Protein 3NX3 (pdb70)

Solvent-accessible surface area: 27868 Å² total

Foldseek 3Di:
DLDDDDPVQDDPFAWDFWDFQWTATPVRFIFREQQLVPQFQQRTGPPVLLVVLLVVLVVPFWFDPQVDDDVLQQLLQVLVCVQQVADAKAKDQAQLVQVVVCLLLQLLCVLVVQHLAAEEEEEQAARHNPQNRLVRYPPCVSCVVPPPGRPRYDYAHALDVVRVVVPDDLRHREYEYECFGFAQHTRGRDLVSLVSVLVVCVVNVHFYEYRQANPQLQQLGRGSNVVSVDHTQKKYFRNLQSPGRMMMMGGHPSSVVRRDDPVPPSHYHDDGNSSSSSNSSSSVCCVVVVLSVLLVVCQVVLVVLLVVVCVVAVQFDDWDHGRQTKIAGHPVDALVQLQVQLVVLSYHWDAHRPRMIDGRGRSVDDSVSSVSSVSSSVSRVVD/DDDPFAWDFWDFQWTATPVRFIFREQQLVPQFQQRTGPPPLLVVLLVVLVVPFWFDPLVDDDPLQVVLQVLCCVQQVADTKAKDQAQLVQQVVVVLLQVLCVLVVAHLAAEEAAALAQRDLPLNRLLNYHDCVSPPVPPPGRPRYDYAHALDVVSVVVSDDPRHREYEYACFRDQAFTRHHDLVSLVSVQVVCVVNVHFYEYRQANPQLQQLGRGSCVVSVDHTQKKYARNLQSPGRMMMMGGHPVSQVSDPQSVPPSHYHDDGNSSSSSNVSSSVCCVVVVLSVLLVVCQVVLVVLLVVVVVVAVQFPDWDHGGQTKIAGHPVDALVQLQVQLVVLRYHWDAHHPGMIDGHGRSSDDNVSSVSSVSSVVSSVVD

Sequence (758 aa):
QSHIIPTYKRFDIVLEKGQGVYLFDDKKAKKYLDFSSSGIGVCALGYNHAKFNAKIKAQVDKLLHTSNLYYNEENIAAAAKNLAKASALERVFFTNSGTESSIEGAKTARKYAFNKGVKGGQFIAFKHSFHGRTLGALSLTANEEKYQKPFKPLISGVKFAKYNDISSVEKLVNEEKTCAIILESVQGEGGINPANKDFYKALRKLCDEKDILLIADEIQCGGRSGKFFAYEHAQILPDITSAKALGCGLSVGAFVINQKVASNSLEAGDHGSTYYGGNPLVCAGVNAVFEIFKEEKILENVNKLTPYLEQSLDELINEEFDFCKKRKGLGFQGLSLDKSVKVAKVIQKCQENALLLISCGENDLRFLPPLILQKEHIDESEKLRKALKSFKRFDIVLEKGQGVYLFDDKAKKYLDFSSSGIGVCALGYNHAKFNAKIKAQVDKLLHTSNLYYNENIAAAAKNLAKASALERVFFTNSGTESIEGAKTARKYAFNKGVKGGQFIAFKHSFHGRRTLGALSLTANEKYQKPFKPLISGVKFAKYNDISSVEKLVNEKTCAIILESVQGEGGINPANKDFYKALRKLCDEKDILLIADEIQCGGRSGKFFAYEHAQILPDITSAKALGCGLSVGAFVINQQKVASNSLEAGDHGSTYGGNPLVCAGVNAVFEIFKEEKILENVNKLTPYLEQSLDELINEFDFCKKKRKGLGFQGLSLDKSVKVAKVIQKCQENALLLISCGENDLRFLPPLILQKEHIDESEKLRKALKSF

Nearest PDB structures (foldseek):
  2pb2-assembly1_A  TM=9.481E-01  e=4.229E-43  Salmonella enterica subsp. enterica serovar Typhimurium str. LT2
  4jey-assembly1_A  TM=9.482E-01  e=9.287E-43  Salmonella enterica subsp. enterica serovar Typhimurium str. LT2
  4add-assembly1_B  TM=9.485E-01  e=2.437E-41  Escherichia coli BL21
  3ruy-assembly1_B  TM=9.224E-01  e=1.770E-36  Bacillus anthracis str. 'Ames Ancestor'
  5viu-assembly1_A  TM=8.829E-01  e=1.558E-34  Elizabethkingia anophelis

Radius of gyration: 25.68 Å; Cα contacts (8 Å, |Δi|>4): 1783; chains: 2; bounding box: 58×67×70 Å

CATH classification: 3.90.1150.10 (+1 more: 3.40.640.10)

Organism: Campylobacter jejuni subsp. jejuni serotype O:2 (strain ATCC 700819 / NCTC 11168) (NCBI:txid192222)

B-factor: mean 25.6, std 14.1, range [4.98, 93.68]

Structure (mmCIF, N/CA/C/O backbone):
data_3NX3
#
_entry.id   3NX3
#
_cell.length_a   51.11
_cell.length_b   66.16
_cell.length_c   214.34
_cell.angle_alpha   90.0
_cell.angle_beta   90.0
_cell.angle_gamma   90.0
#
_symmetry.space_group_name_H-M   'P 21 21 21'
#
loop_
_entity.id
_entity.type
_entity.pdbx_description
1 polymer 'Acetylornithine aminotransferase'
2 non-polymer 'MAGNESIUM ION'
3 water water
#
loop_
_atom_site.group_PDB
_atom_site.id
_atom_site.type_symbol
_atom_site.label_atom_id
_atom_site.label_alt_id
_atom_site.label_comp_id
_atom_site.label_asym_id
_atom_site.label_entity_id
_atom_site.label_seq_id
_atom_site.pdbx_PDB_ins_code
_atom_site.Cartn_x
_atom_site.Cartn_y
_atom_site.Cartn_z
_atom_site.occupancy
_atom_site.B_iso_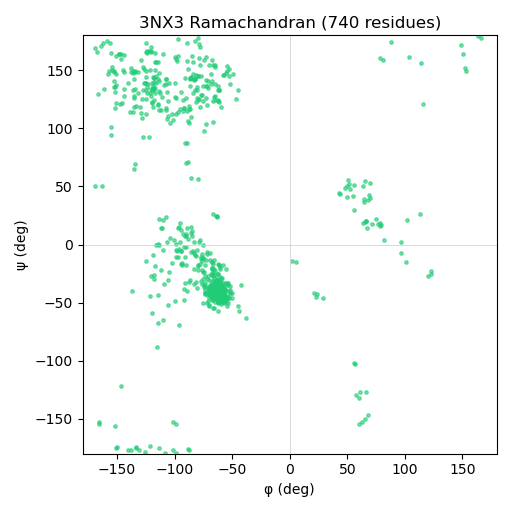or_equiv
_atom_site.auth_seq_id
_atom_site.auth_comp_id
_atom_site.auth_asym_id
_atom_site.auth_atom_id
_atom_site.pdbx_PDB_model_num
ATOM 1 N N . GLN A 1 8 ? 16.041 -17.708 -29.393 1.00 45.27 8 GLN A N 1
ATOM 2 C CA . GLN A 1 8 ? 14.732 -17.515 -30.011 1.00 46.78 8 GLN A CA 1
ATOM 3 C C . GLN A 1 8 ? 13.635 -17.408 -28.957 1.00 35.64 8 GLN A C 1
ATOM 4 O O . GLN A 1 8 ? 12.619 -16.741 -29.163 1.00 33.91 8 GLN A O 1
ATOM 10 N N . SER A 1 9 ? 13.850 -18.061 -27.821 1.00 31.23 9 SER A N 1
ATOM 11 C CA . SER A 1 9 ? 12.862 -18.059 -26.748 1.00 33.36 9 SER A CA 1
ATOM 12 C C . SER A 1 9 ? 12.884 -16.782 -25.907 1.00 35.16 9 SER A C 1
ATOM 13 O O . SER A 1 9 ? 11.924 -16.495 -25.202 1.00 31.32 9 SER A O 1
ATOM 16 N N . HIS A 1 10 ? 13.968 -16.013 -25.983 1.00 33.18 10 HIS A N 1
ATOM 17 C CA . HIS A 1 10 ? 14.118 -14.841 -25.119 1.00 27.69 10 HIS A CA 1
ATOM 18 C C . HIS A 1 10 ? 14.884 -13.724 -25.837 1.00 32.90 10 HIS A C 1
ATOM 19 O O . HIS A 1 10 ? 14.477 -13.265 -26.909 1.00 31.54 10 HIS A O 1
ATOM 26 N N . ILE A 1 11 ? 15.996 -13.300 -25.250 1.00 22.25 11 ILE A N 1
ATOM 27 C CA . ILE A 1 11 ? 16.805 -12.222 -25.812 1.00 26.41 11 ILE A CA 1
ATOM 28 C C . ILE A 1 11 ? 17.775 -12.746 -26.867 1.00 36.89 11 ILE A C 1
ATOM 29 O O . ILE A 1 11 ? 18.493 -13.720 -26.630 1.00 34.36 11 ILE A O 1
ATOM 34 N N . ILE A 1 12 ? 17.790 -12.095 -28.028 1.00 29.31 12 ILE A N 1
ATOM 35 C CA . ILE A 1 12 ? 18.626 -12.525 -29.146 1.00 38.40 12 ILE A CA 1
ATOM 36 C C . ILE A 1 12 ? 19.992 -11.849 -29.065 1.00 35.82 12 ILE A C 1
ATOM 37 O O . ILE A 1 12 ? 20.068 -10.620 -28.985 1.00 29.85 12 ILE A O 1
ATOM 42 N N . PRO A 1 13 ? 21.074 -12.651 -29.080 1.00 34.76 13 PRO A N 1
ATOM 43 C CA . PRO A 1 13 ? 22.453 -12.156 -28.960 1.00 28.98 13 PRO A CA 1
ATOM 44 C C . PRO A 1 13 ? 23.017 -11.710 -30.314 1.00 27.67 13 PRO A C 1
ATOM 45 O O . PRO A 1 13 ? 22.484 -12.096 -31.361 1.00 24.93 13 PRO A O 1
ATOM 49 N N . THR A 1 14 ? 24.091 -10.924 -30.286 1.00 28.71 14 THR A N 1
ATOM 50 C CA . THR A 1 14 ? 24.672 -10.352 -31.507 1.00 35.39 14 THR A CA 1
ATOM 51 C C . THR A 1 14 ? 24.921 -11.364 -32.624 1.00 34.99 14 THR A C 1
ATOM 52 O O . THR A 1 14 ? 24.670 -11.076 -33.796 1.00 33.70 14 THR A O 1
ATOM 56 N N . TYR A 1 15 ? 25.424 -12.544 -32.275 1.00 27.45 15 TYR A N 1
ATOM 57 C CA . TYR A 1 15 ? 25.833 -13.490 -33.313 1.00 32.30 15 TYR A CA 1
ATOM 58 C C . TYR A 1 15 ? 24.650 -14.064 -34.104 1.00 34.76 15 TYR A C 1
ATOM 59 O O . TYR A 1 15 ? 24.836 -14.659 -35.167 1.00 34.01 15 TYR A O 1
ATOM 68 N N . LYS A 1 16 ? 23.437 -13.863 -33.596 1.00 44.97 16 LYS A N 1
ATOM 69 C CA . LYS A 1 16 ? 22.235 -14.331 -34.283 1.00 48.19 16 LYS A CA 1
ATOM 70 C C . LYS A 1 16 ? 21.657 -13.290 -35.248 1.00 38.46 16 LYS A C 1
ATOM 71 O O . LYS A 1 16 ? 20.871 -13.629 -36.134 1.00 46.75 16 LYS A O 1
ATOM 77 N N . ARG A 1 17 ? 22.056 -12.031 -35.078 1.00 23.44 17 ARG A N 1
ATOM 78 C CA . ARG A 1 17 ? 21.548 -10.934 -35.903 1.00 19.23 17 ARG A CA 1
ATOM 79 C C . ARG A 1 17 ? 22.502 -10.617 -37.050 1.00 26.99 17 ARG A C 1
ATOM 80 O O . ARG A 1 17 ? 23.665 -11.005 -37.022 1.00 28.48 17 ARG A O 1
ATOM 88 N N . PHE A 1 18 ? 22.004 -9.908 -38.057 1.00 18.51 18 PHE A N 1
ATOM 89 C CA . PHE A 1 18 ? 22.829 -9.498 -39.195 1.00 20.02 18 PHE A CA 1
ATOM 90 C C . PHE A 1 18 ? 23.452 -8.128 -38.951 1.00 23.08 18 PHE A C 1
ATOM 91 O O . PHE A 1 18 ? 22.823 -7.231 -38.378 1.00 24.72 18 PHE A O 1
ATOM 99 N N . ASP A 1 19 ? 24.686 -7.958 -39.412 1.00 22.50 19 ASP A N 1
ATOM 100 C CA . ASP A 1 19 ? 25.379 -6.687 -39.276 1.00 19.31 19 ASP A CA 1
ATOM 101 C C . ASP A 1 19 ? 24.920 -5.694 -40.349 1.00 23.53 19 ASP A C 1
ATOM 102 O O . ASP A 1 19 ? 25.734 -5.177 -41.113 1.00 24.15 19 ASP A O 1
ATOM 107 N N . ILE A 1 20 ? 23.615 -5.438 -40.402 1.00 16.52 20 ILE A N 1
ATOM 108 C CA . ILE A 1 20 ? 23.034 -4.567 -41.416 1.00 15.71 20 ILE A CA 1
ATOM 109 C C . ILE A 1 20 ? 22.038 -3.632 -40.755 1.00 17.18 20 ILE A C 1
ATOM 110 O O . ILE A 1 20 ? 21.159 -4.087 -40.012 1.00 19.17 20 ILE A O 1
ATOM 115 N N . VAL A 1 21 ? 22.188 -2.330 -41.001 1.00 13.71 21 VAL A N 1
ATOM 116 C CA . VAL A 1 21 ? 21.260 -1.356 -40.455 1.00 17.39 21 VAL A CA 1
ATOM 117 C C . VAL A 1 21 ? 20.295 -0.932 -41.553 1.00 14.86 21 VAL A C 1
ATOM 118 O O . VAL A 1 21 ? 20.691 -0.264 -42.512 1.00 19.26 21 VAL A O 1
ATOM 122 N N . LEU A 1 22 ? 19.027 -1.307 -41.410 1.00 11.81 22 LEU A N 1
ATOM 123 C CA . LEU A 1 22 ? 18.037 -0.937 -42.410 1.00 10.29 22 LEU A CA 1
ATOM 124 C C . LEU A 1 22 ? 17.471 0.429 -42.103 1.00 15.01 22 LEU A C 1
ATOM 125 O O . LEU A 1 22 ? 17.268 0.786 -40.933 1.00 15.77 22 LEU A O 1
ATOM 130 N N . GLU A 1 23 ? 17.214 1.186 -43.161 1.00 15.63 23 GLU A N 1
ATOM 131 C CA . GLU A 1 23 ? 16.767 2.568 -43.034 1.00 15.78 23 GLU A CA 1
ATOM 132 C C . GLU A 1 23 ? 15.416 2.829 -43.695 1.00 14.00 23 GLU A C 1
ATOM 133 O O . GLU A 1 23 ? 14.553 3.520 -43.142 1.00 15.60 23 GLU A O 1
ATOM 139 N N . LYS A 1 24 ? 15.236 2.307 -44.897 1.00 11.56 24 LYS A N 1
ATOM 140 C CA . LYS A 1 24 ? 13.991 2.562 -45.621 1.00 16.24 24 LYS A CA 1
ATOM 141 C C . LYS A 1 24 ? 13.754 1.456 -46.618 1.00 13.68 24 LYS A C 1
ATOM 142 O O . LYS A 1 24 ? 14.596 0.571 -46.802 1.00 12.91 24 LYS A O 1
ATOM 148 N N . GLY A 1 25 ? 12.587 1.492 -47.244 1.00 16.83 25 GLY A N 1
ATOM 149 C CA . GLY A 1 25 ? 12.236 0.472 -48.212 1.00 20.82 25 GLY A CA 1
ATOM 150 C C . GLY A 1 25 ? 11.384 1.075 -49.304 1.00 16.40 25 GLY A C 1
ATOM 151 O O . GLY A 1 25 ? 10.787 2.134 -49.112 1.00 17.39 25 GLY A O 1
ATOM 152 N N . GLN A 1 26 ? 11.326 0.403 -50.447 1.00 11.56 26 GLN A N 1
ATOM 153 C CA . GLN A 1 26 ? 10.427 0.793 -51.524 1.00 12.94 26 GLN A CA 1
ATOM 154 C C . GLN A 1 26 ? 10.041 -0.434 -52.337 1.00 11.30 26 GLN A C 1
ATOM 155 O O . GLN A 1 26 ? 10.888 -1.089 -52.946 1.00 14.32 26 GLN A O 1
ATOM 161 N N . GLY A 1 27 ? 8.748 -0.749 -52.342 1.00 16.11 27 GLY A N 1
ATOM 162 C CA . GLY A 1 27 ? 8.282 -1.950 -53.014 1.00 12.85 27 GLY A CA 1
ATOM 163 C C . GLY A 1 27 ? 8.903 -3.182 -52.392 1.00 13.22 27 GLY A C 1
ATOM 164 O O . GLY A 1 27 ? 8.826 -3.368 -51.186 1.00 12.99 27 GLY A O 1
ATOM 165 N N . VAL A 1 28 ? 9.527 -4.030 -53.207 1.00 9.83 28 VAL A N 1
ATOM 166 C CA . VAL A 1 28 ? 10.105 -5.258 -52.669 1.00 11.49 28 VAL A CA 1
ATOM 167 C C . VAL A 1 28 ? 11.562 -5.062 -52.245 1.00 11.92 28 VAL A C 1
ATOM 168 O O . VAL A 1 28 ? 12.234 -6.020 -51.902 1.00 11.62 28 VAL A O 1
ATOM 172 N N . TYR A 1 29 ? 12.042 -3.822 -52.272 1.00 11.03 29 TYR A N 1
ATOM 173 C CA . TYR A 1 29 ? 13.439 -3.537 -51.913 1.00 10.59 29 TYR A CA 1
ATOM 174 C C . TYR A 1 29 ? 13.611 -2.834 -50.551 1.00 12.41 29 TYR A C 1
ATOM 175 O O . TYR A 1 29 ? 12.802 -1.984 -50.162 1.00 13.54 29 TYR A O 1
ATOM 184 N N . LEU A 1 30 ? 14.667 -3.220 -49.834 1.00 14.63 30 LEU A N 1
ATOM 185 C CA . LEU A 1 30 ? 15.067 -2.565 -48.585 1.00 13.65 30 LEU A CA 1
ATOM 186 C C . LEU A 1 30 ? 16.410 -1.880 -48.797 1.00 16.66 30 LEU A C 1
ATOM 187 O O . LEU A 1 30 ? 17.230 -2.357 -49.568 1.00 14.42 30 LEU A O 1
ATOM 192 N N . PHE A 1 31 ? 16.631 -0.759 -48.114 1.00 16.03 31 PHE A N 1
ATOM 193 C CA . PHE A 1 31 ? 17.882 -0.005 -48.240 1.00 10.10 31 PHE A CA 1
ATOM 194 C C . PHE A 1 31 ? 18.566 0.077 -46.882 1.00 14.02 31 PHE A C 1
ATOM 195 O O . PHE A 1 31 ? 17.919 0.407 -45.884 1.00 13.36 31 PHE A O 1
ATOM 203 N N . ASP A 1 32 ? 19.864 -0.213 -46.830 1.00 11.66 32 ASP A N 1
ATOM 204 C CA . ASP A 1 32 ? 20.566 -0.107 -45.556 1.00 12.59 32 ASP A CA 1
ATOM 205 C C . ASP A 1 32 ? 21.070 1.326 -45.403 1.00 15.70 32 ASP A C 1
ATOM 206 O O . ASP A 1 32 ? 20.750 2.182 -46.235 1.00 16.15 32 ASP A O 1
ATOM 211 N N . ASP A 1 33 ? 21.800 1.605 -44.329 1.00 14.94 33 ASP A N 1
ATOM 212 C CA . ASP A 1 33 ? 22.223 2.984 -44.069 1.00 19.98 33 ASP A CA 1
ATOM 213 C C . ASP A 1 33 ? 23.301 3.467 -45.033 1.00 19.71 33 ASP A C 1
ATOM 214 O O . ASP A 1 33 ? 23.640 4.649 -45.045 1.00 18.59 33 ASP A O 1
ATOM 219 N N . LYS A 1 34 ? 23.828 2.551 -45.844 1.00 17.13 34 LYS A N 1
ATOM 220 C CA A LYS A 1 34 ? 24.836 2.885 -46.844 0.50 16.88 34 LYS A CA 1
ATOM 221 C CA B LYS A 1 34 ? 24.833 2.896 -46.843 0.50 16.84 34 LYS A CA 1
ATOM 222 C C . LYS A 1 34 ? 24.188 3.023 -48.216 1.00 13.12 34 LYS A C 1
ATOM 223 O O . LYS A 1 34 ? 24.880 3.040 -49.239 1.00 20.63 34 LYS A O 1
ATOM 234 N N . ALA A 1 35 ? 22.860 3.109 -48.228 1.00 12.75 35 ALA A N 1
ATOM 235 C CA . ALA A 1 35 ? 22.088 3.211 -49.470 1.00 16.55 35 ALA A CA 1
ATOM 236 C C . ALA A 1 35 ? 22.206 1.982 -50.377 1.00 17.80 35 ALA A C 1
ATOM 237 O O . ALA A 1 35 ? 21.895 2.047 -51.572 1.00 18.07 35 ALA A O 1
ATOM 239 N N . LYS A 1 36 ? 22.642 0.860 -49.816 1.00 14.20 36 LYS A N 1
ATOM 240 C CA . LYS A 1 36 ? 22.645 -0.388 -50.587 1.00 12.58 36 LYS A CA 1
ATOM 241 C C . LYS A 1 36 ? 21.231 -0.970 -50.706 1.00 13.10 36 LYS A C 1
ATOM 242 O O . LYS A 1 36 ? 20.513 -1.140 -49.709 1.00 12.58 36 LYS A O 1
ATOM 248 N N . LYS A 1 37 ? 20.847 -1.273 -51.938 1.00 11.45 37 LYS A N 1
ATOM 249 C CA . LYS A 1 37 ? 19.515 -1.778 -52.240 1.00 11.83 37 LYS A CA 1
ATOM 250 C C . LYS A 1 37 ? 19.515 -3.298 -52.230 1.00 12.36 37 LYS A C 1
ATOM 251 O O . LYS A 1 37 ? 20.300 -3.922 -52.944 1.00 16.23 37 LYS A O 1
ATOM 257 N N . TYR A 1 38 ? 18.644 -3.892 -51.419 1.00 10.41 38 TYR A N 1
ATOM 258 C CA . TYR A 1 38 ? 18.527 -5.347 -51.372 1.00 11.82 38 TYR A CA 1
ATOM 259 C C . TYR A 1 38 ? 17.149 -5.759 -51.834 1.00 12.71 38 TYR A C 1
ATOM 260 O O . TYR A 1 38 ? 16.150 -5.145 -51.445 1.00 12.15 38 TYR A O 1
ATOM 269 N N . LEU A 1 39 ? 17.096 -6.825 -52.623 1.00 10.96 39 LEU A N 1
ATOM 270 C CA . LEU A 1 39 ? 15.834 -7.507 -52.878 1.00 11.05 39 LEU A CA 1
ATOM 271 C C . LEU A 1 39 ? 15.436 -8.240 -51.606 1.00 12.71 39 LEU A C 1
ATOM 272 O O . LEU A 1 39 ? 16.177 -9.097 -51.110 1.00 12.71 39 LEU A O 1
ATOM 277 N N . ASP A 1 40 ? 14.277 -7.895 -51.058 1.00 11.70 40 ASP A N 1
ATOM 278 C CA . ASP A 1 40 ? 13.854 -8.515 -49.816 1.00 10.39 40 ASP A CA 1
ATOM 279 C C . ASP A 1 40 ? 13.065 -9.785 -50.111 1.00 15.33 40 ASP A C 1
ATOM 280 O O . ASP A 1 40 ? 11.984 -9.735 -50.695 1.00 18.65 40 ASP A O 1
ATOM 285 N N . PHE A 1 41 ? 13.600 -10.925 -49.720 1.00 9.03 41 PHE A N 1
ATOM 286 C CA . PHE A 1 41 ? 12.870 -12.162 -49.976 1.00 9.53 41 PHE A CA 1
ATOM 287 C C . PHE A 1 41 ? 12.430 -12.798 -48.673 1.00 9.58 41 PHE A C 1
ATOM 288 O O . PHE A 1 41 ? 12.125 -14.000 -48.629 1.00 11.97 41 PHE A O 1
ATOM 296 N N . SER A 1 42 ? 12.358 -11.969 -47.629 1.00 11.50 42 SER A N 1
ATOM 297 C CA A SER A 1 42 ? 12.040 -12.430 -46.274 0.50 12.73 42 SER A CA 1
ATOM 298 C CA B SER A 1 42 ? 12.036 -12.437 -46.281 0.50 12.70 42 SER A CA 1
ATOM 299 C C . SER A 1 42 ? 10.836 -11.710 -45.659 1.00 8.74 42 SER A C 1
ATOM 300 O O . SER A 1 42 ? 10.222 -12.207 -44.709 1.00 12.98 42 SER A O 1
ATOM 305 N N . SER A 1 43 ? 10.505 -10.541 -46.193 1.00 9.48 43 SER A N 1
ATOM 306 C CA . SER A 1 43 ? 9.380 -9.751 -45.672 1.00 11.26 43 SER A CA 1
ATOM 307 C C . SER A 1 43 ? 9.475 -9.428 -44.167 1.00 6.87 43 SER A C 1
ATOM 308 O O . SER A 1 43 ? 8.456 -9.271 -43.518 1.00 8.63 43 SER A O 1
ATOM 311 N N . GLY A 1 44 ? 10.669 -9.310 -43.607 1.00 8.25 44 GLY A N 1
ATOM 312 C CA . GLY A 1 44 ? 10.764 -9.091 -42.167 1.00 9.03 44 GLY A CA 1
ATOM 313 C C . GLY A 1 44 ? 10.225 -10.286 -41.385 1.00 11.14 44 GLY A C 1
ATOM 314 O O . GLY A 1 44 ? 9.629 -10.153 -40.310 1.00 8.87 44 GLY A O 1
ATOM 315 N N . ILE A 1 45 ? 10.480 -11.466 -41.935 1.00 9.44 45 ILE A N 1
ATOM 316 C CA . ILE A 1 45 ? 9.981 -12.740 -41.427 1.00 6.93 45 ILE A CA 1
ATOM 317 C C . ILE A 1 45 ? 8.469 -12.896 -41.615 1.00 12.98 45 ILE A C 1
ATOM 318 O O . ILE A 1 45 ? 7.730 -13.205 -40.676 1.00 13.10 45 ILE A O 1
ATOM 323 N N . GLY A 1 46 ? 8.026 -12.694 -42.849 1.00 9.54 46 GLY A N 1
ATOM 324 C CA . GLY A 1 46 ? 6.655 -12.971 -43.216 1.00 10.59 46 GLY A CA 1
ATOM 325 C C . GLY A 1 46 ? 5.667 -11.907 -42.785 1.00 10.03 46 GLY A C 1
ATOM 326 O O . GLY A 1 46 ? 4.464 -12.142 -42.791 1.00 11.17 46 GLY A O 1
ATOM 327 N N . VAL A 1 47 ? 6.172 -10.730 -42.426 1.00 9.54 47 VAL A N 1
ATOM 328 C CA . VAL A 1 47 ? 5.316 -9.643 -41.957 1.00 10.25 47 VAL A CA 1
ATOM 329 C C . VAL A 1 47 ? 4.853 -8.687 -43.062 1.00 4.98 47 VAL A C 1
ATOM 330 O O . VAL A 1 47 ? 3.663 -8.360 -43.161 1.00 8.75 47 VAL A O 1
ATOM 334 N N . CYS A 1 48 ? 5.786 -8.241 -43.888 1.00 8.87 48 CYS A N 1
ATOM 335 C CA . CYS A 1 48 ? 5.501 -7.148 -44.812 1.00 9.79 48 CYS A CA 1
ATOM 336 C C . CYS A 1 48 ? 4.965 -7.635 -46.153 1.00 9.90 48 CYS A C 1
ATOM 337 O O . CYS A 1 48 ? 5.639 -7.546 -47.184 1.00 10.35 48 CYS A O 1
ATOM 340 N N . ALA A 1 49 ? 3.735 -8.147 -46.114 1.00 8.58 49 ALA A N 1
ATOM 341 C CA . ALA A 1 49 ? 3.071 -8.712 -47.292 1.00 7.06 49 ALA A CA 1
ATOM 342 C C . ALA A 1 49 ? 2.968 -7.736 -48.463 1.00 10.40 49 ALA A C 1
ATOM 343 O O . ALA A 1 49 ? 3.029 -8.137 -49.624 1.00 12.02 49 ALA A O 1
ATOM 345 N N . LEU A 1 50 ? 2.818 -6.450 -48.154 1.00 5.96 50 LEU A N 1
ATOM 346 C CA . LEU A 1 50 ? 2.660 -5.440 -49.191 1.00 5.57 50 LEU A CA 1
ATOM 347 C C . LEU A 1 50 ? 3.977 -4.742 -49.512 1.00 9.80 50 LEU A C 1
ATOM 348 O O . LEU A 1 50 ? 3.991 -3.700 -50.167 1.00 13.83 50 LEU A O 1
ATOM 353 N N . GLY A 1 51 ? 5.081 -5.324 -49.051 1.00 7.53 51 GLY A N 1
ATOM 354 C CA . GLY A 1 51 ? 6.395 -4.743 -49.252 1.00 7.99 51 GLY A CA 1
ATOM 355 C C . GLY A 1 51 ? 6.573 -3.455 -48.467 1.00 9.69 51 GLY A C 1
ATOM 356 O O . GLY A 1 51 ? 6.023 -3.309 -47.367 1.00 12.00 51 GLY A O 1
ATOM 357 N N . TYR A 1 52 ? 7.332 -2.519 -49.020 1.00 10.51 52 TYR A N 1
ATOM 358 C CA . TYR A 1 52 ? 7.709 -1.322 -48.266 1.00 13.76 52 TYR A CA 1
ATOM 359 C C . TYR A 1 52 ? 7.203 -0.028 -48.859 1.00 12.33 52 TYR A C 1
ATOM 360 O O . TYR A 1 52 ? 7.207 0.162 -50.071 1.00 11.85 52 TYR A O 1
ATOM 369 N N . ASN A 1 53 ? 6.758 0.860 -47.979 1.00 11.97 53 ASN A N 1
ATOM 370 C CA . ASN A 1 53 ? 6.199 2.133 -48.419 1.00 12.40 53 ASN A CA 1
ATOM 371 C C . ASN A 1 53 ? 5.179 1.978 -49.543 1.00 13.94 53 ASN A C 1
ATOM 372 O O . ASN A 1 53 ? 5.224 2.654 -50.578 1.00 14.40 53 ASN A O 1
ATOM 377 N N . HIS A 1 54 ? 4.251 1.052 -49.323 1.00 11.15 54 HIS A N 1
ATOM 378 C CA . HIS A 1 54 ? 3.137 0.879 -50.231 1.00 11.72 54 HIS A CA 1
ATOM 379 C C . HIS A 1 54 ? 2.293 2.156 -50.119 1.00 18.04 54 HIS A C 1
ATOM 380 O O . HIS A 1 54 ? 1.872 2.522 -49.017 1.00 13.16 54 HIS A O 1
ATOM 387 N N . ALA A 1 55 ? 2.066 2.840 -51.243 1.00 15.54 55 ALA A N 1
ATOM 388 C CA . ALA A 1 55 ? 1.431 4.164 -51.214 1.00 21.77 55 ALA A CA 1
ATOM 389 C C . ALA A 1 55 ? 0.046 4.134 -50.587 1.00 17.76 55 ALA A C 1
ATOM 390 O O . ALA A 1 55 ? -0.295 4.998 -49.781 1.00 10.21 55 ALA A O 1
ATOM 392 N N . LYS A 1 56 ? -0.741 3.135 -50.966 1.00 13.74 56 LYS A N 1
ATOM 393 C CA . LYS A 1 56 ? -2.114 3.006 -50.485 1.00 17.36 56 LYS A CA 1
ATOM 394 C C . LYS A 1 56 ? -2.150 2.700 -48.993 1.00 14.15 56 LYS A C 1
ATOM 395 O O . LYS A 1 56 ? -2.921 3.300 -48.236 1.00 15.09 56 LYS A O 1
ATOM 401 N N . PHE A 1 57 ? -1.297 1.775 -48.575 1.00 11.23 57 PHE A N 1
ATOM 402 C CA . PHE A 1 57 ? -1.218 1.400 -47.174 1.00 11.17 57 PHE A CA 1
ATOM 403 C C . PHE A 1 57 ? -0.786 2.596 -46.321 1.00 11.04 57 PHE A C 1
ATOM 404 O O . PHE A 1 57 ? -1.438 2.926 -45.330 1.00 9.45 57 PHE A O 1
ATOM 412 N N . ASN A 1 58 ? 0.303 3.248 -46.727 1.00 9.56 58 ASN A N 1
ATOM 413 C CA . ASN A 1 58 ? 0.822 4.397 -45.979 1.00 11.17 58 ASN A CA 1
ATOM 414 C C . ASN A 1 58 ? -0.184 5.540 -45.875 1.00 10.42 58 ASN A C 1
ATOM 415 O O . ASN A 1 58 ? -0.294 6.158 -44.830 1.00 8.80 58 ASN A O 1
ATOM 420 N N . ALA A 1 59 ? -0.922 5.800 -46.950 1.00 9.24 59 ALA A N 1
ATOM 421 C CA . ALA A 1 59 ? -1.972 6.825 -46.918 1.00 13.87 59 ALA A CA 1
ATOM 422 C C . ALA A 1 59 ? -3.030 6.505 -45.861 1.00 11.54 59 ALA A C 1
ATOM 423 O O . ALA A 1 59 ? -3.434 7.368 -45.081 1.00 10.23 59 ALA A O 1
ATOM 425 N N . LYS A 1 60 ? -3.499 5.265 -45.828 1.00 8.82 60 LYS A N 1
ATOM 426 C CA . LYS A 1 60 ? -4.517 4.900 -44.854 1.00 9.28 60 LYS A CA 1
ATOM 427 C C . LYS A 1 60 ? -4.000 4.966 -43.417 1.00 12.29 60 LYS A C 1
ATOM 428 O O . LYS A 1 60 ? -4.718 5.382 -42.513 1.00 10.98 60 LYS A O 1
ATOM 434 N N . ILE A 1 61 ? -2.740 4.593 -43.214 1.00 7.56 61 ILE A N 1
ATOM 435 C CA . ILE A 1 61 ? -2.131 4.693 -41.886 1.00 8.40 61 ILE A CA 1
ATOM 436 C C . ILE A 1 61 ? -1.983 6.155 -41.445 1.00 10.64 61 ILE A C 1
ATOM 437 O O . ILE A 1 61 ? -2.341 6.520 -40.315 1.00 9.45 61 ILE A O 1
ATOM 442 N N . LYS A 1 62 ? -1.447 6.985 -42.333 1.00 9.18 62 LYS A N 1
ATOM 443 C CA . LYS A 1 62 ? -1.270 8.396 -42.002 1.00 10.58 62 LYS A CA 1
ATOM 444 C C . LYS A 1 62 ? -2.587 9.108 -41.723 1.00 14.89 62 LYS A C 1
ATOM 445 O O . LYS A 1 62 ? -2.658 9.938 -40.817 1.00 10.74 62 LYS A O 1
ATOM 451 N N . ALA A 1 63 ? -3.622 8.786 -42.494 1.00 8.90 63 ALA A N 1
ATOM 452 C CA . ALA A 1 63 ? -4.943 9.380 -42.262 1.00 10.82 63 ALA A CA 1
ATOM 453 C C . ALA A 1 63 ? -5.457 9.029 -40.867 1.00 9.65 63 ALA A C 1
ATOM 454 O O . ALA A 1 63 ? -6.037 9.870 -40.182 1.00 9.86 63 ALA A O 1
ATOM 456 N N . GLN A 1 64 ? -5.214 7.797 -40.422 1.00 8.38 64 GLN A N 1
ATOM 457 C CA . GLN A 1 64 ? -5.677 7.418 -39.092 1.00 9.29 64 GLN A CA 1
ATOM 458 C C . GLN A 1 64 ? -4.828 8.043 -37.972 1.00 9.27 64 GLN A C 1
ATOM 459 O O . GLN A 1 64 ? -5.349 8.409 -36.916 1.00 14.96 64 GLN A O 1
ATOM 465 N N . VAL A 1 65 ? -3.530 8.189 -38.212 1.00 9.72 65 VAL A N 1
ATOM 466 C CA . VAL A 1 65 ? -2.668 8.878 -37.255 1.00 13.04 65 VAL A CA 1
ATOM 467 C C . VAL A 1 65 ? -3.262 10.255 -36.908 1.00 12.52 65 VAL A C 1
ATOM 468 O O . VAL A 1 65 ? -3.313 10.645 -35.738 1.00 13.71 65 VAL A O 1
ATOM 472 N N . ASP A 1 66 ? -3.760 10.970 -37.919 1.00 11.99 66 ASP A N 1
ATOM 473 C CA . ASP A 1 66 ? -4.344 12.299 -37.710 1.00 16.52 66 ASP A CA 1
ATOM 474 C C . ASP A 1 66 ? -5.756 12.299 -37.129 1.00 18.62 66 ASP A C 1
ATOM 475 O O . ASP A 1 66 ? -6.373 13.356 -36.970 1.00 22.62 66 ASP A O 1
ATOM 480 N N . LYS A 1 67 ? -6.267 11.121 -36.813 1.00 12.84 67 LYS A N 1
ATOM 481 C CA . LYS A 1 67 ? -7.639 10.985 -36.351 1.00 14.88 67 LYS A CA 1
ATOM 482 C C . LYS A 1 67 ? -7.660 10.506 -34.896 1.00 17.39 67 LYS A C 1
ATOM 483 O O . LYS A 1 67 ? -8.054 11.247 -34.005 1.00 19.91 67 LYS A O 1
ATOM 489 N N . LEU A 1 68 ? -7.220 9.271 -34.655 1.00 11.40 68 LEU A N 1
ATOM 490 C CA . LEU A 1 68 ? -7.153 8.738 -33.297 1.00 9.94 68 LEU A CA 1
ATOM 491 C C . LEU A 1 68 ? -6.204 7.534 -33.286 1.00 13.01 68 LEU A C 1
ATOM 492 O O . LEU A 1 68 ? -6.314 6.669 -34.146 1.00 16.80 68 LEU A O 1
ATOM 497 N N . LEU A 1 69 ? -5.289 7.462 -32.316 1.00 13.13 69 LEU A N 1
ATOM 498 C CA . LEU A 1 69 ? -4.379 6.314 -32.218 1.00 11.24 69 LEU A CA 1
ATOM 499 C C . LEU A 1 69 ? -4.930 5.213 -31.316 1.00 13.68 69 LEU A C 1
ATOM 500 O O . LEU A 1 69 ? -4.776 4.015 -31.587 1.00 13.90 69 LEU A O 1
ATOM 505 N N . HIS A 1 70 ? -5.581 5.633 -30.235 1.00 14.60 70 HIS A N 1
ATOM 506 C CA . HIS A 1 70 ? -5.881 4.730 -29.142 1.00 13.77 70 HIS A CA 1
ATOM 507 C C . HIS A 1 70 ? -7.144 5.152 -28.406 1.00 15.07 70 HIS A C 1
ATOM 508 O O . HIS A 1 70 ? -7.323 6.337 -28.139 1.00 14.95 70 HIS A O 1
ATOM 515 N N . THR A 1 71 ? -8.000 4.185 -28.059 1.00 15.82 71 THR A N 1
ATOM 516 C CA . THR A 1 71 ? -9.212 4.469 -27.278 1.00 18.33 71 THR A CA 1
ATOM 517 C C . THR A 1 71 ? -9.307 3.742 -25.932 1.00 22.11 71 THR A C 1
ATOM 518 O O . THR A 1 71 ? -9.969 4.224 -25.002 1.00 28.48 71 THR A O 1
ATOM 522 N N . SER A 1 72 ? -8.658 2.588 -25.845 1.00 21.94 72 SER A N 1
ATOM 523 C CA . SER A 1 72 ? -8.895 1.600 -24.781 1.00 21.43 72 SER A CA 1
ATOM 524 C C . SER A 1 72 ? -10.135 0.769 -25.107 1.00 20.87 72 SER A C 1
ATOM 525 O O . SER A 1 72 ? -10.988 1.192 -25.885 1.00 19.20 72 SER A O 1
ATOM 528 N N . ASN A 1 73 ? -10.218 -0.411 -24.499 1.00 21.99 73 ASN A N 1
ATOM 529 C CA . ASN A 1 73 ? -11.318 -1.349 -24.723 1.00 23.00 73 ASN A CA 1
ATOM 530 C C . ASN A 1 73 ? -12.667 -0.873 -24.161 1.00 22.89 73 ASN A C 1
ATOM 531 O O . ASN A 1 73 ? -13.701 -1.506 -24.385 1.00 20.02 73 ASN A O 1
ATOM 536 N N . LEU A 1 74 ? -12.658 0.234 -23.421 1.00 18.66 74 LEU A N 1
ATOM 537 C CA . LEU A 1 74 ? -13.880 0.728 -22.791 1.00 19.99 74 LEU A CA 1
ATOM 538 C C . LEU A 1 74 ? -14.829 1.441 -23.758 1.00 21.45 74 LEU A C 1
ATOM 539 O O . LEU A 1 74 ? -15.972 1.750 -23.404 1.00 20.28 74 LEU A O 1
ATOM 544 N N . TYR A 1 75 ? -14.353 1.720 -24.969 1.00 14.89 75 TYR A N 1
ATOM 545 C CA . TYR A 1 75 ? -15.129 2.475 -25.944 1.00 16.13 75 TYR A CA 1
ATOM 546 C C . TYR A 1 75 ? -15.150 1.741 -27.270 1.00 19.52 75 TYR A C 1
ATOM 547 O O . TYR A 1 75 ? -14.290 0.901 -27.530 1.00 19.41 75 TYR A O 1
ATOM 556 N N . TYR A 1 76 ? -16.144 2.067 -28.092 1.00 14.85 76 TYR A N 1
ATOM 557 C CA . TYR A 1 76 ? -16.237 1.557 -29.458 1.00 15.37 76 TYR A CA 1
ATOM 558 C C . TYR A 1 76 ? -15.484 2.455 -30.425 1.00 22.95 76 TYR A C 1
ATOM 559 O O . TYR A 1 76 ? -15.369 3.672 -30.215 1.00 18.05 76 TYR A O 1
ATOM 568 N N . ASN A 1 77 ? -14.990 1.850 -31.501 1.00 18.39 77 ASN A N 1
ATOM 569 C CA . ASN A 1 77 ? -14.423 2.609 -32.602 1.00 17.27 77 ASN A CA 1
ATOM 570 C C . ASN A 1 77 ? -14.779 1.884 -33.901 1.00 14.45 77 ASN A C 1
ATOM 571 O O . ASN A 1 77 ? -14.658 0.658 -33.982 1.00 16.76 77 ASN A O 1
ATOM 576 N N . GLU A 1 78 ? -15.236 2.635 -34.901 1.00 14.93 78 GLU A N 1
ATOM 577 C CA A GLU A 1 78 ? -15.701 2.045 -36.158 0.50 17.92 78 GLU A CA 1
ATOM 578 C CA B GLU A 1 78 ? -15.701 2.034 -36.152 0.50 17.93 78 GLU A CA 1
ATOM 579 C C . GLU A 1 78 ? -14.612 1.243 -36.876 1.00 19.87 78 GLU A C 1
ATOM 580 O O . GLU A 1 78 ? -14.907 0.213 -37.507 1.00 14.61 78 GLU A O 1
ATOM 591 N N . ASN A 1 79 ? -13.362 1.707 -36.788 1.00 13.67 79 ASN A N 1
ATOM 592 C CA . ASN A 1 79 ? -12.264 0.979 -37.447 1.00 13.95 79 ASN A CA 1
ATOM 593 C C . ASN A 1 79 ? -12.153 -0.444 -36.920 1.00 13.70 79 ASN A C 1
ATOM 594 O O . ASN A 1 79 ? -11.879 -1.380 -37.667 1.00 10.46 79 ASN A O 1
ATOM 599 N N . ILE A 1 80 ? -12.315 -0.589 -35.614 1.00 10.84 80 ILE A N 1
ATOM 600 C CA . ILE A 1 80 ? -12.168 -1.889 -34.989 1.00 14.04 80 ILE A CA 1
ATOM 601 C C . ILE A 1 80 ? -13.291 -2.830 -35.420 1.00 12.69 80 ILE A C 1
ATOM 602 O O . ILE A 1 80 ? -13.043 -3.981 -35.792 1.00 12.21 80 ILE A O 1
ATOM 607 N N . ALA A 1 81 ? -14.524 -2.335 -35.413 1.00 14.36 81 ALA A N 1
ATOM 608 C CA . ALA A 1 81 ? -15.657 -3.117 -35.903 1.00 15.12 81 ALA A CA 1
ATOM 609 C C . ALA A 1 81 ? -15.469 -3.564 -37.355 1.00 16.80 81 ALA A C 1
ATOM 610 O O . ALA A 1 81 ? -15.744 -4.715 -37.706 1.00 12.39 81 ALA A O 1
ATOM 612 N N . ALA A 1 82 ? -15.003 -2.655 -38.203 1.00 11.73 82 ALA A N 1
ATOM 613 C CA . ALA A 1 82 ? -14.809 -2.991 -39.617 1.00 11.57 82 ALA A CA 1
ATOM 614 C C . ALA A 1 82 ? -13.691 -4.031 -39.818 1.00 13.14 82 ALA A C 1
ATOM 615 O O . ALA A 1 82 ? -13.811 -4.945 -40.647 1.00 11.82 82 ALA A O 1
ATOM 617 N N . ALA A 1 83 ? -12.626 -3.916 -39.033 1.00 12.75 83 ALA A N 1
ATOM 618 C CA . ALA A 1 83 ? -11.518 -4.862 -39.115 1.00 8.26 83 ALA A CA 1
ATOM 619 C C . ALA A 1 83 ? -11.941 -6.252 -38.651 1.00 13.40 83 ALA A C 1
ATOM 620 O O . ALA A 1 83 ? -11.593 -7.251 -39.270 1.00 9.06 83 ALA A O 1
ATOM 622 N N . ALA A 1 84 ? -12.707 -6.319 -37.568 1.00 11.29 84 ALA A N 1
ATOM 623 C CA . ALA A 1 84 ? -13.233 -7.600 -37.104 1.00 10.88 84 ALA A CA 1
ATOM 624 C C . ALA A 1 84 ? -14.140 -8.250 -38.157 1.00 10.35 84 ALA A C 1
ATOM 625 O O . ALA A 1 84 ? -14.066 -9.453 -38.402 1.00 10.94 84 ALA A O 1
ATOM 627 N N . LYS A 1 85 ? -14.997 -7.448 -38.780 1.00 11.38 85 LYS A N 1
ATOM 628 C CA . LYS A 1 85 ? -15.874 -7.947 -39.832 1.00 15.01 85 LYS A CA 1
ATOM 629 C C . LYS A 1 85 ? -15.055 -8.517 -40.988 1.00 15.17 85 LYS A C 1
ATOM 630 O O . LYS A 1 85 ? -15.327 -9.618 -41.481 1.00 11.49 85 LYS A O 1
ATOM 636 N N . ASN A 1 86 ? -14.045 -7.769 -41.416 1.00 13.57 86 ASN A N 1
ATOM 637 C CA . ASN A 1 86 ? -13.140 -8.247 -42.463 1.00 11.45 86 ASN A CA 1
ATOM 638 C C . ASN A 1 86 ? -12.473 -9.571 -42.111 1.00 10.16 86 ASN A C 1
ATOM 639 O O . ASN A 1 86 ? -12.436 -10.485 -42.934 1.00 11.98 86 ASN A O 1
ATOM 644 N N . LEU A 1 87 ? -11.948 -9.678 -40.890 1.00 8.90 87 LEU A N 1
ATOM 645 C CA . LEU A 1 87 ? -11.205 -10.884 -40.509 1.00 9.98 87 LEU A CA 1
ATOM 646 C C . LEU A 1 87 ? -12.141 -12.072 -40.279 1.00 8.03 87 LEU A C 1
ATOM 647 O O . LEU A 1 87 ? -11.792 -13.208 -40.581 1.00 9.15 87 LEU A O 1
ATOM 652 N N . ALA A 1 88 ? -13.328 -11.801 -39.733 1.00 9.68 88 ALA A N 1
ATOM 653 C CA . ALA A 1 88 ? -14.337 -12.846 -39.522 1.00 12.17 88 ALA A CA 1
ATOM 654 C C . ALA A 1 88 ? -14.714 -13.450 -40.866 1.00 14.74 88 ALA A C 1
ATOM 655 O O . ALA A 1 88 ? -14.802 -14.677 -41.017 1.00 13.59 88 ALA A O 1
ATOM 657 N N . LYS A 1 89 ? -14.917 -12.584 -41.854 1.00 13.54 89 LYS A N 1
ATOM 658 C CA . LYS A 1 89 ? -15.308 -13.052 -43.181 1.00 14.46 89 LYS A CA 1
ATOM 659 C C . LYS A 1 89 ? -14.186 -13.865 -43.804 1.00 14.91 89 LYS A C 1
ATOM 660 O O . LYS A 1 89 ? -14.414 -14.939 -44.341 1.00 11.99 89 LYS A O 1
ATOM 666 N N . ALA A 1 90 ? -12.964 -13.362 -43.719 1.00 9.38 90 ALA A N 1
ATOM 667 C CA . ALA A 1 90 ? -11.842 -14.051 -44.347 1.00 13.76 90 ALA A CA 1
ATOM 668 C C . ALA A 1 90 ? -11.493 -15.386 -43.683 1.00 15.89 90 ALA A C 1
ATOM 669 O O . ALA A 1 90 ? -11.131 -16.323 -44.368 1.00 15.29 90 ALA A O 1
ATOM 671 N N . SER A 1 91 ? -11.615 -15.469 -42.361 1.00 11.43 91 SER A N 1
ATOM 672 C CA . SER A 1 91 ? -11.271 -16.678 -41.624 1.00 13.01 91 SER A CA 1
ATOM 673 C C . SER A 1 91 ? -12.421 -17.673 -41.647 1.00 13.55 91 SER A C 1
ATOM 674 O O . SER A 1 91 ? -12.219 -18.869 -41.432 1.00 15.36 91 SER A O 1
ATOM 677 N N . ALA A 1 92 ? -13.615 -17.153 -41.911 1.00 16.04 92 ALA A N 1
ATOM 678 C CA . ALA A 1 92 ? -14.871 -17.903 -41.862 1.00 14.96 92 ALA A CA 1
ATOM 679 C C . ALA A 1 92 ? -15.226 -18.360 -40.450 1.00 17.18 92 ALA A C 1
ATOM 680 O O . ALA A 1 92 ? -16.013 -19.289 -40.262 1.00 19.46 92 ALA A O 1
ATOM 682 N N . LEU A 1 93 ? -14.633 -17.708 -39.456 1.00 13.82 93 LEU A N 1
ATOM 683 C CA . LEU A 1 93 ? -15.056 -17.905 -38.072 1.00 15.74 93 LEU A CA 1
ATOM 684 C C . LEU A 1 93 ? -15.930 -16.708 -37.663 1.00 24.44 93 LEU A C 1
ATOM 685 O O . LEU A 1 93 ? -16.194 -15.835 -38.481 1.00 32.33 93 LEU A O 1
ATOM 690 N N . GLU A 1 94 ? -16.358 -16.664 -36.406 1.00 14.29 94 GLU A N 1
ATOM 691 C CA . GLU A 1 94 ? -17.421 -15.761 -35.980 1.00 16.68 94 GLU A CA 1
ATOM 692 C C . GLU A 1 94 ? -16.971 -14.532 -35.161 1.00 21.63 94 GLU A C 1
ATOM 693 O O . GLU A 1 94 ? -17.336 -13.401 -35.491 1.00 18.38 94 GLU A O 1
ATOM 699 N N . ARG A 1 95 ? -16.205 -14.750 -34.091 1.00 16.59 95 ARG A N 1
ATOM 700 C CA . ARG A 1 95 ? -15.881 -13.666 -33.150 1.00 10.99 95 ARG A CA 1
ATOM 701 C C . ARG A 1 95 ? -14.384 -13.390 -33.088 1.00 13.31 95 ARG A C 1
ATOM 702 O O . ARG A 1 95 ? -13.596 -14.283 -32.770 1.00 14.49 95 ARG A O 1
ATOM 710 N N . VAL A 1 96 ? -14.016 -12.138 -33.344 1.00 11.34 96 VAL A N 1
ATOM 711 C CA . VAL A 1 96 ? -12.619 -11.715 -33.360 1.00 10.83 96 VAL A CA 1
ATOM 712 C C . VAL A 1 96 ? -12.219 -11.024 -32.066 1.00 13.13 96 VAL A C 1
ATOM 713 O O . VAL A 1 96 ? -12.963 -10.212 -31.506 1.00 13.39 96 VAL A O 1
ATOM 717 N N . PHE A 1 97 ? -11.020 -11.335 -31.604 1.00 10.17 97 PHE A N 1
ATOM 718 C CA . PHE A 1 97 ? -10.446 -10.704 -30.432 1.00 8.22 97 PHE A CA 1
ATOM 719 C C . PHE A 1 97 ? -9.066 -10.222 -30.860 1.00 14.55 97 PHE A C 1
ATOM 720 O O . PHE A 1 97 ? -8.174 -11.041 -31.084 1.00 9.99 97 PHE A O 1
ATOM 728 N N . PHE A 1 98 ? -8.888 -8.911 -30.988 1.00 9.42 98 PHE A N 1
ATOM 729 C CA . PHE A 1 98 ? -7.583 -8.353 -31.379 1.00 8.45 98 PHE A CA 1
ATOM 730 C C . PHE A 1 98 ? -6.594 -8.286 -30.216 1.00 9.71 98 PHE A C 1
ATOM 731 O O . PHE A 1 98 ? -6.968 -8.056 -29.070 1.00 10.51 98 PHE A O 1
ATOM 739 N N . THR A 1 99 ? -5.324 -8.499 -30.528 1.00 9.88 99 THR A N 1
ATOM 740 C CA . THR A 1 99 ? -4.262 -8.439 -29.531 1.00 11.49 99 THR A CA 1
ATOM 741 C C . THR A 1 99 ? -3.157 -7.600 -30.152 1.00 9.21 99 THR A C 1
ATOM 742 O O . THR A 1 99 ? -3.330 -7.091 -31.265 1.00 11.09 99 THR A O 1
ATOM 746 N N . ASN A 1 100 ? -2.017 -7.492 -29.467 1.00 11.40 100 ASN A N 1
ATOM 747 C CA . ASN A 1 100 ? -0.883 -6.723 -29.991 1.00 15.37 100 ASN A CA 1
ATOM 748 C C . ASN A 1 100 ? 0.180 -7.543 -30.717 1.00 13.37 100 ASN A C 1
ATOM 749 O O . ASN A 1 100 ? 1.152 -6.986 -31.240 1.00 15.69 100 ASN A O 1
ATOM 754 N N . SER A 1 101 ? 0.017 -8.857 -30.742 1.00 10.65 101 SER A N 1
ATOM 755 C CA . SER A 1 101 ? 1.063 -9.706 -31.289 1.00 11.40 101 SER A CA 1
ATOM 756 C C . SER A 1 101 ? 0.606 -11.143 -31.469 1.00 12.10 101 SER A C 1
ATOM 757 O O . SER A 1 101 ? -0.443 -11.551 -30.949 1.00 11.48 101 SER A O 1
ATOM 760 N N . GLY A 1 102 ? 1.429 -11.911 -32.172 1.00 11.27 102 GLY A N 1
ATOM 761 C CA . GLY A 1 102 ? 1.182 -13.330 -32.358 1.00 12.54 102 GLY A CA 1
ATOM 762 C C . GLY A 1 102 ? 1.183 -14.082 -31.041 1.00 9.67 102 GLY A C 1
ATOM 763 O O . GLY A 1 102 ? 0.287 -14.863 -30.762 1.00 10.77 102 GLY A O 1
ATOM 764 N N . THR A 1 103 ? 2.202 -13.866 -30.224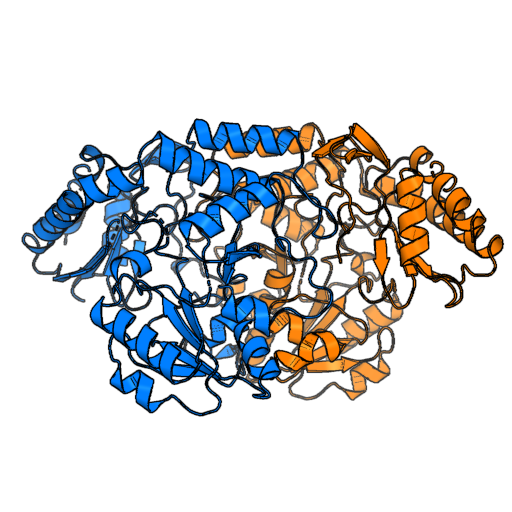 1.00 12.52 103 THR A N 1
ATOM 765 C CA . THR A 1 103 ? 2.269 -14.622 -28.991 1.00 11.58 103 THR A CA 1
ATOM 766 C C . THR A 1 103 ? 1.063 -14.307 -28.079 1.00 16.41 103 THR A C 1
ATOM 767 O O . THR A 1 103 ? 0.570 -15.196 -27.386 1.00 11.59 103 THR A O 1
ATOM 771 N N . GLU A 1 104 ? 0.570 -13.066 -28.102 1.00 12.32 104 GLU A N 1
ATOM 772 C CA . GLU A 1 104 ? -0.586 -12.722 -27.271 1.00 12.97 104 GLU A CA 1
ATOM 773 C C . GLU A 1 104 ? -1.822 -13.431 -27.791 1.00 9.73 104 GLU A C 1
ATOM 774 O O . GLU A 1 104 ? -2.694 -13.813 -27.014 1.00 11.67 104 GLU A O 1
ATOM 780 N N . SER A 1 105 ? -1.919 -13.577 -29.108 1.00 7.84 105 SER A N 1
ATOM 781 C CA A SER A 1 105 ? -3.040 -14.295 -29.700 0.50 9.90 105 SER A CA 1
ATOM 782 C CA B SER A 1 105 ? -3.062 -14.282 -29.663 0.50 9.51 105 SER A CA 1
ATOM 783 C C . SER A 1 105 ? -2.998 -15.758 -29.289 1.00 11.10 105 SER A C 1
ATOM 784 O O . SER A 1 105 ? -4.021 -16.362 -29.044 1.00 9.94 105 SER A O 1
ATOM 789 N N . ILE A 1 106 ? -1.791 -16.330 -29.242 1.00 11.60 106 ILE A N 1
ATOM 790 C CA . ILE A 1 106 ? -1.648 -17.724 -28.800 1.00 10.74 106 ILE A CA 1
ATOM 791 C C . ILE A 1 106 ? -2.136 -17.861 -27.348 1.00 10.50 106 ILE A C 1
ATOM 792 O O . ILE A 1 106 ? -2.841 -18.813 -27.004 1.00 10.45 106 ILE A O 1
ATOM 797 N N . GLU A 1 107 ? -1.761 -16.907 -26.503 1.00 9.78 107 GLU A N 1
ATOM 798 C CA . GLU A 1 107 ? -2.199 -16.927 -25.108 1.00 10.41 107 GLU A CA 1
ATOM 799 C C . GLU A 1 107 ? -3.727 -16.842 -25.013 1.00 10.00 107 GLU A C 1
ATOM 800 O O . GLU A 1 107 ? -4.352 -17.553 -24.226 1.00 11.11 107 GLU A O 1
ATOM 806 N N . GLY A 1 108 ? -4.322 -15.978 -25.824 1.00 12.55 108 GLY A N 1
ATOM 807 C CA . GLY A 1 108 ? -5.771 -15.836 -25.849 1.00 12.84 108 GLY A CA 1
ATOM 808 C C . GLY A 1 108 ? -6.458 -17.131 -26.252 1.00 15.40 108 GLY A C 1
ATOM 809 O O . GLY A 1 108 ? -7.467 -17.513 -25.661 1.00 12.70 108 GLY A O 1
ATOM 810 N N . ALA A 1 109 ? -5.909 -17.801 -27.265 1.00 9.95 109 ALA A N 1
ATOM 811 C CA . ALA A 1 109 ? -6.450 -19.064 -27.736 1.00 11.99 109 ALA A CA 1
ATOM 812 C C . ALA A 1 109 ? -6.375 -20.134 -26.658 1.00 12.89 109 ALA A C 1
ATOM 813 O O . ALA A 1 109 ? -7.324 -20.909 -26.470 1.00 12.62 109 ALA A O 1
ATOM 823 N N . LYS A 1 111 ? -6.226 -19.677 -23.356 1.00 13.02 111 LYS A N 1
ATOM 824 C CA . LYS A 1 111 ? -7.176 -19.334 -22.299 1.00 11.86 111 LYS A CA 1
ATOM 825 C C . LYS A 1 111 ? -8.591 -19.683 -22.717 1.00 13.31 111 LYS A C 1
ATOM 826 O O . LYS A 1 111 ? -9.347 -20.287 -21.942 1.00 16.21 111 LYS A O 1
ATOM 832 N N . THR A 1 112 ? -8.936 -19.331 -23.950 1.00 12.09 112 THR A N 1
ATOM 833 C CA . THR A 1 112 ? -10.255 -19.636 -24.474 1.00 11.51 112 THR A CA 1
ATOM 834 C C . THR A 1 112 ? -10.517 -21.142 -24.442 1.00 15.93 112 THR A C 1
ATOM 835 O O . THR A 1 112 ? -11.590 -21.581 -24.041 1.00 15.37 112 THR A O 1
ATOM 839 N N . ALA A 1 113 ? -9.543 -21.935 -24.876 1.00 10.27 113 ALA A N 1
ATOM 840 C CA . ALA A 1 113 ? -9.744 -23.384 -24.898 1.00 12.05 113 ALA A CA 1
ATOM 841 C C . ALA A 1 113 ? -9.868 -23.937 -23.480 1.00 15.97 113 ALA A C 1
ATOM 842 O O . ALA A 1 113 ? -10.665 -24.849 -23.215 1.00 15.39 113 ALA A O 1
ATOM 844 N N . ARG A 1 114 ? -9.077 -23.387 -22.562 1.00 13.60 114 ARG A N 1
ATOM 845 C CA . ARG A 1 114 ? -9.149 -23.809 -21.165 1.00 16.87 114 ARG A CA 1
ATOM 846 C C . ARG A 1 114 ? -10.524 -23.504 -20.579 1.00 16.29 114 ARG A C 1
ATOM 847 O O . ARG A 1 114 ? -11.091 -24.300 -19.823 1.00 18.25 114 ARG A O 1
ATOM 855 N N . LYS A 1 115 ? -11.064 -22.349 -20.938 1.00 13.55 115 LYS A N 1
ATOM 856 C CA . LYS A 1 115 ? -12.340 -21.926 -20.378 1.00 18.27 115 LYS A CA 1
ATOM 857 C C . LYS A 1 115 ? -13.483 -22.737 -20.983 1.00 16.37 115 LYS A C 1
ATOM 858 O O . LYS A 1 115 ? -14.442 -23.094 -20.296 1.00 17.62 115 LYS A O 1
ATOM 864 N N . TYR A 1 116 ? -13.383 -23.015 -22.275 1.00 17.66 116 TYR A N 1
ATOM 865 C CA . TYR A 1 116 ? -14.360 -23.868 -22.941 1.00 14.50 116 TYR A CA 1
ATOM 866 C C . TYR A 1 116 ? -14.461 -25.190 -22.187 1.00 16.86 116 TYR A C 1
ATOM 867 O O . TYR A 1 116 ? -15.557 -25.664 -21.885 1.00 17.73 116 TYR A O 1
ATOM 876 N N . ALA A 1 117 ? -13.313 -25.779 -21.866 1.00 15.46 117 ALA A N 1
ATOM 877 C CA . ALA A 1 117 ? -13.287 -27.053 -21.143 1.00 19.50 117 ALA A CA 1
ATOM 878 C C . ALA A 1 117 ? -13.840 -26.904 -19.734 1.00 22.92 117 ALA A C 1
ATOM 879 O O . ALA A 1 117 ? -14.636 -27.728 -19.271 1.00 19.22 117 ALA A O 1
ATOM 881 N N . PHE A 1 118 ? -13.417 -25.838 -19.060 1.00 14.64 118 PHE A N 1
ATOM 882 C CA . PHE A 1 118 ? -13.810 -25.584 -17.678 1.00 15.90 118 PHE A CA 1
ATOM 883 C C . PHE A 1 118 ? -15.330 -25.462 -17.580 1.00 24.47 118 PHE A C 1
ATOM 884 O O . PHE A 1 118 ? -15.940 -25.920 -16.611 1.00 21.73 118 PHE A O 1
ATOM 892 N N . ASN A 1 119 ? -15.939 -24.846 -18.589 1.00 19.70 119 ASN A N 1
ATOM 893 C CA . ASN A 1 119 ? -17.387 -24.647 -18.588 1.00 27.34 119 ASN A CA 1
ATOM 894 C C . ASN A 1 119 ? -18.161 -25.933 -18.855 1.00 29.55 119 ASN A C 1
ATOM 895 O O . ASN A 1 119 ? -19.359 -26.020 -18.578 1.00 29.94 119 ASN A O 1
ATOM 900 N N . LYS A 1 120 ? -17.472 -26.929 -19.398 1.00 22.26 120 LYS A N 1
ATOM 901 C CA . LYS A 1 120 ? -18.038 -28.263 -19.517 1.00 27.24 120 LYS A CA 1
ATOM 902 C C . LYS A 1 120 ? -17.636 -29.138 -18.330 1.00 32.13 120 LYS A C 1
ATOM 903 O O . LYS A 1 120 ? -17.811 -30.356 -18.360 1.00 36.99 120 LYS A O 1
ATOM 909 N N . GLY A 1 121 ? -17.095 -28.512 -17.289 1.00 23.50 121 GLY A N 1
ATOM 910 C CA . GLY A 1 121 ? -16.727 -29.222 -16.080 1.00 27.15 121 GLY A CA 1
ATOM 911 C C . GLY A 1 121 ? -15.417 -29.983 -16.173 1.00 31.93 121 GLY A C 1
ATOM 912 O O . GLY A 1 121 ? -15.144 -30.865 -15.355 1.00 31.04 121 GLY A O 1
ATOM 913 N N . VAL A 1 122 ? -14.604 -29.643 -17.170 1.00 27.44 122 VAL A N 1
ATOM 914 C CA . VAL A 1 122 ? -13.268 -30.213 -17.307 1.00 26.04 122 VAL A CA 1
ATOM 915 C C . VAL A 1 122 ? -12.246 -29.171 -16.863 1.00 31.81 122 VAL A C 1
ATOM 916 O O . VAL A 1 122 ? -11.973 -28.202 -17.583 1.00 28.47 122 VAL A O 1
ATOM 920 N N . LYS A 1 123 ? -11.696 -29.361 -15.668 1.00 24.20 123 LYS A N 1
ATOM 921 C CA . LYS A 1 123 ? -10.725 -28.424 -15.114 1.00 34.39 123 LYS A CA 1
ATOM 922 C C . LYS A 1 123 ? -9.313 -28.759 -15.581 1.00 27.96 123 LYS A C 1
ATOM 923 O O . LYS A 1 123 ? -8.956 -29.926 -15.685 1.00 30.34 123 LYS A O 1
ATOM 929 N N . GLY A 1 124 ? -8.514 -27.731 -15.852 1.00 24.11 124 GLY A N 1
ATOM 930 C CA . GLY A 1 124 ? -7.119 -27.924 -16.207 1.00 23.46 124 GLY A CA 1
ATOM 931 C C . GLY A 1 124 ? -6.930 -28.547 -17.574 1.00 25.54 124 GLY A C 1
ATOM 932 O O . GLY A 1 124 ? -6.061 -29.405 -17.757 1.00 22.38 124 GLY A O 1
ATOM 933 N N . GLY A 1 125 ? -7.744 -28.111 -18.531 1.00 17.35 125 GLY A N 1
ATOM 934 C CA . GLY A 1 125 ? -7.679 -28.603 -19.898 1.00 16.10 125 GLY A CA 1
ATOM 935 C C . GLY A 1 125 ? -6.267 -28.690 -20.445 1.00 20.84 125 GLY A C 1
ATOM 936 O O . GLY A 1 125 ? -5.485 -27.755 -20.309 1.00 20.67 125 GLY A O 1
ATOM 937 N N . GLN A 1 126 ? -5.946 -29.824 -21.064 1.00 17.17 126 GLN A N 1
ATOM 938 C CA . GLN A 1 126 ? -4.601 -30.072 -21.562 1.00 16.74 126 GLN A CA 1
ATOM 939 C C . GLN A 1 126 ? -4.510 -29.813 -23.056 1.00 16.36 126 GLN A C 1
ATOM 940 O O . GLN A 1 126 ? -5.522 -29.781 -23.760 1.00 18.07 126 GLN A O 1
ATOM 946 N N . PHE A 1 127 ? -3.285 -29.632 -23.527 1.00 17.38 127 PHE A N 1
ATOM 947 C CA . PHE A 1 127 ? -3.043 -29.251 -24.909 1.00 14.82 127 PHE A CA 1
ATOM 948 C C . PHE A 1 127 ? -2.144 -30.266 -25.563 1.00 17.69 127 PHE A C 1
ATOM 949 O O . PHE A 1 127 ? -1.161 -30.708 -24.962 1.00 15.90 127 PHE A O 1
ATOM 957 N N . ILE A 1 128 ? -2.466 -30.611 -26.805 1.00 15.83 128 ILE A N 1
ATOM 958 C CA . ILE A 1 128 ? -1.539 -31.343 -27.639 1.00 11.85 128 ILE A CA 1
ATOM 959 C C . ILE A 1 128 ? -0.965 -30.371 -28.679 1.00 11.49 128 ILE A C 1
ATOM 960 O O . ILE A 1 128 ? -1.710 -29.732 -29.408 1.00 12.60 128 ILE A O 1
ATOM 965 N N . ALA A 1 129 ? 0.360 -30.250 -28.713 1.00 11.99 129 ALA A N 1
ATOM 966 C CA . ALA A 1 129 ? 1.037 -29.462 -29.741 1.00 10.58 129 ALA A CA 1
ATOM 967 C C . ALA A 1 129 ? 1.993 -30.400 -30.464 1.00 10.77 129 ALA A C 1
ATOM 968 O O . ALA A 1 129 ? 1.989 -31.617 -30.213 1.00 12.60 129 ALA A O 1
ATOM 970 N N . PHE A 1 130 ? 2.819 -29.847 -31.351 1.00 11.25 130 PHE A N 1
ATOM 971 C CA . PHE A 1 130 ? 3.661 -30.688 -32.207 1.00 13.95 130 PHE A CA 1
ATOM 972 C C . PHE A 1 130 ? 5.137 -30.367 -32.125 1.00 11.64 130 PHE A C 1
ATOM 973 O O . PHE A 1 130 ? 5.535 -29.213 -32.092 1.00 12.18 130 PHE A O 1
ATOM 981 N N . LYS A 1 131 ? 5.955 -31.411 -32.108 1.00 15.76 131 LYS A N 1
ATOM 982 C CA . LYS A 1 131 ? 7.400 -31.245 -32.116 1.00 13.87 131 LYS A CA 1
ATOM 983 C C . LYS A 1 131 ? 7.823 -30.448 -33.338 1.00 16.41 131 LYS A C 1
ATOM 984 O O . LYS A 1 131 ? 7.207 -30.573 -34.382 1.00 15.59 131 LYS A O 1
ATOM 990 N N . HIS A 1 132 ? 8.870 -29.637 -33.188 1.00 14.33 132 HIS A N 1
ATOM 991 C CA . HIS A 1 132 ? 9.420 -28.831 -34.281 1.00 20.71 132 HIS A CA 1
ATOM 992 C C . HIS A 1 132 ? 8.579 -27.597 -34.601 1.00 23.91 132 HIS A C 1
ATOM 993 O O . HIS A 1 132 ? 8.702 -27.017 -35.680 1.00 21.19 132 HIS A O 1
ATOM 1000 N N . SER A 1 133 ? 7.716 -27.209 -33.671 1.00 20.84 133 SER A N 1
ATOM 1001 C CA . SER A 1 133 ? 6.972 -25.970 -33.830 1.00 25.25 133 SER A CA 1
ATOM 1002 C C . SER A 1 133 ? 7.361 -24.961 -32.768 1.00 18.12 133 SER A C 1
ATOM 1003 O O . SER A 1 133 ? 7.877 -25.319 -31.713 1.00 21.78 133 SER A O 1
ATOM 1006 N N . PHE A 1 134 ? 7.129 -23.694 -33.072 1.00 18.07 134 PHE A N 1
ATOM 1007 C CA . PHE A 1 134 ? 7.356 -22.617 -32.123 1.00 23.33 134 PHE A CA 1
ATOM 1008 C C . PHE A 1 134 ? 6.148 -21.692 -32.227 1.00 19.97 134 PHE A C 1
ATOM 1009 O O . PHE A 1 134 ? 5.695 -21.379 -33.327 1.00 22.88 134 PHE A O 1
ATOM 1017 N N . HIS A 1 135 ? 5.583 -21.306 -31.089 1.00 12.94 135 HIS A N 1
ATOM 1018 C CA . HIS A 1 135 ? 4.368 -20.499 -31.112 1.00 14.05 135 HIS A CA 1
ATOM 1019 C C . HIS A 1 135 ? 4.519 -19.121 -30.460 1.00 15.82 135 HIS A C 1
ATOM 1020 O O . HIS A 1 135 ? 3.610 -18.302 -30.550 1.00 23.49 135 HIS A O 1
ATOM 1027 N N . GLY A 1 136 ? 5.633 -18.869 -29.788 1.00 16.11 136 GLY A N 1
ATOM 1028 C CA . GLY A 1 136 ? 5.791 -17.581 -29.124 1.00 12.19 136 GLY A CA 1
ATOM 1029 C C . GLY A 1 136 ? 6.664 -17.625 -27.893 1.00 16.91 136 GLY A C 1
ATOM 1030 O O . GLY A 1 136 ? 6.926 -18.705 -27.350 1.00 18.33 136 GLY A O 1
ATOM 1031 N N . ARG A 1 137 ? 7.095 -16.444 -27.456 1.00 14.28 137 ARG A N 1
ATOM 1032 C CA . ARG A 1 137 ? 8.040 -16.286 -26.347 1.00 14.97 137 ARG A CA 1
ATOM 1033 C C . ARG A 1 137 ? 7.394 -16.060 -24.976 1.00 16.35 137 ARG A C 1
ATOM 1034 O O . ARG A 1 137 ? 8.068 -16.187 -23.962 1.00 16.76 137 ARG A O 1
ATOM 1042 N N . THR A 1 138 ? 6.115 -15.696 -24.920 1.00 15.10 138 THR A N 1
ATOM 1043 C CA . THR A 1 138 ? 5.497 -15.489 -23.605 1.00 14.29 138 THR A CA 1
ATOM 1044 C C . THR A 1 138 ? 5.245 -16.868 -22.967 1.00 19.48 138 THR A C 1
ATOM 1045 O O . THR A 1 138 ? 5.190 -17.868 -23.675 1.00 17.98 138 THR A O 1
ATOM 1049 N N . LEU A 1 139 ? 5.095 -16.926 -21.645 1.00 15.27 139 LEU A N 1
ATOM 1050 C CA . LEU A 1 139 ? 5.176 -18.210 -20.934 1.00 18.56 139 LEU A CA 1
ATOM 1051 C C . LEU A 1 139 ? 4.112 -19.253 -21.316 1.00 17.48 139 LEU A C 1
ATOM 1052 O O . LEU A 1 139 ? 4.374 -20.460 -21.284 1.00 15.90 139 LEU A O 1
ATOM 1057 N N . GLY A 1 140 ? 2.914 -18.801 -21.661 1.00 15.08 140 GLY A N 1
ATOM 1058 C CA . GLY A 1 140 ? 1.896 -19.708 -22.151 1.00 16.42 140 GLY A CA 1
ATOM 1059 C C . GLY A 1 140 ? 2.312 -20.296 -23.485 1.00 20.42 140 GLY A C 1
ATOM 1060 O O . GLY A 1 140 ? 2.376 -21.526 -23.669 1.00 16.60 140 GLY A O 1
ATOM 1061 N N . ALA A 1 141 ? 2.627 -19.412 -24.424 1.00 12.08 141 ALA A N 1
ATOM 1062 C CA . ALA A 1 141 ? 3.015 -19.855 -25.757 1.00 12.34 141 ALA A CA 1
ATOM 1063 C C . ALA A 1 141 ? 4.282 -20.705 -25.701 1.00 15.28 141 ALA A C 1
ATOM 1064 O O . ALA A 1 141 ? 4.415 -21.668 -26.448 1.00 14.02 141 ALA A O 1
ATOM 1066 N N . LEU A 1 142 ? 5.212 -20.347 -24.818 1.00 11.13 142 LEU A N 1
ATOM 1067 C CA . LEU A 1 142 ? 6.486 -21.053 -24.741 1.00 13.36 142 LEU A CA 1
ATOM 1068 C C . LEU A 1 142 ? 6.284 -22.493 -24.253 1.00 15.95 142 LEU A C 1
ATOM 1069 O O . LEU A 1 142 ? 7.085 -23.375 -24.545 1.00 18.70 142 LEU A O 1
ATOM 1074 N N . SER A 1 143 ? 5.206 -22.720 -23.502 1.00 13.56 143 SER A N 1
ATOM 1075 C CA . SER A 1 143 ? 4.870 -24.052 -23.019 1.00 14.54 143 SER A CA 1
ATOM 1076 C C . SER A 1 143 ? 4.487 -24.966 -24.179 1.00 14.99 143 SER A C 1
ATOM 1077 O O . SER A 1 143 ? 4.465 -26.186 -24.027 1.00 15.88 143 SER A O 1
ATOM 1080 N N . LEU A 1 144 ? 4.182 -24.370 -25.329 1.00 15.14 144 LEU A N 1
ATOM 1081 C CA . LEU A 1 144 ? 3.781 -25.142 -26.506 1.00 16.22 144 LEU A CA 1
ATOM 1082 C C . LEU A 1 144 ? 4.931 -25.561 -27.425 1.00 17.51 144 LEU A C 1
ATOM 1083 O O . LEU A 1 144 ? 4.687 -26.080 -28.517 1.00 17.76 144 LEU A O 1
ATOM 1088 N N . THR A 1 145 ? 6.175 -25.332 -27.011 1.00 21.46 145 THR A N 1
ATOM 1089 C CA . THR A 1 145 ? 7.313 -25.844 -27.783 1.00 25.36 145 THR A CA 1
ATOM 1090 C C . THR A 1 145 ? 7.993 -27.039 -27.108 1.00 32.21 145 THR A C 1
ATOM 1091 O O . THR A 1 145 ? 8.311 -26.995 -25.918 1.00 29.25 145 THR A O 1
ATOM 1095 N N . ALA A 1 146 ? 8.221 -28.101 -27.877 1.00 28.35 146 ALA A N 1
ATOM 1096 C CA . ALA A 1 146 ? 8.774 -29.341 -27.331 1.00 39.72 146 ALA A CA 1
ATOM 1097 C C . ALA A 1 146 ? 10.265 -29.241 -27.019 1.00 38.18 146 ALA A C 1
ATOM 1098 O O . ALA A 1 146 ? 10.785 -29.980 -26.184 1.00 41.86 146 ALA A O 1
ATOM 1100 N N . ASN A 1 147 ? 10.952 -28.325 -27.686 1.00 38.77 147 ASN A N 1
ATOM 1101 C CA . ASN A 1 147 ? 12.395 -28.232 -27.527 1.00 43.42 147 ASN A CA 1
ATOM 1102 C C . ASN A 1 147 ? 12.797 -27.777 -26.125 1.00 40.22 147 ASN A C 1
ATOM 1103 O O . ASN A 1 147 ? 12.665 -26.602 -25.779 1.00 38.05 147 ASN A O 1
ATOM 1108 N N . GLU A 1 148 ? 13.292 -28.718 -25.328 1.00 42.08 148 GLU A N 1
ATOM 1109 C CA A GLU A 1 148 ? 13.684 -28.422 -23.956 0.50 48.58 148 GLU A CA 1
ATOM 1110 C CA B GLU A 1 148 ? 13.700 -28.437 -23.957 0.50 48.58 148 GLU A CA 1
ATOM 1111 C C . GLU A 1 148 ? 14.654 -27.249 -23.886 1.00 46.96 148 GLU A C 1
ATOM 1112 O O . GLU A 1 148 ? 14.754 -26.583 -22.858 1.00 48.10 148 GLU A O 1
ATOM 1123 N N . LYS A 1 149 ? 15.354 -26.993 -24.986 1.00 46.40 149 LYS A N 1
ATOM 1124 C CA . LYS A 1 149 ? 16.330 -25.908 -25.041 1.00 51.71 149 LYS A CA 1
ATOM 1125 C C . LYS A 1 149 ? 15.701 -24.527 -24.868 1.00 44.20 149 LYS A C 1
ATOM 1126 O O . LYS A 1 149 ? 16.276 -23.660 -24.212 1.00 42.21 149 LYS A O 1
ATOM 1132 N N . TYR A 1 150 ? 14.531 -24.323 -25.468 1.00 39.37 150 TYR A N 1
ATOM 1133 C CA . TYR A 1 150 ? 13.856 -23.029 -25.416 1.00 42.64 150 TYR A CA 1
ATOM 1134 C C . TYR A 1 150 ? 13.203 -22.796 -24.062 1.00 29.46 150 TYR A C 1
ATOM 1135 O O . TYR A 1 150 ? 12.798 -21.680 -23.740 1.00 34.84 150 TYR A O 1
ATOM 1144 N N . GLN A 1 151 ? 13.093 -23.858 -23.277 1.00 30.61 151 GLN A N 1
ATOM 1145 C CA . GLN A 1 151 ? 12.312 -23.810 -22.047 1.00 31.82 151 GLN A CA 1
ATOM 1146 C C . GLN A 1 151 ? 13.169 -23.845 -20.793 1.00 29.33 151 GLN A C 1
ATOM 1147 O O . GLN A 1 151 ? 12.827 -23.235 -19.781 1.00 25.70 151 GLN A O 1
ATOM 1153 N N . LYS A 1 152 ? 14.282 -24.566 -20.877 1.00 38.47 152 LYS A N 1
ATOM 1154 C CA . LYS A 1 152 ? 15.035 -25.001 -19.702 1.00 42.47 152 LYS A CA 1
ATOM 1155 C C . LYS A 1 152 ? 15.131 -24.000 -18.544 1.00 36.16 152 LYS A C 1
ATOM 1156 O O . LYS A 1 152 ? 14.654 -24.285 -17.445 1.00 31.52 152 LYS A O 1
ATOM 1162 N N . PRO A 1 153 ? 15.759 -22.834 -18.773 1.00 31.31 153 PRO A N 1
ATOM 1163 C CA . PRO A 1 153 ? 15.948 -21.928 -17.634 1.00 28.86 153 PRO A CA 1
ATOM 1164 C C . PRO A 1 153 ? 14.653 -21.315 -17.082 1.00 24.11 153 PRO A C 1
ATOM 1165 O O . PRO A 1 153 ? 14.671 -20.800 -15.966 1.00 25.70 153 PRO A O 1
ATOM 1169 N N . PHE A 1 154 ? 13.553 -21.396 -17.827 1.00 24.12 154 PHE A N 1
ATOM 1170 C CA . PHE A 1 154 ? 12.317 -20.722 -17.434 1.00 21.26 154 PHE A CA 1
ATOM 1171 C C . PHE A 1 154 ? 11.296 -21.632 -16.752 1.00 23.30 154 PHE A C 1
ATOM 1172 O O . PHE A 1 154 ? 10.247 -21.162 -16.315 1.00 24.38 154 PHE A O 1
ATOM 1180 N N . LYS A 1 155 ? 11.597 -22.925 -16.678 1.00 25.15 155 LYS A N 1
ATOM 1181 C CA . LYS A 1 155 ? 10.698 -23.894 -16.054 1.00 23.69 155 LYS A CA 1
ATOM 1182 C C . LYS A 1 155 ? 10.546 -23.623 -14.557 1.00 29.00 155 LYS A C 1
ATOM 1183 O O . LYS A 1 155 ? 11.442 -23.065 -13.930 1.00 23.42 155 LYS A O 1
ATOM 1189 N N . PRO A 1 156 ? 9.418 -24.048 -13.969 1.00 29.71 156 PRO A N 1
ATOM 1190 C CA . PRO A 1 156 ? 8.336 -24.764 -14.651 1.00 29.60 156 PRO A CA 1
ATOM 1191 C C . PRO A 1 156 ? 7.421 -23.823 -15.429 1.00 23.18 156 PRO A C 1
ATOM 1192 O O . PRO A 1 156 ? 7.182 -22.683 -15.020 1.00 28.98 156 PRO A O 1
ATOM 1196 N N . LEU A 1 157 ? 6.934 -24.301 -16.569 1.00 22.07 157 LEU A N 1
ATOM 1197 C CA . LEU A 1 157 ? 6.048 -23.514 -17.412 1.00 21.73 157 LEU A CA 1
ATOM 1198 C C . LEU A 1 157 ? 4.617 -23.973 -17.192 1.00 20.97 157 LEU A C 1
ATOM 1199 O O . LEU A 1 157 ? 4.279 -24.464 -16.117 1.00 21.88 157 LEU A O 1
ATOM 1204 N N . ILE A 1 158 ? 3.767 -23.816 -18.195 1.00 20.52 158 ILE A N 1
ATOM 1205 C CA . ILE A 1 158 ? 2.403 -24.300 -18.051 1.00 16.38 158 ILE A CA 1
ATOM 1206 C C . ILE A 1 158 ? 2.375 -25.813 -18.237 1.00 19.37 158 ILE A C 1
ATOM 1207 O O . ILE A 1 158 ? 2.741 -26.329 -19.296 1.00 25.05 158 ILE A O 1
ATOM 1212 N N . SER A 1 159 ? 1.955 -26.531 -17.204 1.00 18.81 159 SER A N 1
ATOM 1213 C CA . SER A 1 159 ? 1.873 -27.980 -17.308 1.00 23.87 159 SER A CA 1
ATOM 1214 C C . SER A 1 159 ? 0.601 -28.330 -18.080 1.00 28.22 159 SER A C 1
ATOM 1215 O O . SER A 1 159 ? -0.310 -27.508 -18.202 1.00 32.57 159 SER A O 1
ATOM 1218 N N . GLY A 1 160 ? 0.548 -29.538 -18.613 1.00 28.16 160 GLY A N 1
ATOM 1219 C CA . GLY A 1 160 ? -0.628 -29.993 -19.320 1.00 23.34 160 GLY A CA 1
ATOM 1220 C C . GLY A 1 160 ? -0.455 -29.928 -20.821 1.00 23.67 160 GLY A C 1
ATOM 1221 O O . GLY A 1 160 ? -1.433 -29.897 -21.564 1.00 25.78 160 GLY A O 1
ATOM 1222 N N . VAL A 1 161 ? 0.790 -29.912 -21.278 1.00 16.97 161 VAL A N 1
ATOM 1223 C CA . VAL A 1 161 ? 1.046 -29.900 -22.712 1.00 12.12 161 VAL A CA 1
ATOM 1224 C C . VAL A 1 161 ? 1.806 -31.166 -23.068 1.00 16.45 161 VAL A C 1
ATOM 1225 O O . VAL A 1 161 ? 2.757 -31.531 -22.377 1.00 16.64 161 VAL A O 1
ATOM 1229 N N . LYS A 1 162 ? 1.374 -31.841 -24.130 1.00 12.47 162 LYS A N 1
ATOM 1230 C CA . LYS A 1 162 ? 2.060 -33.034 -24.624 1.00 14.04 162 LYS A CA 1
ATOM 1231 C C . LYS A 1 162 ? 2.349 -32.846 -26.099 1.00 15.82 162 LYS A C 1
ATOM 1232 O O . LYS A 1 162 ? 1.622 -32.142 -26.783 1.00 15.67 162 LYS A O 1
ATOM 1238 N N . PHE A 1 163 ? 3.414 -33.473 -26.585 1.00 11.66 163 PHE A N 1
ATOM 1239 C CA . PHE A 1 163 ? 3.873 -33.233 -27.939 1.00 10.18 163 PHE A CA 1
ATOM 1240 C C . PHE A 1 163 ? 3.755 -34.438 -28.876 1.00 12.48 163 PHE A C 1
ATOM 1241 O O . PHE A 1 163 ? 4.321 -35.505 -28.630 1.00 16.72 163 PHE A O 1
ATOM 1249 N N . ALA A 1 164 ? 3.008 -34.247 -29.956 1.00 15.14 164 ALA A N 1
ATOM 1250 C CA . ALA A 1 164 ? 2.870 -35.271 -30.987 1.00 12.15 164 ALA A CA 1
ATOM 1251 C C . ALA A 1 164 ? 3.793 -34.981 -32.158 1.00 12.89 164 ALA A C 1
ATOM 1252 O O . ALA A 1 164 ? 4.538 -33.999 -32.157 1.00 19.48 164 ALA A O 1
ATOM 1254 N N . LYS A 1 165 ? 3.723 -35.857 -33.153 1.00 13.21 165 LYS A N 1
ATOM 1255 C CA . LYS A 1 165 ? 4.525 -35.756 -34.363 1.00 12.27 165 LYS A CA 1
ATOM 1256 C C . LYS A 1 165 ? 3.675 -35.156 -35.477 1.00 11.88 165 LYS A C 1
ATOM 1257 O O . LYS A 1 165 ? 2.548 -35.583 -35.724 1.00 13.95 165 LYS A O 1
ATOM 1263 N N . TYR A 1 166 ? 4.202 -34.102 -36.088 1.00 14.84 166 TYR A N 1
ATOM 1264 C CA . TYR A 1 166 ? 3.489 -33.367 -37.122 1.00 13.36 166 TYR A CA 1
ATOM 1265 C C . TYR A 1 166 ? 3.216 -34.287 -38.298 1.00 17.61 166 TYR A C 1
ATOM 1266 O O . TYR A 1 166 ? 4.097 -35.037 -38.719 1.00 13.45 166 TYR A O 1
ATOM 1275 N N . ASN A 1 167 ? 2.000 -34.209 -38.831 1.00 13.28 167 ASN A N 1
ATOM 1276 C CA . ASN A 1 167 ? 1.543 -35.087 -39.921 1.00 12.65 167 ASN A CA 1
ATOM 1277 C C . ASN A 1 167 ? 1.368 -36.575 -39.582 1.00 15.88 167 ASN A C 1
ATOM 1278 O O . ASN A 1 167 ? 1.195 -37.397 -40.477 1.00 15.94 167 ASN A O 1
ATOM 1283 N N . ASP A 1 168 ? 1.363 -36.898 -38.289 1.00 17.44 168 ASP A N 1
ATOM 1284 C CA . ASP A 1 168 ? 1.247 -38.269 -37.800 1.00 15.90 168 ASP A CA 1
ATOM 1285 C C . ASP A 1 168 ? 0.025 -38.386 -36.883 1.00 14.97 168 ASP A C 1
ATOM 1286 O O . ASP A 1 168 ? 0.111 -38.132 -35.674 1.00 14.11 168 ASP A O 1
ATOM 1291 N N . ILE A 1 169 ? -1.113 -38.765 -37.458 1.00 16.90 169 ILE A N 1
ATOM 1292 C CA . ILE A 1 169 ? -2.368 -38.798 -36.714 1.00 13.13 169 ILE A CA 1
ATOM 1293 C C . ILE A 1 169 ? -2.321 -39.798 -35.551 1.00 16.46 169 ILE A C 1
ATOM 1294 O O . ILE A 1 169 ? -2.891 -39.537 -34.492 1.00 16.32 169 ILE A O 1
ATOM 1299 N N . SER A 1 170 ? -1.646 -40.937 -35.731 1.00 15.98 170 SER A N 1
ATOM 1300 C CA . SER A 1 170 ? -1.581 -41.930 -34.648 1.00 15.45 170 SER A CA 1
ATOM 1301 C C . SER A 1 170 ? -0.855 -41.395 -33.402 1.00 16.07 170 SER A C 1
ATOM 1302 O O . SER A 1 170 ? -1.178 -41.787 -32.272 1.00 17.46 170 SER A O 1
ATOM 1305 N N . SER A 1 171 ? 0.114 -40.506 -33.605 1.00 15.86 171 SER A N 1
ATOM 1306 C CA . SER A 1 171 ? 0.831 -39.911 -32.477 1.00 18.61 171 SER A CA 1
ATOM 1307 C C . SER A 1 171 ? -0.072 -38.942 -31.721 1.00 12.80 171 SER A C 1
ATOM 1308 O O . SER A 1 171 ? 0.108 -38.708 -30.526 1.00 14.32 171 SER A O 1
ATOM 1311 N N . VAL A 1 172 ? -1.043 -38.371 -32.421 1.00 13.10 172 VAL A N 1
ATOM 1312 C CA . VAL A 1 172 ? -2.009 -37.499 -31.763 1.00 17.78 172 VAL A CA 1
ATOM 1313 C C . VAL A 1 172 ? -3.017 -38.332 -30.956 1.00 16.81 172 VAL A C 1
ATOM 1314 O O . VAL A 1 172 ? -3.253 -38.082 -29.767 1.00 15.92 172 VAL A O 1
ATOM 1318 N N . GLU A 1 173 ? -3.592 -39.343 -31.597 1.00 17.25 173 GLU A N 1
ATOM 1319 C CA . GLU A 1 173 ? -4.620 -40.156 -30.949 1.00 17.34 173 GLU A CA 1
ATOM 1320 C C . GLU A 1 173 ? -4.118 -40.756 -29.643 1.00 18.66 173 GLU A C 1
ATOM 1321 O O . GLU A 1 173 ? -4.848 -40.817 -28.659 1.00 16.74 173 GLU A O 1
ATOM 1327 N N . LYS A 1 174 ? -2.854 -41.178 -29.649 1.00 14.67 174 LYS A N 1
ATOM 1328 C CA . LYS A 1 174 ? -2.199 -41.795 -28.506 1.00 19.16 174 LYS A CA 1
ATOM 1329 C C . LYS A 1 174 ? -2.183 -40.891 -27.265 1.00 20.69 174 LYS A C 1
ATOM 1330 O O . LYS A 1 174 ? -2.175 -41.367 -26.120 1.00 17.23 174 LYS A O 1
ATOM 1336 N N . LEU A 1 175 ? -2.183 -39.584 -27.487 1.00 18.02 175 LEU A N 1
ATOM 1337 C CA . LEU A 1 175 ? -2.039 -38.648 -26.381 1.00 13.36 175 LEU A CA 1
ATOM 1338 C C . LEU A 1 175 ? -3.363 -38.064 -25.900 1.00 20.80 175 LEU A C 1
ATOM 1339 O O . LEU A 1 175 ? -3.407 -37.389 -24.876 1.00 21.93 175 LEU A O 1
ATOM 1344 N N . VAL A 1 176 ? -4.429 -38.291 -26.655 1.00 18.28 176 VAL A N 1
ATOM 1345 C CA . VAL A 1 176 ? -5.730 -37.735 -26.305 1.00 20.85 176 VAL A CA 1
ATOM 1346 C C . VAL A 1 176 ? -6.307 -38.422 -25.077 1.00 24.44 176 VAL A C 1
ATOM 1347 O O . VAL A 1 176 ? -6.167 -39.630 -24.911 1.00 24.24 176 VAL A O 1
ATOM 1351 N N . ASN A 1 177 ? -6.948 -37.647 -24.209 1.00 17.53 177 ASN A N 1
ATOM 1352 C CA . ASN A 1 177 ? -7.774 -38.232 -23.153 1.00 23.57 177 ASN A CA 1
ATOM 1353 C C . ASN A 1 177 ? -8.922 -37.310 -22.754 1.00 25.30 177 ASN A C 1
ATOM 1354 O O . ASN A 1 177 ? -9.115 -36.263 -23.363 1.00 19.84 177 ASN A O 1
ATOM 1359 N N . GLU A 1 178 ? -9.679 -37.703 -21.731 1.00 30.63 178 GLU A N 1
ATOM 1360 C CA A GLU A 1 178 ? -10.844 -36.941 -21.285 0.50 26.49 178 GLU A CA 1
ATOM 1361 C CA B GLU A 1 178 ? -10.847 -36.934 -21.311 0.50 26.04 178 GLU A CA 1
ATOM 1362 C C . GLU A 1 178 ? -10.507 -35.494 -20.928 1.00 24.14 178 GLU A C 1
ATOM 1363 O O . GLU A 1 178 ? -11.379 -34.628 -20.933 1.00 24.35 178 GLU A O 1
ATOM 1374 N N . LYS A 1 179 ? -9.245 -35.239 -20.597 1.00 19.70 179 LYS A N 1
ATOM 1375 C CA . LYS A 1 179 ? -8.809 -33.899 -20.183 1.00 17.50 179 LYS A CA 1
ATOM 1376 C C . LYS A 1 179 ? -8.308 -33.015 -21.339 1.00 21.15 179 LYS A C 1
ATOM 1377 O O . LYS A 1 179 ? -8.068 -31.811 -21.157 1.00 20.58 179 LYS A O 1
ATOM 1383 N N . THR A 1 180 ? -8.107 -33.602 -22.513 1.00 19.03 180 THR A N 1
ATOM 1384 C CA . THR A 1 180 ? -7.601 -32.815 -23.638 1.00 17.11 180 THR A CA 1
ATOM 1385 C C . THR A 1 180 ? -8.619 -31.754 -24.036 1.00 17.37 180 THR A C 1
ATOM 1386 O O . THR A 1 180 ? -9.767 -32.079 -24.331 1.00 15.46 180 THR A O 1
ATOM 1390 N N . CYS A 1 181 ? -8.203 -30.491 -24.049 1.00 14.06 181 CYS A N 1
ATOM 1391 C CA . CYS A 1 181 ? -9.120 -29.431 -24.451 1.00 17.67 181 CYS A CA 1
ATOM 1392 C C . CYS A 1 181 ? -8.854 -28.885 -25.860 1.00 15.15 181 CYS A C 1
ATOM 1393 O O . CYS A 1 181 ? -9.770 -28.365 -26.503 1.00 15.13 181 CYS A O 1
ATOM 1396 N N . ALA A 1 182 ? -7.627 -29.036 -26.354 1.00 13.87 182 ALA A N 1
ATOM 1397 C CA . ALA A 1 182 ? -7.275 -28.508 -27.674 1.00 11.82 182 ALA A CA 1
ATOM 1398 C C . ALA A 1 182 ? -6.077 -29.202 -28.287 1.00 13.09 182 ALA A C 1
ATOM 1399 O O . ALA A 1 182 ? -5.162 -29.634 -27.582 1.00 13.57 182 ALA A O 1
ATOM 1401 N N . ILE A 1 183 ? -6.106 -29.303 -29.613 1.00 10.69 183 ILE A N 1
ATOM 1402 C CA . ILE A 1 183 ? -4.941 -29.652 -30.403 1.00 9.23 183 ILE A CA 1
ATOM 1403 C C . ILE A 1 183 ? -4.562 -28.391 -31.184 1.00 11.72 183 ILE A C 1
ATOM 1404 O O . ILE A 1 183 ? -5.407 -27.785 -31.851 1.00 14.04 183 ILE A O 1
ATOM 1409 N N . ILE A 1 184 ? -3.306 -27.982 -31.076 1.00 8.55 184 ILE A N 1
ATOM 1410 C CA . ILE A 1 184 ? -2.858 -26.758 -31.724 1.00 8.34 184 ILE A CA 1
ATOM 1411 C C . ILE A 1 184 ? -1.735 -27.062 -32.698 1.00 12.60 184 ILE A C 1
ATOM 1412 O O . ILE A 1 184 ? -0.764 -27.750 -32.358 1.00 12.40 184 ILE A O 1
ATOM 1417 N N . LEU A 1 185 ? -1.895 -26.602 -33.932 1.00 6.82 185 LEU A N 1
ATOM 1418 C CA . LEU A 1 185 ? -0.830 -26.756 -34.910 1.00 9.81 185 LEU A CA 1
ATOM 1419 C C . LEU A 1 185 ? -0.646 -25.492 -35.735 1.00 10.48 185 LEU A C 1
ATOM 1420 O O . LEU A 1 185 ? -1.605 -24.748 -35.982 1.00 9.15 185 LEU A O 1
ATOM 1425 N N . GLU A 1 186 ? 0.597 -25.251 -36.140 1.00 10.00 186 GLU A N 1
ATOM 1426 C CA . GLU A 1 186 ? 0.879 -24.294 -37.191 1.00 9.02 186 GLU A CA 1
ATOM 1427 C C . GLU A 1 186 ? 0.425 -24.960 -38.475 1.00 10.75 186 GLU A C 1
ATOM 1428 O O . GLU A 1 186 ? 0.677 -26.152 -38.678 1.00 14.32 186 GLU A O 1
ATOM 1434 N N . SER A 1 187 ? -0.258 -24.225 -39.345 1.00 9.67 187 SER A N 1
ATOM 1435 C CA . SER A 1 187 ? -0.714 -24.828 -40.599 1.00 10.80 187 SER A CA 1
ATOM 1436 C C . SER A 1 187 ? 0.464 -25.168 -41.514 1.00 12.78 187 SER A C 1
ATOM 1437 O O . SER A 1 187 ? 0.378 -26.069 -42.346 1.00 13.87 187 SER A O 1
ATOM 1440 N N . VAL A 1 188 ? 1.551 -24.434 -41.347 1.00 10.75 188 VAL A N 1
ATOM 1441 C CA . VAL A 1 188 ? 2.833 -24.752 -41.982 1.00 11.58 188 VAL A CA 1
ATOM 1442 C C . VAL A 1 188 ? 3.929 -24.577 -40.933 1.00 13.76 188 VAL A C 1
ATOM 1443 O O . VAL A 1 188 ? 4.181 -23.456 -40.475 1.00 14.51 188 VAL A O 1
ATOM 1447 N N . GLN A 1 189 ? 4.582 -25.666 -40.543 1.00 12.11 189 GLN A N 1
ATOM 1448 C CA . GLN A 1 189 ? 5.694 -25.581 -39.588 1.00 15.63 189 GLN A CA 1
ATOM 1449 C C . GLN A 1 189 ? 6.891 -24.871 -40.180 1.00 19.88 189 GLN A C 1
ATOM 1450 O O . GLN A 1 189 ? 7.052 -24.818 -41.400 1.00 18.63 189 GLN A O 1
ATOM 1456 N N . GLY A 1 190 ? 7.748 -24.361 -39.300 1.00 24.50 190 GLY A N 1
ATOM 1457 C CA . GLY A 1 190 ? 8.974 -23.709 -39.714 1.00 30.00 190 GLY A CA 1
ATOM 1458 C C . GLY A 1 190 ? 10.183 -24.087 -38.874 1.00 28.91 190 GLY A C 1
ATOM 1459 O O . GLY A 1 190 ? 11.263 -24.279 -39.411 1.00 24.32 190 GLY A O 1
ATOM 1460 N N . GLU A 1 191 ? 10.003 -24.209 -37.561 1.00 21.28 191 GLU A N 1
ATOM 1461 C CA . GLU A 1 191 ? 11.135 -24.358 -36.649 1.00 21.29 191 GLU A CA 1
ATOM 1462 C C . GLU A 1 191 ? 12.119 -25.439 -37.070 1.00 24.57 191 GLU A C 1
ATOM 1463 O O . GLU A 1 191 ? 13.331 -25.220 -37.058 1.00 31.52 191 GLU A O 1
ATOM 1469 N N . GLY A 1 192 ? 11.598 -26.604 -37.440 1.00 21.68 192 GLY A N 1
ATOM 1470 C CA . GLY A 1 192 ? 12.426 -27.710 -37.873 1.00 25.61 192 GLY A CA 1
ATOM 1471 C C . GLY A 1 192 ? 12.564 -27.768 -39.382 1.00 31.73 192 GLY A C 1
ATOM 1472 O O . GLY A 1 192 ? 12.939 -28.804 -39.942 1.00 27.99 192 GLY A O 1
ATOM 1473 N N . GLY A 1 193 ? 12.267 -26.646 -40.034 1.00 24.50 193 GLY A N 1
ATOM 1474 C CA . GLY A 1 193 ? 12.244 -26.563 -41.481 1.00 18.92 193 GLY A CA 1
ATOM 1475 C C . GLY A 1 193 ? 10.824 -26.300 -41.965 1.00 21.04 193 GLY A C 1
ATOM 1476 O O . GLY A 1 193 ? 9.855 -26.623 -41.260 1.00 17.50 193 GLY A O 1
ATOM 1477 N N . ILE A 1 194 ? 10.686 -25.719 -43.158 1.00 19.13 194 ILE A N 1
ATOM 1478 C CA . ILE A 1 194 ? 9.353 -25.457 -43.711 1.00 18.68 194 ILE A CA 1
ATOM 1479 C C . ILE A 1 194 ? 8.664 -26.797 -43.979 1.00 15.55 194 ILE A C 1
ATOM 1480 O O . ILE A 1 194 ? 9.220 -27.677 -44.648 1.00 15.95 194 ILE A O 1
ATOM 1485 N N . ASN A 1 195 ? 7.455 -26.958 -43.455 1.00 14.21 195 ASN A N 1
ATOM 1486 C CA . ASN A 1 195 ? 6.788 -28.254 -43.507 1.00 12.85 195 ASN A CA 1
ATOM 1487 C C . ASN A 1 195 ? 5.274 -28.084 -43.429 1.00 10.41 195 ASN A C 1
ATOM 1488 O O . ASN A 1 195 ? 4.713 -27.965 -42.342 1.00 12.97 195 ASN A O 1
ATOM 1493 N N . PRO A 1 196 ? 4.609 -28.031 -44.590 1.00 11.30 196 PRO A N 1
ATOM 1494 C CA . PRO A 1 196 ? 3.155 -27.827 -44.592 1.00 9.79 196 PRO A CA 1
ATOM 1495 C C . PRO A 1 196 ? 2.391 -29.016 -44.012 1.00 12.90 196 PRO A C 1
ATOM 1496 O O . PRO A 1 196 ? 2.760 -30.172 -44.235 1.00 11.39 196 PRO A O 1
ATOM 1500 N N . ALA A 1 197 ? 1.340 -28.727 -43.258 1.00 12.49 197 ALA A N 1
ATOM 1501 C CA . ALA A 1 197 ? 0.412 -29.777 -42.846 1.00 13.03 197 ALA A CA 1
ATOM 1502 C C . ALA A 1 197 ? -0.221 -30.398 -44.075 1.00 17.90 197 ALA A C 1
ATOM 1503 O O . ALA A 1 197 ? -0.670 -29.682 -44.965 1.00 16.37 197 ALA A O 1
ATOM 1505 N N . ASN A 1 198 ? -0.258 -31.731 -44.125 1.00 13.58 198 ASN A N 1
ATOM 1506 C CA . ASN A 1 198 ? -0.905 -32.422 -45.235 1.00 15.58 198 ASN A CA 1
ATOM 1507 C C . ASN A 1 198 ? -2.399 -32.199 -45.175 1.00 12.46 198 ASN A C 1
ATOM 1508 O O . ASN A 1 198 ? -2.971 -32.133 -44.082 1.00 13.25 198 ASN A O 1
ATOM 1513 N N . LYS A 1 199 ? -3.037 -32.127 -46.338 1.00 11.98 199 LYS A N 1
ATOM 1514 C CA . LYS A 1 199 ? -4.496 -31.998 -46.383 1.00 12.80 199 LYS A CA 1
ATOM 1515 C C . LYS A 1 199 ? -5.192 -33.143 -45.635 1.00 17.52 199 LYS A C 1
ATOM 1516 O O . LYS A 1 199 ? -6.143 -32.916 -44.890 1.00 16.79 199 LYS A O 1
ATOM 1522 N N . ASP A 1 200 ? -4.709 -34.371 -45.836 1.00 16.30 200 ASP A N 1
ATOM 1523 C CA . ASP A 1 200 ? -5.269 -35.538 -45.156 1.00 12.93 200 ASP A CA 1
ATOM 1524 C C . ASP A 1 200 ? -5.139 -35.462 -43.634 1.00 13.31 200 ASP A C 1
ATOM 1525 O O . ASP A 1 200 ? -6.019 -35.904 -42.904 1.00 13.55 200 ASP A O 1
ATOM 1530 N N . PHE A 1 201 ? -4.019 -34.922 -43.168 1.00 15.16 201 PHE A N 1
ATOM 1531 C CA . PHE A 1 201 ? -3.776 -34.758 -41.739 1.00 14.32 201 PHE A CA 1
ATOM 1532 C C . PHE A 1 201 ? -4.722 -33.698 -41.137 1.00 13.10 201 PHE A C 1
ATOM 1533 O O . PHE A 1 201 ? -5.315 -33.930 -40.084 1.00 12.14 201 PHE A O 1
ATOM 1541 N N . TYR A 1 202 ? -4.883 -32.554 -41.804 1.00 12.50 202 TYR A N 1
ATOM 1542 C CA . TYR A 1 202 ? -5.831 -31.545 -41.324 1.00 9.85 202 TYR A CA 1
ATOM 1543 C C . TYR A 1 202 ? -7.251 -32.108 -41.255 1.00 13.74 202 TYR A C 1
ATOM 1544 O O . TYR A 1 202 ? -7.992 -31.820 -40.319 1.00 13.30 202 TYR A O 1
ATOM 1553 N N . LYS A 1 203 ? -7.635 -32.908 -42.251 1.00 13.39 203 LYS A N 1
ATOM 1554 C CA . LYS A 1 203 ? -8.969 -33.514 -42.262 1.00 14.27 203 LYS A CA 1
ATOM 1555 C C . LYS A 1 203 ? -9.124 -34.523 -41.126 1.00 15.83 203 LYS A C 1
ATOM 1556 O O . LYS A 1 203 ? -10.166 -34.573 -40.460 1.00 15.82 203 LYS A O 1
ATOM 1562 N N . ALA A 1 204 ? -8.086 -35.327 -40.893 1.00 14.87 204 ALA A N 1
ATOM 1563 C CA . ALA A 1 204 ? -8.126 -36.308 -39.807 1.00 17.40 204 ALA A CA 1
ATOM 1564 C C . ALA A 1 204 ? -8.238 -35.622 -38.449 1.00 18.55 204 ALA A C 1
ATOM 1565 O O . ALA A 1 204 ? -8.922 -36.116 -37.544 1.00 12.33 204 ALA A O 1
ATOM 1567 N N . LEU A 1 205 ? -7.543 -34.496 -38.301 1.00 12.21 205 LEU A N 1
ATOM 1568 C CA . LEU A 1 205 ? -7.608 -33.741 -37.049 1.00 15.86 205 LEU A CA 1
ATOM 1569 C C . LEU A 1 205 ? -8.990 -33.141 -36.838 1.00 14.25 205 LEU A C 1
ATOM 1570 O O . LEU A 1 205 ? -9.521 -33.161 -35.727 1.00 13.79 205 LEU A O 1
ATOM 1575 N N . ARG A 1 206 ? -9.569 -32.600 -37.907 1.00 11.78 206 ARG A N 1
ATOM 1576 C CA . ARG A 1 206 ? -10.906 -32.011 -37.810 1.00 17.86 206 ARG A CA 1
ATOM 1577 C C . ARG A 1 206 ? -11.919 -33.070 -37.372 1.00 18.95 206 ARG A C 1
ATOM 1578 O O . ARG A 1 206 ? -12.782 -32.801 -36.540 1.00 18.14 206 ARG A O 1
ATOM 1586 N N . LYS A 1 207 ? -11.812 -34.271 -37.936 1.00 16.21 207 LYS A N 1
ATOM 1587 C CA . LYS A 1 207 ? -12.702 -35.374 -37.569 1.00 13.70 207 LYS A CA 1
ATOM 1588 C C . LYS A 1 207 ? -12.489 -35.826 -36.121 1.00 17.69 207 LYS A C 1
ATOM 1589 O O . LYS A 1 207 ? -13.449 -36.079 -35.391 1.00 22.27 207 LYS A O 1
ATOM 1595 N N . LEU A 1 208 ? -11.230 -35.926 -35.714 1.00 15.97 208 LEU A N 1
ATOM 1596 C CA . LEU A 1 208 ? -10.909 -36.334 -34.358 1.00 16.89 208 LEU A CA 1
ATOM 1597 C C . LEU A 1 208 ? -11.455 -35.297 -33.377 1.00 21.18 208 LEU A C 1
ATOM 1598 O O . LEU A 1 208 ? -12.033 -35.636 -32.344 1.00 20.08 208 LEU A O 1
ATOM 1603 N N . CYS A 1 209 ? -11.290 -34.027 -33.712 1.00 17.14 209 CYS A N 1
ATOM 1604 C CA . CYS A 1 209 ? -11.750 -32.975 -32.819 1.00 16.21 209 CYS A CA 1
ATOM 1605 C C . CYS A 1 209 ? -13.275 -32.956 -32.727 1.00 13.85 209 CYS A C 1
ATOM 1606 O O . CYS A 1 209 ? -13.831 -32.751 -31.641 1.00 18.46 209 CYS A O 1
ATOM 1609 N N . ASP A 1 210 ? -13.948 -33.198 -33.851 1.00 19.98 210 ASP A N 1
ATOM 1610 C CA . ASP A 1 210 ? -15.410 -33.300 -33.838 1.00 20.67 210 ASP A CA 1
ATOM 1611 C C . ASP A 1 210 ? -15.869 -34.429 -32.926 1.00 22.71 210 ASP A C 1
ATOM 1612 O O . ASP A 1 210 ? -16.772 -34.254 -32.110 1.00 20.02 210 ASP A O 1
ATOM 1617 N N . GLU A 1 211 ? -15.257 -35.600 -33.078 1.00 22.27 211 GLU A N 1
ATOM 1618 C CA . GLU A 1 211 ? -15.704 -36.784 -32.356 1.00 21.85 211 GLU A CA 1
ATOM 1619 C C . GLU A 1 211 ? -15.494 -36.674 -30.847 1.00 24.82 211 GLU A C 1
ATOM 1620 O O . GLU A 1 211 ? -16.309 -37.158 -30.062 1.00 23.96 211 GLU A O 1
ATOM 1626 N N . LYS A 1 212 ? -14.407 -36.027 -30.445 1.00 17.17 212 LYS A N 1
ATOM 1627 C CA . LYS A 1 212 ? -14.043 -35.953 -29.032 1.00 21.25 212 LYS A CA 1
ATOM 1628 C C . LYS A 1 212 ? -14.319 -34.608 -28.353 1.00 22.09 212 LYS A C 1
ATOM 1629 O O . LYS A 1 212 ? -13.980 -34.427 -27.183 1.00 21.69 212 LYS A O 1
ATOM 1635 N N . ASP A 1 213 ? -14.962 -33.693 -29.071 1.00 17.70 213 ASP A N 1
ATOM 1636 C CA . ASP A 1 213 ? -15.201 -32.332 -28.572 1.00 18.13 213 ASP A CA 1
ATOM 1637 C C . ASP A 1 213 ? -13.905 -31.718 -28.039 1.00 20.89 213 ASP A C 1
ATOM 1638 O O . ASP A 1 213 ? -13.841 -31.207 -26.918 1.00 20.18 213 ASP A O 1
ATOM 1643 N N . ILE A 1 214 ? -12.869 -31.796 -28.862 1.00 16.85 214 ILE A N 1
ATOM 1644 C CA . ILE A 1 214 ? -11.593 -31.155 -28.584 1.00 15.74 214 ILE A CA 1
ATOM 1645 C C . ILE A 1 214 ? -11.505 -29.982 -29.550 1.00 19.77 214 ILE A C 1
ATOM 1646 O O . ILE A 1 214 ? -11.884 -30.121 -30.707 1.00 18.95 214 ILE A O 1
ATOM 1651 N N . LEU A 1 215 ? -11.029 -28.829 -29.090 1.00 13.51 215 LEU A N 1
ATOM 1652 C CA . LEU A 1 215 ? -10.922 -27.673 -29.991 1.00 8.33 215 LEU A CA 1
ATOM 1653 C C . LEU A 1 215 ? -9.722 -27.773 -30.918 1.00 16.03 215 LEU A C 1
ATOM 1654 O O . LEU A 1 215 ? -8.604 -27.993 -30.464 1.00 14.11 215 LEU A O 1
ATOM 1659 N N . LEU A 1 216 ? -9.959 -27.605 -32.217 1.00 11.16 216 LEU A N 1
ATOM 1660 C CA . LEU A 1 216 ? -8.871 -27.537 -33.183 1.00 8.08 216 LEU A CA 1
ATOM 1661 C C . LEU A 1 216 ? -8.408 -26.083 -33.287 1.00 10.83 216 LEU A C 1
ATOM 1662 O O . LEU A 1 216 ? -9.188 -25.211 -33.630 1.00 11.86 216 LEU A O 1
ATOM 1667 N N . ILE A 1 217 ? -7.146 -25.828 -32.963 1.00 9.03 217 ILE A N 1
ATOM 1668 C CA . ILE A 1 217 ? -6.615 -24.466 -33.026 1.00 7.51 217 ILE A CA 1
ATOM 1669 C C . ILE A 1 217 ? -5.588 -24.373 -34.137 1.00 11.14 217 ILE A C 1
ATOM 1670 O O . ILE A 1 217 ? -4.552 -25.036 -34.087 1.00 10.84 217 ILE A O 1
ATOM 1675 N N . ALA A 1 218 ? -5.890 -23.560 -35.145 1.00 8.87 218 ALA A N 1
ATOM 1676 C CA . ALA A 1 218 ? -5.002 -23.354 -36.275 1.00 10.89 218 ALA A CA 1
ATOM 1677 C C . ALA A 1 218 ? -4.185 -22.082 -36.046 1.00 11.93 218 ALA A C 1
ATOM 1678 O O . ALA A 1 218 ? -4.732 -20.991 -35.993 1.00 9.99 218 ALA A O 1
ATOM 1680 N N . ASP A 1 219 ? -2.882 -22.241 -35.888 1.00 8.44 219 ASP A N 1
ATOM 1681 C CA . ASP A 1 219 ? -1.970 -21.114 -35.767 1.00 9.56 219 ASP A CA 1
ATOM 1682 C C . ASP A 1 219 ? -1.553 -20.697 -37.172 1.00 8.48 219 ASP A C 1
ATOM 1683 O O . ASP A 1 219 ? -0.761 -21.381 -37.826 1.00 10.65 219 ASP A O 1
ATOM 1688 N N . GLU A 1 220 ? -2.120 -19.587 -37.639 1.00 7.43 220 GLU A N 1
ATOM 1689 C CA . GLU A 1 220 ? -1.826 -19.071 -38.976 1.00 7.34 220 GLU A CA 1
ATOM 1690 C C . GLU A 1 220 ? -0.964 -17.817 -38.904 1.00 9.24 220 GLU A C 1
ATOM 1691 O O . GLU A 1 220 ? -0.980 -16.997 -39.824 1.00 11.21 220 GLU A O 1
ATOM 1697 N N . ILE A 1 221 ? -0.222 -17.650 -37.813 1.00 9.28 221 ILE A N 1
ATOM 1698 C CA . ILE A 1 221 ? 0.574 -16.432 -37.660 1.00 8.85 221 ILE A CA 1
ATOM 1699 C C . ILE A 1 221 ? 1.624 -16.306 -38.771 1.00 11.44 221 ILE A C 1
ATOM 1700 O O . ILE A 1 221 ? 1.809 -15.232 -39.329 1.00 10.19 221 ILE A O 1
ATOM 1705 N N . GLN A 1 222 ? 2.290 -17.406 -39.117 1.00 9.84 222 GLN A N 1
ATOM 1706 C CA . GLN A 1 222 ? 3.387 -17.339 -40.083 1.00 15.19 222 GLN A CA 1
ATOM 1707 C C . GLN A 1 222 ? 2.906 -17.481 -41.524 1.00 15.15 222 GLN A C 1
ATOM 1708 O O . GLN A 1 222 ? 3.492 -16.902 -42.450 1.00 17.61 222 GLN A O 1
ATOM 1714 N N . CYS A 1 223 ? 1.847 -18.258 -41.716 1.00 11.76 223 CYS A N 1
ATOM 1715 C CA . CYS A 1 223 ? 1.456 -18.680 -43.061 1.00 10.66 223 CYS A CA 1
ATOM 1716 C C . CYS A 1 223 ? 0.160 -18.006 -43.507 1.00 15.96 223 CYS A C 1
ATOM 1717 O O . CYS A 1 223 ? -0.280 -18.181 -44.645 1.00 17.31 223 CYS A O 1
ATOM 1720 N N . GLY A 1 224 ? -0.451 -17.237 -42.607 1.00 9.63 224 GLY A N 1
ATOM 1721 C CA . GLY A 1 224 ? -1.758 -16.677 -42.884 1.00 6.96 224 GLY A CA 1
ATOM 1722 C C . GLY A 1 224 ? -1.698 -15.350 -43.623 1.00 14.30 224 GLY A C 1
ATOM 1723 O O . GLY A 1 224 ? -0.631 -14.866 -44.010 1.00 15.76 224 GLY A O 1
ATOM 1732 N N . GLY A 1 226 ? -2.815 -14.550 -46.693 1.00 9.48 226 GLY A N 1
ATOM 1733 C CA . GLY A 1 226 ? -2.571 -14.573 -48.129 1.00 9.28 226 GLY A CA 1
ATOM 1734 C C . GLY A 1 226 ? -1.343 -15.324 -48.610 1.00 8.15 226 GLY A C 1
ATOM 1735 O O . GLY A 1 226 ? -1.220 -15.615 -49.811 1.00 9.23 226 GLY A O 1
ATOM 1736 N N . ARG A 1 227 ? -0.421 -15.635 -47.702 1.00 6.64 227 ARG A N 1
ATOM 1737 C CA . ARG A 1 227 ? 0.877 -16.138 -48.161 1.00 8.24 227 ARG A CA 1
ATOM 1738 C C . ARG A 1 227 ? 0.719 -17.506 -48.866 1.00 7.88 227 ARG A C 1
ATOM 1739 O O . ARG A 1 227 ? 1.500 -17.858 -49.750 1.00 8.71 227 ARG A O 1
ATOM 1747 N N . SER A 1 228 ? -0.331 -18.242 -48.511 1.00 7.65 228 SER A N 1
ATOM 1748 C CA . SER A 1 228 ? -0.542 -19.577 -49.102 1.00 10.45 228 SER A CA 1
ATOM 1749 C C . SER A 1 228 ? -1.305 -19.509 -50.432 1.00 12.58 228 SER A C 1
ATOM 1750 O O . SER A 1 228 ? -1.471 -20.528 -51.116 1.00 11.87 228 SER A O 1
ATOM 1753 N N . GLY A 1 229 ? -1.784 -18.324 -50.799 1.00 10.40 229 GLY A N 1
ATOM 1754 C CA . GLY A 1 229 ? -2.579 -18.182 -52.008 1.00 10.73 229 GLY A CA 1
ATOM 1755 C C . GLY A 1 229 ? -4.065 -18.217 -51.701 1.00 12.06 229 GLY A C 1
ATOM 1756 O O . GLY A 1 229 ? -4.907 -17.974 -52.571 1.00 13.23 229 GLY A O 1
ATOM 1757 N N . LYS A 1 230 ? -4.381 -18.515 -50.447 1.00 8.39 230 LYS A N 1
ATOM 1758 C CA . LYS A 1 230 ? -5.712 -18.304 -49.902 1.00 8.51 230 LYS A CA 1
ATOM 1759 C C . LYS A 1 230 ? -5.496 -17.445 -48.664 1.00 9.46 230 LYS A C 1
ATOM 1760 O O . LYS A 1 230 ? -4.360 -17.302 -48.208 1.00 10.50 230 LYS A O 1
ATOM 1766 N N . PHE A 1 231 ? -6.549 -16.847 -48.117 1.00 9.61 231 PHE A N 1
ATOM 1767 C CA . PHE A 1 231 ? -6.320 -16.029 -46.926 1.00 7.07 231 PHE A CA 1
ATOM 1768 C C . PHE A 1 231 ? -5.624 -16.841 -45.856 1.00 12.02 231 PHE A C 1
ATOM 1769 O O . PHE A 1 231 ? -4.612 -16.406 -45.303 1.00 11.47 231 PHE A O 1
ATOM 1777 N N . PHE A 1 232 ? -6.160 -18.032 -45.575 1.00 9.75 232 PHE A N 1
ATOM 1778 C CA . PHE A 1 232 ? -5.558 -18.904 -44.572 1.00 10.97 232 PHE A CA 1
ATOM 1779 C C . PHE A 1 232 ? -5.270 -20.296 -45.095 1.00 9.52 232 PHE A C 1
ATOM 1780 O O . PHE A 1 232 ? -6.056 -20.858 -45.855 1.00 12.98 232 PHE A O 1
ATOM 1788 N N . ALA A 1 233 ? -4.115 -20.820 -44.706 1.00 10.02 233 ALA A N 1
ATOM 1789 C CA . ALA A 1 233 ? -3.627 -22.082 -45.248 1.00 9.58 233 ALA A CA 1
ATOM 1790 C C . ALA A 1 233 ? -4.571 -23.244 -44.960 1.00 11.81 233 ALA A C 1
ATOM 1791 O O . ALA A 1 233 ? -4.680 -24.169 -45.776 1.00 11.54 233 ALA A O 1
ATOM 1793 N N . TYR A 1 234 ? -5.261 -23.221 -43.818 1.00 7.99 234 TYR A N 1
ATOM 1794 C CA . TYR A 1 234 ? -6.216 -24.308 -43.560 1.00 12.87 234 TYR A CA 1
ATOM 1795 C C . TYR A 1 234 ? -7.309 -24.388 -44.603 1.00 13.60 234 TYR A C 1
ATOM 1796 O O . TYR A 1 234 ? -7.957 -25.417 -44.727 1.00 11.50 234 TYR A O 1
ATOM 1805 N N . GLU A 1 235 ? -7.527 -23.312 -45.355 1.00 11.01 235 GLU A N 1
ATOM 1806 C CA . GLU A 1 235 ? -8.513 -23.356 -46.427 1.00 14.79 235 GLU A CA 1
ATOM 1807 C C . GLU A 1 235 ? -8.154 -24.376 -47.501 1.00 17.11 235 GLU A C 1
ATOM 1808 O O . GLU A 1 235 ? -9.044 -24.940 -48.140 1.00 14.39 235 GLU A O 1
ATOM 1814 N N . HIS A 1 236 ? -6.858 -24.588 -47.726 1.00 11.66 236 HIS A N 1
ATOM 1815 C CA . HIS A 1 236 ? -6.429 -25.596 -48.703 1.00 14.37 236 HIS A CA 1
ATOM 1816 C C . HIS A 1 236 ? -6.917 -27.008 -48.340 1.00 21.26 236 HIS A C 1
ATOM 1817 O O . HIS A 1 236 ? -7.119 -27.845 -49.222 1.00 14.09 236 HIS A O 1
ATOM 1824 N N . ALA A 1 237 ? -7.121 -27.266 -47.045 1.00 12.41 237 ALA A N 1
ATOM 1825 C CA . ALA A 1 237 ? -7.569 -28.583 -46.586 1.00 14.32 237 ALA A CA 1
ATOM 1826 C C . ALA A 1 237 ? -9.093 -28.649 -46.499 1.00 14.59 237 ALA A C 1
ATOM 1827 O O . ALA A 1 237 ? -9.653 -29.671 -46.132 1.00 16.23 237 ALA A O 1
ATOM 1829 N N . GLN A 1 238 ? -9.754 -27.531 -46.798 1.00 13.35 238 GLN A N 1
ATOM 1830 C CA . GLN A 1 238 ? -11.211 -27.467 -46.750 1.00 11.03 238 GLN A CA 1
ATOM 1831 C C . GLN A 1 238 ? -11.776 -27.893 -45.397 1.00 15.31 238 GLN A C 1
ATOM 1832 O O . GLN A 1 238 ? -12.784 -28.606 -45.314 1.00 17.82 238 GLN A O 1
ATOM 1838 N N . ILE A 1 239 ? -11.113 -27.452 -44.340 1.00 14.56 239 ILE A N 1
ATOM 1839 C CA . ILE A 1 239 ? -11.642 -27.597 -43.007 1.00 13.57 239 ILE A CA 1
ATOM 1840 C C . ILE A 1 239 ? -11.695 -26.218 -42.377 1.00 14.67 239 ILE A C 1
ATOM 1841 O O . ILE A 1 239 ? -11.121 -25.261 -42.902 1.00 12.31 239 ILE A O 1
ATOM 1846 N N . LEU A 1 240 ? -12.412 -26.115 -41.269 1.00 13.93 240 LEU A N 1
ATOM 1847 C CA . LEU A 1 240 ? -12.407 -24.896 -40.469 1.00 12.13 240 LEU A CA 1
ATOM 1848 C C . LEU A 1 240 ? -12.029 -25.276 -39.052 1.00 13.81 240 LEU A C 1
ATOM 1849 O O . LEU A 1 240 ? -12.572 -26.247 -38.510 1.00 15.21 240 LEU A O 1
ATOM 1854 N N . PRO A 1 241 ? -11.099 -24.522 -38.448 1.00 11.76 241 PRO A N 1
ATOM 1855 C CA . PRO A 1 241 ? -10.725 -24.783 -37.055 1.00 13.41 241 PRO A CA 1
ATOM 1856 C C . PRO A 1 241 ? -11.774 -24.193 -36.115 1.00 11.92 241 PRO A C 1
ATOM 1857 O O . PRO A 1 241 ? -12.686 -23.497 -36.568 1.00 13.22 241 PRO A O 1
ATOM 1861 N N . ASP A 1 242 ? -11.659 -24.482 -34.824 1.00 11.91 242 ASP A N 1
ATOM 1862 C CA . ASP A 1 242 ? -12.564 -23.905 -33.838 1.00 9.39 242 ASP A CA 1
ATOM 1863 C C . ASP A 1 242 ? -12.022 -22.553 -33.378 1.00 11.15 242 ASP A C 1
ATOM 1864 O O . ASP A 1 242 ? -12.782 -21.664 -33.020 1.00 12.69 242 ASP A O 1
ATOM 1869 N N . ILE A 1 243 ? -10.701 -22.422 -33.390 1.00 10.46 243 ILE A N 1
ATOM 1870 C CA . ILE A 1 243 ? -10.023 -21.168 -33.066 1.00 9.11 243 ILE A CA 1
ATOM 1871 C C . ILE A 1 243 ? -8.850 -21.028 -34.023 1.00 9.76 243 ILE A C 1
ATOM 1872 O O . ILE A 1 243 ? -8.212 -22.016 -34.399 1.00 10.29 243 ILE A O 1
ATOM 1885 N N . THR A 1 245 ? -5.352 -18.323 -34.915 1.00 11.23 245 THR A N 1
ATOM 1886 C CA . THR A 1 245 ? -4.580 -17.144 -34.565 1.00 10.81 245 THR A CA 1
ATOM 1887 C C . THR A 1 245 ? -3.946 -16.555 -35.809 1.00 5.67 245 THR A C 1
ATOM 1888 O O . THR A 1 245 ? -3.556 -17.274 -36.733 1.00 9.24 245 THR A O 1
ATOM 1892 N N . SER A 1 246 ? -3.828 -15.233 -35.824 1.00 6.01 246 SER A N 1
ATOM 1893 C CA . SER A 1 246 ? -3.225 -14.535 -36.946 1.00 6.94 246 SER A CA 1
ATOM 1894 C C . SER A 1 246 ? -2.464 -13.325 -36.400 1.00 9.06 246 SER A C 1
ATOM 1895 O O . SER A 1 246 ? -2.805 -12.774 -35.346 1.00 9.43 246 SER A O 1
ATOM 1898 N N . ALA A 1 247 ? -1.405 -12.946 -37.092 1.00 11.15 247 ALA A N 1
ATOM 1899 C CA . ALA A 1 247 ? -0.670 -11.734 -36.744 1.00 9.66 247 ALA A CA 1
ATOM 1900 C C . ALA A 1 247 ? 0.223 -11.422 -37.929 1.00 9.68 247 ALA A C 1
ATOM 1901 O O . ALA 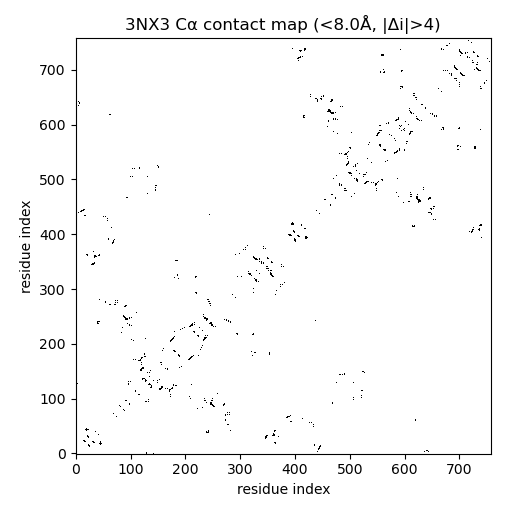A 1 247 ? -0.088 -11.820 -39.058 1.00 10.48 247 ALA A O 1
ATOM 1903 N N . LYS A 1 248 ? 1.327 -10.718 -37.689 1.00 13.47 248 LYS A N 1
ATOM 1904 C CA . LYS A 1 248 ? 2.295 -10.457 -38.765 1.00 11.85 248 LYS A CA 1
ATOM 1905 C C . LYS A 1 248 ? 1.660 -9.767 -39.980 1.00 10.38 248 LYS A C 1
ATOM 1906 O O . LYS A 1 248 ? 1.415 -8.569 -39.938 1.00 12.44 248 LYS A O 1
ATOM 1912 N N . ALA A 1 249 ? 1.381 -10.500 -41.062 1.00 8.79 249 ALA A N 1
ATOM 1913 C CA . ALA A 1 249 ? 0.825 -9.817 -42.236 1.00 10.01 249 ALA A CA 1
ATOM 1914 C C . ALA A 1 249 ? -0.570 -9.247 -41.980 1.00 9.54 249 ALA A C 1
ATOM 1915 O O . ALA A 1 249 ? -1.068 -8.464 -42.765 1.00 12.36 249 ALA A O 1
ATOM 1917 N N . LEU A 1 250 ? -1.203 -9.651 -40.888 1.00 8.62 250 LEU A N 1
ATOM 1918 C CA . LEU A 1 250 ? -2.505 -9.085 -40.538 1.00 7.17 250 LEU A CA 1
ATOM 1919 C C . LEU A 1 250 ? -2.401 -7.564 -40.470 1.00 9.27 250 LEU A C 1
ATOM 1920 O O . LEU A 1 250 ? -3.331 -6.853 -40.823 1.00 9.62 250 LEU A O 1
ATOM 1925 N N . GLY A 1 251 ? -1.237 -7.075 -40.041 1.00 13.40 251 GLY A N 1
ATOM 1926 C CA . GLY A 1 251 ? -0.996 -5.657 -39.910 1.00 9.86 251 GLY A CA 1
ATOM 1927 C C . GLY A 1 251 ? 0.048 -5.099 -40.864 1.00 8.87 251 GLY A C 1
ATOM 1928 O O . GLY A 1 251 ? 0.304 -3.890 -40.853 1.00 11.41 251 GLY A O 1
ATOM 1929 N N . CYS A 1 252 ? 0.627 -5.969 -41.689 1.00 12.50 252 CYS A N 1
ATOM 1930 C CA . CYS A 1 252 ? 1.656 -5.590 -42.667 1.00 9.22 252 CYS A CA 1
ATOM 1931 C C . CYS A 1 252 ? 2.695 -4.619 -42.115 1.00 16.96 252 CYS A C 1
ATOM 1932 O O . CYS A 1 252 ? 3.062 -3.650 -42.774 1.00 21.11 252 CYS A O 1
ATOM 1935 N N . GLY A 1 253 ? 3.166 -4.880 -40.903 1.00 13.53 253 GLY A N 1
ATOM 1936 C CA . GLY A 1 253 ? 4.194 -4.039 -40.318 1.00 12.18 253 GLY A CA 1
ATOM 1937 C C . GLY A 1 253 ? 3.766 -3.379 -39.016 1.00 19.25 253 GLY A C 1
ATOM 1938 O O . GLY A 1 253 ? 4.608 -3.049 -38.174 1.00 18.10 253 GLY A O 1
ATOM 1939 N N . LEU A 1 254 ? 2.460 -3.162 -38.855 1.00 14.56 254 LEU A N 1
ATOM 1940 C CA . LEU A 1 254 ? 1.919 -2.636 -37.600 1.00 10.49 254 LEU A CA 1
ATOM 1941 C C . LEU A 1 254 ? 1.704 -3.772 -36.604 1.00 13.42 254 LEU A C 1
ATOM 1942 O O . LEU A 1 254 ? 1.342 -4.886 -36.984 1.00 11.49 254 LEU A O 1
ATOM 1947 N N . SER A 1 255 ? 1.888 -3.467 -35.324 1.00 13.14 255 SER A N 1
ATOM 1948 C CA . SER A 1 255 ? 1.785 -4.476 -34.265 1.00 14.90 255 SER A CA 1
ATOM 1949 C C . SER A 1 255 ? 0.348 -4.896 -33.959 1.00 10.86 255 SER A C 1
ATOM 1950 O O . SER A 1 255 ? -0.342 -4.252 -33.175 1.00 13.44 255 SER A O 1
ATOM 1953 N N . VAL A 1 256 ? -0.085 -6.009 -34.530 1.00 10.74 256 VAL A N 1
ATOM 1954 C CA . VAL A 1 256 ? -1.447 -6.448 -34.260 1.00 10.14 256 VAL A CA 1
ATOM 1955 C C . VAL A 1 256 ? -1.530 -7.940 -34.411 1.00 10.44 256 VAL A C 1
ATOM 1956 O O . VAL A 1 256 ? -0.809 -8.531 -35.217 1.00 17.28 256 VAL A O 1
ATOM 1960 N N . GLY A 1 257 ? -2.405 -8.545 -33.631 1.00 8.00 257 GLY A N 1
ATOM 1961 C CA . GLY A 1 257 ? -2.601 -9.973 -33.653 1.00 7.47 257 GLY A CA 1
ATOM 1962 C C . GLY A 1 257 ? -4.044 -10.252 -33.324 1.00 10.92 257 GLY A C 1
ATOM 1963 O O . GLY A 1 257 ? -4.757 -9.373 -32.853 1.00 14.88 257 GLY A O 1
ATOM 1964 N N . ALA A 1 258 ? -4.493 -11.462 -33.609 1.00 9.78 258 ALA A N 1
ATOM 1965 C CA . ALA A 1 258 ? -5.851 -11.820 -33.274 1.00 11.16 258 ALA A CA 1
ATOM 1966 C C . ALA A 1 258 ? -6.048 -13.311 -33.082 1.00 6.94 258 ALA A C 1
ATOM 1967 O O . ALA A 1 258 ? -5.342 -14.128 -33.660 1.00 7.67 258 ALA A O 1
ATOM 1969 N N . PHE A 1 259 ? -7.036 -13.647 -32.267 1.00 8.72 259 PHE A N 1
ATOM 1970 C CA . PHE A 1 259 ? -7.473 -15.018 -32.132 1.00 9.84 259 PHE A CA 1
ATOM 1971 C C . PHE A 1 259 ? -8.958 -14.940 -32.456 1.00 12.84 259 PHE A C 1
ATOM 1972 O O . PHE A 1 259 ? -9.666 -14.074 -31.950 1.00 15.46 259 PHE A O 1
ATOM 1980 N N . VAL A 1 260 ? -9.398 -15.815 -33.345 1.00 9.32 260 VAL A N 1
ATOM 1981 C CA . VAL A 1 260 ? -10.767 -15.831 -33.814 1.00 11.48 260 VAL A CA 1
ATOM 1982 C C . VAL A 1 260 ? -11.375 -17.171 -33.448 1.00 8.17 260 VAL A C 1
ATOM 1983 O O . VAL A 1 260 ? -10.737 -18.207 -33.596 1.00 8.69 260 VAL A O 1
ATOM 1987 N N . ILE A 1 261 ? -12.604 -17.138 -32.949 1.00 10.92 261 ILE A N 1
ATOM 1988 C CA . ILE A 1 261 ? -13.272 -18.349 -32.512 1.00 12.69 261 ILE A CA 1
ATOM 1989 C C . ILE A 1 261 ? -14.612 -18.529 -33.197 1.00 15.30 261 ILE A C 1
ATOM 1990 O O . ILE A 1 261 ? -15.272 -17.561 -33.550 1.00 16.49 261 ILE A O 1
ATOM 1995 N N . ASN A 1 262 ? -15.006 -19.780 -33.389 1.00 13.42 262 ASN A N 1
ATOM 1996 C CA . ASN A 1 262 ? -16.308 -20.060 -34.009 1.00 16.39 262 ASN A CA 1
ATOM 1997 C C . ASN A 1 262 ? -17.467 -19.936 -33.027 1.00 20.27 262 ASN A C 1
ATOM 1998 O O . ASN A 1 262 ? -17.266 -19.686 -31.831 1.00 17.86 262 ASN A O 1
ATOM 2003 N N . GLN A 1 263 ? -18.681 -20.126 -33.540 1.00 20.00 263 GLN A N 1
ATOM 2004 C CA . GLN A 1 263 ? -19.886 -19.942 -32.749 1.00 22.99 263 GLN A CA 1
ATOM 2005 C C . GLN A 1 263 ? -19.979 -20.973 -31.628 1.00 18.12 263 GLN A C 1
ATOM 2006 O O . GLN A 1 263 ? -20.434 -20.658 -30.529 1.00 22.17 263 GLN A O 1
ATOM 2012 N N . LYS A 1 264 ? -19.544 -22.202 -31.899 1.00 16.80 264 LYS A N 1
ATOM 2013 C CA . LYS A 1 264 ? -19.550 -23.233 -30.865 1.00 24.52 264 LYS A CA 1
ATOM 2014 C C . LYS A 1 264 ? -18.746 -22.803 -29.641 1.00 20.22 264 LYS A C 1
ATOM 2015 O O . LYS A 1 264 ? -19.226 -22.876 -28.506 1.00 20.75 264 LYS A O 1
ATOM 2021 N N . VAL A 1 265 ? -17.521 -22.351 -29.879 1.00 13.37 265 VAL A N 1
ATOM 2022 C CA . VAL A 1 265 ? -16.651 -21.900 -28.799 1.00 17.75 265 VAL A CA 1
ATOM 2023 C C . VAL A 1 265 ? -17.240 -20.660 -28.109 1.00 21.33 265 VAL A C 1
ATOM 2024 O O . VAL A 1 265 ? -17.265 -20.569 -26.874 1.00 21.52 265 VAL A O 1
ATOM 2028 N N . ALA A 1 266 ? -17.734 -19.726 -28.916 1.0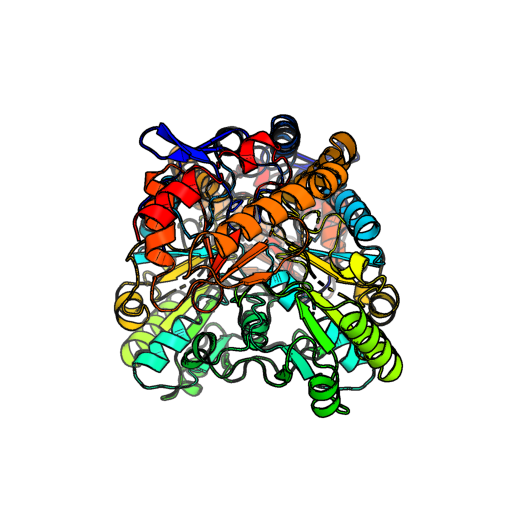0 17.25 266 ALA A N 1
ATOM 2029 C CA . ALA A 1 266 ? -18.292 -18.467 -28.428 1.00 19.71 266 ALA A CA 1
ATOM 2030 C C . ALA A 1 266 ? -19.464 -18.690 -27.492 1.00 31.69 266 ALA A C 1
ATOM 2031 O O . ALA A 1 266 ? -19.640 -17.964 -26.513 1.00 35.57 266 ALA A O 1
ATOM 2033 N N . SER A 1 267 ? -20.269 -19.696 -27.806 1.00 30.37 267 SER A N 1
ATOM 2034 C CA . SER A 1 267 ? -21.473 -19.978 -27.034 1.00 34.54 267 SER A CA 1
ATOM 2035 C C . SER A 1 267 ? -21.175 -20.635 -25.691 1.00 27.22 267 SER A C 1
ATOM 2036 O O . SER A 1 267 ? -21.998 -20.600 -24.785 1.00 34.97 267 SER A O 1
ATOM 2039 N N . ASN A 1 268 ? -20.025 -21.285 -25.595 1.00 28.47 268 ASN A N 1
ATOM 2040 C CA . ASN A 1 268 ? -19.656 -21.985 -24.380 1.00 33.35 268 ASN A CA 1
ATOM 2041 C C . ASN A 1 268 ? -18.453 -21.458 -23.599 1.00 43.21 268 ASN A C 1
ATOM 2042 O O . ASN A 1 268 ? -18.087 -22.039 -22.584 1.00 59.63 268 ASN A O 1
ATOM 2047 N N . SER A 1 269 ? -17.824 -20.387 -24.065 1.00 32.96 269 SER A N 1
ATOM 2048 C CA . SER A 1 269 ? -16.671 -19.848 -23.349 1.00 31.42 269 SER A CA 1
ATOM 2049 C C . SER A 1 269 ? -16.858 -18.421 -22.831 1.00 35.56 269 SER A C 1
ATOM 2050 O O . SER A 1 269 ? -16.287 -18.054 -21.816 1.00 44.87 269 SER A O 1
ATOM 2053 N N . LEU A 1 270 ? -17.659 -17.625 -23.528 1.00 33.49 270 LEU A N 1
ATOM 2054 C CA . LEU A 1 270 ? -17.921 -16.251 -23.111 1.00 40.28 270 LEU A CA 1
ATOM 2055 C C . LEU A 1 270 ? -18.980 -16.289 -22.020 1.00 48.18 270 LEU A C 1
ATOM 2056 O O . LEU A 1 270 ? -19.962 -17.010 -22.137 1.00 50.77 270 LEU A O 1
ATOM 2061 N N . GLU A 1 271 ? -18.777 -15.523 -20.956 1.00 51.64 271 GLU A N 1
ATOM 2062 C CA . GLU A 1 271 ? -19.712 -15.541 -19.837 1.00 60.63 271 GLU A CA 1
ATOM 2063 C C . GLU A 1 271 ? -20.845 -14.527 -19.995 1.00 55.40 271 GLU A C 1
ATOM 2064 O O . GLU A 1 271 ? -20.849 -13.716 -20.926 1.00 43.56 271 GLU A O 1
ATOM 2070 N N . ALA A 1 272 ? -21.809 -14.591 -19.080 1.00 50.82 272 ALA A N 1
ATOM 2071 C CA . ALA A 1 272 ? -22.845 -13.577 -19.001 1.00 54.45 272 ALA A CA 1
ATOM 2072 C C . ALA A 1 272 ? -22.171 -12.248 -18.689 1.00 56.08 272 ALA A C 1
ATOM 2073 O O . ALA A 1 272 ? -21.433 -12.134 -17.710 1.00 57.84 272 ALA A O 1
ATOM 2075 N N . GLY A 1 273 ? -22.414 -11.251 -19.531 1.00 50.10 273 GLY A N 1
ATOM 2076 C CA . GLY A 1 273 ? -21.730 -9.976 -19.419 1.00 52.23 273 GLY A CA 1
ATOM 2077 C C . GLY A 1 273 ? -21.010 -9.647 -20.715 1.00 53.77 273 GLY A C 1
ATOM 2078 O O . GLY A 1 273 ? -20.712 -8.485 -20.995 1.00 63.42 273 GLY A O 1
ATOM 2079 N N . ASP A 1 274 ? -20.716 -10.681 -21.499 1.00 38.20 274 ASP A N 1
ATOM 2080 C CA . ASP A 1 274 ? -20.208 -10.497 -22.856 1.00 40.94 274 ASP A CA 1
ATOM 2081 C C . ASP A 1 274 ? -21.063 -9.450 -23.569 1.00 36.42 274 ASP A C 1
ATOM 2082 O O . ASP A 1 274 ? -22.287 -9.577 -23.618 1.00 33.37 274 ASP A O 1
ATOM 2087 N N . HIS A 1 275 ? -20.432 -8.409 -24.105 1.00 36.55 275 HIS A N 1
ATOM 2088 C CA . HIS A 1 275 ? -21.184 -7.387 -24.830 1.00 35.59 275 HIS A CA 1
ATOM 2089 C C . HIS A 1 275 ? -21.584 -7.854 -26.228 1.00 37.46 275 HIS A C 1
ATOM 2090 O O . HIS A 1 275 ? -22.396 -7.223 -26.892 1.00 37.17 275 HIS A O 1
ATOM 2097 N N . GLY A 1 276 ? -20.993 -8.963 -26.665 1.00 37.07 276 GLY A N 1
ATOM 2098 C CA . GLY A 1 276 ? -21.287 -9.560 -27.956 1.00 34.13 276 GLY A CA 1
ATOM 2099 C C . GLY A 1 276 ? -20.555 -8.938 -29.125 1.00 42.32 276 GLY A C 1
ATOM 2100 O O . GLY A 1 276 ? -20.768 -9.313 -30.273 1.00 40.42 276 GLY A O 1
ATOM 2101 N N . SER A 1 277 ? -19.686 -7.986 -28.818 1.00 41.77 277 SER A N 1
ATOM 2102 C CA . SER A 1 277 ? -18.901 -7.272 -29.816 1.00 39.63 277 SER A CA 1
ATOM 2103 C C . SER A 1 277 ? -17.423 -7.667 -29.795 1.00 39.87 277 SER A C 1
ATOM 2104 O O . SER A 1 277 ? -17.009 -8.534 -29.036 1.00 41.61 277 SER A O 1
ATOM 2107 N N . THR A 1 278 ? -16.646 -7.037 -30.666 1.00 31.20 278 THR A N 1
ATOM 2108 C CA . THR A 1 278 ? -15.215 -7.292 -30.758 1.00 29.94 278 THR A CA 1
ATOM 2109 C C . THR A 1 278 ? -14.442 -6.849 -29.506 1.00 32.89 278 THR A C 1
ATOM 2110 O O . THR A 1 278 ? -14.784 -5.855 -28.877 1.00 34.25 278 THR A O 1
ATOM 2114 N N A TYR A 1 279 ? -13.420 -7.618 -29.138 0.50 33.59 279 TYR A N 1
ATOM 2115 N N B TYR A 1 279 ? -13.434 -7.631 -29.131 0.50 33.57 279 TYR A N 1
ATOM 2116 C CA A TYR A 1 279 ? -12.548 -7.279 -28.014 0.50 33.83 279 TYR A CA 1
ATOM 2117 C CA B TYR A 1 279 ? -12.531 -7.266 -28.045 0.50 32.54 279 TYR A CA 1
ATOM 2118 C C A TYR A 1 279 ? -11.131 -6.953 -28.490 0.50 25.86 279 TYR A C 1
ATOM 2119 C C B TYR A 1 279 ? -11.205 -6.778 -28.618 0.50 25.43 279 TYR A C 1
ATOM 2120 O O A TYR A 1 279 ? -10.642 -7.556 -29.449 0.50 15.81 279 TYR A O 1
ATOM 2121 O O B TYR A 1 279 ? -10.870 -7.069 -29.771 0.50 14.27 279 TYR A O 1
ATOM 2138 N N . GLY A 1 280 ? -10.480 -6.003 -27.817 1.00 29.22 280 GLY A N 1
ATOM 2139 C CA . GLY A 1 280 ? -9.100 -5.646 -28.121 1.00 29.00 280 GLY A CA 1
ATOM 2140 C C . GLY A 1 280 ? -8.913 -4.726 -29.309 1.00 24.91 280 GLY A C 1
ATOM 2141 O O . GLY A 1 280 ? -9.888 -4.248 -29.889 1.00 31.69 280 GLY A O 1
ATOM 2142 N N . GLY A 1 281 ? -7.656 -4.461 -29.651 1.00 19.24 281 GLY A N 1
ATOM 2143 C CA . GLY A 1 281 ? -7.322 -3.672 -30.828 1.00 14.41 281 GLY A CA 1
ATOM 2144 C C . GLY A 1 281 ? -7.287 -2.185 -30.515 1.00 20.01 281 GLY A C 1
ATOM 2145 O O . GLY A 1 281 ? -7.613 -1.760 -29.407 1.00 18.26 281 GLY A O 1
ATOM 2146 N N . ASN A 1 282 ? -6.878 -1.392 -31.494 1.00 12.57 282 ASN A N 1
ATOM 2147 C CA . ASN A 1 282 ? -6.936 0.046 -31.379 1.00 11.21 282 ASN A CA 1
ATOM 2148 C C . ASN A 1 282 ? -7.220 0.609 -32.760 1.00 9.78 282 ASN A C 1
ATOM 2149 O O . ASN A 1 282 ? -7.088 -0.099 -33.772 1.00 9.68 282 ASN A O 1
ATOM 2154 N N . PRO A 1 283 ? -7.639 1.874 -32.815 1.00 8.59 283 PRO A N 1
ATOM 2155 C CA . PRO A 1 283 ? -8.046 2.434 -34.110 1.00 10.98 283 PRO A CA 1
ATOM 2156 C C . PRO A 1 283 ? -6.939 2.465 -35.148 1.00 9.95 283 PRO A C 1
ATOM 2157 O O . PRO A 1 283 ? -7.241 2.259 -36.316 1.00 12.62 283 PRO A O 1
ATOM 2161 N N . LEU A 1 284 ? -5.693 2.735 -34.754 1.00 12.50 284 LEU A N 1
ATOM 2162 C CA . LEU A 1 284 ? -4.592 2.722 -35.718 1.00 11.37 284 LEU A CA 1
ATOM 2163 C C . LEU A 1 284 ? -4.346 1.364 -36.382 1.00 11.96 284 LEU A C 1
ATOM 2164 O O . LEU A 1 284 ? -4.370 1.256 -37.609 1.00 10.63 284 LEU A O 1
ATOM 2169 N N . VAL A 1 285 ? -4.100 0.324 -35.585 1.00 9.57 285 VAL A N 1
ATOM 2170 C CA . VAL A 1 285 ? -3.749 -0.961 -36.164 1.00 12.91 285 VAL A CA 1
ATOM 2171 C C . VAL A 1 285 ? -4.959 -1.548 -36.891 1.00 10.73 285 VAL A C 1
ATOM 2172 O O . VAL A 1 285 ? -4.814 -2.185 -37.925 1.00 11.97 285 VAL A O 1
ATOM 2176 N N . CYS A 1 286 ? -6.157 -1.307 -36.377 1.00 11.30 286 CYS A N 1
ATOM 2177 C CA . CYS A 1 286 ? -7.341 -1.792 -37.088 1.00 9.69 286 CYS A CA 1
ATOM 2178 C C . CYS A 1 286 ? -7.584 -1.057 -38.413 1.00 12.13 286 CYS A C 1
ATOM 2179 O O . CYS A 1 286 ? -8.040 -1.672 -39.378 1.00 11.35 286 CYS A O 1
ATOM 2182 N N . ALA A 1 287 ? -7.269 0.242 -38.467 1.00 11.14 287 ALA A N 1
ATOM 2183 C CA . ALA A 1 287 ? -7.235 0.940 -39.758 1.00 13.32 287 ALA A CA 1
ATOM 2184 C C . ALA A 1 287 ? -6.233 0.251 -40.690 1.00 14.34 287 ALA A C 1
ATOM 2185 O O . ALA A 1 287 ? -6.462 0.118 -41.893 1.00 10.67 287 ALA A O 1
ATOM 2187 N N . GLY A 1 288 ? -5.120 -0.205 -40.135 1.00 9.28 288 GLY A N 1
ATOM 2188 C CA . GLY A 1 288 ? -4.147 -0.957 -40.917 1.00 11.09 288 GLY A CA 1
ATOM 2189 C C . GLY A 1 288 ? -4.719 -2.274 -41.432 1.00 8.86 288 GLY A C 1
ATOM 2190 O O . GLY A 1 288 ? -4.575 -2.611 -42.612 1.00 8.31 288 GLY A O 1
ATOM 2191 N N . VAL A 1 289 ? -5.393 -3.015 -40.556 1.00 10.14 289 VAL A N 1
ATOM 2192 C CA . VAL A 1 289 ? -5.990 -4.287 -40.964 1.00 7.97 289 VAL A CA 1
ATOM 2193 C C . VAL A 1 289 ? -6.962 -4.051 -42.109 1.00 9.68 289 VAL A C 1
ATOM 2194 O O . VAL A 1 289 ? -6.932 -4.758 -43.115 1.00 10.19 289 VAL A O 1
ATOM 2198 N N . ASN A 1 290 ? -7.825 -3.052 -41.960 1.00 10.26 290 ASN A N 1
ATOM 2199 C CA . ASN A 1 290 ? -8.786 -2.764 -43.022 1.00 8.77 290 ASN A CA 1
ATOM 2200 C C . ASN A 1 290 ? -8.082 -2.443 -44.318 1.00 12.56 290 ASN A C 1
ATOM 2201 O O . ASN A 1 290 ? -8.504 -2.906 -45.375 1.00 13.82 290 ASN A O 1
ATOM 2206 N N . ALA A 1 291 ? -6.996 -1.679 -44.222 1.00 10.05 291 ALA A N 1
ATOM 2207 C CA . ALA A 1 291 ? -6.198 -1.330 -45.398 1.00 12.01 291 ALA A CA 1
ATOM 2208 C C . ALA A 1 291 ? -5.659 -2.564 -46.102 1.00 14.12 291 ALA A C 1
ATOM 2209 O O . ALA A 1 291 ? -5.730 -2.659 -47.329 1.00 14.19 291 ALA A O 1
ATOM 2211 N N . VAL A 1 292 ? -5.095 -3.494 -45.329 1.00 12.01 292 VAL A N 1
ATOM 2212 C CA . VAL A 1 292 ? -4.576 -4.753 -45.883 1.00 8.45 292 VAL A CA 1
ATOM 2213 C C . VAL A 1 292 ? -5.627 -5.502 -46.688 1.00 13.46 292 VAL A C 1
ATOM 2214 O O . VAL A 1 292 ? -5.392 -5.854 -47.844 1.00 9.00 292 VAL A O 1
ATOM 2218 N N . PHE A 1 293 ? -6.791 -5.739 -46.086 1.00 10.86 293 PHE A N 1
ATOM 2219 C CA . PHE A 1 293 ? -7.874 -6.387 -46.815 1.00 8.64 293 PHE A CA 1
ATOM 2220 C C . PHE A 1 293 ? -8.289 -5.615 -48.066 1.00 10.54 293 PHE A C 1
ATOM 2221 O O . PHE A 1 293 ? -8.502 -6.197 -49.111 1.00 9.54 293 PHE A O 1
ATOM 2229 N N . GLU A 1 294 ? -8.417 -4.298 -47.964 1.00 9.78 294 GLU A N 1
ATOM 2230 C CA . GLU A 1 294 ? -8.884 -3.537 -49.111 1.00 11.88 294 GLU A CA 1
ATOM 2231 C C . GLU A 1 294 ? -7.863 -3.599 -50.246 1.00 10.67 294 GLU A C 1
ATOM 2232 O O . GLU A 1 294 ? -8.221 -3.742 -51.415 1.00 13.08 294 GLU A O 1
ATOM 2238 N N . ILE A 1 295 ? -6.590 -3.503 -49.891 1.00 8.20 295 ILE A N 1
ATOM 2239 C CA . ILE A 1 295 ? -5.533 -3.530 -50.887 1.00 7.09 295 ILE A CA 1
ATOM 2240 C C . ILE A 1 295 ? -5.379 -4.930 -51.495 1.00 13.28 295 ILE A C 1
ATOM 2241 O O . ILE A 1 295 ? -5.218 -5.069 -52.716 1.00 12.85 295 ILE A O 1
ATOM 2246 N N . PHE A 1 296 ? -5.458 -5.960 -50.654 1.00 8.18 296 PHE A N 1
ATOM 2247 C CA . PHE A 1 296 ? -5.432 -7.337 -51.163 1.00 10.47 296 PHE A CA 1
ATOM 2248 C C . PHE A 1 296 ? -6.500 -7.514 -52.227 1.00 10.50 296 PHE A C 1
ATOM 2249 O O . PHE A 1 296 ? -6.269 -8.175 -53.231 1.00 14.49 296 PHE A O 1
ATOM 2257 N N . LYS A 1 297 ? -7.673 -6.928 -52.006 1.00 12.79 297 LYS A N 1
ATOM 2258 C CA . LYS A 1 297 ? -8.769 -7.077 -52.951 1.00 10.43 297 LYS A CA 1
ATOM 2259 C C . LYS A 1 297 ? -8.526 -6.291 -54.232 1.00 14.01 297 LYS A C 1
ATOM 2260 O O . LYS A 1 297 ? -8.663 -6.824 -55.340 1.00 13.15 297 LYS A O 1
ATOM 2266 N N . GLU A 1 298 ? -8.179 -5.017 -54.079 1.00 12.04 298 GLU A N 1
ATOM 2267 C CA . GLU A 1 298 ? -7.980 -4.136 -55.218 1.00 15.47 298 GLU A CA 1
ATOM 2268 C C . GLU A 1 298 ? -6.840 -4.622 -56.118 1.00 16.07 298 GLU A C 1
ATOM 2269 O O . GLU A 1 298 ? -6.991 -4.687 -57.344 1.00 16.34 298 GLU A O 1
ATOM 2275 N N . GLU A 1 299 ? -5.710 -4.973 -55.508 1.00 12.06 299 GLU A N 1
ATOM 2276 C CA . GLU A 1 299 ? -4.526 -5.374 -56.263 1.00 20.21 299 GLU A CA 1
ATOM 2277 C C . GLU A 1 299 ? -4.497 -6.870 -56.568 1.00 17.39 299 GLU A C 1
ATOM 2278 O O . GLU A 1 299 ? -3.523 -7.370 -57.124 1.00 17.27 299 GLU A O 1
ATOM 2284 N N . LYS A 1 300 ? -5.571 -7.573 -56.212 1.00 11.01 300 LYS A N 1
ATOM 2285 C CA . LYS A 1 300 ? -5.690 -8.998 -56.516 1.00 9.76 300 LYS A CA 1
ATOM 2286 C C . LYS A 1 300 ? -4.446 -9.772 -56.065 1.00 15.62 300 LYS A C 1
ATOM 2287 O O . LYS A 1 300 ? -3.784 -10.466 -56.850 1.00 10.70 300 LYS A O 1
ATOM 2293 N N . ILE A 1 301 ? -4.133 -9.627 -54.784 1.00 11.62 301 ILE A N 1
ATOM 2294 C CA . ILE A 1 301 ? -2.911 -10.179 -54.215 1.00 8.47 301 ILE A CA 1
ATOM 2295 C C . ILE A 1 301 ? -2.953 -11.702 -54.126 1.00 8.26 301 ILE A C 1
ATOM 2296 O O . ILE A 1 301 ? -1.955 -12.361 -54.430 1.00 9.22 301 ILE A O 1
ATOM 2301 N N . LEU A 1 302 ? -4.089 -12.270 -53.722 1.00 7.75 302 LEU A N 1
ATOM 2302 C CA . LEU A 1 302 ? -4.222 -13.734 -53.736 1.00 14.38 302 LEU A CA 1
ATOM 2303 C C . LEU A 1 302 ? -3.962 -14.284 -55.141 1.00 12.30 302 LEU A C 1
ATOM 2304 O O . LEU A 1 302 ? -3.263 -15.284 -55.312 1.00 10.02 302 LEU A O 1
ATOM 2309 N N . GLU A 1 303 ? -4.550 -13.640 -56.143 1.00 10.99 303 GLU A N 1
ATOM 2310 C CA . GLU A 1 303 ? -4.357 -14.039 -57.530 1.00 13.69 303 GLU A CA 1
ATOM 2311 C C . GLU A 1 303 ? -2.879 -13.978 -57.897 1.00 12.46 303 GLU A C 1
ATOM 2312 O O . GLU A 1 303 ? -2.370 -14.854 -58.585 1.00 11.21 303 GLU A O 1
ATOM 2318 N N . ASN A 1 304 ? -2.209 -12.913 -57.474 1.00 8.77 304 ASN A N 1
ATOM 2319 C CA . ASN A 1 304 ? -0.776 -12.800 -57.733 1.00 9.51 304 ASN A CA 1
ATOM 2320 C C . ASN A 1 304 ? 0.020 -13.961 -57.140 1.00 12.26 304 ASN A C 1
ATOM 2321 O O . ASN A 1 304 ? 0.881 -14.534 -57.799 1.00 9.56 304 ASN A O 1
ATOM 2326 N N . VAL A 1 305 ? -0.263 -14.322 -55.893 1.00 10.52 305 VAL A N 1
ATOM 2327 C CA . VAL A 1 305 ? 0.457 -15.435 -55.288 1.00 7.45 305 VAL A CA 1
ATOM 2328 C C . VAL A 1 305 ? 0.190 -16.736 -56.059 1.00 9.97 305 VAL A C 1
ATOM 2329 O O . VAL A 1 305 ? 1.117 -17.494 -56.356 1.00 9.28 305 VAL A O 1
ATOM 2333 N N . ASN A 1 306 ? -1.066 -16.984 -56.416 1.00 11.25 306 ASN A N 1
ATOM 2334 C CA . ASN A 1 306 ? -1.400 -18.199 -57.149 1.00 12.65 306 ASN A CA 1
ATOM 2335 C C . ASN A 1 306 ? -0.795 -18.234 -58.543 1.00 11.69 306 ASN A C 1
ATOM 2336 O O . ASN A 1 306 ? -0.392 -19.303 -59.041 1.00 10.76 306 ASN A O 1
ATOM 2341 N N . LYS A 1 307 ? -0.687 -17.059 -59.145 1.00 10.33 307 LYS A N 1
ATOM 2342 C CA . LYS A 1 307 ? -0.132 -16.948 -60.486 1.00 9.97 307 LYS A CA 1
ATOM 2343 C C . LYS A 1 307 ? 1.366 -17.220 -60.502 1.00 8.75 307 LYS A C 1
ATOM 2344 O O . LYS A 1 307 ? 1.889 -17.809 -61.458 1.00 11.93 307 LYS A O 1
ATOM 2350 N N . LEU A 1 308 ? 2.052 -16.798 -59.451 1.00 7.49 308 LEU A N 1
ATOM 2351 C CA . LEU A 1 308 ? 3.512 -16.804 -59.429 1.00 11.49 308 LEU A CA 1
ATOM 2352 C C . LEU A 1 308 ? 4.099 -17.964 -58.630 1.00 6.33 308 LEU A C 1
ATOM 2353 O O . LEU A 1 308 ? 5.295 -18.256 -58.741 1.00 8.19 308 LEU A O 1
ATOM 2358 N N . THR A 1 309 ? 3.281 -18.618 -57.812 1.00 7.90 309 THR A N 1
ATOM 2359 C CA . THR A 1 309 ? 3.802 -19.738 -57.031 1.00 14.19 309 THR A CA 1
ATOM 2360 C C . THR A 1 309 ? 4.440 -20.832 -57.884 1.00 10.75 309 THR A C 1
ATOM 2361 O O . THR A 1 309 ? 5.523 -21.314 -57.543 1.00 10.14 309 THR A O 1
ATOM 2365 N N . PRO A 1 310 ? 3.805 -21.212 -59.013 1.00 10.14 310 PRO A N 1
ATOM 2366 C CA . PRO A 1 310 ? 4.463 -22.252 -59.819 1.00 13.73 310 PRO A CA 1
ATOM 2367 C C . PRO A 1 310 ? 5.850 -21.827 -60.317 1.00 12.07 310 PRO A C 1
ATOM 2368 O O . PRO A 1 310 ? 6.768 -22.659 -60.386 1.00 10.08 310 PRO A O 1
ATOM 2372 N N . TYR A 1 311 ? 5.997 -20.557 -60.677 1.00 9.54 311 TYR A N 1
ATOM 2373 C CA . TYR A 1 311 ? 7.286 -20.073 -61.160 1.00 7.57 311 TYR A CA 1
ATOM 2374 C C . TYR A 1 311 ? 8.316 -20.030 -60.036 1.00 9.44 311 TYR A C 1
ATOM 2375 O O . TYR A 1 311 ? 9.503 -20.306 -60.251 1.00 10.67 311 TYR A O 1
ATOM 2384 N N . LEU A 1 312 ? 7.869 -19.653 -58.841 1.00 8.72 312 LEU A N 1
ATOM 2385 C CA . LEU A 1 312 ? 8.758 -19.600 -57.683 1.00 13.64 312 LEU A CA 1
ATOM 2386 C C . LEU A 1 312 ? 9.287 -20.992 -57.377 1.00 14.98 312 LEU A C 1
ATOM 2387 O O . LEU A 1 312 ? 10.485 -21.177 -57.208 1.00 10.91 312 LEU A O 1
ATOM 2392 N N . GLU A 1 313 ? 8.381 -21.967 -57.327 1.00 9.49 313 GLU A N 1
ATOM 2393 C CA . GLU A 1 313 ? 8.762 -23.361 -57.065 1.00 10.19 313 GLU A CA 1
ATOM 2394 C C . GLU A 1 313 ? 9.660 -23.921 -58.168 1.00 12.93 313 GLU A C 1
ATOM 2395 O O . GLU A 1 313 ? 10.694 -24.540 -57.893 1.00 16.03 313 GLU A O 1
ATOM 2401 N N . GLN A 1 314 ? 9.297 -23.661 -59.418 1.00 10.17 314 GLN A N 1
ATOM 2402 C CA . GLN A 1 314 ? 10.141 -24.075 -60.550 1.00 14.50 314 GLN A CA 1
ATOM 2403 C C . GLN A 1 314 ? 11.557 -23.527 -60.419 1.00 13.39 314 GLN A C 1
ATOM 2404 O O . GLN A 1 314 ? 12.527 -24.242 -60.645 1.00 14.58 314 GLN A O 1
ATOM 2410 N N . SER A 1 315 ? 11.673 -22.248 -60.080 1.00 12.81 315 SER A N 1
ATOM 2411 C CA . SER A 1 315 ? 12.982 -21.599 -60.005 1.00 15.04 315 SER A CA 1
ATOM 2412 C C . SER A 1 315 ? 13.823 -22.181 -58.874 1.00 14.26 315 SER A C 1
ATOM 2413 O O . SER A 1 315 ? 15.031 -22.354 -59.012 1.00 15.00 315 SER A O 1
ATOM 2416 N N . LEU A 1 316 ? 13.183 -22.489 -57.758 1.00 12.11 316 LEU A N 1
ATOM 2417 C CA . LEU A 1 316 ? 13.897 -23.099 -56.650 1.00 15.54 316 LEU A CA 1
ATOM 2418 C C . LEU A 1 316 ? 14.295 -24.533 -57.008 1.00 14.27 316 LEU A C 1
ATOM 2419 O O . LEU A 1 316 ? 15.400 -24.980 -56.674 1.00 15.31 316 LEU A O 1
ATOM 2424 N N . ASP A 1 317 ? 13.418 -25.240 -57.712 1.00 11.15 317 ASP A N 1
ATOM 2425 C CA . ASP A 1 317 ? 13.742 -26.625 -58.106 1.00 11.62 317 ASP A CA 1
ATOM 2426 C C . ASP A 1 317 ? 14.911 -26.666 -59.082 1.00 15.03 317 ASP A C 1
ATOM 2427 O O . ASP A 1 317 ? 15.677 -27.629 -59.101 1.00 16.09 317 ASP A O 1
ATOM 2432 N N . GLU A 1 318 ? 15.038 -25.629 -59.904 1.00 14.74 318 GLU A N 1
ATOM 2433 C CA . GLU A 1 318 ? 16.153 -25.562 -60.843 1.00 22.25 318 GLU A CA 1
ATOM 2434 C C . GLU A 1 318 ? 17.481 -25.422 -60.103 1.00 20.92 318 GLU A C 1
ATOM 2435 O O . GLU A 1 318 ? 18.486 -26.000 -60.500 1.00 19.80 318 GLU A O 1
ATOM 2441 N N . LEU A 1 319 ? 17.478 -24.682 -59.004 1.00 19.43 319 LEU A N 1
ATOM 2442 C CA . LEU A 1 319 ? 18.684 -24.553 -58.199 1.00 21.79 319 LEU A CA 1
ATOM 2443 C C . LEU A 1 319 ? 19.023 -25.865 -57.499 1.00 20.64 319 LEU A C 1
ATOM 2444 O O . LEU A 1 319 ? 20.189 -26.217 -57.372 1.00 19.74 319 LEU A O 1
ATOM 2449 N N . ILE A 1 320 ? 18.003 -26.575 -57.030 1.00 15.80 320 ILE A N 1
ATOM 2450 C CA . ILE A 1 320 ? 18.201 -27.905 -56.478 1.00 20.72 320 ILE A CA 1
ATOM 2451 C C . ILE A 1 320 ? 18.863 -28.799 -57.513 1.00 24.93 320 ILE A C 1
ATOM 2452 O O . ILE A 1 320 ? 19.754 -29.566 -57.193 1.00 26.87 320 ILE A O 1
ATOM 2457 N N . ASN A 1 321 ? 18.447 -28.691 -58.765 1.00 18.43 321 ASN A N 1
ATOM 2458 C CA . ASN A 1 321 ? 19.038 -29.543 -59.795 1.00 17.07 321 ASN A CA 1
ATOM 2459 C C . ASN A 1 321 ? 20.495 -29.182 -60.067 1.00 19.79 321 ASN A C 1
ATOM 2460 O O . ASN A 1 321 ? 21.328 -30.056 -60.314 1.00 24.42 321 ASN A O 1
ATOM 2465 N N . GLU A 1 322 ? 20.796 -27.890 -59.991 1.00 16.36 322 GLU A N 1
ATOM 2466 C CA A GLU A 1 322 ? 22.119 -27.388 -60.355 0.50 19.31 322 GLU A CA 1
ATOM 2467 C CA B GLU A 1 322 ? 22.113 -27.374 -60.346 0.50 19.46 322 GLU A CA 1
ATOM 2468 C C . GLU A 1 322 ? 23.184 -27.605 -59.278 1.00 17.38 322 GLU A C 1
ATOM 2469 O O . GLU A 1 322 ? 24.382 -27.636 -59.586 1.00 15.12 322 GLU A O 1
ATOM 2480 N N . PHE A 1 323 ? 22.757 -27.749 -58.026 1.00 14.59 323 PHE A N 1
ATOM 2481 C CA . PHE A 1 323 ? 23.701 -27.845 -56.910 1.00 16.01 323 PHE A CA 1
ATOM 2482 C C . PHE A 1 323 ? 23.423 -29.048 -56.012 1.00 20.52 323 PHE A C 1
ATOM 2483 O O . PHE A 1 323 ? 22.408 -29.106 -55.325 1.00 21.71 323 PHE A O 1
ATOM 2491 N N . ASP A 1 324 ? 24.350 -30.001 -56.006 1.00 13.29 324 ASP A N 1
ATOM 2492 C CA . ASP A 1 324 ? 24.158 -31.236 -55.261 1.00 13.74 324 ASP A CA 1
ATOM 2493 C C . ASP A 1 324 ? 23.807 -31.013 -53.795 1.00 18.35 324 ASP A C 1
ATOM 2494 O O . ASP A 1 324 ? 23.055 -31.794 -53.212 1.00 22.33 324 ASP A O 1
ATOM 2499 N N . PHE A 1 325 ? 24.369 -29.970 -53.196 1.00 17.18 325 PHE A N 1
ATOM 2500 C CA . PHE A 1 325 ? 24.180 -29.743 -51.760 1.00 20.31 325 PHE A CA 1
ATOM 2501 C C . PHE A 1 325 ? 22.853 -29.076 -51.427 1.00 19.43 325 PHE A C 1
ATOM 2502 O O . PHE A 1 325 ? 22.506 -28.918 -50.251 1.00 19.48 325 PHE A O 1
ATOM 2510 N N . CYS A 1 326 ? 22.109 -28.702 -52.458 1.00 15.29 326 CYS A N 1
ATOM 2511 C CA . CYS A 1 326 ? 20.742 -28.221 -52.266 1.00 14.93 326 CYS A CA 1
ATOM 2512 C C . CYS A 1 326 ? 19.822 -29.412 -52.378 1.00 19.16 326 CYS A C 1
ATOM 2513 O O . CYS A 1 326 ? 19.740 -30.047 -53.425 1.00 18.79 326 CYS A O 1
ATOM 2516 N N . LYS A 1 327 ? 19.116 -29.712 -51.299 1.00 17.75 327 LYS A N 1
ATOM 2517 C CA . LYS A 1 327 ? 18.481 -31.023 -51.192 1.00 22.96 327 LYS A CA 1
ATOM 2518 C C . LYS A 1 327 ? 17.012 -31.108 -51.596 1.00 30.84 327 LYS A C 1
ATOM 2519 O O . LYS A 1 327 ? 16.680 -31.719 -52.613 1.00 31.88 327 LYS A O 1
ATOM 2525 N N . LYS A 1 328 ? 16.134 -30.508 -50.806 1.00 24.09 328 LYS A N 1
ATOM 2526 C CA . LYS A 1 328 ? 14.707 -30.706 -51.012 1.00 20.07 328 LYS A CA 1
ATOM 2527 C C . LYS A 1 328 ? 13.994 -29.394 -50.783 1.00 22.16 328 LYS A C 1
ATOM 2528 O O . LYS A 1 328 ? 14.315 -28.654 -49.852 1.00 22.58 328 LYS A O 1
ATOM 2534 N N . ARG A 1 329 ? 13.020 -29.105 -51.627 1.00 16.20 329 ARG A N 1
ATOM 2535 C CA . ARG A 1 329 ? 12.211 -27.924 -51.397 1.00 12.54 329 ARG A CA 1
ATOM 2536 C C . ARG A 1 329 ? 10.853 -28.358 -50.860 1.00 16.99 329 ARG A C 1
ATOM 2537 O O . ARG A 1 329 ? 10.285 -29.335 -51.332 1.00 16.30 329 ARG A O 1
ATOM 2545 N N . LYS A 1 330 ? 10.333 -27.625 -49.881 1.00 13.30 330 LYS A N 1
ATOM 2546 C CA . LYS A 1 330 ? 8.984 -27.856 -49.377 1.00 14.01 330 LYS A CA 1
ATOM 2547 C C . LYS A 1 330 ? 8.342 -26.514 -49.184 1.00 14.48 330 LYS A C 1
ATOM 2548 O O . LYS A 1 330 ? 9.027 -25.516 -48.956 1.00 14.64 330 LYS A O 1
ATOM 2554 N N . GLY A 1 331 ? 7.025 -26.454 -49.295 1.00 10.52 331 GLY A N 1
ATOM 2555 C CA . GLY A 1 331 ? 6.399 -25.169 -49.079 1.00 7.69 331 GLY A CA 1
ATOM 2556 C C . GLY A 1 331 ? 4.983 -25.086 -49.596 1.00 11.87 331 GLY A C 1
ATOM 2557 O O . GLY A 1 331 ? 4.447 -26.037 -50.161 1.00 16.13 331 GLY A O 1
ATOM 2558 N N . LEU A 1 332 ? 4.397 -23.921 -49.396 1.00 8.65 332 LEU A N 1
ATOM 2559 C CA . LEU A 1 332 ? 3.029 -23.655 -49.797 1.00 10.99 332 LEU A CA 1
ATOM 2560 C C . LEU A 1 332 ? 2.978 -22.184 -50.220 1.00 13.20 332 LEU A C 1
ATOM 2561 O O . LEU A 1 332 ? 3.318 -21.291 -49.438 1.00 10.77 332 LEU A O 1
ATOM 2566 N N . GLY A 1 333 ? 2.584 -21.928 -51.463 1.00 9.20 333 GLY A N 1
ATOM 2567 C CA . GLY A 1 333 ? 2.497 -20.552 -51.948 1.00 10.17 333 GLY A CA 1
ATOM 2568 C C . GLY A 1 333 ? 3.827 -19.834 -51.822 1.00 12.77 333 GLY A C 1
ATOM 2569 O O . GLY A 1 333 ? 4.866 -20.365 -52.250 1.00 11.55 333 GLY A O 1
ATOM 2570 N N . PHE A 1 334 ? 3.808 -18.639 -51.225 1.00 11.46 334 PHE A N 1
ATOM 2571 C CA . PHE A 1 334 ? 5.034 -17.857 -51.047 1.00 9.09 334 PHE A CA 1
ATOM 2572 C C . PHE A 1 334 ? 5.719 -18.155 -49.709 1.00 8.92 334 PHE A C 1
ATOM 2573 O O . PHE A 1 334 ? 6.390 -17.303 -49.136 1.00 11.77 334 PHE A O 1
ATOM 2589 N N . GLN A 1 336 ? 8.335 -20.909 -48.663 1.00 9.33 336 GLN A N 1
ATOM 2590 C CA . GLN A 1 336 ? 9.119 -22.013 -49.178 1.00 11.45 336 GLN A CA 1
ATOM 2591 C C . GLN A 1 336 ? 10.399 -22.210 -48.378 1.00 9.91 336 GLN A C 1
ATOM 2592 O O . GLN A 1 336 ? 10.938 -21.267 -47.809 1.00 10.61 336 GLN A O 1
ATOM 2598 N N . GLY A 1 337 ? 10.878 -23.446 -48.355 1.00 10.47 337 GLY A N 1
ATOM 2599 C CA . GLY A 1 337 ? 12.115 -23.780 -47.667 1.00 12.41 337 GLY A CA 1
ATOM 2600 C C . GLY A 1 337 ? 12.978 -24.695 -48.519 1.00 15.30 337 GLY A C 1
ATOM 2601 O O . GLY A 1 337 ? 12.462 -25.495 -49.292 1.00 14.40 337 GLY A O 1
ATOM 2602 N N . LEU A 1 338 ? 14.294 -24.561 -48.391 1.00 13.85 338 LEU A N 1
ATOM 2603 C CA . LEU A 1 338 ? 15.227 -25.415 -49.124 1.00 19.81 338 LEU A CA 1
ATOM 2604 C C . LEU A 1 338 ? 16.311 -25.928 -48.180 1.00 15.67 338 LEU A C 1
ATOM 2605 O O . LEU A 1 338 ? 17.059 -25.140 -47.607 1.00 20.08 338 LEU A O 1
ATOM 2610 N N . SER A 1 339 ? 16.414 -27.243 -48.015 1.00 17.94 339 SER A N 1
ATOM 2611 C CA . SER A 1 339 ? 17.412 -27.788 -47.096 1.00 13.64 339 SER A CA 1
ATOM 2612 C C . SER A 1 339 ? 18.777 -27.891 -47.782 1.00 17.95 339 SER A C 1
ATOM 2613 O O . SER A 1 339 ? 18.850 -28.187 -48.972 1.00 18.64 339 SER A O 1
ATOM 2616 N N . LEU A 1 340 ? 19.839 -27.592 -47.035 1.00 15.98 340 LEU A N 1
ATOM 2617 C CA . LEU A 1 340 ? 21.214 -27.679 -47.531 1.00 19.96 340 LEU A CA 1
ATOM 2618 C C . LEU A 1 340 ? 21.988 -28.756 -46.783 1.00 20.01 340 LEU A C 1
ATOM 2619 O O . LEU A 1 340 ? 21.818 -28.912 -45.568 1.00 17.07 340 LEU A O 1
ATOM 2624 N N . ASP A 1 341 ? 22.843 -29.482 -47.505 1.00 23.38 341 ASP A N 1
ATOM 2625 C CA . ASP A 1 341 ? 23.791 -30.420 -46.897 1.00 29.75 341 ASP A CA 1
ATOM 2626 C C . ASP A 1 341 ? 24.616 -29.761 -45.807 1.00 26.86 341 ASP A C 1
ATOM 2627 O O . ASP A 1 341 ? 24.919 -28.570 -45.873 1.00 26.31 341 ASP A O 1
ATOM 2632 N N . LYS A 1 342 ? 25.029 -30.561 -44.832 1.00 26.24 342 LYS A N 1
ATOM 2633 C CA . LYS A 1 342 ? 25.913 -30.080 -43.784 1.00 37.17 342 LYS A CA 1
ATOM 2634 C C . LYS A 1 342 ? 27.258 -29.588 -44.331 1.00 37.01 342 LYS A C 1
ATOM 2635 O O . LYS A 1 342 ? 27.970 -28.848 -43.651 1.00 44.34 342 LYS A O 1
ATOM 2641 N N . SER A 1 343 ? 27.594 -29.972 -45.562 1.00 25.62 343 SER A N 1
ATOM 2642 C CA . SER A 1 343 ? 28.866 -29.554 -46.158 1.00 30.12 343 SER A CA 1
ATOM 2643 C C . SER A 1 343 ? 28.906 -28.048 -46.442 1.00 36.98 343 SER A C 1
ATOM 2644 O O . SER A 1 343 ? 29.973 -27.477 -46.679 1.00 34.85 343 SER A O 1
ATOM 2647 N N . VAL A 1 344 ? 27.738 -27.412 -46.421 1.00 25.23 344 VAL A N 1
ATOM 2648 C CA . VAL A 1 344 ? 27.635 -25.971 -46.635 1.00 22.68 344 VAL A CA 1
ATOM 2649 C C . VAL A 1 344 ? 26.823 -25.326 -45.508 1.00 33.86 344 VAL A C 1
ATOM 2650 O O . VAL A 1 344 ? 25.690 -25.732 -45.249 1.00 47.17 344 VAL A O 1
ATOM 2654 N N . LYS A 1 345 ? 27.394 -24.328 -44.839 1.00 20.03 345 LYS A N 1
ATOM 2655 C CA . LYS A 1 345 ? 26.696 -23.668 -43.733 1.00 24.16 345 LYS A CA 1
ATOM 2656 C C . LYS A 1 345 ? 25.676 -22.639 -44.225 1.00 24.24 345 LYS A C 1
ATOM 2657 O O . LYS A 1 345 ? 26.027 -21.719 -44.960 1.00 21.68 345 LYS A O 1
ATOM 2663 N N . VAL A 1 346 ? 24.416 -22.786 -43.815 1.00 22.41 346 VAL A N 1
ATOM 2664 C CA . VAL A 1 346 ? 23.371 -21.867 -44.280 1.00 18.84 346 VAL A CA 1
ATOM 2665 C C . VAL A 1 346 ? 23.681 -20.398 -43.951 1.00 21.87 346 VAL A C 1
ATOM 2666 O O . VAL A 1 346 ? 23.387 -19.500 -44.750 1.00 16.63 346 VAL A O 1
ATOM 2670 N N . ALA A 1 347 ? 24.288 -20.143 -42.794 1.00 23.92 347 ALA A N 1
ATOM 2671 C CA . ALA A 1 347 ? 24.612 -18.762 -42.419 1.00 22.16 347 ALA A CA 1
ATOM 2672 C C . ALA A 1 347 ? 25.580 -18.135 -43.422 1.00 24.07 347 ALA A C 1
ATOM 2673 O O . ALA A 1 347 ? 25.502 -16.944 -43.713 1.00 20.52 347 ALA A O 1
ATOM 2675 N N . LYS A 1 348 ? 26.479 -18.955 -43.959 1.00 21.21 348 LYS A N 1
ATOM 2676 C CA . LYS A 1 348 ? 27.453 -18.483 -44.935 1.00 25.21 348 LYS A CA 1
ATOM 2677 C C . LYS A 1 348 ? 26.801 -18.254 -46.291 1.00 20.17 348 LYS A C 1
ATOM 2678 O O . LYS A 1 348 ? 27.173 -17.332 -47.007 1.00 17.51 348 LYS A O 1
ATOM 2684 N N . VAL A 1 349 ? 25.840 -19.097 -46.658 1.00 18.19 349 VAL A N 1
ATOM 2685 C CA . VAL A 1 349 ? 25.097 -18.857 -47.892 1.00 14.86 349 VAL A CA 1
ATOM 2686 C C . VAL A 1 349 ? 24.339 -17.529 -47.769 1.00 15.81 349 VAL A C 1
ATOM 2687 O O . VAL A 1 349 ? 24.266 -16.748 -48.713 1.00 14.84 349 VAL A O 1
ATOM 2691 N N . ILE A 1 350 ? 23.795 -17.275 -46.586 1.00 13.20 350 ILE A N 1
ATOM 2692 C CA . ILE A 1 350 ? 23.002 -16.066 -46.359 1.00 16.46 350 ILE A CA 1
ATOM 2693 C C . ILE A 1 350 ? 23.901 -14.838 -46.435 1.00 14.08 350 ILE A C 1
ATOM 2694 O O . ILE A 1 350 ? 23.502 -13.816 -46.979 1.00 16.71 350 ILE A O 1
ATOM 2699 N N . GLN A 1 351 ? 25.120 -14.958 -45.911 1.00 12.66 351 GLN A N 1
ATOM 2700 C CA . GLN A 1 351 ? 26.094 -13.878 -45.974 1.00 21.30 351 GLN A CA 1
ATOM 2701 C C . GLN A 1 351 ? 26.442 -13.546 -47.415 1.00 20.44 351 GLN A C 1
ATOM 2702 O O . GLN A 1 351 ? 26.488 -12.382 -47.777 1.00 16.62 351 GLN A O 1
ATOM 2708 N N . LYS A 1 352 ? 26.675 -14.570 -48.235 1.00 17.39 352 LYS A N 1
ATOM 2709 C CA . LYS A 1 352 ? 27.000 -14.338 -49.645 1.00 17.41 352 LYS A CA 1
ATOM 2710 C C . LYS A 1 352 ? 25.826 -13.686 -50.364 1.00 14.86 352 LYS A C 1
ATOM 2711 O O . LYS A 1 352 ? 26.012 -12.803 -51.203 1.00 17.23 352 LYS A O 1
ATOM 2717 N N . CYS A 1 353 ? 24.614 -14.119 -50.041 1.00 12.87 353 CYS A N 1
ATOM 2718 C CA . CYS A 1 353 ? 23.447 -13.512 -50.674 1.00 12.57 353 CYS A CA 1
ATOM 2719 C C . CYS A 1 353 ? 23.346 -12.021 -50.360 1.00 10.52 353 CYS A C 1
ATOM 2720 O O . CYS A 1 353 ? 23.013 -11.214 -51.234 1.00 15.68 353 CYS A O 1
ATOM 2723 N N . GLN A 1 354 ? 23.590 -11.668 -49.101 1.00 11.81 354 GLN A N 1
ATOM 2724 C CA . GLN A 1 354 ? 23.542 -10.269 -48.690 1.00 16.06 354 GLN A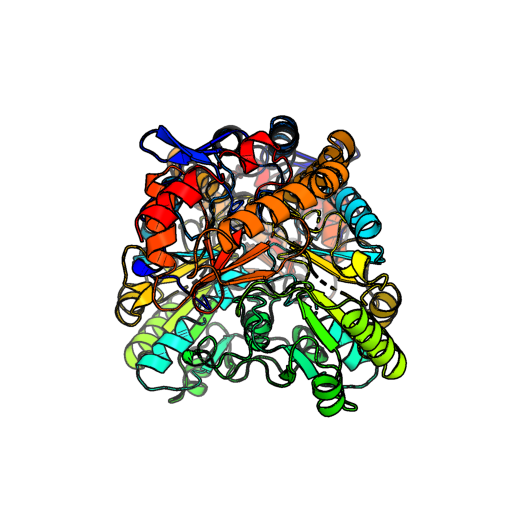 CA 1
ATOM 2725 C C . GLN A 1 354 ? 24.579 -9.450 -49.454 1.00 14.91 354 GLN A C 1
ATOM 2726 O O . GLN A 1 354 ? 24.298 -8.325 -49.885 1.00 15.68 354 GLN A O 1
ATOM 2732 N N . GLU A 1 355 ? 25.773 -10.014 -49.625 1.00 16.98 355 GLU A N 1
ATOM 2733 C CA . GLU A 1 355 ? 26.800 -9.388 -50.454 1.00 15.68 355 GLU A CA 1
ATOM 2734 C C . GLU A 1 355 ? 26.228 -9.185 -51.844 1.00 16.52 355 GLU A C 1
ATOM 2735 O O . GLU A 1 355 ? 26.489 -8.172 -52.482 1.00 17.23 355 GLU A O 1
ATOM 2741 N N . ASN A 1 356 ? 25.435 -10.156 -52.303 1.00 16.23 356 ASN A N 1
ATOM 2742 C CA . ASN A 1 356 ? 24.812 -10.087 -53.627 1.00 11.32 356 ASN A CA 1
ATOM 2743 C C . ASN A 1 356 ? 23.488 -9.329 -53.651 1.00 17.66 356 ASN A C 1
ATOM 2744 O O . ASN A 1 356 ? 22.732 -9.442 -54.611 1.00 17.02 356 ASN A O 1
ATOM 2749 N N . ALA A 1 357 ? 23.213 -8.575 -52.591 1.00 17.24 357 ALA A N 1
ATOM 2750 C CA . ALA A 1 357 ? 22.013 -7.742 -52.508 1.00 14.25 357 ALA A CA 1
ATOM 2751 C C . ALA A 1 357 ? 20.710 -8.528 -52.495 1.00 15.11 357 ALA A C 1
ATOM 2752 O O . ALA A 1 357 ? 19.725 -8.101 -53.111 1.00 11.74 357 ALA A O 1
ATOM 2754 N N . LEU A 1 358 ? 20.711 -9.656 -51.785 1.00 10.66 358 LEU A N 1
ATOM 2755 C CA . LEU A 1 358 ? 19.520 -10.478 -51.596 1.00 9.08 358 LEU A CA 1
ATOM 2756 C C . LEU A 1 358 ? 19.372 -10.820 -50.116 1.00 12.90 358 LEU A C 1
ATOM 2757 O O . LEU A 1 358 ? 20.329 -11.264 -49.497 1.00 10.74 358 LEU A O 1
ATOM 2762 N N . LEU A 1 359 ? 18.181 -10.617 -49.552 1.00 7.83 359 LEU A N 1
ATOM 2763 C CA . LEU A 1 359 ? 17.927 -10.923 -48.138 1.00 9.40 359 LEU A CA 1
ATOM 2764 C C . LEU A 1 359 ? 17.097 -12.193 -47.990 1.00 10.10 359 LEU A C 1
ATOM 2765 O O . LEU A 1 359 ? 15.913 -12.215 -48.336 1.00 11.99 359 LEU A O 1
ATOM 2770 N N . LEU A 1 360 ? 17.729 -13.245 -47.477 1.00 10.55 360 LEU A N 1
ATOM 2771 C CA . LEU A 1 360 ? 17.053 -14.498 -47.153 1.00 9.44 360 LEU A CA 1
ATOM 2772 C C . LEU A 1 360 ? 17.255 -14.750 -45.666 1.00 11.70 360 LEU A C 1
ATOM 2773 O O . LEU A 1 360 ? 18.138 -14.165 -45.056 1.00 17.80 360 LEU A O 1
ATOM 2778 N N . ILE A 1 361 ? 16.495 -15.680 -45.099 1.00 9.61 361 ILE A N 1
ATOM 2779 C CA . ILE A 1 361 ? 16.725 -16.084 -43.726 1.00 10.78 361 ILE A CA 1
ATOM 2780 C C . ILE A 1 361 ? 16.779 -17.608 -43.688 1.00 9.76 361 ILE A C 1
ATOM 2781 O O . ILE A 1 361 ? 16.710 -18.255 -44.722 1.00 13.89 361 ILE A O 1
ATOM 2786 N N . SER A 1 362 ? 16.913 -18.177 -42.503 1.00 14.36 362 SER A N 1
ATOM 2787 C CA . SER A 1 362 ? 17.080 -19.616 -42.409 1.00 13.86 362 SER A CA 1
ATOM 2788 C C . SER A 1 362 ? 16.020 -20.192 -41.493 1.00 17.11 362 SER A C 1
ATOM 2789 O O . SER A 1 362 ? 15.270 -19.448 -40.865 1.00 19.07 362 SER A O 1
ATOM 2792 N N . CYS A 1 363 ? 15.975 -21.518 -41.432 1.00 16.77 363 CYS A N 1
ATOM 2793 C CA . CYS A 1 363 ? 15.150 -22.237 -40.475 1.00 18.72 363 CYS A CA 1
ATOM 2794 C C . CYS A 1 363 ? 15.673 -23.668 -40.380 1.00 21.17 363 CYS A C 1
ATOM 2795 O O . CYS A 1 363 ? 16.574 -24.054 -41.122 1.00 15.31 363 CYS A O 1
ATOM 2798 N N . GLY A 1 364 ? 15.131 -24.451 -39.454 1.00 21.17 364 GLY A N 1
ATOM 2799 C CA . GLY A 1 364 ? 15.495 -25.851 -39.372 1.00 21.47 364 GLY A CA 1
ATOM 2800 C C . GLY A 1 364 ? 16.978 -26.048 -39.116 1.00 25.88 364 GLY A C 1
ATOM 2801 O O . GLY A 1 364 ? 17.646 -25.171 -38.570 1.00 28.02 364 GLY A O 1
ATOM 2802 N N . GLU A 1 365 ? 17.495 -27.200 -39.528 1.00 24.03 365 GLU A N 1
ATOM 2803 C CA . GLU A 1 365 ? 18.869 -27.575 -39.217 1.00 33.75 365 GLU A CA 1
ATOM 2804 C C . GLU A 1 365 ? 19.863 -26.723 -39.990 1.00 31.46 365 GLU A C 1
ATOM 2805 O O . GLU A 1 365 ? 20.869 -26.266 -39.451 1.00 30.23 365 GLU A O 1
ATOM 2811 N N . ASN A 1 366 ? 19.554 -26.495 -41.258 1.00 24.27 366 ASN A N 1
ATOM 2812 C CA . ASN A 1 366 ? 20.493 -25.871 -42.160 1.00 15.27 366 ASN A CA 1
ATOM 2813 C C . ASN A 1 366 ? 19.742 -25.506 -43.430 1.00 18.71 366 ASN A C 1
ATOM 2814 O O . ASN A 1 366 ? 20.160 -25.854 -44.529 1.00 19.89 366 ASN A O 1
ATOM 2819 N N . ASP A 1 367 ? 18.611 -24.822 -43.272 1.00 13.22 367 ASP A N 1
ATOM 2820 C CA . ASP A 1 367 ? 17.708 -24.605 -44.393 1.00 12.01 367 ASP A CA 1
ATOM 2821 C C . ASP A 1 367 ? 17.543 -23.127 -44.712 1.00 15.83 367 ASP A C 1
ATOM 2822 O O . ASP A 1 367 ? 17.513 -22.301 -43.809 1.00 15.94 367 ASP A O 1
ATOM 2827 N N . LEU A 1 368 ? 17.426 -22.810 -45.997 1.00 14.80 368 LEU A N 1
ATOM 2828 C CA . LEU A 1 368 ? 17.057 -21.471 -46.435 1.00 10.04 368 LEU A CA 1
ATOM 2829 C C . LEU A 1 368 ? 15.541 -21.344 -46.389 1.00 14.29 368 LEU A C 1
ATOM 2830 O O . LEU A 1 368 ? 14.821 -22.279 -46.710 1.00 14.48 368 LEU A O 1
ATOM 2835 N N . ARG A 1 369 ? 15.068 -20.176 -45.988 1.00 9.38 369 ARG A N 1
ATOM 2836 C CA . ARG A 1 369 ? 13.641 -19.915 -45.916 1.00 10.39 369 ARG A CA 1
ATOM 2837 C C . ARG A 1 369 ? 13.332 -18.739 -46.832 1.00 14.68 369 ARG A C 1
ATOM 2838 O O . ARG A 1 369 ? 14.058 -17.740 -46.837 1.00 15.73 369 ARG A O 1
ATOM 2846 N N . PHE A 1 370 ? 12.280 -18.876 -47.635 1.00 8.43 370 PHE A N 1
ATOM 2847 C CA . PHE A 1 370 ? 11.907 -17.837 -48.583 1.00 6.63 370 PHE A CA 1
ATOM 2848 C C . PHE A 1 370 ? 10.522 -17.339 -48.251 1.00 11.17 370 PHE A C 1
ATOM 2849 O O . PHE A 1 370 ? 9.580 -18.108 -48.297 1.00 11.97 370 PHE A O 1
ATOM 2857 N N . LEU A 1 371 ? 10.405 -16.055 -47.915 1.00 6.78 371 LEU A N 1
ATOM 2858 C CA . LEU A 1 371 ? 9.113 -15.458 -47.581 1.00 8.25 371 LEU A CA 1
ATOM 2859 C C . LEU A 1 371 ? 8.971 -14.094 -48.269 1.00 8.65 371 LEU A C 1
ATOM 2860 O O . LEU A 1 371 ? 8.927 -13.058 -47.608 1.00 10.03 371 LEU A O 1
ATOM 2865 N N . PRO A 1 372 ? 8.931 -14.089 -49.610 1.00 10.55 372 PRO A N 1
ATOM 2866 C CA . PRO A 1 372 ? 8.895 -12.816 -50.336 1.00 9.30 372 PRO A CA 1
ATOM 2867 C C . PRO A 1 372 ? 7.592 -12.037 -50.105 1.00 9.37 372 PRO A C 1
ATOM 2868 O O . PRO A 1 372 ? 6.555 -12.612 -49.811 1.00 8.19 372 PRO A O 1
ATOM 2872 N N . PRO A 1 373 ? 7.650 -10.716 -50.253 1.00 10.93 373 PRO A N 1
ATOM 2873 C CA . PRO A 1 373 ? 6.419 -9.926 -50.209 1.00 7.34 373 PRO A CA 1
ATOM 2874 C C . PRO A 1 373 ? 5.402 -10.463 -51.223 1.00 6.44 373 PRO A C 1
ATOM 2875 O O . PRO A 1 373 ? 5.786 -11.012 -52.258 1.00 11.53 373 PRO A O 1
ATOM 2879 N N . LEU A 1 374 ? 4.117 -10.330 -50.921 1.00 5.37 374 LEU A N 1
ATOM 2880 C CA . LEU A 1 374 ? 3.094 -10.863 -51.814 1.00 9.65 374 LEU A CA 1
ATOM 2881 C C . LEU A 1 374 ? 2.881 -10.035 -53.074 1.00 11.34 374 LEU A C 1
ATOM 2882 O O . LEU A 1 374 ? 2.218 -10.501 -53.996 1.00 11.91 374 LEU A O 1
ATOM 2887 N N . ILE A 1 375 ? 3.458 -8.826 -53.117 1.00 7.84 375 ILE A N 1
ATOM 2888 C CA . ILE A 1 375 ? 3.382 -7.974 -54.305 1.00 8.31 375 ILE A CA 1
ATOM 2889 C C . ILE A 1 375 ? 4.476 -8.327 -55.314 1.00 8.88 375 ILE A C 1
ATOM 2890 O O . ILE A 1 375 ? 4.681 -7.629 -56.305 1.00 9.24 375 ILE A O 1
ATOM 2895 N N . LEU A 1 376 ? 5.194 -9.401 -55.042 1.00 9.63 376 LEU A N 1
ATOM 2896 C CA . LEU A 1 376 ? 6.304 -9.831 -55.887 1.00 8.07 376 LEU A CA 1
ATOM 2897 C C . LEU A 1 376 ? 5.915 -9.963 -57.365 1.00 9.90 376 LEU A C 1
ATOM 2898 O O . LEU A 1 376 ? 4.793 -10.382 -57.689 1.00 12.52 376 LEU A O 1
ATOM 2903 N N . GLN A 1 377 ? 6.856 -9.641 -58.247 1.00 12.60 377 GLN A N 1
ATOM 2904 C CA . GLN A 1 377 ? 6.705 -9.861 -59.686 1.00 11.86 377 GLN A CA 1
ATOM 2905 C C . GLN A 1 377 ? 7.619 -10.973 -60.179 1.00 9.41 377 GLN A C 1
ATOM 2906 O O . GLN A 1 377 ? 8.586 -11.357 -59.516 1.00 12.01 377 GLN A O 1
ATOM 2912 N N . LYS A 1 378 ? 7.328 -11.477 -61.368 1.00 9.93 378 LYS A N 1
ATOM 2913 C CA . LYS A 1 378 ? 8.140 -12.548 -61.944 1.00 12.14 378 LYS A CA 1
ATOM 2914 C C . LYS A 1 378 ? 9.597 -12.110 -62.073 1.00 14.37 378 LYS A C 1
ATOM 2915 O O . LYS A 1 378 ? 10.511 -12.895 -61.832 1.00 10.76 378 LYS A O 1
ATOM 2921 N N . GLU A 1 379 ? 9.814 -10.850 -62.449 1.00 12.29 379 GLU A N 1
ATOM 2922 C CA . GLU A 1 379 ? 11.164 -10.297 -62.560 1.00 16.16 379 GLU A CA 1
ATOM 2923 C C . GLU A 1 379 ? 11.978 -10.435 -61.270 1.00 16.26 379 GLU A C 1
ATOM 2924 O O . GLU A 1 379 ? 13.200 -10.616 -61.312 1.00 11.45 379 GLU A O 1
ATOM 2930 N N . HIS A 1 380 ? 11.305 -10.331 -60.127 1.00 13.45 380 HIS A N 1
ATOM 2931 C CA . HIS A 1 380 ? 11.991 -10.415 -58.839 1.00 9.32 380 HIS A CA 1
ATOM 2932 C C . HIS A 1 380 ? 12.369 -11.859 -58.537 1.00 10.03 380 HIS A C 1
ATOM 2933 O O . HIS A 1 380 ? 13.338 -12.125 -57.838 1.00 10.99 380 HIS A O 1
ATOM 2940 N N . ILE A 1 381 ? 11.583 -12.796 -59.043 1.00 10.22 381 ILE A N 1
ATOM 2941 C CA . ILE A 1 381 ? 11.944 -14.201 -58.851 1.00 10.94 381 ILE A CA 1
ATOM 2942 C C . ILE A 1 381 ? 13.221 -14.465 -59.644 1.00 10.41 381 ILE A C 1
ATOM 2943 O O . ILE A 1 381 ? 14.136 -15.131 -59.161 1.00 10.49 381 ILE A O 1
ATOM 2948 N N . ASP A 1 382 ? 13.297 -13.921 -60.857 1.00 11.47 382 ASP A N 1
ATOM 2949 C CA . ASP A 1 382 ? 14.507 -14.074 -61.664 1.00 16.03 382 ASP A CA 1
ATOM 2950 C C . ASP A 1 382 ? 15.701 -13.403 -61.003 1.00 16.32 382 ASP A C 1
ATOM 2951 O O . ASP A 1 382 ? 16.802 -13.941 -61.043 1.00 14.83 382 ASP A O 1
ATOM 2956 N N . GLU A 1 383 ? 15.480 -12.224 -60.420 1.00 13.20 383 GLU A N 1
ATOM 2957 C CA . GLU A 1 383 ? 16.545 -11.501 -59.719 1.00 16.90 383 GLU A CA 1
ATOM 2958 C C . GLU A 1 383 ? 17.041 -12.315 -58.518 1.00 10.65 383 GLU A C 1
ATOM 2959 O O . GLU A 1 383 ? 18.248 -12.523 -58.351 1.00 13.74 383 GLU A O 1
ATOM 2973 N N . SER A 1 385 ? 16.833 -15.531 -58.220 1.00 10.19 385 SER A N 1
ATOM 2974 C CA . SER A 1 385 ? 17.502 -16.743 -58.712 1.00 12.54 385 SER A CA 1
ATOM 2975 C C . SER A 1 385 ? 18.929 -16.431 -59.148 1.00 12.99 385 SER A C 1
ATOM 2976 O O . SER A 1 385 ? 19.850 -17.196 -58.858 1.00 15.88 385 SER A O 1
ATOM 2979 N N . GLU A 1 386 ? 19.096 -15.307 -59.840 1.00 15.67 386 GLU A N 1
ATOM 2980 C CA . GLU A 1 386 ? 20.419 -14.848 -60.270 1.00 14.42 386 GLU A CA 1
ATOM 2981 C C . GLU A 1 386 ? 21.368 -14.643 -59.097 1.00 14.02 386 GLU A C 1
ATOM 2982 O O . GLU A 1 386 ? 22.512 -15.111 -59.128 1.00 15.65 386 GLU A O 1
ATOM 2988 N N . LYS A 1 387 ? 20.884 -13.957 -58.065 1.00 13.16 387 LYS A N 1
ATOM 2989 C CA . LYS A 1 387 ? 21.707 -13.607 -56.916 1.00 15.53 387 LYS A CA 1
ATOM 2990 C C . LYS A 1 387 ? 22.011 -14.839 -56.073 1.00 14.84 387 LYS A C 1
ATOM 2991 O O . LYS A 1 387 ? 23.123 -15.010 -55.606 1.00 12.11 387 LYS A O 1
ATOM 2997 N N . LEU A 1 388 ? 21.020 -15.699 -55.892 1.00 11.03 388 LEU A N 1
ATOM 2998 C CA . LEU A 1 388 ? 21.221 -16.900 -55.103 1.00 14.52 388 LEU A CA 1
ATOM 2999 C C . LEU A 1 388 ? 22.125 -17.865 -55.877 1.00 11.51 388 LEU A C 1
ATOM 3000 O O . LEU A 1 388 ? 22.993 -18.525 -55.304 1.00 12.77 388 LEU A O 1
ATOM 3005 N N . ARG A 1 389 ? 21.953 -17.924 -57.188 1.00 12.12 389 ARG A N 1
ATOM 3006 C CA . ARG A 1 389 ? 22.820 -18.804 -57.971 1.00 17.56 389 ARG A CA 1
ATOM 3007 C C . ARG A 1 389 ? 24.280 -18.360 -57.849 1.00 21.99 389 ARG A C 1
ATOM 3008 O O . ARG A 1 389 ? 25.175 -19.191 -57.677 1.00 18.30 389 ARG A O 1
ATOM 3016 N N .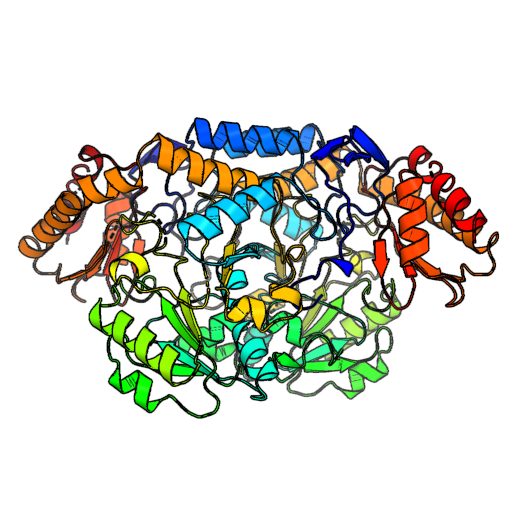 LYS A 1 390 ? 24.519 -17.052 -57.933 1.00 16.72 390 LYS A N 1
ATOM 3017 C CA . LYS A 1 390 ? 25.883 -16.543 -57.820 1.00 16.77 390 LYS A CA 1
ATOM 3018 C C . LYS A 1 390 ? 26.496 -16.955 -56.481 1.00 15.49 390 LYS A C 1
ATOM 3019 O O . LYS A 1 390 ? 27.664 -17.368 -56.419 1.00 17.19 390 LYS A O 1
ATOM 3025 N N . ALA A 1 391 ? 25.703 -16.856 -55.417 1.00 16.39 391 ALA A N 1
ATOM 3026 C CA . ALA A 1 391 ? 26.149 -17.266 -54.093 1.00 13.98 391 ALA A CA 1
ATOM 3027 C C . ALA A 1 391 ? 26.500 -18.758 -54.038 1.00 19.39 391 ALA A C 1
ATOM 3028 O O . ALA A 1 391 ? 27.582 -19.127 -53.575 1.00 19.05 391 ALA A O 1
ATOM 3030 N N . LEU A 1 392 ? 25.602 -19.604 -54.537 1.00 15.33 392 LEU A N 1
ATOM 3031 C CA . LEU A 1 392 ? 25.778 -21.057 -54.479 1.00 12.45 392 LEU A CA 1
ATOM 3032 C C . LEU A 1 392 ? 26.979 -21.534 -55.294 1.00 14.40 392 LEU A C 1
ATOM 3033 O O . LEU A 1 392 ? 27.627 -22.511 -54.937 1.00 17.67 392 LEU A O 1
ATOM 3038 N N . LYS A 1 393 ? 27.281 -20.834 -56.384 1.00 19.11 393 LYS A N 1
ATOM 3039 C CA . LYS A 1 393 ? 28.398 -21.215 -57.238 1.00 21.41 393 LYS A CA 1
ATOM 3040 C C . LYS A 1 393 ? 29.734 -21.073 -56.530 1.00 20.24 393 LYS A C 1
ATOM 3041 O O . LYS A 1 393 ? 30.727 -21.684 -56.934 1.00 18.96 393 LYS A O 1
ATOM 3047 N N . SER A 1 394 ? 29.767 -20.265 -55.477 1.00 20.92 394 SER A N 1
ATOM 3048 C CA . SER A 1 394 ? 31.026 -20.014 -54.780 1.00 26.02 394 SER A CA 1
ATOM 3049 C C . SER A 1 394 ? 31.345 -21.115 -53.780 1.00 28.70 394 SER A C 1
ATOM 3050 O O . SER A 1 394 ? 32.429 -21.139 -53.211 1.00 29.68 394 SER A O 1
ATOM 3053 N N . PHE A 1 395 ? 30.403 -22.031 -53.576 1.00 25.74 395 PHE A N 1
ATOM 3054 C CA . PHE A 1 39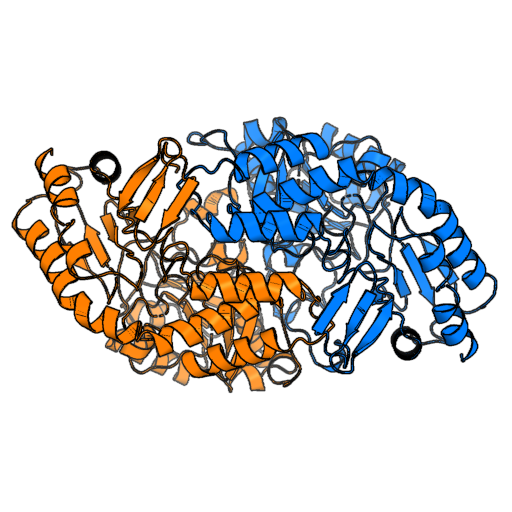5 ? 30.605 -23.133 -52.640 1.00 28.76 395 PHE A CA 1
ATOM 3055 C C . PHE A 1 395 ? 31.064 -24.426 -53.316 1.00 39.96 395 PHE A C 1
ATOM 3056 O O . PHE A 1 395 ? 31.031 -24.551 -54.540 1.00 45.89 395 PHE A O 1
ATOM 3064 N N . LYS B 1 16 ? -15.848 -4.560 -19.472 1.00 55.95 16 LYS B N 1
ATOM 3065 C CA . LYS B 1 16 ? -16.957 -3.623 -19.621 1.00 50.78 16 LYS B CA 1
ATOM 3066 C C . LYS B 1 16 ? -16.759 -2.736 -20.847 1.00 44.84 16 LYS B C 1
ATOM 3067 O O . LYS B 1 16 ? -15.647 -2.615 -21.368 1.00 46.48 16 LYS B O 1
ATOM 3069 N N . ARG B 1 17 ? -17.841 -2.123 -21.311 1.00 29.15 17 ARG B N 1
ATOM 3070 C CA . ARG B 1 17 ? -17.751 -1.181 -22.417 1.00 29.88 17 ARG B CA 1
ATOM 3071 C C . ARG B 1 17 ? -18.856 -0.138 -22.353 1.00 32.94 17 ARG B C 1
ATOM 3072 O O . ARG B 1 17 ? -20.029 -0.478 -22.181 1.00 31.25 17 ARG B O 1
ATOM 3080 N N . PHE B 1 18 ? -18.474 1.130 -22.492 1.00 25.85 18 PHE B N 1
ATOM 3081 C CA . PHE B 1 18 ? -19.435 2.226 -22.509 1.00 25.53 18 PHE B CA 1
ATOM 3082 C C . PHE B 1 18 ? -20.108 2.289 -23.878 1.00 28.61 18 PHE B C 1
ATOM 3083 O O . PHE B 1 18 ? -19.526 1.866 -24.887 1.00 27.01 18 PHE B O 1
ATOM 3091 N N . ASP B 1 19 ? -21.321 2.838 -23.914 1.00 27.26 19 ASP B N 1
ATOM 3092 C CA . ASP B 1 19 ? -22.056 3.008 -25.166 1.00 36.12 19 ASP B CA 1
ATOM 3093 C C . ASP B 1 19 ? -21.653 4.310 -25.846 1.00 35.21 19 ASP B C 1
ATOM 3094 O O . ASP B 1 19 ? -22.488 5.174 -26.124 1.00 33.14 19 ASP B O 1
ATOM 3099 N N . ILE B 1 20 ? -20.359 4.444 -26.106 1.00 23.83 20 ILE B N 1
ATOM 3100 C CA . ILE B 1 20 ? -19.820 5.639 -26.730 1.00 21.29 20 ILE B CA 1
ATOM 3101 C C . ILE B 1 20 ? -18.851 5.189 -27.806 1.00 22.01 20 ILE B C 1
ATOM 3102 O O . ILE B 1 20 ? -17.958 4.389 -27.540 1.00 18.09 20 ILE B O 1
ATOM 3107 N N . VAL B 1 21 ? -19.061 5.684 -29.023 1.00 24.19 21 VAL B N 1
ATOM 3108 C CA . VAL B 1 21 ? -18.160 5.441 -30.142 1.00 14.20 21 VAL B CA 1
ATOM 3109 C C . VAL B 1 21 ? -17.241 6.653 -30.286 1.00 16.88 21 VAL B C 1
ATOM 3110 O O . VAL B 1 21 ? -17.697 7.748 -30.624 1.00 21.39 21 VAL B O 1
ATOM 3114 N N . LEU B 1 22 ? -15.954 6.471 -30.008 1.00 15.41 22 LEU B N 1
ATOM 3115 C CA . LEU B 1 22 ? -15.017 7.579 -30.123 1.00 14.02 22 LEU B CA 1
ATOM 3116 C C . LEU B 1 22 ? -14.500 7.671 -31.552 1.00 21.16 22 LEU B C 1
ATOM 3117 O O . LEU B 1 22 ? -14.176 6.661 -32.173 1.00 17.82 22 LEU B O 1
ATOM 3122 N N . GLU B 1 23 ? -14.433 8.891 -32.072 1.00 16.37 23 GLU B N 1
ATOM 3123 C CA . GLU B 1 23 ? -14.038 9.097 -33.463 1.00 19.26 23 GLU B CA 1
ATOM 3124 C C . GLU B 1 23 ? -12.716 9.845 -33.606 1.00 22.72 23 GLU B C 1
ATOM 3125 O O . GLU B 1 23 ? -11.875 9.478 -34.421 1.00 25.26 23 GLU B O 1
ATOM 3131 N N . LYS B 1 24 ? -12.530 10.893 -32.811 1.00 19.62 24 LYS B N 1
ATOM 3132 C CA . LYS B 1 24 ? -11.322 11.704 -32.904 1.00 20.61 24 LYS B CA 1
ATOM 3133 C C . LYS B 1 24 ? -11.102 12.479 -31.621 1.00 19.41 24 LYS B C 1
ATOM 3134 O O . LYS B 1 24 ? -11.921 12.439 -30.720 1.00 19.44 24 LYS B O 1
ATOM 3140 N N . GLY B 1 25 ? -9.984 13.185 -31.547 1.00 25.83 25 GLY B N 1
ATOM 3141 C CA . GLY B 1 25 ? -9.669 13.970 -30.374 1.00 23.37 25 GLY B CA 1
ATOM 3142 C C . GLY B 1 25 ? -8.815 15.160 -30.744 1.00 27.04 25 GLY B C 1
ATOM 3143 O O . GLY B 1 25 ? -8.220 15.207 -31.827 1.00 25.45 25 GLY B O 1
ATOM 3144 N N . GLN B 1 26 ? -8.765 16.132 -29.847 1.00 22.57 26 GLN B N 1
ATOM 3145 C CA . GLN B 1 26 ? -7.849 17.252 -29.993 1.00 28.26 26 GLN B CA 1
ATOM 3146 C C . GLN B 1 26 ? -7.484 17.772 -28.616 1.00 19.64 26 GLN B C 1
ATOM 3147 O O . GLN B 1 26 ? -8.354 18.171 -27.842 1.00 25.59 26 GLN B O 1
ATOM 3153 N N . GLY B 1 27 ? -6.190 17.766 -28.312 1.00 18.94 27 GLY B N 1
ATOM 3154 C CA . GLY B 1 27 ? -5.718 18.192 -27.005 1.00 20.18 27 GLY B CA 1
ATOM 3155 C C . GLY B 1 27 ? -6.189 17.224 -25.936 1.00 22.04 27 GLY B C 1
ATOM 3156 O O . GLY B 1 27 ? -5.992 16.016 -26.056 1.00 19.14 27 GLY B O 1
ATOM 3157 N N . VAL B 1 28 ? -6.837 17.744 -24.901 1.00 24.79 28 VAL B N 1
ATOM 3158 C CA . VAL B 1 28 ? -7.382 16.888 -23.853 1.00 15.52 28 VAL B CA 1
ATOM 3159 C C . VAL B 1 28 ? -8.837 16.497 -24.103 1.00 16.08 28 VAL B C 1
ATOM 3160 O O . VAL B 1 28 ? -9.488 15.927 -23.230 1.00 21.33 28 VAL B O 1
ATOM 3164 N N . TYR B 1 29 ? -9.350 16.811 -25.288 1.00 19.81 29 TYR B N 1
ATOM 3165 C CA . TYR B 1 29 ? -10.744 16.511 -25.611 1.00 19.06 29 TYR B CA 1
ATOM 3166 C C . TYR B 1 29 ? -10.908 15.359 -26.599 1.00 21.74 29 TYR B C 1
ATOM 3167 O O . TYR B 1 29 ? -10.111 15.210 -27.531 1.00 19.16 29 TYR B O 1
ATOM 3176 N N . LEU B 1 30 ? -11.947 14.555 -26.380 1.00 19.47 30 LEU B N 1
ATOM 3177 C CA . LEU B 1 30 ? -12.321 13.471 -27.293 1.00 15.37 30 LEU B CA 1
ATOM 3178 C C . LEU B 1 30 ? -13.706 13.741 -27.854 1.00 21.44 30 LEU B C 1
ATOM 3179 O O . LEU B 1 30 ? -14.537 14.367 -27.196 1.00 24.74 30 LEU B O 1
ATOM 3184 N N . PHE B 1 31 ? -13.954 13.271 -29.074 1.00 21.80 31 PHE B N 1
ATOM 3185 C CA . PHE B 1 31 ? -15.244 13.482 -29.717 1.00 18.33 31 PHE B CA 1
ATOM 3186 C C . PHE B 1 31 ? -15.872 12.160 -30.126 1.00 20.70 31 PHE B C 1
ATOM 3187 O O . PHE B 1 31 ? -15.200 11.296 -30.705 1.00 22.53 31 PHE B O 1
ATOM 3195 N N . ASP B 1 32 ? -17.163 12.002 -29.854 1.00 17.38 32 ASP B N 1
ATOM 3196 C CA . ASP B 1 32 ? -17.840 10.775 -30.257 1.00 20.63 32 ASP B CA 1
ATOM 3197 C C . ASP B 1 32 ? -18.404 10.881 -31.682 1.00 25.61 32 ASP B C 1
ATOM 3198 O O . ASP B 1 32 ? -18.190 11.883 -32.370 1.00 30.05 32 ASP B O 1
ATOM 3203 N N . ASP B 1 33 ? -19.116 9.848 -32.119 1.00 21.22 33 ASP B N 1
ATOM 3204 C CA . ASP B 1 33 ? -19.561 9.777 -33.508 1.00 24.26 33 ASP B CA 1
ATOM 3205 C C . ASP B 1 33 ? -20.732 10.723 -33.787 1.00 32.21 33 ASP B C 1
ATOM 3206 O O . ASP B 1 33 ? -21.221 10.803 -34.912 1.00 36.88 33 ASP B O 1
ATOM 3211 N N . LYS B 1 34 ? -21.164 11.446 -32.758 1.00 29.09 34 LYS B N 1
ATOM 3212 C CA . LYS B 1 34 ? -22.188 12.470 -32.911 1.00 29.38 34 LYS B CA 1
ATOM 3213 C C . LYS B 1 34 ? -21.586 13.852 -32.685 1.00 32.69 34 LYS B C 1
ATOM 3214 O O . LYS B 1 34 ? -22.309 14.836 -32.503 1.00 32.08 34 LYS B O 1
ATOM 3220 N N . ALA B 1 35 ? -20.257 13.905 -32.689 1.00 26.15 35 ALA B N 1
ATOM 3221 C CA . ALA B 1 35 ? -19.508 15.147 -32.518 1.00 29.91 35 ALA B CA 1
ATOM 3222 C C . ALA B 1 35 ? -19.672 15.765 -31.128 1.00 30.51 35 ALA B C 1
ATOM 3223 O O . ALA B 1 35 ? -19.423 16.956 -30.938 1.00 32.92 35 ALA B O 1
ATOM 3225 N N . LYS B 1 36 ? -20.085 14.965 -30.152 1.00 26.13 36 LYS B N 1
ATOM 3226 C CA . LYS B 1 36 ? -20.144 15.470 -28.787 1.00 24.40 36 LYS B CA 1
ATOM 3227 C C . LYS B 1 36 ? -18.726 15.544 -28.237 1.00 24.08 36 LYS B C 1
ATOM 3228 O O . LYS B 1 36 ? -17.922 14.631 -28.444 1.00 22.77 36 LYS B O 1
ATOM 3234 N N . LYS B 1 37 ? -18.416 16.639 -27.556 1.00 23.51 37 LYS B N 1
ATOM 3235 C CA . LYS B 1 37 ? -17.070 16.873 -27.036 1.00 22.65 37 LYS B CA 1
ATOM 3236 C C . LYS B 1 37 ? -16.966 16.498 -25.554 1.00 19.99 37 LYS B C 1
ATOM 3237 O O . LYS B 1 37 ? -17.742 16.972 -24.733 1.00 24.28 37 LYS B O 1
ATOM 3243 N N . TYR B 1 38 ? -16.008 15.645 -25.210 1.00 20.29 38 TYR B N 1
ATOM 3244 C CA . TYR B 1 38 ? -15.825 15.255 -23.814 1.00 17.42 38 TYR B CA 1
ATOM 3245 C C . TYR B 1 38 ? -14.445 15.660 -23.340 1.00 24.39 38 TYR B C 1
ATOM 3246 O O . TYR B 1 38 ? -13.460 15.518 -24.070 1.00 20.87 38 TYR B O 1
ATOM 3255 N N . LEU B 1 39 ? -14.358 16.070 -22.083 1.00 25.81 39 LEU B N 1
ATOM 3256 C CA . LEU B 1 39 ? -13.070 16.291 -21.475 1.00 17.40 39 LEU B CA 1
ATOM 3257 C C . LEU B 1 39 ? -12.577 14.913 -21.059 1.00 18.43 39 LEU B C 1
ATOM 3258 O O . LEU B 1 39 ? -13.255 14.195 -20.339 1.00 20.48 39 LEU B O 1
ATOM 3263 N N . ASP B 1 40 ? -11.384 14.552 -21.501 1.00 17.84 40 ASP B N 1
ATOM 3264 C CA . ASP B 1 40 ? -10.849 13.243 -21.186 1.00 16.40 40 ASP B CA 1
ATOM 3265 C C . ASP B 1 40 ? -9.996 13.310 -19.931 1.00 20.76 40 ASP B C 1
ATOM 3266 O O . ASP B 1 40 ? -8.954 13.949 -19.916 1.00 24.24 40 ASP B O 1
ATOM 3271 N N . PHE B 1 41 ? -10.445 12.642 -18.878 1.00 16.45 41 PHE B N 1
ATOM 3272 C CA . PHE B 1 41 ? -9.681 12.604 -17.642 1.00 17.17 41 PHE B CA 1
ATOM 3273 C C . PHE B 1 41 ? -9.118 11.210 -17.382 1.00 17.76 41 PHE B C 1
ATOM 3274 O O . PHE B 1 41 ? -8.713 10.908 -16.269 1.00 19.49 41 PHE B O 1
ATOM 3282 N N . SER B 1 42 ? -9.149 10.359 -18.410 1.00 18.06 42 SER B N 1
ATOM 3283 C CA . SER B 1 42 ? -8.637 8.989 -18.323 1.00 16.51 42 SER B CA 1
ATOM 3284 C C . SER B 1 42 ? -7.450 8.636 -19.239 1.00 13.67 42 SER B C 1
ATOM 3285 O O . SER B 1 42 ? -6.780 7.648 -19.009 1.00 15.70 42 SER B O 1
ATOM 3288 N N . SER B 1 43 ? -7.218 9.434 -20.276 1.00 12.98 43 SER B N 1
ATOM 3289 C CA A SER B 1 43 ? -6.106 9.193 -21.197 0.50 13.53 43 SER B CA 1
ATOM 3290 C CA B SER B 1 43 ? -6.137 9.209 -21.243 0.50 13.05 43 SER B CA 1
ATOM 3291 C C . SER B 1 43 ? -6.103 7.796 -21.818 1.00 13.56 43 SER B C 1
ATOM 3292 O O . SER B 1 43 ? -5.031 7.259 -22.137 1.00 13.88 43 SER B O 1
ATOM 3297 N N . GLY B 1 44 ? -7.283 7.202 -21.991 1.00 12.16 44 GLY B N 1
ATOM 3298 C CA . GLY B 1 44 ? -7.356 5.868 -22.569 1.00 10.33 44 GLY B CA 1
ATOM 3299 C C . GLY B 1 44 ? -6.754 4.864 -21.601 1.00 16.71 44 GLY B C 1
ATOM 3300 O O . GLY B 1 44 ? -6.092 3.907 -21.993 1.00 14.49 44 GLY B O 1
ATOM 3301 N N . ILE B 1 45 ? -7.021 5.099 -20.319 1.00 15.12 45 ILE B N 1
ATOM 3302 C CA . ILE B 1 45 ? -6.409 4.368 -19.211 1.00 10.34 45 ILE B CA 1
ATOM 3303 C C . ILE B 1 45 ? -4.895 4.607 -19.107 1.00 15.28 45 ILE B C 1
ATOM 3304 O O . ILE B 1 45 ? -4.102 3.667 -19.081 1.00 14.28 45 ILE B O 1
ATOM 3309 N N . GLY B 1 46 ? -4.501 5.874 -19.023 1.00 15.11 46 GLY B N 1
ATOM 3310 C CA . GLY B 1 46 ? -3.118 6.203 -18.716 1.00 12.92 46 GLY B CA 1
ATOM 3311 C C . GLY B 1 46 ? -2.154 6.079 -19.875 1.00 11.93 46 GLY B C 1
ATOM 3312 O O . GLY B 1 46 ? -0.945 5.996 -19.673 1.00 15.10 46 GLY B O 1
ATOM 3313 N N . VAL B 1 47 ? -2.683 6.074 -21.090 1.00 13.29 47 VAL B N 1
ATOM 3314 C CA . VAL B 1 47 ? -1.853 5.850 -22.279 1.00 11.98 47 VAL B CA 1
ATOM 3315 C C . VAL B 1 47 ? -1.495 7.158 -22.993 1.00 11.97 47 VAL B C 1
ATOM 3316 O O . VAL B 1 47 ? -0.331 7.402 -23.337 1.00 12.96 47 VAL B O 1
ATOM 3320 N N . CYS B 1 48 ? -2.497 7.992 -23.230 1.00 11.41 48 CYS B N 1
ATOM 3321 C CA . CYS B 1 48 ? -2.308 9.160 -24.090 1.00 12.71 48 CYS B CA 1
ATOM 3322 C C . CYS B 1 48 ? -1.822 10.382 -23.317 1.00 9.48 48 CYS B C 1
ATOM 3323 O O . CYS B 1 48 ? -2.562 11.351 -23.134 1.00 15.22 48 CYS B O 1
ATOM 3326 N N . ALA B 1 49 ? -0.562 10.319 -22.891 1.00 12.63 49 ALA B N 1
ATOM 3327 C CA . ALA B 1 49 ? 0.035 11.346 -22.041 1.00 17.21 49 ALA B CA 1
ATOM 3328 C C . ALA B 1 49 ? 0.048 12.716 -22.714 1.00 15.41 49 ALA B C 1
ATOM 3329 O O . ALA B 1 49 ? -0.076 13.745 -22.045 1.00 16.30 49 ALA B O 1
ATOM 3331 N N . LEU B 1 50 ? 0.189 12.724 -24.040 1.00 12.99 50 LEU B N 1
ATOM 3332 C CA . LEU B 1 50 ? 0.234 13.967 -24.796 1.00 18.18 50 LEU B CA 1
ATOM 3333 C C . LEU B 1 50 ? -1.132 14.325 -25.355 1.00 16.51 50 LEU B C 1
ATOM 3334 O O . LEU B 1 50 ? -1.241 15.148 -26.263 1.00 16.59 50 LEU B O 1
ATOM 3339 N N . GLY B 1 51 ? -2.174 13.684 -24.837 1.00 15.72 51 GLY B N 1
ATOM 3340 C CA . GLY B 1 51 ? -3.507 13.922 -25.347 1.00 11.14 51 GLY B CA 1
ATOM 3341 C C . GLY B 1 51 ? -3.664 13.467 -26.781 1.00 14.78 51 GLY B C 1
ATOM 3342 O O . GLY B 1 51 ? -3.033 12.496 -27.213 1.00 16.59 51 GLY B O 1
ATOM 3343 N N . TYR B 1 52 ? -4.539 14.135 -27.509 1.00 16.18 52 TYR B N 1
ATOM 3344 C CA . TYR B 1 52 ? -4.860 13.708 -28.854 1.00 18.46 52 TYR B CA 1
ATOM 3345 C C . TYR B 1 52 ? -4.439 14.637 -29.959 1.00 14.31 52 TYR B C 1
ATOM 3346 O O . TYR B 1 52 ? -4.509 15.847 -29.840 1.00 17.78 52 TYR B O 1
ATOM 3355 N N . ASN B 1 53 ? -3.966 14.026 -31.030 1.00 17.95 53 ASN B N 1
ATOM 3356 C CA . ASN B 1 53 ? -3.521 14.758 -32.183 1.00 21.55 53 ASN B CA 1
ATOM 3357 C C . ASN B 1 53 ? -2.506 15.842 -31.844 1.00 20.01 53 ASN B C 1
ATOM 3358 O O . ASN B 1 53 ? -2.640 16.982 -32.263 1.00 19.10 53 ASN B O 1
ATOM 3363 N N . HIS B 1 54 ? -1.506 15.462 -31.057 1.00 16.74 54 HIS B N 1
ATOM 3364 C CA . HIS B 1 54 ? -0.430 16.365 -30.718 1.00 13.22 54 HIS B CA 1
ATOM 3365 C C . HIS B 1 54 ? 0.225 16.556 -32.076 1.00 15.24 54 HIS B C 1
ATOM 3366 O O . HIS B 1 54 ? 0.584 15.594 -32.736 1.00 12.69 54 HIS B O 1
ATOM 3373 N N . ALA B 1 55 ? 0.402 17.799 -32.493 1.00 18.09 55 ALA B N 1
ATOM 3374 C CA . ALA B 1 55 ? 0.868 18.064 -33.855 1.00 17.07 55 ALA B CA 1
ATOM 3375 C C . ALA B 1 55 ? 2.290 17.582 -34.099 1.00 22.73 55 ALA B C 1
ATOM 3376 O O . ALA B 1 55 ? 2.564 16.939 -35.118 1.00 18.41 55 ALA B O 1
ATOM 3378 N N . LYS B 1 56 ? 3.190 17.872 -33.165 1.00 20.17 56 LYS B N 1
ATOM 3379 C CA . LYS B 1 56 ? 4.581 17.467 -33.328 1.00 12.90 56 LYS B CA 1
ATOM 3380 C C . LYS B 1 56 ? 4.737 15.955 -33.225 1.00 14.73 56 LYS B C 1
ATOM 3381 O O . LYS B 1 56 ? 5.471 15.350 -34.003 1.00 17.11 56 LYS B O 1
ATOM 3387 N N . PHE B 1 57 ? 4.063 15.344 -32.258 1.00 14.94 57 PHE B N 1
ATOM 3388 C CA . PHE B 1 57 ? 4.107 13.877 -32.149 1.00 11.30 57 PHE B CA 1
ATOM 3389 C C . PHE B 1 57 ? 3.647 13.234 -33.453 1.00 15.23 57 PHE B C 1
ATOM 3390 O O . PHE B 1 57 ? 4.294 12.319 -33.979 1.00 16.40 57 PHE B O 1
ATOM 3398 N N . ASN B 1 58 ? 2.526 13.715 -33.983 1.00 12.06 58 ASN B N 1
ATOM 3399 C CA . ASN B 1 58 ? 1.957 13.132 -35.189 1.00 15.38 58 ASN B CA 1
ATOM 3400 C C . ASN B 1 58 ? 2.879 13.311 -36.392 1.00 12.93 58 ASN B C 1
ATOM 3401 O O . ASN B 1 58 ? 2.998 12.421 -37.223 1.00 11.45 58 ASN B O 1
ATOM 3406 N N . ALA B 1 59 ? 3.526 14.470 -36.489 1.00 13.32 59 ALA B N 1
ATOM 3407 C CA . ALA B 1 59 ? 4.469 14.709 -37.582 1.00 18.86 59 ALA B CA 1
ATOM 3408 C C . ALA B 1 59 ? 5.650 13.729 -37.533 1.00 16.50 59 ALA B C 1
ATOM 3409 O O . ALA B 1 59 ? 6.103 13.238 -38.567 1.00 13.19 59 ALA B O 1
ATOM 3411 N N . LYS B 1 60 ? 6.146 13.447 -36.330 1.00 13.08 60 LYS B N 1
ATOM 3412 C CA . LYS B 1 60 ? 7.249 12.495 -36.152 1.00 14.46 60 LYS B CA 1
ATOM 3413 C C . LYS B 1 60 ? 6.825 11.070 -36.528 1.00 12.59 60 LYS B C 1
ATOM 3414 O O . LYS B 1 60 ? 7.589 10.325 -37.134 1.00 13.79 60 LYS B O 1
ATOM 3420 N N . ILE B 1 61 ? 5.602 10.704 -36.167 1.00 10.44 61 ILE B N 1
ATOM 3421 C CA . ILE B 1 61 ? 5.079 9.391 -36.519 1.00 11.73 61 ILE B CA 1
ATOM 3422 C C . ILE B 1 61 ? 4.929 9.251 -38.032 1.00 8.24 61 ILE B C 1
ATOM 3423 O O . ILE B 1 61 ? 5.361 8.260 -38.616 1.00 11.41 61 ILE B O 1
ATOM 3428 N N . LYS B 1 62 ? 4.298 10.237 -38.665 1.00 9.69 62 LYS B N 1
ATOM 3429 C CA . LYS B 1 62 ? 4.061 10.147 -40.103 1.00 10.10 62 LYS B CA 1
ATOM 3430 C C . LYS B 1 62 ? 5.377 10.162 -40.876 1.00 11.94 62 LYS B C 1
ATOM 3431 O O . LYS B 1 62 ? 5.494 9.529 -41.932 1.00 11.84 62 LYS B O 1
ATOM 3437 N N . ALA B 1 63 ? 6.374 10.868 -40.349 1.00 12.49 63 ALA B N 1
ATOM 3438 C CA . ALA B 1 63 ? 7.697 10.860 -40.978 1.00 13.42 63 ALA B CA 1
ATOM 3439 C C . ALA B 1 63 ? 8.262 9.436 -41.030 1.00 14.58 63 ALA B C 1
ATOM 3440 O O . ALA B 1 63 ? 8.861 9.019 -42.029 1.00 12.17 63 ALA B O 1
ATOM 3442 N N . GLN B 1 64 ? 8.069 8.683 -39.955 1.00 11.35 64 GLN B N 1
ATOM 3443 C CA . GLN B 1 64 ? 8.623 7.340 -39.907 1.00 14.17 64 GLN B CA 1
ATOM 3444 C C . GLN B 1 64 ? 7.783 6.379 -40.748 1.00 10.69 64 GLN B C 1
ATOM 3445 O O . GLN B 1 64 ? 8.306 5.435 -41.334 1.00 11.23 64 GLN B O 1
ATOM 3451 N N . VAL B 1 65 ? 6.480 6.631 -40.829 1.00 9.05 65 VAL B N 1
ATOM 3452 C CA . VAL B 1 65 ? 5.643 5.818 -41.710 1.00 12.65 65 VAL B CA 1
ATOM 3453 C C . VAL B 1 65 ? 6.172 5.853 -43.139 1.00 14.10 65 VAL B C 1
ATOM 3454 O O . VAL B 1 65 ? 6.161 4.835 -43.841 1.00 12.34 65 VAL B O 1
ATOM 3458 N N . ASP B 1 66 ? 6.648 7.025 -43.555 1.00 14.01 66 ASP B N 1
ATOM 3459 C CA . ASP B 1 66 ? 7.226 7.234 -44.884 1.00 13.78 66 ASP B CA 1
ATOM 3460 C C . ASP B 1 66 ? 8.601 6.593 -45.103 1.00 15.35 66 ASP B C 1
ATOM 3461 O O . ASP B 1 66 ? 9.133 6.639 -46.216 1.00 16.61 66 ASP B O 1
ATOM 3466 N N . LYS B 1 67 ? 9.185 6.028 -44.053 1.00 13.75 67 LYS B N 1
ATOM 3467 C CA . LYS B 1 67 ? 10.502 5.408 -44.151 1.00 10.96 67 LYS B CA 1
ATOM 3468 C C . LYS B 1 67 ? 10.420 3.898 -44.027 1.00 9.86 67 LYS B C 1
ATOM 3469 O O . LYS B 1 67 ? 10.731 3.180 -44.978 1.00 14.19 67 LYS B O 1
ATOM 3475 N N . LEU B 1 68 ? 10.005 3.415 -42.858 1.00 9.22 68 LEU B N 1
ATOM 3476 C CA . LEU B 1 68 ? 10.015 1.980 -42.603 1.00 10.81 68 LEU B CA 1
ATOM 3477 C C . LEU B 1 68 ? 9.197 1.670 -41.360 1.00 14.69 68 LEU B C 1
ATOM 3478 O O . LEU B 1 68 ? 9.386 2.294 -40.322 1.00 14.73 68 LEU B O 1
ATOM 3483 N N . LEU B 1 69 ? 8.276 0.713 -41.454 1.00 10.88 69 LEU B N 1
ATOM 3484 C CA . LEU B 1 69 ? 7.481 0.340 -40.283 1.00 9.16 69 LEU B CA 1
ATOM 3485 C C . LEU B 1 69 ? 8.104 -0.785 -39.465 1.00 12.55 69 LEU B C 1
ATOM 3486 O O . LEU B 1 69 ? 7.978 -0.813 -38.238 1.00 10.76 69 LEU B O 1
ATOM 3491 N N . HIS B 1 70 ? 8.793 -1.699 -40.147 1.00 11.92 70 HIS B N 1
ATOM 3492 C CA . HIS B 1 70 ? 9.171 -2.974 -39.539 1.00 12.15 70 HIS B CA 1
ATOM 3493 C C . HIS B 1 70 ? 10.436 -3.567 -40.156 1.00 8.27 70 HIS B C 1
ATOM 3494 O O . HIS B 1 70 ? 10.586 -3.591 -41.378 1.00 11.21 70 HIS B O 1
ATOM 3501 N N . THR B 1 71 ? 11.337 -4.061 -39.311 1.00 12.49 71 THR B N 1
ATOM 3502 C CA . THR B 1 71 ? 12.550 -4.714 -39.804 1.00 16.07 71 THR B CA 1
ATOM 3503 C C . THR B 1 71 ? 12.689 -6.190 -39.413 1.00 16.68 71 THR B C 1
ATOM 3504 O O . THR B 1 71 ? 13.341 -6.960 -40.128 1.00 23.30 71 THR B O 1
ATOM 3508 N N . SER B 1 72 ? 12.069 -6.561 -38.295 1.00 13.21 72 SER B N 1
ATOM 3509 C CA . SER B 1 72 ? 12.360 -7.803 -37.565 1.00 13.34 72 SER B CA 1
ATOM 3510 C C . SER B 1 72 ? 13.633 -7.614 -36.757 1.00 17.07 72 SER B C 1
ATOM 3511 O O . SER B 1 72 ? 14.429 -6.713 -37.040 1.00 15.02 72 SER B O 1
ATOM 3514 N N . ASN B 1 73 ? 13.821 -8.468 -35.757 1.00 15.84 73 ASN B N 1
ATOM 3515 C CA . ASN B 1 73 ? 14.950 -8.335 -34.858 1.00 14.22 73 ASN B CA 1
ATOM 3516 C C . ASN B 1 73 ? 16.253 -8.872 -35.446 1.00 17.27 73 ASN B C 1
ATOM 3517 O O . ASN B 1 73 ? 17.279 -8.827 -34.796 1.00 16.75 73 ASN B O 1
ATOM 3522 N N . LEU B 1 74 ? 16.216 -9.341 -36.691 1.00 15.32 74 LEU B N 1
ATOM 3523 C CA . LEU B 1 74 ? 17.433 -9.800 -37.349 1.00 17.03 74 LEU B CA 1
ATOM 3524 C C . LEU B 1 74 ? 18.306 -8.649 -37.866 1.00 15.06 74 LEU B C 1
ATOM 3525 O O . LEU B 1 74 ? 19.483 -8.840 -38.173 1.00 19.68 74 LEU B O 1
ATOM 3530 N N . TYR B 1 75 ? 17.725 -7.461 -37.963 1.00 14.54 75 TYR B N 1
ATOM 3531 C CA . TYR B 1 75 ? 18.453 -6.305 -38.460 1.00 13.62 75 TYR B CA 1
ATOM 3532 C C . TYR B 1 75 ? 18.443 -5.204 -37.424 1.00 16.49 75 TYR B C 1
ATOM 3533 O O . TYR B 1 75 ? 17.676 -5.253 -36.452 1.00 18.28 75 TYR B O 1
ATOM 3542 N N . TYR B 1 76 ? 19.307 -4.217 -37.636 1.00 16.02 76 TYR B N 1
ATOM 3543 C CA . TYR B 1 76 ? 19.388 -3.050 -36.767 1.00 17.28 76 TYR B CA 1
ATOM 3544 C C . TYR B 1 76 ? 18.607 -1.894 -37.369 1.00 16.58 76 TYR B C 1
ATOM 3545 O O . TYR B 1 76 ? 18.349 -1.862 -38.574 1.00 14.49 76 TYR B O 1
ATOM 3554 N N . ASN B 1 77 ? 18.219 -0.946 -36.524 1.00 13.19 77 ASN B N 1
ATOM 3555 C CA . ASN B 1 77 ? 17.590 0.277 -37.007 1.00 13.78 77 ASN B CA 1
ATOM 3556 C C . ASN B 1 77 ? 17.888 1.412 -36.035 1.00 13.91 77 ASN B C 1
ATOM 3557 O O . ASN B 1 77 ? 17.782 1.246 -34.809 1.00 16.47 77 ASN B O 1
ATOM 3562 N N . GLU B 1 78 ? 18.251 2.567 -36.578 1.00 14.06 78 GLU B N 1
ATOM 3563 C CA . GLU B 1 78 ? 18.675 3.686 -35.742 1.00 18.21 78 GLU B CA 1
ATOM 3564 C C . GLU B 1 78 ? 17.620 4.137 -34.738 1.00 17.66 78 GLU B C 1
ATOM 3565 O O . GLU B 1 78 ? 17.974 4.546 -33.627 1.00 18.23 78 GLU B O 1
ATOM 3571 N N . ASN B 1 79 ? 16.340 4.085 -35.123 1.00 11.76 79 ASN B N 1
ATOM 3572 C CA . ASN B 1 79 ? 15.286 4.535 -34.217 1.00 13.48 79 ASN B CA 1
ATOM 3573 C C . ASN B 1 79 ? 15.258 3.694 -32.954 1.00 21.21 79 ASN B C 1
ATOM 3574 O O . ASN B 1 79 ? 15.066 4.219 -31.852 1.00 15.78 79 ASN B O 1
ATOM 3579 N N . ILE B 1 80 ? 15.423 2.385 -33.121 1.00 15.95 80 ILE B N 1
ATOM 3580 C CA . ILE B 1 80 ? 15.384 1.475 -31.985 1.00 16.46 80 ILE B CA 1
ATOM 3581 C C . ILE B 1 80 ? 16.565 1.721 -31.039 1.00 17.77 80 ILE B C 1
ATOM 3582 O O . ILE B 1 80 ? 16.390 1.797 -29.818 1.00 15.96 80 ILE B O 1
ATOM 3587 N N . ALA B 1 81 ? 17.766 1.873 -31.591 1.00 17.07 81 ALA B N 1
ATOM 3588 C CA . ALA B 1 81 ? 18.930 2.132 -30.757 1.00 21.23 81 ALA B CA 1
ATOM 3589 C C . ALA B 1 81 ? 18.764 3.410 -29.944 1.00 22.93 81 ALA B C 1
ATOM 3590 O O . ALA B 1 81 ? 19.106 3.448 -28.767 1.00 17.78 81 ALA B O 1
ATOM 3592 N N . ALA B 1 82 ? 18.229 4.451 -30.577 1.00 17.50 82 ALA B N 1
ATOM 3593 C CA . ALA B 1 82 ? 18.047 5.744 -29.917 1.00 17.38 82 ALA B CA 1
ATOM 3594 C C . ALA B 1 82 ? 16.957 5.686 -28.841 1.00 16.55 82 ALA B C 1
ATOM 3595 O O . ALA B 1 82 ? 17.067 6.323 -27.787 1.00 16.43 82 ALA B O 1
ATOM 3597 N N . ALA B 1 83 ? 15.896 4.937 -29.120 1.00 11.48 83 ALA B N 1
ATOM 3598 C CA . ALA B 1 83 ? 14.805 4.778 -28.156 1.00 16.39 83 ALA B CA 1
ATOM 3599 C C . ALA B 1 83 ? 15.295 4.030 -26.925 1.00 14.27 83 ALA B C 1
ATOM 3600 O O . ALA B 1 83 ? 14.966 4.389 -25.797 1.00 14.32 83 ALA B O 1
ATOM 3602 N N . ALA B 1 84 ? 16.092 2.992 -27.140 1.00 15.64 84 ALA B N 1
ATOM 3603 C CA . ALA B 1 84 ? 16.641 2.237 -26.022 1.00 16.59 84 ALA B CA 1
ATOM 3604 C C . ALA B 1 84 ? 17.529 3.142 -25.175 1.00 17.64 84 ALA B C 1
ATOM 3605 O O . ALA B 1 84 ? 17.471 3.114 -23.945 1.00 18.96 84 ALA B O 1
ATOM 3607 N N . LYS B 1 85 ? 18.365 3.928 -25.842 1.00 13.05 85 LYS B N 1
ATOM 3608 C CA . LYS B 1 85 ? 19.237 4.877 -25.151 1.00 15.88 85 LYS B CA 1
ATOM 3609 C C . LYS B 1 85 ? 18.420 5.868 -24.317 1.00 16.74 85 LYS B C 1
ATOM 3610 O O . LYS B 1 85 ? 18.750 6.137 -23.160 1.00 19.13 85 LYS B O 1
ATOM 3616 N N . ASN B 1 86 ? 17.337 6.387 -24.892 1.00 21.18 86 ASN B N 1
ATOM 3617 C CA . ASN B 1 86 ? 16.487 7.336 -24.180 1.00 16.06 86 ASN B CA 1
ATOM 3618 C C . ASN B 1 86 ? 15.858 6.694 -22.954 1.00 15.08 86 ASN B C 1
ATOM 3619 O O . ASN B 1 86 ? 15.847 7.281 -21.872 1.00 17.32 86 ASN B O 1
ATOM 3624 N N . LEU B 1 87 ? 15.327 5.487 -23.122 1.00 16.37 87 LEU B N 1
ATOM 3625 C CA . LEU B 1 87 ? 14.671 4.810 -22.007 1.00 18.63 87 LEU B CA 1
ATOM 3626 C C . LEU B 1 87 ? 15.660 4.365 -20.914 1.00 19.17 87 LEU B C 1
ATOM 3627 O O . LEU B 1 87 ? 15.361 4.448 -19.720 1.00 18.11 87 LEU B O 1
ATOM 3632 N N . ALA B 1 88 ? 16.833 3.891 -21.321 1.00 15.17 88 ALA B N 1
ATOM 3633 C CA . ALA B 1 88 ? 17.863 3.513 -20.356 1.00 17.52 88 ALA B CA 1
ATOM 3634 C C . ALA B 1 88 ? 18.285 4.698 -19.498 1.00 23.05 88 ALA B C 1
ATOM 3635 O O . ALA B 1 88 ? 18.516 4.552 -18.299 1.00 20.34 88 ALA B O 1
ATOM 3637 N N . LYS B 1 89 ? 18.396 5.871 -20.118 1.00 22.44 89 LYS B N 1
ATOM 3638 C CA . LYS B 1 89 ? 18.773 7.078 -19.394 1.00 23.67 89 LYS B CA 1
ATOM 3639 C C . LYS B 1 89 ? 17.656 7.548 -18.459 1.00 19.36 89 LYS B C 1
ATOM 3640 O O . LYS B 1 89 ? 17.906 7.860 -17.288 1.00 19.04 89 LYS B O 1
ATOM 3646 N N . ALA B 1 90 ? 16.426 7.579 -18.959 1.00 17.30 90 ALA B N 1
ATOM 3647 C CA . ALA B 1 90 ? 15.306 8.038 -18.131 1.00 18.99 90 ALA B CA 1
ATOM 3648 C C . ALA B 1 90 ? 15.038 7.097 -16.951 1.00 24.78 90 ALA B C 1
ATOM 3649 O O . ALA B 1 90 ? 14.660 7.541 -15.864 1.00 25.93 90 ALA B O 1
ATOM 3651 N N . SER B 1 91 ? 15.150 5.800 -17.201 1.00 18.65 91 SER B N 1
ATOM 3652 C CA . SER B 1 91 ? 14.993 4.774 -16.173 1.00 20.41 91 SER B CA 1
ATOM 3653 C C . SER B 1 91 ? 16.167 4.676 -15.190 1.00 24.90 91 SER B C 1
ATOM 3654 O O . SER B 1 91 ? 16.005 4.222 -14.067 1.00 22.83 91 SER B O 1
ATOM 3657 N N . ALA B 1 92 ? 17.352 5.058 -15.653 1.00 21.41 92 ALA B N 1
ATOM 3658 C CA . ALA B 1 92 ? 18.581 4.917 -14.874 1.00 24.59 92 ALA B CA 1
ATOM 3659 C C . ALA B 1 92 ? 19.061 3.467 -14.812 1.00 26.23 92 ALA B C 1
ATOM 3660 O O . ALA B 1 92 ? 19.814 3.091 -13.921 1.00 30.26 92 ALA B O 1
ATOM 3662 N N . LEU B 1 93 ? 18.621 2.663 -15.773 1.00 21.33 93 LEU B N 1
ATOM 3663 C CA . LEU B 1 93 ? 18.998 1.258 -15.860 1.00 21.26 93 LEU B CA 1
ATOM 3664 C C . LEU B 1 93 ? 19.768 0.993 -17.151 1.00 32.46 93 LEU B C 1
ATOM 3665 O O . LEU B 1 93 ? 19.714 1.779 -18.081 1.00 50.65 93 LEU B O 1
ATOM 3670 N N . GLU B 1 94 ? 20.553 -0.074 -17.152 1.00 28.72 94 GLU B N 1
ATOM 3671 C CA . GLU B 1 94 ? 21.470 -0.400 -18.238 1.00 25.91 94 GLU B CA 1
ATOM 3672 C C . GLU B 1 94 ? 20.988 -0.809 -19.638 1.00 29.13 94 GLU B C 1
ATOM 3673 O O . GLU B 1 94 ? 21.467 -0.270 -20.627 1.00 30.86 94 GLU B O 1
ATOM 3679 N N . ARG B 1 95 ? 20.045 -1.737 -19.726 1.00 18.18 95 ARG B N 1
ATOM 3680 C CA . ARG B 1 95 ? 19.652 -2.285 -21.025 1.00 17.33 95 ARG B CA 1
ATOM 3681 C C . ARG B 1 95 ? 18.153 -2.395 -21.214 1.00 16.11 95 ARG B C 1
ATOM 3682 O O . ARG B 1 95 ? 17.436 -2.752 -20.299 1.00 21.74 95 ARG B O 1
ATOM 3690 N N . VAL B 1 96 ? 17.708 -2.121 -22.433 1.00 16.75 96 VAL B N 1
ATOM 3691 C CA . VAL B 1 96 ? 16.300 -2.072 -22.757 1.00 19.23 96 VAL B CA 1
ATOM 3692 C C . VAL B 1 96 ? 15.948 -3.130 -23.754 1.00 19.78 96 VAL B C 1
ATOM 3693 O O . VAL B 1 96 ? 16.597 -3.318 -24.704 1.00 20.86 96 VAL B O 1
ATOM 3697 N N . PHE B 1 97 ? 14.859 -3.797 -23.488 1.00 15.37 97 PHE B N 1
ATOM 3698 C CA . PHE B 1 97 ? 14.301 -4.793 -24.387 1.00 14.33 97 PHE B CA 1
ATOM 3699 C C . PHE B 1 97 ? 12.854 -4.451 -24.713 1.00 14.67 97 PHE B C 1
ATOM 3700 O O . PHE B 1 97 ? 11.982 -4.456 -23.836 1.00 13.11 97 PHE B O 1
ATOM 3708 N N . PHE B 1 98 ? 12.616 -4.087 -25.971 1.00 12.46 98 PHE B N 1
ATOM 3709 C CA . PHE B 1 98 ? 11.277 -3.653 -26.380 1.00 14.94 98 PHE B CA 1
ATOM 3710 C C . PHE B 1 98 ? 10.355 -4.834 -26.673 1.00 13.14 98 PHE B C 1
ATOM 3711 O O . PHE B 1 98 ? 10.794 -5.881 -27.168 1.00 13.01 98 PHE B O 1
ATOM 3719 N N . THR B 1 99 ? 9.077 -4.650 -26.360 1.00 10.68 99 THR B N 1
ATOM 3720 C CA . THR B 1 99 ? 8.047 -5.645 -26.622 1.00 12.10 99 THR B CA 1
ATOM 3721 C C . THR B 1 99 ? 6.869 -4.904 -27.248 1.00 11.74 99 THR B C 1
ATOM 3722 O O . THR B 1 99 ? 6.954 -3.706 -27.504 1.00 13.05 99 THR B O 1
ATOM 3726 N N . ASN B 1 100 ? 5.763 -5.611 -27.484 1.00 12.67 100 ASN B N 1
ATOM 3727 C CA . ASN B 1 100 ? 4.581 -4.986 -28.076 1.00 14.25 100 ASN B CA 1
ATOM 3728 C C . ASN B 1 100 ? 3.563 -4.507 -27.053 1.00 13.66 100 ASN B C 1
ATOM 3729 O O . ASN B 1 100 ? 2.581 -3.862 -27.406 1.00 18.75 100 ASN B O 1
ATOM 3734 N N . SER B 1 101 ? 3.795 -4.803 -25.779 1.00 11.24 101 SER B N 1
ATOM 3735 C CA . SER B 1 101 ? 2.780 -4.506 -24.790 1.00 11.61 101 SER B CA 1
ATOM 3736 C C . SER B 1 101 ? 3.284 -4.615 -23.370 1.00 10.14 101 SER B C 1
ATOM 3737 O O . SER B 1 101 ? 4.336 -5.203 -23.120 1.00 13.07 101 SER B O 1
ATOM 3740 N N . GLY B 1 102 ? 2.490 -4.074 -22.448 1.00 10.38 102 GLY B N 1
ATOM 3741 C CA . GLY B 1 102 ? 2.763 -4.167 -21.027 1.00 10.90 102 GLY B CA 1
ATOM 3742 C C . GLY B 1 102 ? 2.848 -5.613 -20.582 1.00 18.17 102 GLY B C 1
ATOM 3743 O O . GLY B 1 102 ? 3.800 -6.010 -19.914 1.00 12.11 102 GLY B O 1
ATOM 3744 N N . THR B 1 103 ? 1.860 -6.419 -20.957 1.00 11.61 103 THR B N 1
ATOM 3745 C CA . THR B 1 103 ? 1.874 -7.806 -20.511 1.00 14.40 103 THR B CA 1
ATOM 3746 C C . THR B 1 103 ? 3.068 -8.583 -21.086 1.00 12.38 103 THR B C 1
ATOM 3747 O O . THR B 1 103 ? 3.656 -9.412 -20.403 1.00 14.55 103 THR B O 1
ATOM 3751 N N . GLU B 1 104 ? 3.457 -8.304 -22.330 1.00 11.69 104 GLU B N 1
ATOM 3752 C CA . GLU B 1 104 ? 4.666 -8.938 -22.855 1.00 12.45 104 GLU B CA 1
ATOM 3753 C C . GLU B 1 104 ? 5.920 -8.543 -22.086 1.00 11.86 104 GLU B C 1
ATOM 3754 O O . GLU B 1 104 ? 6.832 -9.364 -21.915 1.00 10.76 104 GLU B O 1
ATOM 3760 N N . SER B 1 105 ? 5.972 -7.293 -21.619 1.00 10.65 105 SER B N 1
ATOM 3761 C CA . SER B 1 105 ? 7.113 -6.821 -20.828 1.00 14.68 105 SER B CA 1
ATOM 3762 C C . SER B 1 105 ? 7.224 -7.540 -19.488 1.00 12.58 105 SER B C 1
ATOM 3763 O O . SER B 1 105 ? 8.323 -7.864 -19.036 1.00 11.17 105 SER B O 1
ATOM 3766 N N . ILE B 1 106 ? 6.075 -7.769 -18.858 1.00 12.19 106 ILE B N 1
ATOM 3767 C CA . ILE B 1 106 ? 6.014 -8.525 -17.605 1.00 12.41 106 ILE B CA 1
ATOM 3768 C C . ILE B 1 106 ? 6.512 -9.946 -17.840 1.00 12.55 106 ILE B C 1
ATOM 3769 O O . ILE B 1 106 ? 7.301 -10.486 -17.051 1.00 13.91 106 ILE B O 1
ATOM 3774 N N . GLU B 1 107 ? 6.046 -10.563 -18.925 1.00 11.62 107 GLU B N 1
ATOM 3775 C CA . GLU B 1 107 ? 6.507 -11.910 -19.263 1.00 13.24 107 GLU B CA 1
ATOM 3776 C C . GLU B 1 107 ? 8.030 -11.915 -19.427 1.00 13.31 107 GLU B C 1
ATOM 3777 O O . GLU B 1 107 ? 8.719 -12.796 -18.912 1.00 14.50 107 GLU B O 1
ATOM 3783 N N . GLY B 1 108 ? 8.555 -10.934 -20.158 1.00 9.90 108 GLY B N 1
ATOM 3784 C CA . GLY B 1 108 ? 9.997 -10.842 -20.354 1.00 13.59 108 GLY B CA 1
ATOM 3785 C C . GLY B 1 108 ? 10.761 -10.662 -19.044 1.00 14.52 108 GLY B C 1
ATOM 3786 O O . GLY B 1 108 ? 11.836 -11.254 -18.843 1.00 14.40 108 GLY B O 1
ATOM 3787 N N . ALA B 1 109 ? 10.202 -9.867 -18.136 1.00 14.74 109 ALA B N 1
ATOM 3788 C CA . ALA B 1 109 ? 10.839 -9.626 -16.834 1.00 12.82 109 ALA B CA 1
ATOM 3789 C C . ALA B 1 109 ? 10.860 -10.902 -16.004 1.00 14.16 109 ALA B C 1
ATOM 3790 O O . ALA B 1 109 ? 11.837 -11.191 -15.319 1.00 17.32 109 ALA B O 1
ATOM 3800 N N . LYS B 1 111 ? 10.822 -14.022 -17.168 1.00 12.34 111 LYS B N 1
ATOM 3801 C CA . LYS B 1 111 ? 11.751 -14.967 -17.761 1.00 17.71 111 LYS B CA 1
ATOM 3802 C C . LYS B 1 111 ? 13.180 -14.571 -17.403 1.00 18.66 111 LYS B C 1
ATOM 3803 O O . LYS B 1 111 ? 14.008 -15.414 -17.060 1.00 16.61 111 LYS B O 1
ATOM 3809 N N . THR B 1 112 ? 13.452 -13.274 -17.465 1.00 12.24 112 THR B N 1
ATOM 3810 C CA . THR B 1 112 ? 14.769 -12.764 -17.129 1.00 13.16 112 THR B CA 1
ATOM 3811 C C . THR B 1 112 ? 15.126 -13.065 -15.672 1.00 20.89 112 THR B C 1
ATOM 3812 O O . THR B 1 112 ? 16.271 -13.415 -15.361 1.00 20.55 112 THR B O 1
ATOM 3816 N N . ALA B 1 113 ? 14.158 -12.895 -14.779 1.00 17.36 113 ALA B N 1
ATOM 3817 C CA . ALA B 1 113 ? 14.368 -13.185 -13.362 1.00 20.51 113 ALA B CA 1
ATOM 3818 C C . ALA B 1 113 ? 14.629 -14.667 -13.111 1.00 23.46 113 ALA B C 1
ATOM 3819 O O . ALA B 1 113 ? 15.507 -15.020 -12.337 1.00 20.54 113 ALA B O 1
ATOM 3821 N N . ARG B 1 114 ? 13.862 -15.531 -13.767 1.00 22.20 114 ARG B N 1
ATOM 3822 C CA . ARG B 1 114 ? 14.057 -16.967 -13.614 1.00 21.80 114 ARG B CA 1
ATOM 3823 C C . ARG B 1 114 ? 15.409 -17.409 -14.133 1.00 20.48 114 ARG B C 1
ATOM 3824 O O . ARG B 1 114 ? 16.076 -18.236 -13.529 1.00 22.70 114 ARG B O 1
ATOM 3832 N N . LYS B 1 115 ? 15.792 -16.860 -15.275 1.00 19.76 115 LYS B N 1
ATOM 3833 C CA . LYS B 1 115 ? 17.066 -17.182 -15.882 1.00 21.40 115 LYS B CA 1
ATOM 3834 C C . LYS B 1 115 ? 18.216 -16.717 -14.999 1.00 23.34 115 LYS B C 1
ATOM 3835 O O . LYS B 1 115 ? 19.227 -17.392 -14.876 1.00 22.02 115 LYS B O 1
ATOM 3841 N N . TYR B 1 116 ? 18.055 -15.548 -14.400 1.00 20.50 116 TYR B N 1
ATOM 3842 C CA . TYR B 1 116 ? 19.076 -15.017 -13.513 1.00 22.57 116 TYR B CA 1
ATOM 3843 C C . TYR B 1 116 ? 19.339 -16.008 -12.384 1.00 26.61 116 TYR B C 1
ATOM 3844 O O . TYR B 1 116 ? 20.491 -16.325 -12.080 1.00 25.61 116 TYR B O 1
ATOM 3853 N N . ALA B 1 117 ? 18.266 -16.495 -11.764 1.00 23.94 117 ALA B N 1
ATOM 3854 C CA . ALA B 1 117 ? 18.389 -17.425 -10.647 1.00 30.00 117 ALA B CA 1
ATOM 3855 C C . ALA B 1 117 ? 18.906 -18.761 -11.154 1.00 30.21 117 ALA B C 1
ATOM 3856 O O . ALA B 1 117 ? 19.754 -19.391 -10.520 1.00 35.44 117 ALA B O 1
ATOM 3858 N N . PHE B 1 118 ? 18.398 -19.176 -12.311 1.00 28.33 118 PHE B N 1
ATOM 3859 C CA . PHE B 1 118 ? 18.818 -20.422 -12.942 1.00 24.02 118 PHE B CA 1
ATOM 3860 C C . PHE B 1 118 ? 20.343 -20.478 -13.142 1.00 21.91 118 PHE B C 1
ATOM 3861 O O . PHE B 1 118 ? 20.977 -21.495 -12.860 1.00 26.14 118 PHE B O 1
ATOM 3869 N N . ASN B 1 119 ? 20.924 -19.380 -13.620 1.00 24.88 119 ASN B N 1
ATOM 3870 C CA . ASN B 1 119 ? 22.368 -19.297 -13.812 1.00 32.02 119 ASN B CA 1
ATOM 3871 C C . ASN B 1 119 ? 23.154 -19.308 -12.501 1.00 35.51 119 ASN B C 1
ATOM 3872 O O . ASN B 1 119 ? 24.326 -19.693 -12.474 1.00 42.06 119 ASN B O 1
ATOM 3877 N N . LYS B 1 120 ? 22.513 -18.875 -11.420 1.00 28.89 120 LYS B N 1
ATOM 3878 C CA . LYS B 1 120 ? 23.133 -18.894 -10.099 1.00 29.77 120 LYS B CA 1
ATOM 3879 C C . LYS B 1 120 ? 22.980 -20.271 -9.461 1.00 36.59 120 LYS B C 1
ATOM 3880 O O . LYS B 1 120 ? 23.385 -20.479 -8.320 1.00 36.65 120 LYS B O 1
ATOM 3886 N N . GLY B 1 121 ? 22.378 -21.201 -10.197 1.00 35.16 121 GLY B N 1
ATOM 3887 C CA . GLY B 1 121 ? 22.183 -22.553 -9.709 1.00 40.28 121 GLY B CA 1
ATOM 3888 C C . GLY B 1 121 ? 20.822 -22.823 -9.094 1.00 44.31 121 GLY B C 1
ATOM 3889 O O . GLY B 1 121 ? 20.569 -23.928 -8.616 1.00 42.52 121 GLY B O 1
ATOM 3890 N N . VAL B 1 122 ? 19.940 -21.826 -9.108 1.00 34.50 122 VAL B N 1
ATOM 3891 C CA . VAL B 1 122 ? 18.625 -21.968 -8.486 1.00 34.66 122 VAL B CA 1
ATOM 3892 C C . VAL B 1 122 ? 17.544 -22.241 -9.526 1.00 37.90 122 VAL B C 1
ATOM 3893 O O . VAL B 1 122 ? 17.154 -21.348 -10.286 1.00 31.58 122 VAL B O 1
ATOM 3897 N N . LYS B 1 123 ? 17.061 -23.478 -9.563 1.00 33.85 123 LYS B N 1
ATOM 3898 C CA . LYS B 1 123 ? 16.090 -23.872 -10.573 1.00 39.59 123 LYS B CA 1
ATOM 3899 C C . LYS B 1 123 ? 14.670 -23.540 -10.122 1.00 32.38 123 LYS B C 1
ATOM 3900 O O . LYS B 1 123 ? 14.346 -23.641 -8.939 1.00 38.26 123 LYS B O 1
ATOM 3906 N N . GLY B 1 124 ? 13.836 -23.126 -11.069 1.00 29.34 124 GLY B N 1
ATOM 3907 C CA . GLY B 1 124 ? 12.436 -22.847 -10.797 1.00 29.04 124 GLY B CA 1
ATOM 3908 C C . GLY B 1 124 ? 12.228 -21.701 -9.829 1.00 26.75 124 GLY B C 1
ATOM 3909 O O . GLY B 1 124 ? 11.489 -21.830 -8.856 1.00 31.67 124 GLY B O 1
ATOM 3910 N N . GLY B 1 125 ? 12.885 -20.579 -10.098 1.00 25.33 125 GLY B N 1
ATOM 3911 C CA . GLY B 1 125 ? 12.774 -19.402 -9.254 1.00 24.72 125 GLY B CA 1
ATOM 3912 C C . GLY B 1 125 ? 11.328 -19.008 -9.003 1.00 22.90 125 GLY B C 1
ATOM 3913 O O . GLY B 1 125 ? 10.499 -19.058 -9.911 1.00 24.90 125 GLY B O 1
ATOM 3914 N N . GLN B 1 126 ? 11.032 -18.631 -7.765 1.00 23.21 126 GLN B N 1
ATOM 3915 C CA . GLN B 1 126 ? 9.688 -18.209 -7.376 1.00 28.37 126 GLN B CA 1
ATOM 3916 C C . GLN B 1 126 ? 9.535 -16.693 -7.341 1.00 24.28 126 GLN B C 1
ATOM 3917 O O . GLN B 1 126 ? 10.517 -15.958 -7.230 1.00 24.14 126 GLN B O 1
ATOM 3923 N N . PHE B 1 127 ? 8.288 -16.239 -7.411 1.00 21.48 127 PHE B N 1
ATOM 3924 C CA . PHE B 1 127 ? 7.963 -14.817 -7.422 1.00 18.42 127 PHE B CA 1
ATOM 3925 C C . PHE B 1 127 ? 7.093 -14.456 -6.238 1.00 20.19 127 PHE B C 1
ATOM 3926 O O . PHE B 1 127 ? 6.182 -15.199 -5.881 1.00 24.03 127 PHE B O 1
ATOM 3934 N N . ILE B 1 128 ? 7.379 -13.306 -5.641 1.00 15.84 128 ILE B N 1
ATOM 3935 C CA . ILE B 1 128 ? 6.473 -12.706 -4.681 1.00 14.75 128 ILE B CA 1
ATOM 3936 C C . ILE B 1 128 ? 5.805 -11.493 -5.316 1.00 20.98 128 ILE B C 1
ATOM 3937 O O . ILE B 1 128 ? 6.480 -10.537 -5.694 1.00 21.96 128 ILE B O 1
ATOM 3942 N N . ALA B 1 129 ? 4.482 -11.547 -5.448 1.00 18.26 129 ALA B N 1
ATOM 3943 C CA . ALA B 1 129 ? 3.692 -10.407 -5.912 1.00 19.28 129 ALA B CA 1
ATOM 3944 C C . ALA B 1 129 ? 2.806 -9.926 -4.762 1.00 20.44 129 ALA B C 1
ATOM 3945 O O . ALA B 1 129 ? 2.932 -10.416 -3.631 1.00 21.66 129 ALA B O 1
ATOM 3947 N N . PHE B 1 130 ? 1.933 -8.959 -5.031 1.00 19.97 130 PHE B N 1
ATOM 3948 C CA . PHE B 1 130 ? 1.162 -8.339 -3.956 1.00 20.69 130 PHE B CA 1
ATOM 3949 C C . PHE B 1 130 ? -0.339 -8.394 -4.187 1.00 20.50 130 PHE B C 1
ATOM 3950 O O . PHE B 1 130 ? -0.811 -8.286 -5.317 1.00 20.05 130 PHE B O 1
ATOM 3958 N N . LYS B 1 131 ? -1.091 -8.567 -3.108 1.00 21.41 131 LYS B N 1
ATOM 3959 C CA . LYS B 1 131 ? -2.540 -8.555 -3.214 1.00 24.14 131 LYS B CA 1
ATOM 3960 C C . LYS B 1 131 ? -3.020 -7.236 -3.829 1.00 26.38 131 LYS B C 1
ATOM 3961 O O . LYS B 1 131 ? -2.399 -6.189 -3.633 1.00 23.68 131 LYS B O 1
ATOM 3967 N N . HIS B 1 132 ? -4.101 -7.311 -4.601 1.00 19.41 132 HIS B N 1
ATOM 3968 C CA . HIS B 1 132 ? -4.665 -6.152 -5.292 1.00 24.05 132 HIS B CA 1
ATOM 3969 C C . HIS B 1 132 ? -3.781 -5.695 -6.451 1.00 30.01 132 HIS B C 1
ATOM 3970 O O . HIS B 1 132 ? -3.918 -4.575 -6.934 1.00 38.49 132 HIS B O 1
ATOM 3977 N N . SER B 1 133 ? -2.876 -6.557 -6.893 1.00 21.79 133 SER B N 1
ATOM 3978 C CA . SER B 1 133 ? -2.020 -6.224 -8.032 1.00 22.18 133 SER B CA 1
ATOM 3979 C C . SER B 1 133 ? -2.669 -6.643 -9.345 1.00 22.67 133 SER B C 1
ATOM 3980 O O . SER B 1 133 ? -3.537 -7.513 -9.370 1.00 24.73 133 SER B O 1
ATOM 3983 N N . PHE B 1 134 ? -2.239 -6.022 -10.438 1.00 16.95 134 PHE B N 1
ATOM 3984 C CA . PHE B 1 134 ? -2.599 -6.491 -11.770 1.00 15.89 134 PHE B CA 1
ATOM 3985 C C . PHE B 1 134 ? -1.406 -6.280 -12.684 1.00 21.06 134 PHE B C 1
ATOM 3986 O O . PHE B 1 134 ? -0.853 -5.174 -12.754 1.00 22.67 134 PHE B O 1
ATOM 3994 N N . HIS B 1 135 ? -0.996 -7.333 -13.381 1.00 14.67 135 HIS B N 1
ATOM 3995 C CA . HIS B 1 135 ? 0.219 -7.249 -14.182 1.00 12.36 135 HIS B CA 1
ATOM 3996 C C . HIS B 1 135 ? 0.015 -7.616 -15.648 1.00 17.36 135 HIS B C 1
ATOM 3997 O O . HIS B 1 135 ? 0.873 -7.348 -16.472 1.00 23.42 135 HIS B O 1
ATOM 4004 N N . GLY B 1 136 ? -1.112 -8.231 -15.980 1.00 17.11 136 GLY B N 1
ATOM 4005 C CA . GLY B 1 136 ? -1.395 -8.523 -17.384 1.00 16.04 136 GLY B CA 1
ATOM 4006 C C . GLY B 1 136 ? -2.216 -9.779 -17.576 1.00 16.96 136 GLY B C 1
ATOM 4007 O O . GLY B 1 136 ? -2.417 -10.529 -16.620 1.00 15.13 136 GLY B O 1
ATOM 4008 N N . ARG B 1 137 ? -2.656 -10.019 -18.814 1.00 15.88 137 ARG B N 1
ATOM 4009 C CA A ARG B 1 137 ? -3.623 -11.073 -19.115 0.50 17.33 137 ARG B CA 1
ATOM 4010 C CA B ARG B 1 137 ? -3.622 -11.079 -19.092 0.50 16.70 137 ARG B CA 1
ATOM 4011 C C . ARG B 1 137 ? -2.998 -12.339 -19.710 1.00 14.07 137 ARG B C 1
ATOM 4012 O O . ARG B 1 137 ? -3.650 -13.376 -19.801 1.00 17.68 137 ARG B O 1
ATOM 4027 N N . THR B 1 138 ? -1.737 -12.259 -20.128 1.00 13.22 138 THR B N 1
ATOM 4028 C CA . THR B 1 138 ? -1.090 -13.445 -20.703 1.00 13.63 138 THR B CA 1
ATOM 4029 C C . THR B 1 138 ? -0.795 -14.422 -19.552 1.00 15.24 138 THR B C 1
ATOM 4030 O O . THR B 1 138 ? -0.814 -14.027 -18.393 1.00 15.62 138 THR B O 1
ATOM 4034 N N . LEU B 1 139 ? -0.567 -15.700 -19.845 1.00 14.28 139 LEU B N 1
ATOM 4035 C CA . LEU B 1 139 ? -0.563 -16.706 -18.765 1.00 15.44 139 LEU B CA 1
ATOM 4036 C C . LEU B 1 139 ? 0.516 -16.514 -17.684 1.00 14.04 139 LEU B C 1
ATOM 4037 O O . LEU B 1 139 ? 0.298 -16.854 -16.519 1.00 14.03 139 LEU B O 1
ATOM 4042 N N . GLY B 1 140 ? 1.668 -15.972 -18.062 1.00 19.68 140 GLY B N 1
ATOM 4043 C CA . GLY B 1 140 ? 2.700 -15.641 -17.090 1.00 17.69 140 GLY B CA 1
ATOM 4044 C C . GLY B 1 140 ? 2.313 -14.467 -16.205 1.00 21.19 140 GLY B C 1
ATOM 4045 O O . GLY B 1 140 ? 2.374 -14.553 -14.973 1.00 21.07 140 GLY B O 1
ATOM 4046 N N . ALA B 1 141 ? 1.906 -13.364 -16.834 1.00 12.44 141 ALA B N 1
ATOM 4047 C CA . ALA B 1 141 ? 1.544 -12.163 -16.096 1.00 15.50 141 ALA B CA 1
ATOM 4048 C C . ALA B 1 141 ? 0.314 -12.431 -15.236 1.00 14.62 141 ALA B C 1
ATOM 4049 O O . ALA B 1 141 ? 0.182 -11.908 -14.130 1.00 17.60 141 ALA B O 1
ATOM 4051 N N . LEU B 1 142 ? -0.580 -13.271 -15.745 1.00 15.23 142 LEU B N 1
ATOM 4052 C CA . LEU B 1 142 ? -1.820 -13.575 -15.046 1.00 14.20 142 LEU B CA 1
ATOM 4053 C C . LEU B 1 142 ? -1.516 -14.343 -13.760 1.00 19.38 142 LEU B C 1
ATOM 4054 O O . LEU B 1 142 ? -2.268 -14.284 -12.779 1.00 19.77 142 LEU B O 1
ATOM 4059 N N . SER B 1 143 ? -0.400 -15.059 -13.759 1.00 14.86 143 SER B N 1
ATOM 4060 C CA . SER B 1 143 ? 0.007 -15.786 -12.564 1.00 14.61 143 SER B CA 1
ATOM 4061 C C . SER B 1 143 ? 0.380 -14.832 -11.436 1.00 16.57 143 SER B C 1
ATOM 4062 O O . SER B 1 143 ? 0.357 -15.209 -10.263 1.00 20.20 143 SER B O 1
ATOM 4065 N N . LEU B 1 144 ? 0.745 -13.605 -11.796 1.00 17.10 144 LEU B N 1
ATOM 4066 C CA . LEU B 1 144 ? 1.160 -12.607 -10.814 1.00 20.47 144 LEU B CA 1
ATOM 4067 C C . LEU B 1 144 ? -0.017 -11.773 -10.312 1.00 24.38 144 LEU B C 1
ATOM 4068 O O . LEU B 1 144 ? 0.147 -10.912 -9.451 1.00 22.91 144 LEU B O 1
ATOM 4073 N N . THR B 1 145 ? -1.195 -12.038 -10.862 1.00 24.68 145 THR B N 1
ATOM 4074 C CA . THR B 1 145 ? -2.426 -11.361 -10.460 1.00 38.46 145 THR B CA 1
ATOM 4075 C C . THR B 1 145 ? -2.991 -11.975 -9.188 1.00 46.69 145 THR B C 1
ATOM 4076 O O . THR B 1 145 ? -3.106 -13.198 -9.068 1.00 49.69 145 THR B O 1
ATOM 4080 N N . ALA B 1 146 ? -3.357 -11.113 -8.246 1.00 54.95 146 ALA B N 1
ATOM 4081 C CA . ALA B 1 146 ? -3.748 -11.537 -6.904 1.00 64.77 146 ALA B CA 1
ATOM 4082 C C . ALA B 1 146 ? -5.078 -12.296 -6.829 1.00 72.21 146 ALA B C 1
ATOM 4083 O O . ALA B 1 146 ? -5.180 -13.305 -6.128 1.00 73.93 146 ALA B O 1
ATOM 4085 N N . ASN B 1 147 ? -6.092 -11.810 -7.539 1.00 72.26 147 ASN B N 1
ATOM 4086 C CA . ASN B 1 147 ? -7.446 -12.341 -7.381 1.00 70.49 147 ASN B CA 1
ATOM 4087 C C . ASN B 1 147 ? -7.730 -13.632 -8.151 1.00 59.81 147 ASN B C 1
ATOM 4088 O O . ASN B 1 147 ? -7.601 -13.692 -9.375 1.00 54.95 147 ASN B O 1
ATOM 4093 N N . GLU B 1 148 ? -8.133 -14.655 -7.405 1.00 58.27 148 GLU B N 1
ATOM 4094 C CA . GLU B 1 148 ? -8.427 -15.977 -7.941 1.00 57.10 148 GLU B CA 1
ATOM 4095 C C . GLU B 1 148 ? -9.507 -15.964 -9.022 1.00 54.44 148 GLU B C 1
ATOM 4096 O O . GLU B 1 148 ? -9.632 -16.913 -9.796 1.00 50.09 148 GLU B O 1
ATOM 4102 N N . LYS B 1 149 ? -10.282 -14.887 -9.079 1.00 56.68 149 LYS B N 1
ATOM 4103 C CA . LYS B 1 149 ? -11.383 -14.798 -10.034 1.00 61.07 149 LYS B CA 1
ATOM 4104 C C . LYS B 1 149 ? -10.923 -14.422 -11.444 1.00 55.33 149 LYS B C 1
ATOM 4105 O O . LYS B 1 149 ? -11.645 -14.637 -12.418 1.00 53.08 149 LYS B O 1
ATOM 4111 N N . TYR B 1 150 ? -9.722 -13.861 -11.550 1.00 57.82 150 TYR B N 1
ATOM 4112 C CA . TYR B 1 150 ? -9.111 -13.606 -12.852 1.00 54.63 150 TYR B CA 1
ATOM 4113 C C . TYR B 1 150 ? -8.508 -14.898 -13.397 1.00 45.27 150 TYR B C 1
ATOM 4114 O O . TYR B 1 150 ? -8.294 -15.041 -14.601 1.00 40.09 150 TYR B O 1
ATOM 4123 N N . GLN B 1 151 ? -8.224 -15.833 -12.497 1.00 31.81 151 GLN B N 1
ATOM 4124 C CA . GLN B 1 151 ? -7.419 -16.997 -12.842 1.00 24.60 151 GLN B CA 1
ATOM 4125 C C . GLN B 1 151 ? -8.211 -18.294 -12.990 1.00 28.09 151 GLN B C 1
ATOM 4126 O O . GLN B 1 151 ? -7.823 -19.170 -13.754 1.00 24.26 151 GLN B O 1
ATOM 4132 N N . LYS B 1 152 ? -9.304 -18.424 -12.240 1.00 25.94 152 LYS B N 1
ATOM 4133 C CA . LYS B 1 152 ? -9.884 -19.742 -11.970 1.00 27.60 152 LYS B CA 1
ATOM 4134 C C . LYS B 1 152 ? -9.991 -20.704 -13.167 1.00 30.05 152 LYS B C 1
ATOM 4135 O O . LYS B 1 152 ? -9.459 -21.813 -13.119 1.00 26.03 152 LYS B O 1
ATOM 4141 N N . PRO B 1 153 ? -10.675 -20.289 -14.243 1.00 24.76 153 PRO B N 1
ATOM 4142 C CA . PRO B 1 153 ? -10.898 -21.249 -15.329 1.00 24.31 153 PRO B CA 1
ATOM 4143 C C . PRO B 1 153 ? -9.636 -21.553 -16.134 1.00 21.11 153 PRO B C 1
ATOM 4144 O O . PRO B 1 153 ? -9.632 -22.513 -16.908 1.00 18.81 153 PRO B O 1
ATOM 4148 N N . PHE B 1 154 ? -8.588 -20.753 -15.958 1.00 17.57 154 PHE B N 1
ATOM 4149 C CA . PHE B 1 154 ? -7.376 -20.902 -16.756 1.00 18.46 154 PHE B CA 1
ATOM 4150 C C . PHE B 1 154 ? -6.312 -21.758 -16.079 1.00 24.07 154 PHE B C 1
ATOM 4151 O O . PHE B 1 154 ? -5.284 -22.070 -16.675 1.00 25.55 154 PHE B O 1
ATOM 4159 N N . LYS B 1 155 ? -6.566 -22.144 -14.835 1.00 20.43 155 LYS B N 1
ATOM 4160 C CA . LYS B 1 155 ? -5.596 -22.920 -14.065 1.00 19.02 155 LYS B CA 1
ATOM 4161 C C . LYS B 1 155 ? -5.365 -24.306 -14.681 1.00 24.06 155 LYS B C 1
ATOM 4162 O O . LYS B 1 155 ? -6.244 -24.855 -15.344 1.00 27.04 155 LYS B O 1
ATOM 4168 N N . PRO B 1 156 ? -4.178 -24.883 -14.457 1.00 26.01 156 PRO B N 1
ATOM 4169 C CA . PRO B 1 156 ? -3.093 -24.331 -13.642 1.00 26.80 156 PRO B CA 1
ATOM 4170 C C . PRO B 1 156 ? -2.255 -23.323 -14.414 1.00 24.29 156 PRO B C 1
ATOM 4171 O O . PRO B 1 156 ? -2.017 -23.495 -15.613 1.00 27.79 156 PRO B O 1
ATOM 4175 N N . LEU B 1 157 ? -1.827 -22.273 -13.720 1.00 22.09 157 LEU B N 1
ATOM 4176 C CA . LEU B 1 157 ? -0.982 -21.245 -14.309 1.00 21.84 157 LEU B CA 1
ATOM 4177 C C . LEU B 1 157 ? 0.465 -21.515 -13.927 1.00 21.51 157 LEU B C 1
ATOM 4178 O O . LEU B 1 157 ? 0.836 -22.654 -13.653 1.00 23.51 157 LEU B O 1
ATOM 4183 N N . ILE B 1 158 ? 1.287 -20.475 -13.906 1.00 16.65 158 ILE B N 1
ATOM 4184 C CA . ILE B 1 158 ? 2.686 -20.658 -13.553 1.00 19.00 158 ILE B CA 1
ATOM 4185 C C . ILE B 1 158 ? 2.804 -20.870 -12.052 1.00 23.93 158 ILE B C 1
ATOM 4186 O O . ILE B 1 158 ? 2.339 -20.049 -11.263 1.00 21.84 158 ILE B O 1
ATOM 4191 N N . SER B 1 159 ? 3.407 -21.992 -11.667 1.00 26.60 159 SER B N 1
ATOM 4192 C CA . SER B 1 159 ? 3.645 -22.292 -10.267 1.00 35.03 159 SER B CA 1
ATOM 4193 C C . SER B 1 159 ? 4.828 -21.488 -9.757 1.00 34.39 159 SER B C 1
ATOM 4194 O O . SER B 1 159 ? 5.798 -21.261 -10.485 1.00 36.53 159 SER B O 1
ATOM 4197 N N . GLY B 1 160 ? 4.741 -21.073 -8.501 1.00 31.57 160 GLY B N 1
ATOM 4198 C CA . GLY B 1 160 ? 5.841 -20.408 -7.836 1.00 30.21 160 GLY B CA 1
ATOM 4199 C C . GLY B 1 160 ? 5.532 -18.961 -7.531 1.00 29.85 160 GLY B C 1
ATOM 4200 O O . GLY B 1 160 ? 6.435 -18.134 -7.437 1.00 39.87 160 GLY B O 1
ATOM 4201 N N . VAL B 1 161 ? 4.251 -18.645 -7.377 1.00 24.26 161 VAL B N 1
ATOM 4202 C CA . VAL B 1 161 ? 3.865 -17.284 -7.035 1.00 23.81 161 VAL B CA 1
ATOM 4203 C C . VAL B 1 161 ? 3.172 -17.243 -5.683 1.00 23.06 161 VAL B C 1
ATOM 4204 O O . VAL B 1 161 ? 2.251 -18.018 -5.414 1.00 21.29 161 VAL B O 1
ATOM 4208 N N . LYS B 1 162 ? 3.628 -16.327 -4.837 1.00 21.61 162 LYS B N 1
ATOM 4209 C CA . LYS B 1 162 ? 3.040 -16.104 -3.527 1.00 25.06 162 LYS B CA 1
ATOM 4210 C C . LYS B 1 162 ? 2.720 -14.625 -3.412 1.00 27.81 162 LYS B C 1
ATOM 4211 O O . LYS B 1 162 ? 3.370 -13.798 -4.052 1.00 28.80 162 LYS B O 1
ATOM 4217 N N . PHE B 1 163 ? 1.719 -14.297 -2.601 1.00 22.91 163 PHE B N 1
ATOM 4218 C CA . PHE B 1 163 ? 1.210 -12.937 -2.537 1.00 21.02 163 PHE B CA 1
ATOM 4219 C C . PHE B 1 163 ? 1.334 -12.302 -1.166 1.00 25.08 163 PHE B C 1
ATOM 4220 O O . PHE B 1 163 ? 0.816 -12.816 -0.176 1.00 25.93 163 PHE B O 1
ATOM 4228 N N . ALA B 1 164 ? 2.030 -11.173 -1.119 1.00 21.38 164 ALA B N 1
ATOM 4229 C CA . ALA B 1 164 ? 2.207 -10.423 0.115 1.00 25.47 164 ALA B CA 1
ATOM 4230 C C . ALA B 1 164 ? 1.194 -9.289 0.209 1.00 25.14 164 ALA B C 1
ATOM 4231 O O . ALA B 1 164 ? 0.396 -9.071 -0.702 1.00 24.06 164 ALA B O 1
ATOM 4233 N N . LYS B 1 165 ? 1.233 -8.579 1.330 1.00 26.94 165 LYS B N 1
ATOM 4234 C CA . LYS B 1 165 ? 0.395 -7.410 1.534 1.00 28.51 165 LYS B CA 1
ATOM 4235 C C . LYS B 1 165 ? 1.197 -6.177 1.138 1.00 26.16 165 LYS B C 1
ATOM 4236 O O . LYS B 1 165 ? 2.352 -6.019 1.531 1.00 27.37 165 LYS B O 1
ATOM 4242 N N . TYR B 1 166 ? 0.583 -5.328 0.328 1.00 25.77 166 TYR B N 1
ATOM 4243 C CA . TYR B 1 166 ? 1.244 -4.148 -0.217 1.00 28.03 166 TYR B CA 1
ATOM 4244 C C . TYR B 1 166 ? 1.588 -3.177 0.905 1.00 26.90 166 TYR B C 1
ATOM 4245 O O . TYR B 1 166 ? 0.786 -2.977 1.810 1.00 30.88 166 TYR B O 1
ATOM 4254 N N . ASN B 1 167 ? 2.784 -2.590 0.852 1.00 21.55 167 ASN B N 1
ATOM 4255 C CA . ASN B 1 167 ? 3.264 -1.689 1.905 1.00 30.54 167 ASN B CA 1
ATOM 4256 C C . ASN B 1 167 ? 3.492 -2.350 3.264 1.00 28.07 167 ASN B C 1
ATOM 4257 O O . ASN B 1 167 ? 3.554 -1.673 4.282 1.00 29.31 167 ASN B O 1
ATOM 4262 N N . ASP B 1 168 ? 3.624 -3.673 3.272 1.00 28.66 168 ASP B N 1
ATOM 4263 C CA . ASP B 1 168 ? 3.825 -4.420 4.513 1.00 30.12 168 ASP B CA 1
ATOM 4264 C C . ASP B 1 168 ? 5.059 -5.306 4.359 1.00 29.98 168 ASP B C 1
ATOM 4265 O O . ASP B 1 168 ? 4.963 -6.432 3.878 1.00 27.00 168 ASP B O 1
ATOM 4270 N N . ILE B 1 169 ? 6.217 -4.800 4.767 1.00 26.34 169 ILE B N 1
ATOM 4271 C CA . ILE B 1 169 ? 7.465 -5.519 4.529 1.00 30.77 169 ILE B CA 1
ATOM 4272 C C . ILE B 1 169 ? 7.512 -6.864 5.260 1.00 35.89 169 ILE B C 1
ATOM 4273 O O . ILE B 1 169 ? 8.135 -7.813 4.781 1.00 31.60 169 ILE B O 1
ATOM 4278 N N . SER B 1 170 ? 6.838 -6.946 6.405 1.00 36.89 170 SER B N 1
ATOM 4279 C CA . SER B 1 170 ? 6.800 -8.183 7.181 1.00 31.99 170 SER B CA 1
ATOM 4280 C C . SER B 1 170 ? 6.182 -9.335 6.393 1.00 32.26 170 SER B C 1
ATOM 4281 O O . SER B 1 170 ? 6.686 -10.462 6.430 1.00 36.32 170 SER B O 1
ATOM 4284 N N . SER B 1 171 ? 5.089 -9.055 5.688 1.00 27.49 171 SER B N 1
ATOM 4285 C CA . SER B 1 171 ? 4.406 -10.091 4.916 1.00 28.81 171 SER B CA 1
ATOM 4286 C C . SER B 1 171 ? 5.291 -10.590 3.779 1.00 28.84 171 SER B C 1
ATOM 4287 O O . SER B 1 171 ? 5.177 -11.738 3.351 1.00 26.83 171 SER B O 1
ATOM 4290 N N . VAL B 1 172 ? 6.171 -9.719 3.295 1.00 30.05 172 VAL B N 1
ATOM 4291 C CA . VAL B 1 172 ? 7.128 -10.087 2.256 1.00 24.71 172 VAL B CA 1
ATOM 4292 C C . VAL B 1 172 ? 8.190 -11.021 2.826 1.00 29.33 172 VAL B C 1
ATOM 4293 O O . VAL B 1 172 ? 8.477 -12.076 2.256 1.00 26.88 172 VAL B O 1
ATOM 4297 N N . GLU B 1 173 ? 8.759 -10.637 3.966 1.00 27.88 173 GLU B N 1
ATOM 4298 C CA . GLU B 1 173 ? 9.796 -11.439 4.601 1.00 36.31 173 GLU B CA 1
ATOM 4299 C C . GLU B 1 173 ? 9.323 -12.865 4.878 1.00 35.22 173 GLU B C 1
ATOM 4300 O O . GLU B 1 173 ? 10.071 -13.824 4.675 1.00 37.15 173 GLU B O 1
ATOM 4306 N N . LYS B 1 174 ? 8.076 -13.002 5.318 1.00 35.46 174 LYS B N 1
ATOM 4307 C CA . LYS B 1 174 ? 7.507 -14.315 5.628 1.00 35.97 174 LYS B CA 1
ATOM 4308 C C . LYS B 1 174 ? 7.426 -15.238 4.416 1.00 35.82 174 LYS B C 1
ATOM 4309 O O . LYS B 1 174 ? 7.433 -16.462 4.563 1.00 33.38 174 LYS B O 1
ATOM 4315 N N . LEU B 1 175 ? 7.351 -14.655 3.222 1.00 28.08 175 LEU B N 1
ATOM 4316 C CA . LEU B 1 175 ? 7.169 -15.447 2.009 1.00 30.30 175 LEU B CA 1
ATOM 4317 C C . LEU B 1 175 ? 8.485 -15.800 1.320 1.00 33.40 175 LEU B C 1
ATOM 4318 O O . LEU B 1 175 ? 8.532 -16.693 0.471 1.00 31.67 175 LEU B O 1
ATOM 4323 N N . VAL B 1 176 ? 9.551 -15.102 1.698 1.00 33.19 176 VAL B N 1
ATOM 4324 C CA . VAL B 1 176 ? 10.864 -15.321 1.107 1.00 31.18 176 VAL B CA 1
ATOM 4325 C C . VAL B 1 176 ? 11.424 -16.684 1.493 1.00 34.84 176 VAL B C 1
ATOM 4326 O O . VAL B 1 176 ? 11.306 -17.113 2.636 1.00 35.53 176 VAL B O 1
ATOM 4330 N N . ASN B 1 177 ? 12.029 -17.364 0.529 1.00 39.96 177 ASN B N 1
ATOM 4331 C CA . ASN B 1 177 ? 12.756 -18.595 0.804 1.00 43.26 177 ASN B CA 1
ATOM 4332 C C . ASN B 1 177 ? 13.893 -18.761 -0.192 1.00 39.81 177 ASN B C 1
ATOM 4333 O O . ASN B 1 177 ? 14.143 -17.870 -1.007 1.00 34.74 177 ASN B O 1
ATOM 4338 N N . GLU B 1 178 ? 14.575 -19.902 -0.127 1.00 40.00 178 GLU B N 1
ATOM 4339 C CA . GLU B 1 178 ? 15.726 -20.170 -0.989 1.00 44.81 178 GLU B CA 1
ATOM 4340 C C . GLU B 1 178 ? 15.393 -20.171 -2.486 1.00 36.25 178 GLU B C 1
ATOM 4341 O O . GLU B 1 178 ? 16.287 -20.050 -3.323 1.00 36.16 178 GLU B O 1
ATOM 4347 N N . LYS B 1 179 ? 14.114 -20.301 -2.823 1.00 30.80 179 LYS B N 1
ATOM 4348 C CA . LYS B 1 179 ? 13.717 -20.352 -4.230 1.00 33.33 179 LYS B CA 1
ATOM 4349 C C . LYS B 1 179 ? 13.238 -19.008 -4.787 1.00 32.52 179 LYS B C 1
ATOM 4350 O O . LYS B 1 179 ? 13.071 -18.873 -5.993 1.00 28.72 179 LYS B O 1
ATOM 4356 N N . THR B 1 180 ? 13.017 -18.024 -3.915 1.00 35.80 180 THR B N 1
ATOM 4357 C CA . THR B 1 180 ? 12.547 -16.712 -4.360 1.00 26.20 180 THR B CA 1
ATOM 4358 C C . THR B 1 180 ? 13.583 -16.076 -5.278 1.00 30.89 180 THR B C 1
ATOM 4359 O O . THR B 1 180 ? 14.741 -15.916 -4.894 1.00 28.88 180 THR B O 1
ATOM 4363 N N . CYS B 1 181 ? 13.171 -15.715 -6.491 1.00 26.51 181 CYS B N 1
ATOM 4364 C CA . CYS B 1 181 ? 14.096 -15.096 -7.430 1.00 23.05 181 CYS B CA 1
ATOM 4365 C C . CYS B 1 181 ? 13.739 -13.634 -7.683 1.00 21.33 181 CYS B C 1
ATOM 4366 O O . CYS B 1 181 ? 14.589 -12.849 -8.087 1.00 22.75 181 CYS B O 1
ATOM 4369 N N . ALA B 1 182 ? 12.487 -13.268 -7.424 1.00 20.86 182 ALA B N 1
ATOM 4370 C CA . ALA B 1 182 ? 12.048 -11.887 -7.632 1.00 18.87 182 ALA B CA 1
ATOM 4371 C C . ALA B 1 182 ? 10.858 -11.485 -6.762 1.00 23.58 182 ALA B C 1
ATOM 4372 O O . ALA B 1 182 ? 10.021 -12.311 -6.392 1.00 20.93 182 ALA B O 1
ATOM 4374 N N . ILE B 1 183 ? 10.813 -10.198 -6.447 1.00 20.61 183 ILE B N 1
ATOM 4375 C CA . ILE B 1 183 ? 9.680 -9.560 -5.811 1.00 20.19 183 ILE B CA 1
ATOM 4376 C C . ILE B 1 183 ? 9.236 -8.487 -6.788 1.00 18.89 183 ILE B C 1
ATOM 4377 O O . ILE B 1 183 ? 10.024 -7.624 -7.160 1.00 17.10 183 ILE B O 1
ATOM 4382 N N . ILE B 1 184 ? 7.983 -8.546 -7.213 1.00 15.97 184 ILE B N 1
ATOM 4383 C CA . ILE B 1 184 ? 7.493 -7.615 -8.217 1.00 16.65 184 ILE B CA 1
ATOM 4384 C C . ILE B 1 184 ? 6.352 -6.782 -7.661 1.00 14.98 184 ILE B C 1
ATOM 4385 O O . ILE B 1 184 ? 5.446 -7.306 -7.016 1.00 20.85 184 ILE B O 1
ATOM 4390 N N . LEU B 1 185 ? 6.400 -5.478 -7.899 1.00 16.36 185 LEU B N 1
ATOM 4391 C CA . LEU B 1 185 ? 5.294 -4.621 -7.485 1.00 18.67 185 LEU B CA 1
ATOM 4392 C C . LEU B 1 185 ? 5.053 -3.515 -8.482 1.00 21.36 185 LEU B C 1
ATOM 4393 O O . LEU B 1 185 ? 5.983 -3.049 -9.127 1.00 17.43 185 LEU B O 1
ATOM 4398 N N . GLU B 1 186 ? 3.796 -3.099 -8.597 1.00 18.60 186 GLU B N 1
ATOM 4399 C CA . GLU B 1 186 ? 3.472 -1.826 -9.212 1.00 19.67 186 GLU B CA 1
ATOM 4400 C C . GLU B 1 186 ? 3.915 -0.731 -8.246 1.00 21.71 186 GLU B C 1
ATOM 4401 O O . GLU B 1 186 ? 3.659 -0.818 -7.044 1.00 19.33 186 GLU B O 1
ATOM 4407 N N . SER B 1 187 ? 4.572 0.303 -8.753 1.00 17.97 187 SER B N 1
ATOM 4408 C CA . SER B 1 187 ? 5.035 1.380 -7.869 1.00 20.81 187 SER B CA 1
ATOM 4409 C C . SER B 1 187 ? 3.873 2.176 -7.291 1.00 19.04 187 SER B C 1
ATOM 4410 O O . SER B 1 187 ? 3.995 2.808 -6.241 1.00 20.57 187 SER B O 1
ATOM 4413 N N . VAL B 1 188 ? 2.760 2.158 -8.012 1.00 17.98 188 VAL B N 1
ATOM 4414 C CA . VAL B 1 188 ? 1.478 2.643 -7.517 1.00 18.28 188 VAL B CA 1
ATOM 4415 C C . VAL B 1 188 ? 0.429 1.656 -8.000 1.00 22.65 188 VAL B C 1
ATOM 4416 O O . VAL B 1 188 ? 0.202 1.536 -9.203 1.00 20.98 188 VAL B O 1
ATOM 4420 N N . GLN B 1 189 ? -0.209 0.933 -7.086 1.00 25.95 189 GLN B N 1
ATOM 4421 C CA . GLN B 1 189 ? -1.262 0.009 -7.507 1.00 28.28 189 GLN B CA 1
ATOM 4422 C C . GLN B 1 189 ? -2.396 0.780 -8.183 1.00 34.41 189 GLN B C 1
ATOM 4423 O O . GLN B 1 189 ? -2.839 1.816 -7.686 1.00 31.47 189 GLN B O 1
ATOM 4429 N N . GLY B 1 190 ? -2.844 0.279 -9.330 1.00 42.59 190 GLY B N 1
ATOM 4430 C CA . GLY B 1 190 ? -3.827 0.982 -10.132 1.00 47.27 190 GLY B CA 1
ATOM 4431 C C . GLY B 1 190 ? -5.144 0.240 -10.233 1.00 48.39 190 GLY B C 1
ATOM 4432 O O . GLY B 1 190 ? -6.046 0.455 -9.424 1.00 45.30 190 GLY B O 1
ATOM 4433 N N . GLU B 1 191 ? -5.243 -0.638 -11.229 1.00 43.51 191 GLU B N 1
ATOM 4434 C CA . GLU B 1 191 ? -6.460 -1.406 -11.483 1.00 43.90 191 GLU B CA 1
ATOM 4435 C C . GLU B 1 191 ? -7.123 -1.941 -10.203 1.00 46.17 191 GLU B C 1
ATOM 4436 O O . GLU B 1 191 ? -8.354 -2.015 -10.116 1.00 46.00 191 GLU B O 1
ATOM 4442 N N . GLY B 1 192 ? -6.307 -2.304 -9.215 1.00 34.70 192 GLY B N 1
ATOM 4443 C CA . GLY B 1 192 ? -6.818 -2.874 -7.983 1.00 34.39 192 GLY B CA 1
ATOM 4444 C C . GLY B 1 192 ? -7.147 -1.861 -6.898 1.00 45.22 192 GLY B C 1
ATOM 4445 O O . GLY B 1 192 ? -7.429 -2.245 -5.765 1.00 42.81 192 GLY B O 1
ATOM 4446 N N . GLY B 1 193 ? -7.122 -0.574 -7.244 1.00 48.98 193 GLY B N 1
ATOM 4447 C CA . GLY B 1 193 ? -7.378 0.500 -6.290 1.00 46.85 193 GLY B CA 1
ATOM 4448 C C . GLY B 1 193 ? -6.152 1.381 -6.100 1.00 42.30 193 GLY B C 1
ATOM 4449 O O . GLY B 1 193 ? -5.099 0.884 -5.704 1.00 40.33 193 GLY B O 1
ATOM 4450 N N . ILE B 1 194 ? -6.269 2.680 -6.378 1.00 36.88 194 ILE B N 1
ATOM 4451 C CA . ILE B 1 194 ? -5.082 3.538 -6.377 1.00 31.23 194 ILE B CA 1
ATOM 4452 C C . ILE B 1 194 ? -4.389 3.545 -5.019 1.00 31.45 194 ILE B C 1
ATOM 4453 O O . ILE B 1 194 ? -4.965 3.973 -4.020 1.00 35.31 194 ILE B O 1
ATOM 4458 N N . ASN B 1 195 ? -3.142 3.083 -4.997 1.00 24.66 195 ASN B N 1
ATOM 4459 C CA . ASN B 1 195 ? -2.404 2.932 -3.746 1.00 26.40 195 ASN B CA 1
ATOM 4460 C C . ASN B 1 195 ? -0.905 2.993 -3.989 1.00 21.80 195 ASN B C 1
ATOM 4461 O O . ASN B 1 195 ? -0.307 2.018 -4.438 1.00 22.73 195 ASN B O 1
ATOM 4466 N N . PRO B 1 196 ? -0.297 4.150 -3.710 1.00 22.50 196 PRO B N 1
ATOM 4467 C CA . PRO B 1 196 ? 1.135 4.379 -3.942 1.00 20.34 196 PRO B CA 1
ATOM 4468 C C . PRO B 1 196 ? 2.015 3.618 -2.963 1.00 26.62 196 PRO B C 1
ATOM 4469 O O . PRO B 1 196 ? 1.709 3.605 -1.764 1.00 25.71 196 PRO B O 1
ATOM 4473 N N . ALA B 1 197 ? 3.093 3.005 -3.452 1.00 23.03 197 ALA B N 1
ATOM 4474 C CA . ALA B 1 197 ? 4.086 2.405 -2.560 1.00 24.92 197 ALA B CA 1
ATOM 4475 C C . ALA B 1 197 ? 4.707 3.485 -1.688 1.00 26.71 197 ALA B C 1
ATOM 4476 O O . ALA B 1 197 ? 5.104 4.538 -2.187 1.00 25.68 197 ALA B O 1
ATOM 4478 N N . ASN B 1 198 ? 4.791 3.219 -0.390 1.00 25.91 198 ASN B N 1
ATOM 4479 C CA . ASN B 1 198 ? 5.433 4.142 0.536 1.00 28.86 198 ASN B CA 1
ATOM 4480 C C . ASN B 1 198 ? 6.948 4.128 0.373 1.00 31.77 198 ASN B C 1
ATOM 4481 O O . ASN B 1 198 ? 7.554 3.078 0.144 1.00 28.73 198 ASN B O 1
ATOM 4486 N N . LYS B 1 199 ? 7.545 5.310 0.477 1.00 31.87 199 LYS B N 1
ATOM 4487 C CA . LYS B 1 199 ? 8.988 5.478 0.408 1.00 31.31 199 LYS B CA 1
ATOM 4488 C C . LYS B 1 199 ? 9.738 4.442 1.255 1.00 33.18 199 LYS B C 1
ATOM 4489 O O . LYS B 1 199 ? 10.634 3.758 0.763 1.00 33.74 199 LYS B O 1
ATOM 4495 N N . ASP B 1 200 ? 9.369 4.328 2.526 1.00 38.66 200 ASP B N 1
ATOM 4496 C CA . ASP B 1 200 ? 10.055 3.424 3.451 1.00 34.76 200 ASP B CA 1
ATOM 4497 C C . ASP B 1 200 ? 9.925 1.952 3.064 1.00 36.02 200 ASP B C 1
ATOM 4498 O O . ASP B 1 200 ? 10.848 1.155 3.267 1.00 27.36 200 ASP B O 1
ATOM 4503 N N . PHE B 1 201 ? 8.761 1.594 2.534 1.00 28.41 201 PHE B N 1
ATOM 4504 C CA . PHE B 1 201 ? 8.508 0.238 2.077 1.00 29.71 201 PHE B CA 1
ATOM 4505 C C . PHE B 1 201 ? 9.377 -0.084 0.862 1.00 30.30 201 PHE B C 1
ATOM 4506 O O . PHE B 1 201 ? 9.951 -1.165 0.783 1.00 27.60 201 PHE B O 1
ATOM 4514 N N . TYR B 1 202 ? 9.492 0.864 -0.070 1.00 28.75 202 TYR B N 1
ATOM 4515 C CA . TYR B 1 202 ? 10.343 0.684 -1.249 1.00 28.03 202 TYR B CA 1
ATOM 4516 C C . TYR B 1 202 ? 11.822 0.537 -0.863 1.00 29.97 202 TYR B C 1
ATOM 4517 O O . TYR B 1 202 ? 12.546 -0.289 -1.429 1.00 25.62 202 TYR B O 1
ATOM 4526 N N . LYS B 1 203 ? 12.265 1.330 0.108 1.00 24.32 203 LYS B N 1
ATOM 4527 C CA . LYS B 1 203 ? 13.639 1.231 0.596 1.00 29.36 203 LYS B CA 1
ATOM 4528 C C . LYS B 1 203 ? 13.887 -0.106 1.294 1.00 29.26 203 LYS B C 1
ATOM 4529 O O . LYS B 1 203 ? 14.955 -0.699 1.148 1.00 35.32 203 LYS B O 1
ATOM 4535 N N . ALA B 1 204 ? 12.896 -0.584 2.041 1.00 33.76 204 ALA B N 1
ATOM 4536 C CA . ALA B 1 204 ? 13.002 -1.876 2.720 1.00 31.25 204 ALA B CA 1
ATOM 4537 C C . ALA B 1 204 ? 13.053 -3.034 1.731 1.00 29.51 204 ALA B C 1
ATOM 4538 O O . ALA B 1 204 ? 13.738 -4.032 1.968 1.00 28.51 204 ALA B O 1
ATOM 4540 N N . LEU B 1 205 ? 12.314 -2.905 0.632 1.00 30.62 205 LEU B N 1
ATOM 4541 C CA . LEU B 1 205 ? 12.350 -3.904 -0.431 1.00 25.46 205 LEU B CA 1
ATOM 4542 C C . LEU B 1 205 ? 13.731 -3.930 -1.078 1.00 23.11 205 LEU B C 1
ATOM 4543 O O . LEU B 1 205 ? 14.301 -4.994 -1.297 1.00 27.54 205 LEU B O 1
ATOM 4548 N N . ARG B 1 206 ? 14.265 -2.749 -1.369 1.00 25.08 206 ARG B N 1
ATOM 4549 C CA . ARG B 1 206 ? 15.582 -2.634 -1.984 1.00 28.33 206 ARG B CA 1
ATOM 4550 C C . ARG B 1 206 ? 16.633 -3.277 -1.081 1.00 33.44 206 ARG B C 1
ATOM 4551 O O . ARG B 1 206 ? 17.454 -4.071 -1.537 1.00 33.62 206 ARG B O 1
ATOM 4559 N N . LYS B 1 207 ? 16.589 -2.942 0.206 1.00 31.64 207 LYS B N 1
ATOM 4560 C CA . LYS B 1 207 ? 17.530 -3.490 1.171 1.00 29.62 207 LYS B CA 1
ATOM 4561 C C . LYS B 1 207 ? 17.408 -5.009 1.217 1.00 29.40 207 LYS B C 1
ATOM 4562 O O . LYS B 1 207 ? 18.406 -5.722 1.133 1.00 35.37 207 LYS B O 1
ATOM 4568 N N . LEU B 1 208 ? 16.179 -5.501 1.340 1.00 29.37 208 LEU B N 1
ATOM 4569 C CA . LEU B 1 208 ? 15.941 -6.938 1.382 1.00 30.18 208 LEU B CA 1
ATOM 4570 C C . LEU B 1 208 ? 16.445 -7.639 0.118 1.00 30.35 208 LEU B C 1
ATOM 4571 O O . LEU B 1 208 ? 17.115 -8.668 0.195 1.00 34.14 208 LEU B O 1
ATOM 4576 N N . CYS B 1 209 ? 16.114 -7.084 -1.043 1.00 31.35 209 CYS B N 1
ATOM 4577 C CA . CYS B 1 209 ? 16.534 -7.682 -2.305 1.00 26.66 209 CYS B CA 1
ATOM 4578 C C . CYS B 1 209 ? 18.058 -7.690 -2.450 1.00 33.40 209 CYS B C 1
ATOM 4579 O O . CYS B 1 209 ? 18.640 -8.639 -2.986 1.00 29.52 209 CYS B O 1
ATOM 4582 N N . ASP B 1 210 ? 18.698 -6.638 -1.950 1.00 32.39 210 ASP B N 1
ATOM 4583 C CA . ASP B 1 210 ? 20.154 -6.578 -1.914 1.00 36.07 210 ASP B CA 1
ATOM 4584 C C . ASP B 1 210 ? 20.753 -7.706 -1.074 1.00 35.97 210 ASP B C 1
ATOM 4585 O O . ASP B 1 210 ? 21.703 -8.359 -1.497 1.00 38.41 210 ASP B O 1
ATOM 4590 N N . GLU B 1 211 ? 20.188 -7.932 0.110 1.00 38.49 211 GLU B N 1
ATOM 4591 C CA . GLU B 1 211 ? 20.746 -8.891 1.067 1.00 39.49 211 GLU B CA 1
ATOM 4592 C C . GLU B 1 211 ? 20.564 -10.352 0.660 1.00 38.66 211 GLU B C 1
ATOM 4593 O O . GLU B 1 211 ? 21.373 -11.205 1.024 1.00 41.16 211 GLU B O 1
ATOM 4599 N N . LYS B 1 212 ? 19.494 -10.640 -0.071 1.00 34.89 212 LYS B N 1
ATOM 4600 C CA . LYS B 1 212 ? 19.156 -12.014 -0.419 1.00 36.31 212 LYS B CA 1
ATOM 4601 C C . LYS B 1 212 ? 19.453 -12.302 -1.884 1.00 39.61 212 LYS B C 1
ATOM 4602 O O . LYS B 1 212 ? 19.188 -13.401 -2.365 1.00 27.93 212 LYS B O 1
ATOM 4608 N N . ASP B 1 213 ? 20.001 -11.312 -2.586 1.00 40.73 213 ASP B N 1
ATOM 4609 C CA . ASP B 1 213 ? 20.204 -11.407 -4.030 1.00 35.50 213 ASP B CA 1
ATOM 4610 C C . ASP B 1 213 ? 18.907 -11.829 -4.708 1.00 32.13 213 ASP B C 1
ATOM 4611 O O . ASP B 1 213 ? 18.860 -12.797 -5.470 1.00 25.52 213 ASP B O 1
ATOM 4616 N N . ILE B 1 214 ? 17.849 -11.091 -4.394 1.00 25.68 214 ILE B N 1
ATOM 4617 C CA . ILE B 1 214 ? 16.545 -11.270 -5.011 1.00 21.99 214 ILE B CA 1
ATOM 4618 C C . ILE B 1 214 ? 16.312 -10.063 -5.904 1.00 20.77 214 ILE B C 1
ATOM 4619 O O . ILE B 1 214 ? 16.610 -8.939 -5.509 1.00 33.67 214 ILE B O 1
ATOM 4624 N N . LEU B 1 215 ? 15.787 -10.281 -7.105 1.00 20.54 215 LEU B N 1
ATOM 4625 C CA . LEU B 1 215 ? 15.589 -9.184 -8.041 1.00 19.22 215 LEU B CA 1
ATOM 4626 C C . LEU B 1 215 ? 14.350 -8.365 -7.697 1.00 23.75 215 LEU B C 1
ATOM 4627 O O . LEU B 1 215 ? 13.251 -8.912 -7.569 1.00 25.18 215 LEU B O 1
ATOM 4632 N N . LEU B 1 216 ? 14.530 -7.055 -7.543 1.00 22.37 216 LEU B N 1
ATOM 4633 C CA . LEU B 1 216 ? 13.398 -6.151 -7.364 1.00 20.77 216 LEU B CA 1
ATOM 4634 C C . LEU B 1 216 ? 12.883 -5.719 -8.727 1.00 23.25 216 LEU B C 1
ATOM 4635 O O . LEU B 1 216 ? 13.606 -5.072 -9.484 1.00 17.02 216 LEU B O 1
ATOM 4640 N N . ILE B 1 217 ? 11.642 -6.085 -9.034 1.00 17.01 217 ILE B N 1
ATOM 4641 C CA . ILE B 1 217 ? 11.014 -5.695 -10.301 1.00 15.74 217 ILE B CA 1
ATOM 4642 C C . ILE B 1 217 ? 9.940 -4.632 -10.087 1.00 17.11 217 ILE B C 1
ATOM 4643 O O . ILE B 1 217 ? 8.934 -4.886 -9.428 1.00 18.52 217 ILE B O 1
ATOM 4648 N N . ALA B 1 218 ? 10.162 -3.443 -10.647 1.00 16.13 218 ALA B N 1
ATOM 4649 C CA . ALA B 1 218 ? 9.188 -2.363 -10.581 1.00 15.84 218 ALA B CA 1
ATOM 4650 C C . ALA B 1 218 ? 8.331 -2.353 -11.835 1.00 18.02 218 ALA B C 1
ATOM 4651 O O . ALA B 1 218 ? 8.832 -2.135 -12.939 1.00 19.30 218 ALA B O 1
ATOM 4653 N N . ASP B 1 219 ? 7.036 -2.586 -11.660 1.00 16.62 219 ASP B N 1
ATOM 4654 C CA . ASP B 1 219 ? 6.093 -2.483 -12.764 1.00 14.41 219 ASP B CA 1
ATOM 4655 C C . ASP B 1 219 ? 5.610 -1.040 -12.851 1.00 14.59 219 ASP B C 1
ATOM 4656 O O . ASP B 1 219 ? 4.822 -0.585 -12.021 1.00 18.54 219 ASP B O 1
ATOM 4661 N N . GLU B 1 220 ? 6.094 -0.321 -13.863 1.00 12.91 220 GLU B N 1
ATOM 4662 C CA . GLU B 1 220 ? 5.765 1.087 -14.028 1.00 15.89 220 GLU B CA 1
ATOM 4663 C C . GLU B 1 220 ? 4.871 1.297 -15.240 1.00 12.84 220 GLU B C 1
ATOM 4664 O O . GLU B 1 220 ? 4.824 2.390 -15.786 1.00 16.09 220 GLU B O 1
ATOM 4670 N N . ILE B 1 221 ? 4.190 0.236 -15.677 1.00 13.82 221 ILE B N 1
ATOM 4671 C CA . ILE B 1 221 ? 3.321 0.307 -16.859 1.00 10.62 221 ILE B CA 1
ATOM 4672 C C . ILE B 1 221 ? 2.234 1.371 -16.730 1.00 11.53 221 ILE B C 1
ATOM 4673 O O . ILE B 1 221 ? 1.984 2.121 -17.671 1.00 16.65 221 ILE B O 1
ATOM 4678 N N . GLN B 1 222 ? 1.604 1.442 -15.557 1.00 15.38 222 GLN B N 1
ATOM 4679 C CA . GLN B 1 222 ? 0.513 2.385 -15.327 1.00 19.73 222 GLN B CA 1
ATOM 4680 C C . GLN B 1 222 ? 0.996 3.740 -14.800 1.00 20.85 222 GLN B C 1
ATOM 4681 O O . GLN B 1 222 ? 0.480 4.789 -15.191 1.00 25.22 222 GLN B O 1
ATOM 4687 N N . CYS B 1 223 ? 1.975 3.715 -13.903 1.00 15.19 223 CYS B N 1
ATOM 4688 C CA . CYS B 1 223 ? 2.386 4.920 -13.174 1.00 19.08 223 CYS B CA 1
ATOM 4689 C C . CYS B 1 223 ? 3.617 5.619 -13.754 1.00 17.63 223 CYS B C 1
ATOM 4690 O O . CYS B 1 223 ? 3.990 6.699 -13.292 1.00 25.62 223 CYS B O 1
ATOM 4693 N N . GLY B 1 224 ? 4.235 5.015 -14.764 1.00 18.82 224 GLY B N 1
ATOM 4694 C CA . GLY B 1 224 ? 5.490 5.516 -15.296 1.00 16.44 224 GLY B CA 1
ATOM 4695 C C . GLY B 1 224 ? 5.349 6.494 -16.450 1.00 21.53 224 GLY B C 1
ATOM 4696 O O . GLY B 1 224 ? 4.253 6.958 -16.765 1.00 22.68 224 GLY B O 1
ATOM 4705 N N . GLY B 1 226 ? 6.284 9.676 -16.574 1.00 14.22 226 GLY B N 1
ATOM 4706 C CA . GLY B 1 226 ? 5.999 11.060 -16.222 1.00 18.60 226 GLY B CA 1
ATOM 4707 C C . GLY B 1 226 ? 4.741 11.328 -15.405 1.00 17.10 226 GLY B C 1
ATOM 4708 O O . GLY B 1 226 ? 4.584 12.413 -14.855 1.00 18.46 226 GLY B O 1
ATOM 4709 N N . ARG B 1 227 ? 3.844 10.351 -15.321 1.00 14.27 227 ARG B N 1
ATOM 4710 C CA . ARG B 1 227 ? 2.581 10.569 -14.620 1.00 18.29 227 ARG B CA 1
ATOM 4711 C C . ARG B 1 227 ? 2.757 10.940 -13.136 1.00 19.26 227 ARG B C 1
ATOM 4712 O O . ARG B 1 227 ? 1.931 11.653 -12.576 1.00 20.22 227 ARG B O 1
ATOM 4720 N N . SER B 1 228 ? 3.831 10.466 -12.508 1.00 18.94 228 SER B N 1
ATOM 4721 C CA . SER B 1 228 ? 4.072 10.738 -11.085 1.00 18.79 228 SER B CA 1
ATOM 4722 C C . SER B 1 228 ? 4.761 12.079 -10.827 1.00 22.58 228 SER B C 1
ATOM 4723 O O . SER B 1 228 ? 4.936 12.478 -9.675 1.00 21.75 228 SER B O 1
ATOM 4726 N N . GLY B 1 229 ? 5.161 12.763 -11.892 1.00 22.68 229 GLY B N 1
ATOM 4727 C CA . GLY B 1 229 ? 5.902 14.007 -11.765 1.00 23.41 229 GLY B CA 1
ATOM 4728 C C . GLY B 1 229 ? 7.390 13.802 -11.993 1.00 23.26 229 GLY B C 1
ATOM 4729 O O . GLY B 1 229 ? 8.149 14.761 -12.178 1.00 23.92 229 GLY B O 1
ATOM 4730 N N . LYS B 1 230 ? 7.805 12.540 -11.950 1.00 22.33 230 LYS B N 1
ATOM 4731 C CA . LYS B 1 230 ? 9.153 12.134 -12.328 1.00 23.67 230 LYS B CA 1
ATOM 4732 C C . LYS B 1 230 ? 8.992 11.085 -13.418 1.00 19.52 230 LYS B C 1
ATOM 4733 O O . LYS B 1 230 ? 7.893 10.571 -13.604 1.00 19.08 230 LYS B O 1
ATOM 4739 N N . PHE B 1 231 ? 10.049 10.768 -14.161 1.00 18.84 231 PHE B N 1
ATOM 4740 C CA . PHE B 1 231 ? 9.883 9.764 -15.216 1.00 18.53 231 PHE B CA 1
ATOM 4741 C C . PHE B 1 231 ? 9.280 8.477 -14.681 1.00 16.28 231 PHE B C 1
ATOM 4742 O O . PHE B 1 231 ? 8.294 7.986 -15.217 1.00 16.93 231 PHE B O 1
ATOM 4750 N N . PHE B 1 232 ? 9.855 7.948 -13.607 1.00 17.35 232 PHE B N 1
ATOM 4751 C CA . PHE B 1 232 ? 9.307 6.740 -13.001 1.00 18.81 232 PHE B CA 1
ATOM 4752 C C . PHE B 1 232 ? 9.023 6.916 -11.509 1.00 16.31 232 PHE B C 1
ATOM 4753 O O . PHE B 1 232 ? 9.790 7.545 -10.788 1.00 21.08 232 PHE B O 1
ATOM 4761 N N . ALA B 1 233 ? 7.894 6.378 -11.066 1.00 19.47 233 ALA B N 1
ATOM 4762 C CA . ALA B 1 233 ? 7.437 6.578 -9.691 1.00 19.98 233 ALA B CA 1
ATOM 4763 C C . ALA B 1 233 ? 8.437 6.115 -8.624 1.00 22.14 233 ALA B C 1
ATOM 4764 O O . ALA B 1 233 ? 8.506 6.707 -7.540 1.00 18.70 233 ALA B O 1
ATOM 4766 N N . TYR B 1 234 ? 9.203 5.064 -8.905 1.00 16.66 234 TYR B N 1
ATOM 4767 C CA . TYR B 1 234 ? 10.206 4.623 -7.933 1.00 21.67 234 TYR B CA 1
ATOM 4768 C C . TYR B 1 234 ? 11.255 5.688 -7.616 1.00 21.04 234 TYR B C 1
ATOM 4769 O O . TYR B 1 234 ? 11.902 5.625 -6.570 1.00 21.14 234 TYR B O 1
ATOM 4778 N N . GLU B 1 235 ? 11.420 6.668 -8.502 1.00 20.93 235 GLU B N 1
ATOM 4779 C CA . GLU B 1 235 ? 12.371 7.753 -8.241 1.00 26.57 235 GLU B CA 1
ATOM 4780 C C . GLU B 1 235 ? 11.976 8.539 -6.999 1.00 25.66 235 GLU B C 1
ATOM 4781 O O . GLU B 1 235 ? 12.818 9.163 -6.348 1.00 26.66 235 GLU B O 1
ATOM 4787 N N . HIS B 1 236 ? 10.687 8.515 -6.678 1.00 24.17 236 HIS B N 1
ATOM 4788 C CA . HIS B 1 236 ? 10.196 9.218 -5.495 1.00 26.57 236 HIS B CA 1
ATOM 4789 C C . HIS B 1 236 ? 10.721 8.569 -4.216 1.00 33.20 236 HIS B C 1
ATOM 4790 O O . HIS B 1 236 ? 10.780 9.205 -3.158 1.00 35.53 236 HIS B O 1
ATOM 4797 N N . ALA B 1 237 ? 11.122 7.307 -4.321 1.00 26.52 237 ALA B N 1
ATOM 4798 C CA . ALA B 1 237 ? 11.677 6.584 -3.182 1.00 29.43 237 ALA B CA 1
ATOM 4799 C C . ALA B 1 237 ? 13.205 6.567 -3.210 1.00 25.79 237 ALA B C 1
ATOM 4800 O O . ALA B 1 237 ? 13.842 5.987 -2.332 1.00 27.19 237 ALA B O 1
ATOM 4802 N N . GLN B 1 238 ? 13.783 7.202 -4.226 1.00 28.48 238 GLN B N 1
ATOM 4803 C CA . GLN B 1 238 ? 15.233 7.218 -4.418 1.00 28.54 238 GLN B CA 1
ATOM 4804 C C . GLN B 1 238 ? 15.858 5.828 -4.334 1.00 28.23 238 GLN B C 1
ATOM 4805 O O . GLN B 1 238 ? 16.923 5.648 -3.733 1.00 31.47 238 GLN B O 1
ATOM 4811 N N . ILE B 1 239 ? 15.181 4.847 -4.923 1.00 26.45 239 ILE B N 1
ATOM 4812 C CA . ILE B 1 239 ? 15.742 3.516 -5.098 1.00 25.91 239 ILE B CA 1
ATOM 4813 C C . ILE B 1 239 ? 15.772 3.191 -6.587 1.00 29.91 239 ILE B C 1
ATOM 4814 O O . ILE B 1 239 ? 15.132 3.873 -7.381 1.00 23.06 239 ILE B O 1
ATOM 4819 N N . LEU B 1 240 ? 16.517 2.155 -6.960 1.00 24.23 240 LEU B N 1
ATOM 4820 C CA . LEU B 1 240 ? 16.492 1.658 -8.332 1.00 27.77 240 LEU B CA 1
ATOM 4821 C C . LEU B 1 240 ? 16.210 0.169 -8.311 1.00 22.38 240 LEU B C 1
ATOM 4822 O O . LEU B 1 240 ? 16.831 -0.565 -7.553 1.00 24.00 240 LEU B O 1
ATOM 4827 N N . PRO B 1 241 ? 15.274 -0.279 -9.157 1.00 22.95 241 PRO B N 1
ATOM 4828 C CA . PRO B 1 241 ? 14.966 -1.705 -9.242 1.00 23.79 241 PRO B CA 1
ATOM 4829 C C . PRO B 1 241 ? 16.038 -2.411 -10.054 1.00 23.71 241 PRO B C 1
ATOM 4830 O O . PRO B 1 241 ? 16.886 -1.749 -10.664 1.00 20.83 241 PRO B O 1
ATOM 4834 N N . ASP B 1 242 ? 16.011 -3.737 -10.038 1.00 19.63 242 ASP B N 1
ATOM 4835 C CA . ASP B 1 242 ? 16.888 -4.532 -10.885 1.00 24.38 242 ASP B CA 1
ATOM 4836 C C . ASP B 1 242 ? 16.281 -4.673 -12.281 1.00 18.37 242 ASP B C 1
ATOM 4837 O O . ASP B 1 242 ? 16.995 -4.733 -13.284 1.00 21.28 242 ASP B O 1
ATOM 4842 N N . ILE B 1 243 ? 14.957 -4.739 -12.332 1.00 14.78 243 ILE B N 1
ATOM 4843 C CA . ILE B 1 243 ? 14.245 -4.784 -13.592 1.00 17.49 243 ILE B CA 1
ATOM 4844 C C . ILE B 1 243 ? 13.042 -3.863 -13.470 1.00 17.37 243 ILE B C 1
ATOM 4845 O O . ILE B 1 243 ? 12.435 -3.777 -12.409 1.00 15.49 243 ILE B O 1
ATOM 4858 N N . THR B 1 245 ? 9.388 -2.484 -15.798 1.00 10.63 245 THR B N 1
ATOM 4859 C CA . THR B 1 245 ? 8.565 -2.612 -16.999 1.00 11.15 245 THR B CA 1
ATOM 4860 C C . THR B 1 245 ? 7.855 -1.303 -17.287 1.00 16.47 245 THR B C 1
ATOM 4861 O O . THR B 1 245 ? 7.399 -0.622 -16.365 1.00 15.91 245 THR B O 1
ATOM 4865 N N . SER B 1 246 ? 7.768 -0.962 -18.570 1.00 16.82 246 SER B N 1
ATOM 4866 C CA . SER B 1 246 ? 7.108 0.258 -19.013 1.00 15.37 246 SER B CA 1
ATOM 4867 C C . SER B 1 246 ? 6.239 -0.075 -20.223 1.00 16.20 246 SER B C 1
ATOM 4868 O O . SER B 1 246 ? 6.545 -0.989 -20.976 1.00 13.98 246 SER B O 1
ATOM 4871 N N . ALA B 1 247 ? 5.142 0.650 -20.389 1.00 13.96 247 ALA B N 1
ATOM 4872 C CA . ALA B 1 247 ? 4.366 0.585 -21.619 1.00 14.38 247 ALA B CA 1
ATOM 4873 C C . ALA B 1 247 ? 3.413 1.776 -21.636 1.00 14.18 247 ALA B C 1
ATOM 4874 O O . ALA B 1 247 ? 3.709 2.798 -21.029 1.00 16.01 247 ALA B O 1
ATOM 4876 N N . LYS B 1 248 ? 2.280 1.647 -22.326 1.00 16.94 248 LYS B N 1
ATOM 4877 C CA . LYS B 1 248 ? 1.251 2.694 -22.298 1.00 16.17 248 LYS B CA 1
ATOM 4878 C C . LYS B 1 248 ? 1.810 4.048 -22.735 1.00 16.11 248 LYS B C 1
ATOM 4879 O O . LYS B 1 248 ? 1.995 4.273 -23.927 1.00 19.04 248 LYS B O 1
ATOM 4885 N N . ALA B 1 249 ? 2.079 4.950 -21.788 1.00 11.09 249 ALA B N 1
ATOM 4886 C CA . ALA B 1 249 ? 2.595 6.264 -22.147 1.00 16.68 249 ALA B CA 1
ATOM 4887 C C . ALA B 1 249 ? 3.948 6.205 -22.849 1.00 14.53 249 ALA B C 1
ATOM 4888 O O . ALA B 1 249 ? 4.368 7.180 -23.468 1.00 15.56 249 ALA B O 1
ATOM 4890 N N . LEU B 1 250 ? 4.633 5.070 -22.740 1.00 10.95 250 LEU B N 1
ATOM 4891 C CA . LEU B 1 250 ? 5.908 4.893 -23.432 1.00 9.99 250 LEU B CA 1
ATOM 4892 C C . LEU B 1 250 ? 5.755 5.191 -24.932 1.00 12.83 250 LEU B C 1
ATOM 4893 O O . LEU B 1 250 ? 6.677 5.699 -25.577 1.00 15.06 250 LEU B O 1
ATOM 4898 N N . GLY B 1 251 ? 4.582 4.881 -25.478 1.00 13.94 251 GLY B N 1
ATOM 4899 C CA . GLY B 1 251 ? 4.319 5.078 -26.899 1.00 10.13 251 GLY B CA 1
ATOM 4900 C C . GLY B 1 251 ? 3.219 6.088 -27.186 1.00 13.97 251 GLY B C 1
ATOM 4901 O O . GLY B 1 251 ? 2.905 6.370 -28.347 1.00 12.59 251 GLY B O 1
ATOM 4902 N N . CYS B 1 252 ? 2.644 6.637 -26.117 1.00 13.75 252 CYS B N 1
ATOM 4903 C CA . CYS B 1 252 ? 1.586 7.636 -26.212 1.00 12.66 252 CYS B CA 1
ATOM 4904 C C . CYS B 1 252 ? 0.547 7.293 -27.258 1.00 17.09 252 CYS B C 1
ATOM 4905 O O . CYS B 1 252 ? 0.113 8.158 -28.021 1.00 23.30 252 CYS B O 1
ATOM 4908 N N . GLY B 1 253 ? 0.143 6.031 -27.286 1.00 10.26 253 GLY B N 1
ATOM 4909 C CA . GLY B 1 253 ? -0.933 5.620 -28.168 1.00 13.43 253 GLY B CA 1
ATOM 4910 C C . GLY B 1 253 ? -0.467 4.525 -29.099 1.00 19.62 253 GLY B C 1
ATOM 4911 O O . GLY B 1 253 ? -1.275 3.749 -29.595 1.00 18.39 253 GLY B O 1
ATOM 4912 N N . LEU B 1 254 ? 0.839 4.476 -29.355 1.00 13.49 254 LEU B N 1
ATOM 4913 C CA . LEU B 1 254 ? 1.410 3.375 -30.144 1.00 12.05 254 LEU B CA 1
ATOM 4914 C C . LEU B 1 254 ? 1.649 2.163 -29.255 1.00 12.01 254 LEU B C 1
ATOM 4915 O O . LEU B 1 254 ? 2.040 2.298 -28.100 1.00 15.02 254 LEU B O 1
ATOM 4920 N N . SER B 1 255 ? 1.413 0.972 -29.804 1.00 17.56 255 SER B N 1
ATOM 4921 C CA . SER B 1 255 ? 1.590 -0.278 -29.058 1.00 17.96 255 SER B CA 1
ATOM 4922 C C . SER B 1 255 ? 3.059 -0.604 -28.836 1.00 12.27 255 SER B C 1
ATOM 4923 O O . SER B 1 255 ? 3.723 -1.071 -29.749 1.00 21.20 255 SER B O 1
ATOM 4926 N N . VAL B 1 256 ? 3.559 -0.391 -27.621 1.00 11.40 256 VAL B N 1
ATOM 4927 C CA . VAL B 1 256 ? 4.941 -0.713 -27.327 1.00 11.40 256 VAL B CA 1
ATOM 4928 C C . VAL B 1 256 ? 5.084 -0.918 -25.826 1.00 15.98 256 VAL B C 1
ATOM 4929 O O . VAL B 1 256 ? 4.367 -0.291 -25.040 1.00 20.13 256 VAL B O 1
ATOM 4933 N N . GLY B 1 257 ? 6.010 -1.789 -25.458 1.00 14.36 257 GLY B N 1
ATOM 4934 C CA . GLY B 1 257 ? 6.307 -2.104 -24.079 1.00 9.67 257 GLY B CA 1
ATOM 4935 C C . GLY B 1 257 ? 7.796 -2.348 -23.961 1.00 9.38 257 GLY B C 1
ATOM 4936 O O . GLY B 1 257 ? 8.479 -2.515 -24.965 1.00 13.15 257 GLY B O 1
ATOM 4937 N N . ALA B 1 258 ? 8.311 -2.318 -22.742 1.00 11.32 258 ALA B N 1
ATOM 4938 C CA . ALA B 1 258 ? 9.714 -2.606 -22.536 1.00 13.94 258 ALA B CA 1
ATOM 4939 C C . ALA B 1 258 ? 9.982 -3.162 -21.150 1.00 14.58 258 ALA B C 1
ATOM 4940 O O . ALA B 1 258 ? 9.299 -2.820 -20.196 1.00 13.74 258 ALA B O 1
ATOM 4942 N N . PHE B 1 259 ? 10.998 -4.007 -21.047 1.00 13.37 259 PHE B N 1
ATOM 4943 C CA . PHE B 1 259 ? 11.463 -4.464 -19.754 1.00 12.31 259 PHE B CA 1
ATOM 4944 C C . PHE B 1 259 ? 12.918 -4.020 -19.749 1.00 14.10 259 PHE B C 1
ATOM 4945 O O . PHE B 1 259 ? 13.640 -4.232 -20.716 1.00 15.38 259 PHE B O 1
ATOM 4953 N N . VAL B 1 260 ? 13.318 -3.350 -18.679 1.00 13.69 260 VAL B N 1
ATOM 4954 C CA . VAL B 1 260 ? 14.650 -2.778 -18.575 1.00 14.36 260 VAL B CA 1
ATOM 4955 C C . VAL B 1 260 ? 15.404 -3.379 -17.403 1.00 13.62 260 VAL B C 1
ATOM 4956 O O . VAL B 1 260 ? 14.858 -3.521 -16.317 1.00 20.18 260 VAL B O 1
ATOM 4960 N N . ILE B 1 261 ? 16.658 -3.737 -17.637 1.00 15.21 261 ILE B N 1
ATOM 4961 C CA . ILE B 1 261 ? 17.463 -4.380 -16.611 1.00 15.08 261 ILE B CA 1
ATOM 4962 C C . ILE B 1 261 ? 18.729 -3.613 -16.263 1.00 20.02 261 ILE B C 1
ATOM 4963 O O . ILE B 1 261 ? 19.293 -2.912 -17.093 1.00 20.90 261 ILE B O 1
ATOM 4968 N N . ASN B 1 262 ? 19.157 -3.752 -15.014 1.00 24.02 262 ASN B N 1
ATOM 4969 C CA . ASN B 1 262 ? 20.372 -3.100 -14.540 1.00 21.19 262 ASN B CA 1
ATOM 4970 C C . ASN B 1 262 ? 21.632 -3.884 -14.911 1.00 26.13 262 ASN B C 1
ATOM 4971 O O . ASN B 1 262 ? 21.552 -4.981 -15.469 1.00 23.18 262 ASN B O 1
ATOM 4976 N N . GLN B 1 263 ? 22.795 -3.315 -14.615 1.00 24.60 263 GLN B N 1
ATOM 4977 C CA A GLN B 1 263 ? 24.064 -3.957 -14.948 0.50 30.85 263 GLN B CA 1
ATOM 4978 C CA B GLN B 1 263 ? 24.059 -3.959 -14.954 0.50 30.83 263 GLN B CA 1
ATOM 4979 C C . GLN B 1 263 ? 24.218 -5.333 -14.304 1.00 27.88 263 GLN B C 1
ATOM 4980 O O . GLN B 1 263 ? 24.765 -6.253 -14.910 1.00 31.64 263 GLN B O 1
ATOM 4991 N N . LYS B 1 264 ? 23.747 -5.472 -13.070 1.00 22.93 264 LYS B N 1
ATOM 4992 C CA . LYS B 1 264 ? 23.878 -6.736 -12.364 1.00 24.60 264 LYS B CA 1
ATOM 4993 C C . LYS B 1 264 ? 23.163 -7.845 -13.105 1.00 26.71 264 LYS B C 1
ATOM 4994 O O . LYS B 1 264 ? 23.677 -8.953 -13.232 1.00 26.76 264 LYS B O 1
ATOM 5000 N N . VAL B 1 265 ? 21.961 -7.554 -13.589 1.00 21.81 265 VAL B N 1
ATOM 5001 C CA . VAL B 1 265 ? 21.204 -8.581 -14.287 1.00 23.87 265 VAL B CA 1
ATOM 5002 C C . VAL B 1 265 ? 21.801 -8.827 -15.668 1.00 23.99 265 VAL B C 1
ATOM 5003 O O . VAL B 1 265 ? 21.942 -9.974 -16.097 1.00 28.23 265 VAL B O 1
ATOM 5007 N N . ALA B 1 266 ? 22.164 -7.741 -16.348 1.00 23.54 266 ALA B N 1
ATOM 5008 C CA . ALA B 1 266 ? 22.748 -7.831 -17.683 1.00 23.96 266 ALA B CA 1
ATOM 5009 C C . ALA B 1 266 ? 24.015 -8.673 -17.684 1.00 30.52 266 ALA B C 1
ATOM 5010 O O . ALA B 1 266 ? 24.196 -9.533 -18.540 1.00 41.26 266 ALA B O 1
ATOM 5012 N N . SER B 1 267 ? 24.884 -8.435 -16.710 1.00 26.53 267 SER B N 1
ATOM 5013 C CA . SER B 1 267 ? 26.173 -9.119 -16.678 1.00 35.73 267 SER B CA 1
ATOM 5014 C C . SER B 1 267 ? 26.093 -10.576 -16.204 1.00 27.68 267 SER B C 1
ATOM 5015 O O . SER B 1 267 ? 27.085 -11.294 -16.264 1.00 35.80 267 SER B O 1
ATOM 5018 N N . ASN B 1 268 ? 24.926 -11.005 -15.729 1.00 27.18 268 ASN B N 1
ATOM 5019 C CA . ASN B 1 268 ? 24.735 -12.400 -15.330 1.00 32.48 268 ASN B CA 1
ATOM 5020 C C . ASN B 1 268 ? 24.003 -13.205 -16.399 1.00 42.46 268 ASN B C 1
ATOM 5021 O O . ASN B 1 268 ? 23.678 -14.378 -16.200 1.00 43.70 268 ASN B O 1
ATOM 5026 N N . SER B 1 269 ? 23.735 -12.558 -17.528 1.00 41.91 269 SER B N 1
ATOM 5027 C CA . SER B 1 269 ? 23.168 -13.228 -18.693 1.00 41.05 269 SER B CA 1
ATOM 5028 C C . SER B 1 269 ? 24.050 -12.988 -19.914 1.00 44.12 269 SER B C 1
ATOM 5029 O O . SER B 1 269 ? 24.336 -11.841 -20.264 1.00 42.93 269 SER B O 1
ATOM 5032 N N . LEU B 1 270 ? 24.472 -14.070 -20.561 1.00 36.83 270 LEU B N 1
ATOM 5033 C CA . LEU B 1 270 ? 25.300 -13.970 -21.755 1.00 43.92 270 LEU B CA 1
ATOM 5034 C C . LEU B 1 270 ? 24.606 -13.132 -22.822 1.00 48.08 270 LEU B C 1
ATOM 5035 O O . LEU B 1 270 ? 25.223 -12.270 -23.451 1.00 45.06 270 LEU B O 1
ATOM 5040 N N . GLU B 1 271 ? 23.317 -13.379 -23.020 1.00 48.03 271 GLU B N 1
ATOM 5041 C CA . GLU B 1 271 ? 22.566 -12.667 -24.051 1.00 45.36 271 GLU B CA 1
ATOM 5042 C C . GLU B 1 271 ? 22.304 -11.208 -23.679 1.00 43.78 271 GLU B C 1
ATOM 5043 O O . GLU B 1 271 ? 22.454 -10.314 -24.516 1.00 39.50 271 GLU B O 1
ATOM 5049 N N . ALA B 1 272 ? 21.918 -10.971 -22.428 1.00 35.93 272 ALA B N 1
ATOM 5050 C CA . ALA B 1 272 ? 21.547 -9.628 -21.990 1.00 37.19 272 ALA B CA 1
ATOM 5051 C C . ALA B 1 272 ? 22.729 -8.652 -21.926 1.00 39.63 272 ALA B C 1
ATOM 5052 O O . ALA B 1 272 ? 22.579 -7.474 -22.250 1.00 45.67 272 ALA B O 1
ATOM 5054 N N . GLY B 1 273 ? 23.897 -9.143 -21.515 1.00 38.04 273 GLY B N 1
ATOM 5055 C CA . GLY B 1 273 ? 25.078 -8.305 -21.357 1.00 43.37 273 GLY B CA 1
ATOM 5056 C C . GLY B 1 273 ? 25.741 -7.950 -22.674 1.00 47.57 273 GLY B C 1
ATOM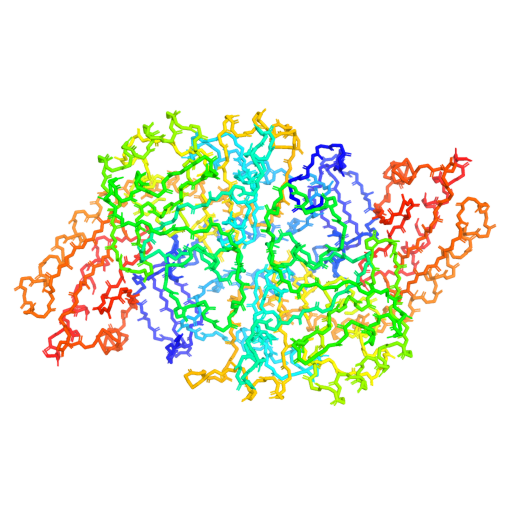 5057 O O . GLY B 1 273 ? 26.489 -6.975 -22.778 1.00 50.80 273 GLY B O 1
ATOM 5058 N N . ASP B 1 274 ? 25.465 -8.765 -23.682 1.00 38.70 274 ASP B N 1
ATOM 5059 C CA . ASP B 1 274 ? 25.923 -8.526 -25.041 1.00 37.35 274 ASP B CA 1
ATOM 5060 C C . ASP B 1 274 ? 25.348 -7.199 -25.571 1.00 33.77 274 ASP B C 1
ATOM 5061 O O . ASP B 1 274 ? 24.128 -7.007 -25.601 1.00 35.97 274 ASP B O 1
ATOM 5066 N N . HIS B 1 275 ? 26.226 -6.284 -25.977 1.00 30.15 275 HIS B N 1
ATOM 5067 C CA . HIS B 1 275 ? 25.803 -4.949 -26.406 1.00 41.44 275 HIS B CA 1
ATOM 5068 C C . HIS B 1 275 ? 24.919 -4.962 -27.656 1.00 37.82 275 HIS B C 1
ATOM 5069 O O . HIS B 1 275 ? 24.079 -4.086 -27.834 1.00 33.94 275 HIS B O 1
ATOM 5076 N N . GLY B 1 276 ? 25.108 -5.954 -28.520 1.00 40.44 276 GLY B N 1
ATOM 5077 C CA . GLY B 1 276 ? 24.326 -6.035 -29.742 1.00 42.80 276 GLY B CA 1
ATOM 5078 C C . GLY B 1 276 ? 23.029 -6.817 -29.607 1.00 37.06 276 GLY B C 1
ATOM 5079 O O . GLY B 1 276 ? 22.409 -7.179 -30.607 1.00 39.28 276 GLY B O 1
ATOM 5080 N N . SER B 1 277 ? 22.607 -7.074 -28.373 1.00 34.08 277 SER B N 1
ATOM 5081 C CA . SER B 1 277 ? 21.447 -7.927 -28.146 1.00 36.92 277 SER B CA 1
ATOM 5082 C C . SER B 1 277 ? 20.137 -7.155 -28.243 1.00 35.28 277 SER B C 1
ATOM 5083 O O . SER B 1 277 ? 20.100 -5.927 -28.079 1.00 30.60 277 SER B O 1
ATOM 5086 N N . THR B 1 278 ? 19.062 -7.875 -28.523 1.00 34.73 278 THR B N 1
ATOM 5087 C CA . THR B 1 278 ? 17.755 -7.258 -28.654 1.00 34.29 278 THR B CA 1
ATOM 5088 C C . THR B 1 278 ? 16.658 -8.266 -28.375 1.00 28.73 278 THR B C 1
ATOM 5089 O O . THR B 1 278 ? 16.909 -9.465 -28.332 1.00 28.53 278 THR B O 1
ATOM 5093 N N . TYR B 1 279 ? 15.447 -7.767 -28.160 1.00 26.70 279 TYR B N 1
ATOM 5094 C CA . TYR B 1 279 ? 14.301 -8.632 -27.925 1.00 27.15 279 TYR B CA 1
ATOM 5095 C C . TYR B 1 279 ? 13.224 -8.414 -28.986 1.00 33.34 279 TYR B C 1
ATOM 5096 O O . TYR B 1 279 ? 12.852 -9.320 -29.727 1.00 27.37 279 TYR B O 1
ATOM 5105 N N . GLY B 1 280 ? 12.761 -7.172 -29.048 1.00 25.94 280 GLY B N 1
ATOM 5106 C CA . GLY B 1 280 ? 11.699 -6.741 -29.929 1.00 27.13 280 GLY B CA 1
ATOM 5107 C C . GLY B 1 280 ? 11.833 -5.275 -30.293 1.00 24.87 280 GLY B C 1
ATOM 5108 O O . GLY B 1 280 ? 12.922 -4.719 -30.286 1.00 30.41 280 GLY B O 1
ATOM 5109 N N . GLY B 1 281 ? 10.719 -4.660 -30.654 1.00 20.67 281 GLY B N 1
ATOM 5110 C CA . GLY B 1 281 ? 10.699 -3.257 -31.043 1.00 18.86 281 GLY B CA 1
ATOM 5111 C C . GLY B 1 281 ? 10.593 -3.165 -32.553 1.00 19.79 281 GLY B C 1
ATOM 5112 O O . GLY B 1 281 ? 10.862 -4.143 -33.250 1.00 19.12 281 GLY B O 1
ATOM 5113 N N . ASN B 1 282 ? 10.179 -2.012 -33.064 1.00 13.56 282 ASN B N 1
ATOM 5114 C CA . ASN B 1 282 ? 10.198 -1.786 -34.508 1.00 10.70 282 ASN B CA 1
ATOM 5115 C C . ASN B 1 282 ? 10.453 -0.306 -34.759 1.00 9.35 282 ASN B C 1
ATOM 5116 O O . ASN B 1 282 ? 10.331 0.498 -33.842 1.00 11.07 282 ASN B O 1
ATOM 5121 N N . PRO B 1 283 ? 10.833 0.050 -35.987 1.00 9.60 283 PRO B N 1
ATOM 5122 C CA . PRO B 1 283 ? 11.184 1.448 -36.265 1.00 10.76 283 PRO B CA 1
ATOM 5123 C C . PRO B 1 283 ? 10.048 2.416 -36.017 1.00 14.98 283 PRO B C 1
ATOM 5124 O O . PRO B 1 283 ? 10.306 3.538 -35.576 1.00 11.69 283 PRO B O 1
ATOM 5128 N N . LEU B 1 284 ? 8.811 2.021 -36.306 1.00 12.39 284 LEU B N 1
ATOM 5129 C CA . LEU B 1 284 ? 7.703 2.950 -36.102 1.00 14.47 284 LEU B CA 1
ATOM 5130 C C . LEU B 1 284 ? 7.473 3.269 -34.628 1.00 14.84 284 LEU B C 1
ATOM 5131 O O . LEU B 1 284 ? 7.433 4.441 -34.237 1.00 13.18 284 LEU B O 1
ATOM 5136 N N . VAL B 1 285 ? 7.296 2.244 -33.799 1.00 9.35 285 VAL B N 1
ATOM 5137 C CA . VAL B 1 285 ? 7.005 2.531 -32.400 1.00 10.40 285 VAL B CA 1
ATOM 5138 C C . VAL B 1 285 ? 8.202 3.167 -31.698 1.00 9.87 285 VAL B C 1
ATOM 5139 O O . VAL B 1 285 ? 8.028 4.021 -30.824 1.00 15.77 285 VAL B O 1
ATOM 5143 N N . CYS B 1 286 ? 9.410 2.811 -32.123 1.00 9.35 286 CYS B N 1
ATOM 5144 C CA . CYS B 1 286 ? 10.586 3.400 -31.493 1.00 13.11 286 CYS B CA 1
ATOM 5145 C C . CYS B 1 286 ? 10.798 4.867 -31.909 1.00 14.94 286 CYS B C 1
ATOM 5146 O O . CYS B 1 286 ? 11.266 5.674 -31.103 1.00 15.50 286 CYS B O 1
ATOM 5149 N N . ALA B 1 287 ? 10.448 5.216 -33.147 1.00 13.85 287 ALA B N 1
ATOM 5150 C CA . ALA B 1 287 ? 10.417 6.636 -33.526 1.00 13.41 287 ALA B CA 1
ATOM 5151 C C . ALA B 1 287 ? 9.428 7.372 -32.631 1.00 11.95 287 ALA B C 1
ATOM 5152 O O . ALA B 1 287 ? 9.670 8.520 -32.225 1.00 13.61 287 ALA B O 1
ATOM 5154 N N . GLY B 1 288 ? 8.312 6.714 -32.333 1.00 12.15 288 GLY B N 1
ATOM 5155 C CA . GLY B 1 288 ? 7.316 7.244 -31.416 1.00 11.01 288 GLY B CA 1
ATOM 5156 C C . GLY B 1 288 ? 7.901 7.448 -30.018 1.00 15.95 288 GLY B C 1
ATOM 5157 O O . GLY B 1 288 ? 7.733 8.505 -29.403 1.00 13.02 288 GLY B O 1
ATOM 5158 N N . VAL B 1 289 ? 8.603 6.443 -29.512 1.00 11.40 289 VAL B N 1
ATOM 5159 C CA . VAL B 1 289 ? 9.242 6.566 -28.201 1.00 13.29 289 VAL B CA 1
ATOM 5160 C C . VAL B 1 289 ? 10.186 7.780 -28.170 1.00 15.02 289 VAL B C 1
ATOM 5161 O O . VAL B 1 289 ? 10.128 8.597 -27.240 1.00 18.12 289 VAL B O 1
ATOM 5165 N N . ASN B 1 290 ? 11.018 7.923 -29.198 1.00 11.11 290 ASN B N 1
ATOM 5166 C CA . ASN B 1 290 ? 11.933 9.071 -29.255 1.00 16.89 290 ASN B CA 1
ATOM 5167 C C . ASN B 1 290 ? 11.199 10.408 -29.294 1.00 14.68 290 ASN B C 1
ATOM 5168 O O . ASN B 1 290 ? 11.640 11.386 -28.677 1.00 15.12 290 ASN B O 1
ATOM 5173 N N . ALA B 1 291 ? 10.087 10.460 -30.025 1.00 15.31 291 ALA B N 1
ATOM 5174 C CA . ALA B 1 291 ? 9.282 11.686 -30.084 1.00 19.08 291 ALA B CA 1
ATOM 5175 C C . ALA B 1 291 ? 8.694 12.025 -28.709 1.00 14.59 291 ALA B C 1
ATOM 5176 O O . ALA B 1 291 ? 8.638 13.191 -28.312 1.00 17.76 291 ALA B O 1
ATOM 5178 N N . VAL B 1 292 ? 8.252 10.999 -27.989 1.00 15.88 292 VAL B N 1
ATOM 5179 C CA . VAL B 1 292 ? 7.702 11.193 -26.649 1.00 15.95 292 VAL B CA 1
ATOM 5180 C C . VAL B 1 292 ? 8.751 11.835 -25.748 1.00 19.13 292 VAL B C 1
ATOM 5181 O O . VAL B 1 292 ? 8.480 12.864 -25.112 1.00 13.49 292 VAL B O 1
ATOM 5185 N N . PHE B 1 293 ? 9.957 11.261 -25.715 1.00 14.59 293 PHE B N 1
ATOM 5186 C CA . PHE B 1 293 ? 11.027 11.845 -24.902 1.00 18.00 293 PHE B CA 1
ATOM 5187 C C . PHE B 1 293 ? 11.416 13.268 -25.316 1.00 16.15 293 PHE B C 1
ATOM 5188 O O . PHE B 1 293 ? 11.660 14.135 -24.452 1.00 16.38 293 PHE B O 1
ATOM 5196 N N . GLU B 1 294 ? 11.500 13.514 -26.624 1.00 16.29 294 GLU B N 1
ATOM 5197 C CA . GLU B 1 294 ? 11.843 14.851 -27.114 1.00 16.71 294 GLU B CA 1
ATOM 5198 C C . GLU B 1 294 ? 10.787 15.877 -26.714 1.00 17.95 294 GLU B C 1
ATOM 5199 O O . GLU B 1 294 ? 11.108 16.992 -26.295 1.00 20.36 294 GLU B O 1
ATOM 5205 N N . ILE B 1 295 ? 9.526 15.498 -26.848 1.00 16.85 295 ILE B N 1
ATOM 5206 C CA . ILE B 1 295 ? 8.419 16.397 -26.538 1.00 16.03 295 ILE B CA 1
ATOM 5207 C C . ILE B 1 295 ? 8.305 16.657 -25.030 1.00 19.45 295 ILE B C 1
ATOM 5208 O O . ILE B 1 295 ? 8.097 17.799 -24.592 1.00 18.60 295 ILE B O 1
ATOM 5213 N N . PHE B 1 296 ? 8.451 15.597 -24.240 1.00 15.26 296 PHE B N 1
ATOM 5214 C CA . PHE B 1 296 ? 8.453 15.731 -22.790 1.00 17.31 296 PHE B CA 1
ATOM 5215 C C . PHE B 1 296 ? 9.470 16.779 -22.344 1.00 21.64 296 PHE B C 1
ATOM 5216 O O . PHE B 1 296 ? 9.184 17.614 -21.493 1.00 22.84 296 PHE B O 1
ATOM 5224 N N . LYS B 1 297 ? 10.669 16.716 -22.909 1.00 22.40 297 LYS B N 1
ATOM 5225 C CA . LYS B 1 297 ? 11.726 17.637 -22.524 1.00 23.22 297 LYS B CA 1
ATOM 5226 C C . LYS B 1 297 ? 11.412 19.047 -23.011 1.00 27.16 297 LYS B C 1
ATOM 5227 O O . LYS B 1 297 ? 11.401 20.002 -22.234 1.00 27.65 297 LYS B O 1
ATOM 5233 N N . GLU B 1 298 ? 11.137 19.152 -24.305 1.00 23.43 298 GLU B N 1
ATOM 5234 C CA . GLU B 1 298 ? 10.834 20.415 -24.959 1.00 22.65 298 GLU B CA 1
ATOM 5235 C C . GLU B 1 298 ? 9.695 21.191 -24.283 1.00 24.13 298 GLU B C 1
ATOM 5236 O O . GLU B 1 298 ? 9.806 22.398 -24.048 1.00 23.50 298 GLU B O 1
ATOM 5242 N N . GLU B 1 299 ? 8.613 20.493 -23.964 1.00 20.38 299 GLU B N 1
ATOM 5243 C CA . GLU B 1 299 ? 7.409 21.114 -23.416 1.00 20.49 299 GLU B CA 1
ATOM 5244 C C . GLU B 1 299 ? 7.354 21.079 -21.886 1.00 20.09 299 GLU B C 1
ATOM 5245 O O . GLU B 1 299 ? 6.383 21.536 -21.280 1.00 27.86 299 GLU B O 1
ATOM 5251 N N . LYS B 1 300 ? 8.397 20.545 -21.266 1.00 24.64 300 LYS B N 1
ATOM 5252 C CA . LYS B 1 300 ? 8.499 20.527 -19.804 1.00 26.97 300 LYS B CA 1
ATOM 5253 C C . LYS B 1 300 ? 7.288 19.849 -19.158 1.00 26.89 300 LYS B C 1
ATOM 5254 O O . LYS B 1 300 ? 6.646 20.391 -18.254 1.00 25.60 300 LYS B O 1
ATOM 5260 N N . ILE B 1 301 ? 6.989 18.651 -19.638 1.00 21.21 301 ILE B N 1
ATOM 5261 C CA . ILE B 1 301 ? 5.814 17.916 -19.203 1.00 23.68 301 ILE B CA 1
ATOM 5262 C C . ILE B 1 301 ? 5.886 17.553 -17.722 1.00 22.12 301 ILE B C 1
ATOM 5263 O O . ILE B 1 301 ? 4.903 17.715 -17.000 1.00 21.48 301 ILE B O 1
ATOM 5268 N N . LEU B 1 302 ? 7.047 17.079 -17.269 1.00 22.54 302 LEU B N 1
ATOM 5269 C CA . LEU B 1 302 ? 7.222 16.715 -15.865 1.00 24.04 302 LEU B CA 1
ATOM 5270 C C . LEU B 1 302 ? 6.972 17.916 -14.964 1.00 23.97 302 LEU B C 1
ATOM 5271 O O . LEU B 1 302 ? 6.383 17.785 -13.891 1.00 22.37 302 LEU B O 1
ATOM 5276 N N . GLU B 1 303 ? 7.430 19.088 -15.392 1.00 29.66 303 GLU B N 1
ATOM 5277 C CA . GLU B 1 303 ? 7.201 20.305 -14.624 1.00 30.00 303 GLU B CA 1
ATOM 5278 C C . GLU B 1 303 ? 5.711 20.629 -14.558 1.00 28.44 303 GLU B C 1
ATOM 5279 O O . GLU B 1 303 ? 5.206 21.075 -13.523 1.00 22.36 303 GLU B O 1
ATOM 5285 N N . ASN B 1 304 ? 5.007 20.402 -15.662 1.00 25.38 304 ASN B N 1
ATOM 5286 C CA . ASN B 1 304 ? 3.578 20.682 -15.700 1.00 22.06 304 ASN B CA 1
ATOM 5287 C C . ASN B 1 304 ? 2.826 19.810 -14.703 1.00 24.03 304 ASN B C 1
ATOM 5288 O O . ASN B 1 304 ? 1.953 20.288 -13.976 1.00 27.13 304 ASN B O 1
ATOM 5293 N N . VAL B 1 305 ? 3.185 18.532 -14.658 1.00 18.55 305 VAL B N 1
ATOM 5294 C CA . VAL B 1 305 ? 2.578 17.610 -13.711 1.00 23.55 305 VAL B CA 1
ATOM 5295 C C . VAL B 1 305 ? 2.851 18.050 -12.269 1.00 26.40 305 VAL B C 1
ATOM 5296 O O . VAL B 1 305 ? 1.961 18.029 -11.423 1.00 23.39 305 VAL B O 1
ATOM 5300 N N . ASN B 1 306 ? 4.085 18.451 -11.986 1.00 24.09 306 ASN B N 1
ATOM 5301 C CA . ASN B 1 306 ? 4.424 18.902 -10.638 1.00 23.56 306 ASN B CA 1
ATOM 5302 C C . ASN B 1 306 ? 3.742 20.215 -10.276 1.00 23.81 306 ASN B C 1
ATOM 5303 O O . ASN B 1 306 ? 3.317 20.411 -9.131 1.00 29.91 306 ASN B O 1
ATOM 5308 N N . LYS B 1 307 ? 3.618 21.104 -11.257 1.00 26.40 307 LYS B N 1
ATOM 5309 C CA . LYS B 1 307 ? 2.959 22.391 -11.043 1.00 29.31 307 LYS B CA 1
ATOM 5310 C C . LYS B 1 307 ? 1.477 22.218 -10.694 1.00 27.86 307 LYS B C 1
ATOM 5311 O O . LYS B 1 307 ? 0.965 22.883 -9.790 1.00 27.23 307 LYS B O 1
ATOM 5317 N N . LEU B 1 308 ? 0.799 21.317 -11.401 1.00 26.51 308 LEU B N 1
ATOM 5318 C CA . LEU B 1 308 ? -0.658 21.188 -11.299 1.00 29.39 308 LEU B CA 1
ATOM 5319 C C . LEU B 1 308 ? -1.180 20.148 -10.302 1.00 25.09 308 LEU B C 1
ATOM 5320 O O . LEU B 1 308 ? -2.351 20.193 -9.914 1.00 25.41 308 LEU B O 1
ATOM 5325 N N . THR B 1 309 ? -0.325 19.218 -9.889 1.00 23.26 309 THR B N 1
ATOM 5326 C CA . THR B 1 309 ? -0.747 18.152 -8.980 1.00 20.35 309 THR B CA 1
ATOM 5327 C C . THR B 1 309 ? -1.337 18.666 -7.652 1.00 28.71 309 THR B C 1
ATOM 5328 O O . THR B 1 309 ? -2.365 18.166 -7.191 1.00 26.04 309 THR B O 1
ATOM 5332 N N . PRO B 1 310 ? -0.701 19.678 -7.034 1.00 27.95 310 PRO B N 1
ATOM 5333 C CA . PRO B 1 310 ? -1.304 20.207 -5.806 1.00 33.34 310 PRO B CA 1
ATOM 5334 C C . PRO B 1 310 ? -2.750 20.672 -6.015 1.00 32.02 310 PRO B C 1
ATOM 5335 O O . PRO B 1 310 ? -3.618 20.363 -5.200 1.00 28.75 310 PRO B O 1
ATOM 5339 N N . TYR B 1 311 ? -3.004 21.395 -7.099 1.00 28.05 311 TYR B N 1
ATOM 5340 C CA . TYR B 1 311 ? -4.346 21.887 -7.383 1.00 27.11 311 TYR B CA 1
ATOM 5341 C C . TYR B 1 311 ? -5.317 20.745 -7.714 1.00 27.49 311 TYR B C 1
ATOM 5342 O O . TYR B 1 311 ? -6.479 20.765 -7.317 1.00 27.26 311 TYR B O 1
ATOM 5351 N N . LEU B 1 312 ? -4.838 19.747 -8.446 1.00 23.62 312 LEU B N 1
ATOM 5352 C CA . LEU B 1 312 ? -5.652 18.569 -8.708 1.00 24.83 312 LEU B CA 1
ATOM 5353 C C . LEU B 1 312 ? -6.068 17.886 -7.401 1.00 27.98 312 LEU B C 1
ATOM 5354 O O . LEU B 1 312 ? -7.235 17.565 -7.212 1.00 28.44 312 LEU B O 1
ATOM 5359 N N . GLU B 1 313 ? -5.108 17.655 -6.507 1.00 29.17 313 GLU B N 1
ATOM 5360 C CA . GLU B 1 313 ? -5.392 16.968 -5.248 1.00 27.56 313 GLU B CA 1
ATOM 5361 C C . GLU B 1 313 ? -6.320 17.792 -4.360 1.00 32.35 313 GLU B C 1
ATOM 5362 O O . GLU B 1 313 ? -7.212 17.249 -3.705 1.00 33.20 313 GLU B O 1
ATOM 5368 N N . GLN B 1 314 ? -6.113 19.106 -4.354 1.00 31.34 314 GLN B N 1
ATOM 5369 C CA . GLN B 1 314 ? -6.955 20.017 -3.579 1.00 33.62 314 GLN B CA 1
ATOM 5370 C C . GLN B 1 314 ? -8.409 19.927 -4.041 1.00 34.68 314 GLN B C 1
ATOM 5371 O O . GLN B 1 314 ? -9.336 19.923 -3.228 1.00 36.67 314 GLN B O 1
ATOM 5377 N N . SER B 1 315 ? -8.593 19.850 -5.355 1.00 33.57 315 SER B N 1
ATOM 5378 C CA . SER B 1 315 ? -9.923 19.809 -5.951 1.00 33.39 315 SER B CA 1
ATOM 5379 C C . SER B 1 315 ? -10.687 18.528 -5.599 1.00 30.23 315 SER B C 1
ATOM 5380 O O . SER B 1 315 ? -11.888 18.571 -5.324 1.00 31.90 315 SER B O 1
ATOM 5383 N N . LEU B 1 316 ? -9.988 17.398 -5.591 1.00 26.06 316 LEU B N 1
ATOM 5384 C CA . LEU B 1 316 ? -10.585 16.128 -5.180 1.00 30.98 316 LEU B CA 1
ATOM 5385 C C . LEU B 1 316 ? -10.908 16.120 -3.682 1.00 34.16 316 LEU B C 1
ATOM 5386 O O . LEU B 1 316 ? -11.962 15.625 -3.259 1.00 30.52 316 LEU B O 1
ATOM 5391 N N . ASP B 1 317 ? -9.995 16.666 -2.883 1.00 37.27 317 ASP B N 1
ATOM 5392 C CA . ASP B 1 317 ? -10.217 16.801 -1.444 1.00 37.84 317 ASP B CA 1
ATOM 5393 C C . ASP B 1 317 ? -11.478 17.610 -1.142 1.00 38.11 317 ASP B C 1
ATOM 5394 O O . ASP B 1 317 ? -12.212 17.307 -0.198 1.00 37.49 317 ASP B O 1
ATOM 5399 N N . GLU B 1 318 ? -11.718 18.645 -1.941 1.00 35.68 318 GLU B N 1
ATOM 5400 C CA . GLU B 1 318 ? -12.895 19.495 -1.764 1.00 39.80 318 GLU B CA 1
ATOM 5401 C C . GLU B 1 318 ? -14.201 18.745 -2.011 1.00 39.59 318 GLU B C 1
ATOM 5402 O O . GLU B 1 318 ? -15.256 19.150 -1.519 1.00 39.21 318 GLU B O 1
ATOM 5408 N N . LEU B 1 319 ? -14.130 17.659 -2.776 1.00 35.70 319 LEU B N 1
ATOM 5409 C CA . LEU B 1 319 ? -15.308 16.843 -3.049 1.00 35.10 319 LEU B CA 1
ATOM 5410 C C . LEU B 1 319 ? -15.597 15.871 -1.907 1.00 36.57 319 LEU B C 1
ATOM 5411 O O . LEU B 1 319 ? -16.751 15.542 -1.640 1.00 42.06 319 LEU B O 1
ATOM 5416 N N . ILE B 1 320 ? -14.542 15.411 -1.242 1.00 33.89 320 ILE B N 1
ATOM 5417 C CA . ILE B 1 320 ? -14.678 14.510 -0.102 1.00 43.82 320 ILE B CA 1
ATOM 5418 C C . ILE B 1 320 ? -15.341 15.227 1.071 1.00 42.33 320 ILE B C 1
ATOM 5419 O O . ILE B 1 320 ? -16.175 14.659 1.786 1.00 42.25 320 ILE B O 1
ATOM 5424 N N . ASN B 1 321 ? -14.962 16.480 1.276 1.00 42.35 321 ASN B N 1
ATOM 5425 C CA . ASN B 1 321 ? -15.587 17.279 2.318 1.00 41.00 321 ASN B CA 1
ATOM 5426 C C . ASN B 1 321 ? -17.051 17.523 1.991 1.00 37.11 321 ASN B C 1
ATOM 5427 O O . ASN B 1 321 ? -17.902 17.535 2.875 1.00 41.10 321 ASN B O 1
ATOM 5432 N N . GLU B 1 322 ? -17.340 17.698 0.708 1.00 43.53 322 GLU B N 1
ATOM 5433 C CA . GLU B 1 322 ? -18.661 18.141 0.283 1.00 48.44 322 GLU B CA 1
ATOM 5434 C C . GLU B 1 322 ? -19.694 17.017 0.237 1.00 49.73 322 GLU B C 1
ATOM 5435 O O . GLU B 1 322 ? -20.861 17.224 0.574 1.00 54.62 322 GLU B O 1
ATOM 5441 N N . PHE B 1 323 ? -19.266 15.828 -0.174 1.00 44.46 323 PHE B N 1
ATOM 5442 C CA . PHE B 1 323 ? -20.193 14.715 -0.350 1.00 41.31 323 PHE B CA 1
ATOM 5443 C C . PHE B 1 323 ? -19.902 13.591 0.636 1.00 44.58 323 PHE B C 1
ATOM 5444 O O . PHE B 1 323 ? -18.818 13.022 0.636 1.00 43.97 323 PHE B O 1
ATOM 5452 N N . ASP B 1 324 ? -20.885 13.278 1.473 1.00 48.28 324 ASP B N 1
ATOM 5453 C CA . ASP B 1 324 ? -20.731 12.262 2.508 1.00 49.57 324 ASP B CA 1
ATOM 5454 C C . ASP B 1 324 ? -20.206 10.929 1.971 1.00 50.47 324 ASP B C 1
ATOM 5455 O O . ASP B 1 324 ? -19.423 10.253 2.635 1.00 49.32 324 ASP B O 1
ATOM 5460 N N . PHE B 1 325 ? -20.622 10.559 0.764 1.00 55.38 325 PHE B N 1
ATOM 5461 C CA . PHE B 1 325 ? -20.240 9.262 0.210 1.00 46.66 325 PHE B CA 1
ATOM 5462 C C . PHE B 1 325 ? -18.855 9.242 -0.444 1.00 40.33 325 PHE B C 1
ATOM 5463 O O . PHE B 1 325 ? -18.344 8.176 -0.793 1.00 38.80 325 PHE B O 1
ATOM 5471 N N . CYS B 1 326 ? -18.247 10.412 -0.608 1.00 38.70 326 CYS B N 1
ATOM 5472 C CA . CYS B 1 326 ? -16.873 10.478 -1.104 1.00 35.28 326 CYS B CA 1
ATOM 5473 C C . CYS B 1 326 ? -15.927 10.325 0.078 1.00 41.71 326 CYS B C 1
ATOM 5474 O O . CYS B 1 326 ? -15.810 11.225 0.901 1.00 43.14 326 CYS B O 1
ATOM 5477 N N . LYS B 1 327 ? -15.250 9.183 0.148 1.00 42.75 327 LYS B N 1
ATOM 5478 C CA A LYS B 1 327 ? -14.506 8.827 1.351 0.50 43.68 327 LYS B CA 1
ATOM 5479 C CA B LYS B 1 327 ? -14.492 8.787 1.336 0.50 44.56 327 LYS B CA 1
ATOM 5480 C C . LYS B 1 327 ? -13.049 9.279 1.358 1.00 42.65 327 LYS B C 1
ATOM 5481 O O . LYS B 1 327 ? -12.690 10.173 2.122 1.00 47.09 327 LYS B O 1
ATOM 5492 N N . LYS B 1 328 ? -12.214 8.666 0.523 1.00 37.20 328 LYS B N 1
ATOM 5493 C CA . LYS B 1 328 ? -10.776 8.896 0.614 1.00 33.09 328 LYS B CA 1
ATOM 5494 C C . LYS B 1 328 ? -10.113 9.203 -0.719 1.00 35.46 328 LYS B C 1
ATOM 5495 O O . LYS B 1 328 ? -10.544 8.717 -1.765 1.00 35.90 328 LYS B O 1
ATOM 5501 N N . ARG B 1 329 ? -9.063 10.017 -0.670 1.00 31.36 329 ARG B N 1
ATOM 5502 C CA . ARG B 1 329 ? -8.228 10.251 -1.843 1.00 26.75 329 ARG B CA 1
ATOM 5503 C C . ARG B 1 329 ? -6.825 9.695 -1.629 1.00 29.72 329 ARG B C 1
ATOM 5504 O O . ARG B 1 329 ? -6.202 9.933 -0.595 1.00 30.53 329 ARG B O 1
ATOM 5512 N N . LYS B 1 330 ? -6.336 8.948 -2.612 1.00 24.47 330 LYS B N 1
ATOM 5513 C CA . LYS B 1 330 ? -4.964 8.478 -2.602 1.00 24.34 330 LYS B CA 1
ATOM 5514 C C . LYS B 1 330 ? -4.395 8.707 -3.987 1.00 22.23 330 LYS B C 1
ATOM 5515 O O . LYS B 1 330 ? -5.124 8.689 -4.979 1.00 24.29 330 LYS B O 1
ATOM 5521 N N . GLY B 1 331 ? -3.097 8.949 -4.071 1.00 24.94 331 GLY B N 1
ATOM 5522 C CA . GLY B 1 331 ? -2.519 9.127 -5.383 1.00 28.67 331 GLY B CA 1
ATOM 5523 C C . GLY B 1 331 ? -1.130 9.707 -5.399 1.00 21.11 331 GLY B C 1
ATOM 5524 O O . GLY B 1 331 ? -0.560 10.026 -4.361 1.00 22.70 331 GLY B O 1
ATOM 5525 N N . LEU B 1 332 ? -0.584 9.821 -6.602 1.00 21.65 332 LEU B N 1
ATOM 5526 C CA . LEU B 1 332 ? 0.739 10.381 -6.802 1.00 19.37 332 LEU B CA 1
ATOM 5527 C C . LEU B 1 332 ? 0.733 11.091 -8.146 1.00 23.27 332 LEU B C 1
ATOM 5528 O O . LEU B 1 332 ? 0.460 10.469 -9.170 1.00 22.18 332 LEU B O 1
ATOM 5533 N N . GLY B 1 333 ? 1.018 12.390 -8.149 1.00 19.96 333 GLY B N 1
ATOM 5534 C CA . GLY B 1 333 ? 1.039 13.133 -9.397 1.00 17.58 333 GLY B CA 1
ATOM 5535 C C . GLY B 1 333 ? -0.312 13.083 -10.083 1.00 19.53 333 GLY B C 1
ATOM 5536 O O . GLY B 1 333 ? -1.342 13.311 -9.443 1.00 23.18 333 GLY B O 1
ATOM 5537 N N . PHE B 1 334 ? -0.309 12.776 -11.379 1.00 18.11 334 PHE B N 1
ATOM 5538 C CA . PHE B 1 334 ? -1.543 12.693 -12.167 1.00 17.78 334 PHE B CA 1
ATOM 5539 C C . PHE B 1 334 ? -2.161 11.293 -12.131 1.00 19.49 334 PHE B C 1
ATOM 5540 O O . PHE B 1 334 ? -2.825 10.878 -13.073 1.00 18.71 334 PHE B O 1
ATOM 5556 N N . GLN B 1 336 ? -4.670 9.588 -9.611 1.00 21.29 336 GLN B N 1
ATOM 5557 C CA . GLN B 1 336 ? -5.452 9.806 -8.409 1.00 21.22 336 GLN B CA 1
ATOM 5558 C C . GLN B 1 336 ? -6.676 8.901 -8.356 1.00 17.78 336 GLN B C 1
ATOM 5559 O O . GLN B 1 336 ? -7.241 8.531 -9.384 1.00 20.40 336 GLN B O 1
ATOM 5565 N N . GLY B 1 337 ? -7.073 8.553 -7.140 1.00 22.49 337 GLY B N 1
ATOM 5566 C CA . GLY B 1 337 ? -8.261 7.759 -6.927 1.00 22.23 337 GLY B CA 1
ATOM 5567 C C . GLY B 1 337 ? -9.094 8.336 -5.804 1.00 27.09 337 GLY B C 1
ATOM 5568 O O . GLY B 1 337 ? -8.569 8.928 -4.859 1.00 24.53 337 GLY B O 1
ATOM 5569 N N . LEU B 1 338 ? -10.403 8.166 -5.917 1.00 21.92 338 LEU B N 1
ATOM 5570 C CA . LEU B 1 338 ? -11.333 8.670 -4.919 1.00 26.78 338 LEU B CA 1
ATOM 5571 C C . LEU B 1 338 ? -12.338 7.559 -4.649 1.00 26.33 338 LEU B C 1
ATOM 5572 O O . LEU B 1 338 ? -13.045 7.130 -5.557 1.00 27.86 338 LEU B O 1
ATOM 5577 N N . SER B 1 339 ? -12.390 7.078 -3.409 1.00 34.09 339 SER B N 1
ATOM 5578 C CA . SER B 1 339 ? -13.288 5.980 -3.069 1.00 36.73 339 SER B CA 1
ATOM 5579 C C . SER B 1 339 ? -14.684 6.492 -2.725 1.00 38.51 339 SER B C 1
ATOM 5580 O O . SER B 1 339 ? -14.839 7.568 -2.148 1.00 40.34 339 SER B O 1
ATOM 5583 N N . LEU B 1 340 ? -15.698 5.722 -3.100 1.00 32.76 340 LEU B N 1
ATOM 5584 C CA . LEU B 1 340 ? -17.077 6.080 -2.796 1.00 34.57 340 LEU B CA 1
ATOM 5585 C C . LEU B 1 340 ? -17.709 5.019 -1.905 1.00 38.88 340 LEU B C 1
ATOM 5586 O O . LEU B 1 340 ? -17.428 3.827 -2.064 1.00 34.50 340 LEU B O 1
ATOM 5591 N N . ASP B 1 341 ? -18.557 5.458 -0.976 1.00 33.30 341 ASP B N 1
ATOM 5592 C CA . ASP B 1 341 ? -19.339 4.548 -0.145 1.00 46.88 341 ASP B CA 1
ATOM 5593 C C . ASP B 1 341 ? -20.136 3.568 -0.992 1.00 44.52 341 ASP B C 1
ATOM 5594 O O . ASP B 1 341 ? -20.495 3.864 -2.130 1.00 44.09 341 ASP B O 1
ATOM 5599 N N . LYS B 1 342 ? -20.421 2.405 -0.417 1.00 53.38 342 LYS B N 1
ATOM 5600 C CA . LYS B 1 342 ? -21.234 1.386 -1.067 1.00 60.79 342 LYS B CA 1
ATOM 5601 C C . LYS B 1 342 ? -22.600 1.939 -1.485 1.00 56.96 342 LYS B C 1
ATOM 5602 O O . LYS B 1 342 ? -23.254 1.391 -2.372 1.00 56.07 342 LYS B O 1
ATOM 5608 N N . SER B 1 343 ? -23.016 3.033 -0.852 1.00 48.87 343 SER B N 1
ATOM 5609 C CA . SER B 1 343 ? -24.340 3.612 -1.089 1.00 52.93 343 SER B CA 1
ATOM 5610 C C . SER B 1 343 ? -24.500 4.193 -2.493 1.00 50.30 343 SER B C 1
ATOM 5611 O O . SER B 1 343 ? -25.621 4.381 -2.972 1.00 48.02 343 SER B O 1
ATOM 5614 N N . VAL B 1 344 ? -23.382 4.485 -3.148 1.00 38.45 344 VAL B N 1
ATOM 5615 C CA . VAL B 1 344 ? -23.423 5.041 -4.497 1.00 41.91 344 VAL B CA 1
ATOM 5616 C C . VAL B 1 344 ? -22.495 4.258 -5.416 1.00 41.09 344 VAL B C 1
ATOM 5617 O O . VAL B 1 344 ? -21.287 4.222 -5.192 1.00 46.16 344 VAL B O 1
ATOM 5621 N N . LYS B 1 345 ? -23.065 3.633 -6.446 1.00 37.93 345 LYS B N 1
ATOM 5622 C CA . LYS B 1 345 ? -22.298 2.814 -7.383 1.00 38.31 345 LYS B CA 1
ATOM 5623 C C . LYS B 1 345 ? -21.446 3.676 -8.303 1.00 35.18 345 LYS B C 1
ATOM 5624 O O . LYS B 1 345 ? -21.953 4.569 -8.979 1.00 33.93 345 LYS B O 1
ATOM 5630 N N . VAL B 1 346 ? -20.150 3.398 -8.347 1.00 30.51 346 VAL B N 1
ATOM 5631 C CA . VAL B 1 346 ? -19.260 4.194 -9.172 1.00 29.25 346 VAL B CA 1
ATOM 5632 C C . VAL B 1 346 ? -19.661 4.145 -10.654 1.00 30.45 346 VAL B C 1
ATOM 5633 O O . VAL B 1 346 ? -19.504 5.132 -11.375 1.00 29.82 346 VAL B O 1
ATOM 5637 N N . ALA B 1 347 ? -20.189 3.014 -11.112 1.00 23.64 347 ALA B N 1
ATOM 5638 C CA . ALA B 1 347 ? -20.573 2.907 -12.522 1.00 29.80 347 ALA B CA 1
ATOM 5639 C C . ALA B 1 347 ? -21.595 3.981 -12.923 1.00 28.59 347 ALA B C 1
ATOM 5640 O O . ALA B 1 347 ? -21.555 4.514 -14.037 1.00 24.89 347 ALA B O 1
ATOM 5642 N N . LYS B 1 348 ? -22.505 4.304 -12.012 1.00 29.61 348 LYS B N 1
ATOM 5643 C CA . LYS B 1 348 ? -23.521 5.305 -12.304 1.00 32.29 348 LYS B CA 1
ATOM 5644 C C . LYS B 1 348 ? -22.961 6.727 -12.238 1.00 27.75 348 LYS B C 1
ATOM 5645 O O . LYS B 1 348 ? -23.378 7.599 -13.000 1.00 28.19 348 LYS B O 1
ATOM 5651 N N . VAL B 1 349 ? -22.006 6.956 -11.343 1.00 25.50 349 VAL B N 1
ATOM 5652 C CA . VAL B 1 349 ? -21.344 8.254 -11.270 1.00 28.96 349 VAL B CA 1
ATOM 5653 C C . VAL B 1 349 ? -20.610 8.518 -12.581 1.00 27.57 349 VAL B C 1
ATOM 5654 O O . VAL B 1 349 ? -20.663 9.622 -13.132 1.00 25.92 349 VAL B O 1
ATOM 5658 N N . ILE B 1 350 ? -19.946 7.482 -13.083 1.00 24.34 350 ILE B N 1
ATOM 5659 C CA . ILE B 1 350 ? -19.253 7.537 -14.363 1.00 23.63 350 ILE B CA 1
ATOM 5660 C C . ILE B 1 350 ? -20.203 7.818 -15.527 1.00 25.07 350 ILE B C 1
ATOM 5661 O O . ILE B 1 350 ? -19.889 8.616 -16.410 1.00 24.72 350 ILE B O 1
ATOM 5666 N N . GLN B 1 351 ? -21.370 7.174 -15.519 1.00 26.54 351 GLN B N 1
ATOM 5667 C CA . GLN B 1 351 ? -22.384 7.417 -16.542 1.00 23.92 351 GLN B CA 1
ATOM 5668 C C . GLN B 1 351 ? -22.889 8.859 -16.505 1.00 24.91 351 GLN B C 1
ATOM 5669 O O . GLN B 1 351 ? -23.100 9.482 -17.546 1.00 26.20 351 GLN B O 1
ATOM 5675 N N . LYS B 1 352 ? -23.082 9.385 -15.300 1.00 24.47 352 LYS B N 1
ATOM 5676 C CA . LYS B 1 352 ? -23.543 10.756 -15.141 1.00 26.65 352 LYS B CA 1
ATOM 5677 C C . LYS B 1 352 ? -22.466 11.731 -15.613 1.00 28.65 352 LYS B C 1
ATOM 5678 O O . LYS B 1 352 ? -22.766 12.750 -16.231 1.00 24.57 352 LYS B O 1
ATOM 5684 N N . CYS B 1 353 ? -21.205 11.411 -15.336 1.00 23.90 353 CYS B N 1
ATOM 5685 C CA . CYS B 1 353 ? -20.114 12.241 -15.824 1.00 25.69 353 CYS B CA 1
ATOM 5686 C C . CYS B 1 353 ? -20.057 12.262 -17.357 1.00 17.47 353 CYS B C 1
ATOM 5687 O O . CYS B 1 353 ? -19.806 13.304 -17.957 1.00 22.42 353 CYS B O 1
ATOM 5690 N N . GLN B 1 354 ? -20.311 11.126 -17.988 1.00 19.67 354 GLN B N 1
ATOM 5691 C CA . GLN B 1 354 ? -20.352 11.102 -19.450 1.00 23.09 354 GLN B CA 1
ATOM 5692 C C . GLN B 1 354 ? -21.464 12.017 -19.980 1.00 25.14 354 GLN B C 1
ATOM 5693 O O . GLN B 1 354 ? -21.272 12.730 -20.966 1.00 24.24 354 GLN B O 1
ATOM 5699 N N . GLU B 1 355 ? -22.617 12.015 -19.317 1.00 23.59 355 GLU B N 1
ATOM 5700 C CA . GLU B 1 355 ? -23.695 12.918 -19.704 1.00 23.96 355 GLU B CA 1
ATOM 5701 C C . GLU B 1 355 ? -23.191 14.351 -19.636 1.00 28.98 355 GLU B C 1
ATOM 5702 O O . GLU B 1 355 ? -23.509 15.170 -20.498 1.00 29.41 355 GLU B O 1
ATOM 5708 N N . ASN B 1 356 ? -22.393 14.639 -18.608 1.00 28.03 356 ASN B N 1
ATOM 5709 C CA . ASN B 1 356 ? -21.851 15.977 -18.396 1.00 24.54 356 ASN B CA 1
ATOM 5710 C C . ASN B 1 356 ? -20.579 16.224 -19.190 1.00 22.28 356 ASN B C 1
ATOM 5711 O O . ASN B 1 356 ? -19.875 17.208 -18.956 1.00 31.14 356 ASN B O 1
ATOM 5716 N N . ALA B 1 357 ? -20.284 15.319 -20.118 1.00 21.72 357 ALA B N 1
ATOM 5717 C CA . ALA B 1 357 ? -19.156 15.493 -21.031 1.00 26.12 357 ALA B CA 1
ATOM 5718 C C . ALA B 1 357 ? -17.802 15.401 -20.331 1.00 25.61 357 ALA B C 1
ATOM 5719 O O . ALA B 1 357 ? -16.903 16.193 -20.603 1.00 21.17 357 ALA B O 1
ATOM 5721 N N . LEU B 1 358 ? -17.668 14.434 -19.428 1.00 23.54 358 LEU B N 1
ATOM 5722 C CA . LEU B 1 358 ? -16.410 14.183 -18.722 1.00 21.51 358 LEU B CA 1
ATOM 5723 C C . LEU B 1 358 ? -16.173 12.686 -18.741 1.00 20.56 358 LEU B C 1
ATOM 5724 O O . LEU B 1 358 ? -17.098 11.923 -18.477 1.00 22.85 358 LEU B O 1
ATOM 5729 N N . LEU B 1 359 ? -14.946 12.269 -19.066 1.00 17.47 359 LEU B N 1
ATOM 5730 C CA . LEU B 1 359 ? -14.610 10.851 -19.125 1.00 13.49 359 LEU B CA 1
ATOM 5731 C C . LEU B 1 359 ? -13.730 10.418 -17.945 1.00 18.52 359 LEU B C 1
ATOM 5732 O O . LEU B 1 359 ? -12.552 10.771 -17.865 1.00 21.38 359 LEU B O 1
ATOM 5737 N N . LEU B 1 360 ? -14.322 9.671 -17.023 1.00 20.67 360 LEU B N 1
ATOM 5738 C CA . LEU B 1 360 ? -13.582 9.069 -15.918 1.00 18.26 360 LEU B CA 1
ATOM 5739 C C . LEU B 1 360 ? -13.682 7.554 -16.031 1.00 23.75 360 LEU B C 1
ATOM 5740 O O . LEU B 1 360 ? -14.531 7.038 -16.765 1.00 20.56 360 LEU B O 1
ATOM 5745 N N . ILE B 1 361 ? -12.819 6.847 -15.308 1.00 19.03 361 ILE B N 1
ATOM 5746 C CA . ILE B 1 361 ? -12.932 5.401 -15.194 1.00 16.61 361 ILE B CA 1
ATOM 5747 C C . ILE B 1 361 ? -12.983 4.989 -13.729 1.00 19.13 361 ILE B C 1
ATOM 5748 O O . ILE B 1 361 ? -12.969 5.838 -12.840 1.00 19.75 361 ILE B O 1
ATOM 5753 N N . SER B 1 362 ? -13.053 3.688 -13.474 1.00 23.44 362 SER B N 1
ATOM 5754 C CA . SER B 1 362 ? -13.130 3.201 -12.100 1.00 27.13 362 SER B CA 1
ATOM 5755 C C . SER B 1 362 ? -11.961 2.286 -11.766 1.00 28.22 362 SER B C 1
ATOM 5756 O O . SER B 1 362 ? -11.185 1.901 -12.645 1.00 31.30 362 SER B O 1
ATOM 5759 N N . CYS B 1 363 ? -11.835 1.954 -10.487 1.00 23.88 363 CYS B N 1
ATOM 5760 C CA . CYS B 1 363 ? -10.841 0.991 -10.028 1.00 25.88 363 CYS B CA 1
ATOM 5761 C C . CYS B 1 363 ? -11.232 0.555 -8.623 1.00 28.09 363 CYS B C 1
ATOM 5762 O O . CYS B 1 363 ? -12.150 1.121 -8.029 1.00 31.14 363 CYS B O 1
ATOM 5765 N N . GLY B 1 364 ? -10.554 -0.462 -8.101 1.00 27.63 364 GLY B N 1
ATOM 5766 C CA . GLY B 1 364 ? -10.812 -0.927 -6.749 1.00 35.32 364 GLY B CA 1
ATOM 5767 C C . GLY B 1 364 ? -12.219 -1.464 -6.549 1.00 36.91 364 GLY B C 1
ATOM 5768 O O . GLY B 1 364 ? -12.850 -1.941 -7.489 1.00 35.33 364 GLY B O 1
ATOM 5769 N N . GLU B 1 365 ? -12.714 -1.389 -5.319 1.00 36.07 365 GLU B N 1
ATOM 5770 C CA . GLU B 1 365 ? -14.050 -1.902 -5.015 1.00 47.07 365 GLU B CA 1
ATOM 5771 C C . GLU B 1 365 ? -15.167 -1.001 -5.553 1.00 47.50 365 GLU B C 1
ATOM 5772 O O . GLU B 1 365 ? -16.161 -1.488 -6.096 1.00 48.91 365 GLU B O 1
ATOM 5778 N N . ASN B 1 366 ? -14.993 0.310 -5.417 1.00 38.24 366 ASN B N 1
ATOM 5779 C CA . ASN B 1 366 ? -16.013 1.263 -5.836 1.00 36.64 366 ASN B CA 1
ATOM 5780 C C . ASN B 1 366 ? -15.426 2.670 -5.959 1.00 34.83 366 ASN B C 1
ATOM 5781 O O . ASN B 1 366 ? -15.980 3.624 -5.416 1.00 36.93 366 ASN B O 1
ATOM 5786 N N . ASP B 1 367 ? -14.309 2.792 -6.676 1.00 27.82 367 ASP B N 1
ATOM 5787 C CA . ASP B 1 367 ? -13.540 4.035 -6.706 1.00 27.99 367 ASP B CA 1
ATOM 5788 C C . ASP B 1 367 ? -13.474 4.689 -8.086 1.00 29.21 367 ASP B C 1
ATOM 5789 O O . ASP B 1 367 ? -13.392 4.004 -9.104 1.00 24.80 367 ASP B O 1
ATOM 5794 N N . LEU B 1 368 ? -13.468 6.020 -8.097 1.00 24.06 368 LEU B N 1
ATOM 5795 C CA . LEU B 1 368 ? -13.231 6.797 -9.307 1.00 24.98 368 LEU B CA 1
ATOM 5796 C C . LEU B 1 368 ? -11.725 6.895 -9.545 1.00 23.39 368 LEU B C 1
ATOM 5797 O O . LEU B 1 368 ? -10.964 7.194 -8.626 1.00 19.25 368 LEU B O 1
ATOM 5802 N N . ARG B 1 369 ? -11.289 6.640 -10.774 1.00 20.61 369 ARG B N 1
ATOM 5803 C CA . ARG B 1 369 ? -9.862 6.708 -11.095 1.00 22.25 369 ARG B CA 1
ATOM 5804 C C . ARG B 1 369 ? -9.613 7.875 -12.040 1.00 22.41 369 ARG B C 1
ATOM 5805 O O . ARG B 1 369 ? -10.329 8.033 -13.027 1.00 24.28 369 ARG B O 1
ATOM 5813 N N . PHE B 1 370 ? -8.628 8.712 -11.710 1.00 20.51 370 PHE B N 1
ATOM 5814 C CA . PHE B 1 370 ? -8.313 9.902 -12.501 1.00 16.43 370 PHE B CA 1
ATOM 5815 C C . PHE B 1 370 ? -6.935 9.778 -13.147 1.00 17.54 370 PHE B C 1
ATOM 5816 O O . PHE B 1 370 ? -5.929 9.735 -12.446 1.00 19.02 370 PHE B O 1
ATOM 5824 N N . LEU B 1 371 ? -6.891 9.747 -14.479 1.00 15.59 371 LEU B N 1
ATOM 5825 C CA . LEU B 1 371 ? -5.626 9.667 -15.210 1.00 16.32 371 LEU B CA 1
ATOM 5826 C C . LEU B 1 371 ? -5.608 10.662 -16.365 1.00 17.84 371 LEU B C 1
ATOM 5827 O O . LEU B 1 371 ? -5.659 10.271 -17.538 1.00 14.21 371 LEU B O 1
ATOM 5832 N N . PRO B 1 372 ? -5.548 11.961 -16.041 1.00 16.12 372 PRO B N 1
ATOM 5833 C CA . PRO B 1 372 ? -5.622 12.986 -17.084 1.00 21.17 372 PRO B CA 1
ATOM 5834 C C . PRO B 1 372 ? -4.361 13.006 -17.944 1.00 17.13 372 PRO B C 1
ATOM 5835 O O . PRO B 1 372 ? -3.302 12.589 -17.478 1.00 17.16 372 PRO B O 1
ATOM 5839 N N . PRO B 1 373 ? -4.479 13.477 -19.194 1.00 17.87 373 PRO B N 1
ATOM 5840 C CA . PRO B 1 373 ? -3.295 13.697 -20.032 1.00 18.21 373 PRO B CA 1
ATOM 5841 C C . PRO B 1 373 ? -2.306 14.614 -19.319 1.00 16.18 373 PRO B C 1
ATOM 5842 O O . PRO B 1 373 ? -2.710 15.491 -18.551 1.00 20.63 373 PRO B O 1
ATOM 5846 N N . LEU B 1 374 ? -1.014 14.401 -19.556 1.00 15.71 374 LEU B N 1
ATOM 5847 C CA . LEU B 1 374 ? 0.012 15.144 -18.843 1.00 16.62 374 LEU B CA 1
ATOM 5848 C C . LEU B 1 374 ? 0.119 16.573 -19.371 1.00 14.44 374 LEU B C 1
ATOM 5849 O O . LEU B 1 374 ? 0.780 17.405 -18.764 1.00 18.06 374 LEU B O 1
ATOM 5854 N N . ILE B 1 375 ? -0.530 16.836 -20.505 1.00 18.56 375 ILE B N 1
ATOM 5855 C CA . ILE B 1 375 ? -0.612 18.183 -21.076 1.00 19.86 375 ILE B CA 1
ATOM 5856 C C . ILE B 1 375 ? -1.769 19.001 -20.488 1.00 24.23 375 ILE B C 1
ATOM 5857 O O . ILE B 1 375 ? -2.084 20.089 -20.970 1.00 23.77 375 ILE B O 1
ATOM 5862 N N . LEU B 1 376 ? -2.390 18.478 -19.437 1.00 19.42 376 LEU B N 1
ATOM 5863 C CA . LEU B 1 376 ? -3.486 19.161 -18.744 1.00 19.57 376 LEU B CA 1
ATOM 5864 C C . LEU B 1 376 ? -3.171 20.614 -18.385 1.00 25.24 376 LEU B C 1
ATOM 5865 O O . LEU B 1 376 ? -2.031 20.951 -18.079 1.00 27.96 376 LEU B O 1
ATOM 5870 N N . GLN B 1 377 ? -4.186 21.468 -18.408 1.00 22.55 377 GLN B N 1
ATOM 5871 C CA . GLN B 1 377 ? -4.021 22.829 -17.907 1.00 24.23 377 GLN B CA 1
ATOM 5872 C C . GLN B 1 377 ? -4.919 23.053 -16.693 1.00 26.79 377 GLN B C 1
ATOM 5873 O O . GLN B 1 377 ? -5.916 22.349 -16.514 1.00 24.44 377 GLN B O 1
ATOM 5879 N N . LYS B 1 378 ? -4.558 24.030 -15.861 1.00 32.44 378 LYS B N 1
ATOM 5880 C CA . LYS B 1 378 ? -5.291 24.298 -14.630 1.00 30.56 378 LYS B CA 1
ATOM 5881 C C . LYS B 1 378 ? -6.776 24.455 -14.920 1.00 31.35 378 LYS B C 1
ATOM 5882 O O . LYS B 1 378 ? -7.622 23.969 -14.175 1.00 32.69 378 LYS B O 1
ATOM 5888 N N . GLU B 1 379 ? -7.074 25.134 -16.021 1.00 34.62 379 GLU B N 1
ATOM 5889 C CA . GLU B 1 379 ? -8.435 25.322 -16.497 1.00 35.94 379 GLU B CA 1
ATOM 5890 C C . GLU B 1 379 ? -9.214 24.001 -16.603 1.00 35.41 379 GLU B C 1
ATOM 5891 O O . GLU B 1 379 ? -10.401 23.934 -16.291 1.00 28.78 379 GLU B O 1
ATOM 5897 N N . HIS B 1 380 ? -8.538 22.951 -17.054 1.00 29.98 380 HIS B N 1
ATOM 5898 C CA . HIS B 1 380 ? -9.183 21.657 -17.262 1.00 26.64 380 HIS B CA 1
ATOM 5899 C C . HIS B 1 380 ? -9.553 20.980 -15.948 1.00 24.91 380 HIS B C 1
ATOM 5900 O O . HIS B 1 380 ? -10.517 20.220 -15.880 1.00 30.25 380 HIS B O 1
ATOM 5907 N N . ILE B 1 381 ? -8.774 21.239 -14.905 1.00 26.86 381 ILE B N 1
ATOM 5908 C CA . ILE B 1 381 ? -9.104 20.723 -13.582 1.00 27.81 381 ILE B CA 1
ATOM 5909 C C . ILE B 1 381 ? -10.414 21.349 -13.086 1.00 31.05 381 ILE B C 1
ATOM 5910 O O . ILE B 1 381 ? -11.296 20.655 -12.576 1.00 26.84 381 ILE B O 1
ATOM 5915 N N . ASP B 1 382 ? -10.547 22.658 -13.268 1.00 28.51 382 ASP B N 1
ATOM 5916 C CA . ASP B 1 382 ? -11.791 23.352 -12.931 1.00 35.04 382 ASP B CA 1
ATOM 5917 C C . ASP B 1 382 ? -12.985 22.795 -13.702 1.00 32.13 382 ASP B C 1
ATOM 5918 O O . ASP B 1 382 ? -14.074 22.650 -13.145 1.00 33.80 382 ASP B O 1
ATOM 5923 N N . GLU B 1 383 ? -12.776 22.481 -14.979 1.00 32.40 383 GLU B N 1
ATOM 5924 C CA . GLU B 1 383 ? -13.829 21.894 -15.801 1.00 27.03 383 GLU B CA 1
ATOM 5925 C C . GLU B 1 383 ? -14.225 20.519 -15.269 1.00 31.44 383 GLU B C 1
ATOM 5926 O O . GLU B 1 383 ? -15.411 20.213 -15.134 1.00 26.99 383 GLU B O 1
ATOM 5940 N N . SER B 1 385 ? -13.871 19.457 -12.221 1.00 21.57 385 SER B N 1
ATOM 5941 C CA . SER B 1 385 ? -14.538 19.673 -10.936 1.00 25.80 385 SER B CA 1
ATOM 5942 C C . SER B 1 385 ? -16.013 20.027 -11.098 1.00 33.94 385 SER B C 1
ATOM 5943 O O . SER B 1 385 ? -16.869 19.490 -10.399 1.00 31.57 385 SER B O 1
ATOM 5946 N N . GLU B 1 386 ? -16.305 20.946 -12.010 1.00 36.43 386 GLU B N 1
ATOM 5947 C CA . GLU B 1 386 ? -17.678 21.404 -12.173 1.00 41.49 386 GLU B CA 1
ATOM 5948 C C . GLU B 1 386 ? -18.568 20.304 -12.748 1.00 31.09 386 GLU B C 1
ATOM 5949 O O . GLU B 1 386 ? -19.726 20.168 -12.350 1.00 32.54 386 GLU B O 1
ATOM 5955 N N . LYS B 1 387 ? -18.021 19.508 -13.666 1.00 26.28 387 LYS B N 1
ATOM 5956 C CA . LYS B 1 387 ? -18.770 18.405 -14.257 1.00 27.59 387 LYS B CA 1
ATOM 5957 C C . LYS B 1 387 ? -18.934 17.237 -13.287 1.00 29.54 387 LYS B C 1
ATOM 5958 O O . LYS B 1 387 ? -20.007 16.644 -13.203 1.00 30.07 387 LYS B O 1
ATOM 5964 N N . LEU B 1 388 ? -17.872 16.907 -12.555 1.00 27.39 388 LEU B N 1
ATOM 5965 C CA . LEU B 1 388 ? -17.959 15.852 -11.548 1.00 26.28 388 LEU B CA 1
ATOM 5966 C C . LEU B 1 388 ? -18.872 16.259 -10.379 1.00 31.31 388 LEU B C 1
ATOM 5967 O O . LEU B 1 388 ? -19.683 15.461 -9.906 1.00 31.34 388 LEU B O 1
ATOM 5972 N N . ARG B 1 389 ? -18.744 17.498 -9.914 1.00 30.54 389 ARG B N 1
ATOM 5973 C CA . ARG B 1 389 ? -19.626 17.986 -8.857 1.00 33.94 389 ARG B CA 1
ATOM 5974 C C . ARG B 1 389 ? -21.089 17.923 -9.297 1.00 35.90 389 ARG B C 1
ATOM 5975 O O . ARG B 1 389 ? -21.965 17.540 -8.524 1.00 37.99 389 ARG B O 1
ATOM 5983 N N . LYS B 1 390 ? -21.346 18.301 -10.543 1.00 37.53 390 LYS B N 1
ATOM 5984 C CA . LYS B 1 390 ? -22.697 18.255 -11.086 1.00 38.23 390 LYS B CA 1
ATOM 5985 C C . LYS B 1 390 ? -23.253 16.834 -11.011 1.00 39.93 390 LYS B C 1
ATOM 5986 O O . LYS B 1 390 ? -24.394 16.630 -10.598 1.00 38.19 390 LYS B O 1
ATOM 5992 N N . ALA B 1 391 ? -22.437 15.857 -11.399 1.00 34.62 391 ALA B N 1
ATOM 5993 C CA . ALA B 1 391 ? -22.817 14.448 -11.310 1.00 31.17 391 ALA B CA 1
ATOM 5994 C C . ALA B 1 391 ? -23.056 13.998 -9.868 1.00 36.30 391 ALA B C 1
ATOM 5995 O O . ALA B 1 391 ? -24.062 13.352 -9.574 1.00 37.53 391 ALA B O 1
ATOM 5997 N N . LEU B 1 392 ? -22.123 14.332 -8.978 1.00 31.31 392 LEU B N 1
ATOM 5998 C CA . LEU B 1 392 ? -22.228 13.953 -7.570 1.00 35.15 392 LEU B CA 1
ATOM 5999 C C . LEU B 1 392 ? -23.466 14.538 -6.900 1.00 37.45 392 LEU B C 1
ATOM 6000 O O . LEU B 1 392 ? -24.043 13.929 -5.995 1.00 39.18 392 LEU B O 1
ATOM 6005 N N . LYS B 1 393 ? -23.870 15.725 -7.339 1.00 34.38 393 LYS B N 1
ATOM 6006 C CA . LYS B 1 393 ? -25.018 16.386 -6.736 1.00 40.70 393 LYS B CA 1
ATOM 6007 C C . LYS B 1 393 ? -26.307 15.635 -7.026 1.00 40.56 393 LYS B C 1
ATOM 6008 O O . LYS B 1 393 ? -27.284 15.792 -6.308 1.00 40.15 393 LYS B O 1
ATOM 6014 N N . SER B 1 394 ? -26.304 14.805 -8.063 1.00 39.30 394 SER B N 1
ATOM 6015 C CA . SER B 1 394 ? -27.524 14.108 -8.466 1.00 44.11 394 SER B CA 1
ATOM 6016 C C . SER B 1 394 ? -27.807 12.865 -7.625 1.00 48.25 394 SER B C 1
ATOM 6017 O O . SER B 1 394 ? -28.887 12.282 -7.721 1.00 53.33 394 SER B O 1
ATOM 6020 N N . PHE B 1 395 ? -26.841 12.465 -6.801 1.00 42.35 395 PHE B N 1
ATOM 6021 C CA . PHE B 1 395 ? -26.997 11.281 -5.955 1.00 40.08 395 PHE B CA 1
ATOM 6022 C C . PHE B 1 395 ? -27.445 11.618 -4.531 1.00 54.47 395 PHE B C 1
ATOM 6023 O O . PHE B 1 395 ? -26.700 12.214 -3.755 1.00 58.06 395 PHE B O 1
#

Secondary structure (DSSP, 8-state):
--SPBPGGGS-S-BEEEEEBTEEEETT--EEEESSHHHHT-TT-BS-HHHHHHHHHHHTT-S---TTSB-HHHHHHHHHHHHHHT-SEEEEESSHHHHHHH--HHHHHHHHTT-TT-EEEEETT----SSHHHHTT---HHHHGGG-S--S-EEEE-TT-HHHHHTT--TTEEEEEEESEE-TTS-EEPPHHHHHHHHHHHHHHT-EEEEE-TTT--TTSSSSGGGGGT------B-GGGTTTS--EEEEE-HHHHHHHSPTT--SS-BS--HHHHHHHHHHHHHHHHTTHHHHHHHHHHHHHHHHHHHHHH-TTEEEEE-S---EEEE-TTS-HHHHHHHHHHTTEE-EEETTTEEE----TT--HHHHH--HHHHHHHHT-/---S-BEEEEEBTEEEETT--EEEESSHHHHT-TT-B--HHHHHHHHHHHTT-S---TTSB-HHHHHHHHHHHHHHT-SEEEEESSHHHHHHH--HHHHHHHHTT--S-EEEEETT----SSHHHHHT-S-HHHHGGG-S--S-EEEE-TT-HHHHHHH--TTEEEEEEESEE-TT--EEPPHHHHHHHHHHHHHHT-EEEEE-TTT--TTSSSSGGGGGT------B-GGGTBTB--EEEEE-HHHHTT-HHHHSTT-B----HHHHHHHHHHHHHHHHTTHHHHHHHHHHHHHHHHHHHHHH-TTEEEEE-S---EEEE-TTS-HHHHHHHHHHTTEE-EEETTTEEE----TT--HHHHH--HHHHHHHHT-

InterPro domains:
  IPR004636 Acetylornithine/Succinylornithine transaminase family [MF_01107] (8-393)
  IPR004636 Acetylornithine/Succinylornithine transaminase family [TIGR00707] (9-390)
  IPR005814 Aminotransferase class-III [PF00202] (14-390)
  IPR005814 Aminotransferase class-III [PIRSF000521] (17-392)
  IPR005814 Aminotransferase class-III [cd00610] (12-390)
  IPR015421 Pyridoxal phosphate-dependent transferase, major domain [G3DSA:3.40.640.10] (52-298)
  IPR015422 Pyridoxal phosphate-dependent transferase, small domain [G3DSA:3.90.1150.10] (18-380)
  IPR015424 Pyridoxal phosphate-dependent transferase [SSF53383] (7-392)
  IPR049704 Aminotransferases class-III pyridoxal-phosphate attachment site [PS00600] (214-250)
  IPR050103 Class-III Pyridoxal-phosphate-dependent Aminotransferase [PTHR11986] (4-391)